Protein 3CE9 (pdb70)

Solvent-accessible surface area: 51389 Å² total

Structure (mmCIF, N/CA/C/O backbone):
data_3CE9
#
_entry.id   3CE9
#
_cell.length_a   102.740
_cell.length_b   125.810
_cell.length_c   133.230
_cell.angle_alpha   90.000
_cell.angle_beta   102.330
_cell.angle_gamma   90.000
#
_symmetry.space_group_name_H-M   'C 1 2 1'
#
loop_
_entity.id
_entity.type
_entity.pdbx_description
1 polymer 'Glycerol dehydrogenase'
2 non-polymer 'ZINC ION'
3 non-polymer 1,2-ETHANEDIOL
4 non-polymer DI(HYDROXYETHYL)ETHER
5 water water
#
loop_
_atom_site.group_PDB
_atom_site.id
_atom_site.type_symbol
_atom_site.label_atom_id
_atom_site.label_alt_id
_atom_site.label_comp_id
_atom_site.label_asym_id
_atom_site.label_entity_id
_atom_site.label_seq_id
_atom_site.pdbx_PDB_ins_code
_atom_site.Cartn_x
_atom_site.Cartn_y
_atom_site.Cartn_z
_atom_site.occupancy
_atom_site.B_iso_or_equiv
_atom_site.auth_seq_id
_atom_site.auth_comp_id
_atom_site.auth_asym_id
_atom_site.auth_atom_id
_atom_site.pdbx_PDB_model_num
ATOM 1 N N . SER A 1 6 ? 12.832 32.445 -16.821 1.00 80.86 5 SER A N 1
ATOM 2 C CA . SER A 1 6 ? 13.366 33.041 -18.084 1.00 81.41 5 SER A CA 1
ATOM 3 C C . SER A 1 6 ? 14.888 33.283 -17.991 1.00 81.14 5 SER A C 1
ATOM 4 O O . SER A 1 6 ? 15.413 34.411 -17.982 1.00 82.71 5 SER A O 1
ATOM 7 N N . HIS A 1 7 ? 15.584 32.156 -17.967 1.00 78.48 6 HIS A N 1
ATOM 8 C CA . HIS A 1 7 ? 16.978 32.111 -17.484 1.00 76.56 6 HIS A CA 1
ATOM 9 C C . HIS A 1 7 ? 17.976 31.299 -18.336 1.00 73.23 6 HIS A C 1
ATOM 10 O O . HIS A 1 7 ? 17.652 30.251 -18.882 1.00 72.51 6 HIS A O 1
ATOM 17 N N . ARG A 1 8 ? 19.198 31.814 -18.443 1.00 69.11 7 ARG A N 1
ATOM 18 C CA . ARG A 1 8 ? 20.201 31.245 -19.350 1.00 67.20 7 ARG A CA 1
ATOM 19 C C . ARG A 1 8 ? 21.373 30.530 -18.669 1.00 62.97 7 ARG A C 1
ATOM 20 O O . ARG A 1 8 ? 21.953 31.027 -17.733 1.00 64.71 7 ARG A O 1
ATOM 28 N N . ILE A 1 9 ? 21.713 29.363 -19.196 1.00 58.27 8 ILE A N 1
ATOM 29 C CA . ILE A 1 9 ? 22.692 28.448 -18.602 1.00 53.82 8 ILE A CA 1
ATOM 30 C C . ILE A 1 9 ? 24.047 28.476 -19.312 1.00 51.58 8 ILE A C 1
ATOM 31 O O . ILE A 1 9 ? 24.160 28.227 -20.491 1.00 49.28 8 ILE A O 1
ATOM 36 N N . ALA A 1 10 ? 25.084 28.749 -18.547 1.00 50.26 9 ALA A N 1
ATOM 37 C CA . ALA A 1 10 ? 26.458 28.784 -19.066 1.00 49.59 9 ALA A CA 1
ATOM 38 C C . ALA A 1 10 ? 27.315 27.694 -18.395 1.00 48.45 9 ALA A C 1
ATOM 39 O O . ALA A 1 10 ? 27.968 27.913 -17.371 1.00 49.88 9 ALA A O 1
ATOM 41 N N . ILE A 1 11 ? 27.289 26.505 -18.978 1.00 48.06 10 ILE A N 1
ATOM 42 C CA . ILE A 1 11 ? 28.111 25.417 -18.469 1.00 46.93 10 ILE A CA 1
ATOM 43 C C . ILE A 1 11 ? 29.558 25.759 -18.822 1.00 46.14 10 ILE A C 1
ATOM 44 O O . ILE A 1 11 ? 29.827 26.186 -19.943 1.00 45.53 10 ILE A O 1
ATOM 49 N N . PRO A 1 12 ? 30.488 25.585 -17.883 1.00 44.61 11 PRO A N 1
ATOM 50 C CA . PRO A 1 12 ? 31.882 25.895 -18.179 1.00 44.96 11 PRO A CA 1
ATOM 51 C C . PRO A 1 12 ? 32.456 25.085 -19.326 1.00 44.98 11 PRO A C 1
ATOM 52 O O . PRO A 1 12 ? 32.179 23.890 -19.475 1.00 46.29 11 PRO A O 1
ATOM 56 N N . LEU A 1 13 ? 33.226 25.779 -20.142 1.00 43.47 12 LEU A N 1
ATOM 57 C CA . LEU A 1 13 ? 33.830 25.210 -21.331 1.00 42.69 12 LEU A CA 1
ATOM 58 C C . LEU A 1 13 ? 34.953 24.249 -20.919 1.00 43.29 12 LEU A C 1
ATOM 59 O O . LEU A 1 13 ? 35.141 23.171 -21.480 1.00 42.15 12 LEU A O 1
ATOM 64 N N . ILE A 1 14 ? 35.691 24.654 -19.898 1.00 43.88 13 ILE A N 1
ATOM 65 C CA . ILE A 1 14 ? 36.869 23.922 -19.465 1.00 44.00 13 ILE A CA 1
ATOM 66 C C . ILE A 1 14 ? 36.695 23.404 -18.047 1.00 44.11 13 ILE A C 1
ATOM 67 O O . ILE A 1 14 ? 36.376 24.154 -17.112 1.00 43.53 13 ILE A O 1
ATOM 72 N N . LEU A 1 15 ? 36.858 22.093 -17.929 1.00 44.21 14 LEU A N 1
ATOM 73 C CA . LEU A 1 15 ? 36.775 21.390 -16.648 1.00 45.62 14 LEU A CA 1
ATOM 74 C C . LEU A 1 15 ? 37.878 20.354 -16.570 1.00 47.09 14 LEU A C 1
ATOM 75 O O . LEU A 1 15 ? 37.873 19.360 -17.295 1.00 48.25 14 LEU A O 1
ATOM 80 N N . GLU A 1 16 ? 38.828 20.623 -15.690 1.00 47.18 15 GLU A N 1
ATOM 81 C CA . GLU A 1 16 ? 39.998 19.765 -15.494 1.00 48.11 15 GLU A CA 1
ATOM 82 C C . GLU A 1 16 ? 40.318 19.601 -14.021 1.00 47.83 15 GLU A C 1
ATOM 83 O O . GLU A 1 16 ? 40.682 20.540 -13.335 1.00 47.89 15 GLU A O 1
ATOM 89 N N . VAL A 1 17 ? 40.139 18.387 -13.551 1.00 47.86 16 VAL A N 1
ATOM 90 C CA . VAL A 1 17 ? 40.443 18.042 -12.180 1.00 48.25 16 VAL A CA 1
ATOM 91 C C . VAL A 1 17 ? 41.337 16.825 -12.191 1.00 48.90 16 VAL A C 1
ATOM 92 O O . VAL A 1 17 ? 40.959 15.771 -12.666 1.00 48.49 16 VAL A O 1
ATOM 96 N N . GLY A 1 18 ? 42.559 17.003 -11.711 1.00 50.40 17 GLY A N 1
ATOM 97 C CA . GLY A 1 18 ? 43.527 15.915 -11.707 1.00 50.14 17 GLY A CA 1
ATOM 98 C C . GLY A 1 18 ? 44.956 16.346 -11.474 1.00 51.03 17 GLY A C 1
ATOM 99 O O . GLY A 1 18 ? 45.231 17.362 -10.847 1.00 50.72 17 GLY A O 1
ATOM 100 N N . ASN A 1 19 ? 45.859 15.540 -12.010 1.00 51.44 18 ASN A N 1
ATOM 101 C CA . ASN A 1 19 ? 47.293 15.706 -11.829 1.00 52.13 18 ASN A CA 1
ATOM 102 C C . ASN A 1 19 ? 47.932 16.426 -12.999 1.00 52.67 18 ASN A C 1
ATOM 103 O O . ASN A 1 19 ? 47.486 16.348 -14.141 1.00 50.96 18 ASN A O 1
ATOM 108 N N . ASN A 1 20 ? 48.992 17.152 -12.677 1.00 53.96 19 ASN A N 1
ATOM 109 C CA . ASN A 1 20 ? 49.792 17.863 -13.671 1.00 54.77 19 ASN A CA 1
ATOM 110 C C . ASN A 1 20 ? 49.019 18.906 -14.451 1.00 54.13 19 ASN A C 1
ATOM 111 O O . ASN A 1 20 ? 49.227 19.080 -15.646 1.00 56.39 19 ASN A O 1
ATOM 116 N N . LYS A 1 21 ? 48.145 19.616 -13.768 1.00 52.43 20 LYS A N 1
ATOM 117 C CA . LYS A 1 21 ? 47.305 20.587 -14.441 1.00 52.73 20 LYS A CA 1
ATOM 118 C C . LYS A 1 21 ? 47.963 21.959 -14.530 1.00 53.35 20 LYS A C 1
ATOM 119 O O . LYS A 1 21 ? 47.862 22.636 -15.544 1.00 52.40 20 LYS A O 1
ATOM 125 N N . ILE A 1 22 ? 48.637 22.368 -13.464 1.00 54.50 21 ILE A N 1
ATOM 126 C CA . ILE A 1 22 ? 49.240 23.707 -13.412 1.00 56.23 21 ILE A CA 1
ATOM 127 C C . ILE A 1 22 ? 50.255 23.941 -14.534 1.00 56.24 21 ILE A C 1
ATOM 128 O O . ILE A 1 22 ? 50.268 24.981 -15.204 1.00 56.67 21 ILE A O 1
ATOM 133 N N . TYR A 1 23 ? 51.134 22.966 -14.690 1.00 54.55 22 TYR A N 1
ATOM 134 C CA . TYR A 1 23 ? 52.166 22.962 -15.718 1.00 53.80 22 TYR A CA 1
ATOM 135 C C . TYR A 1 23 ? 51.611 23.060 -17.126 1.00 52.29 22 TYR A C 1
ATOM 136 O O . TYR A 1 23 ? 52.264 23.567 -18.037 1.00 51.96 22 TYR A O 1
ATOM 145 N N . ASN A 1 24 ? 50.396 22.564 -17.302 1.00 51.75 23 ASN A N 1
ATOM 146 C CA . ASN A 1 24 ? 49.798 22.470 -18.635 1.00 51.30 23 ASN A CA 1
ATOM 147 C C . ASN A 1 24 ? 48.650 23.443 -18.814 1.00 49.35 23 ASN A C 1
ATOM 148 O O . ASN A 1 24 ? 47.828 23.285 -19.714 1.00 48.04 23 ASN A O 1
ATOM 153 N N . ILE A 1 25 ? 48.605 24.443 -17.945 1.00 47.79 24 ILE A N 1
ATOM 154 C CA . ILE A 1 25 ? 47.494 25.416 -17.932 1.00 47.91 24 ILE A CA 1
ATOM 155 C C . ILE A 1 25 ? 47.337 26.098 -19.301 1.00 47.10 24 ILE A C 1
ATOM 156 O O . ILE A 1 25 ? 46.230 26.397 -19.752 1.00 46.53 24 ILE A O 1
ATOM 161 N N . GLY A 1 26 ? 48.460 26.296 -19.971 1.00 46.87 25 GLY A N 1
ATOM 162 C CA . GLY A 1 26 ? 48.472 26.893 -21.292 1.00 46.07 25 GLY A CA 1
ATOM 163 C C . GLY A 1 26 ? 47.613 26.107 -22.274 1.00 46.41 25 GLY A C 1
ATOM 164 O O . GLY A 1 26 ? 46.707 26.639 -22.900 1.00 45.60 25 GLY A O 1
ATOM 165 N N . GLN A 1 27 ? 47.912 24.823 -22.391 1.00 47.37 26 GLN A N 1
ATOM 166 C CA . GLN A 1 27 ? 47.275 23.954 -23.376 1.00 48.38 26 GLN A CA 1
ATOM 167 C C . GLN A 1 27 ? 45.822 23.756 -22.974 1.00 48.19 26 GLN A C 1
ATOM 168 O O . GLN A 1 27 ? 44.940 23.615 -23.806 1.00 48.36 26 GLN A O 1
ATOM 174 N N . ILE A 1 28 ? 45.588 23.784 -21.668 1.00 48.01 27 ILE A N 1
ATOM 175 C CA . ILE A 1 28 ? 44.256 23.560 -21.127 1.00 46.72 27 ILE A CA 1
ATOM 176 C C . ILE A 1 28 ? 43.344 24.722 -21.515 1.00 48.40 27 ILE A C 1
ATOM 177 O O . ILE A 1 28 ? 42.203 24.505 -21.913 1.00 50.79 27 ILE A O 1
ATOM 182 N N . ILE A 1 29 ? 43.835 25.949 -21.424 1.00 48.30 28 ILE A N 1
ATOM 183 C CA . ILE A 1 29 ? 42.963 27.103 -21.690 1.00 48.84 28 ILE A CA 1
ATOM 184 C C . ILE A 1 29 ? 42.942 27.508 -23.166 1.00 48.83 28 ILE A C 1
ATOM 185 O O . ILE A 1 29 ? 42.159 28.370 -23.571 1.00 48.05 28 ILE A O 1
ATOM 190 N N . LYS A 1 30 ? 43.781 26.869 -23.967 1.00 48.95 29 LYS A N 1
ATOM 191 C CA . LYS A 1 30 ? 43.885 27.227 -25.396 1.00 49.52 29 LYS A CA 1
ATOM 192 C C . LYS A 1 30 ? 42.500 27.040 -26.037 1.00 48.99 29 LYS A C 1
ATOM 193 O O . LYS A 1 30 ? 42.108 27.717 -26.963 1.00 47.92 29 LYS A O 1
ATOM 197 N N . LYS A 1 31 ? 41.746 26.115 -25.488 1.00 50.65 30 LYS A N 1
ATOM 198 C CA . LYS A 1 31 ? 40.418 25.825 -25.986 1.00 51.95 30 LYS A CA 1
ATOM 199 C C . LYS A 1 31 ? 39.532 27.068 -25.966 1.00 51.63 30 LYS A C 1
ATOM 200 O O . LYS A 1 31 ? 38.577 27.159 -26.712 1.00 51.65 30 LYS A O 1
ATOM 206 N N . GLY A 1 32 ? 39.841 28.014 -25.093 1.00 51.50 31 GLY A N 1
ATOM 207 C CA . GLY A 1 32 ? 39.038 29.238 -24.967 1.00 50.88 31 GLY A CA 1
ATOM 208 C C . GLY A 1 32 ? 39.363 30.272 -26.046 1.00 50.73 31 GLY A C 1
ATOM 209 O O . GLY A 1 32 ? 38.661 31.268 -26.209 1.00 50.31 31 GLY A O 1
ATOM 210 N N . ASN A 1 33 ? 40.434 30.035 -26.785 1.00 50.53 32 ASN A N 1
ATOM 211 C CA . ASN A 1 33 ? 40.843 30.950 -27.847 1.00 53.81 32 ASN A CA 1
ATOM 212 C C . ASN A 1 33 ? 41.146 32.360 -27.360 1.00 52.05 32 ASN A C 1
ATOM 213 O O . ASN A 1 33 ? 40.960 33.319 -28.088 1.00 53.23 32 ASN A O 1
ATOM 218 N N . PHE A 1 34 ? 41.613 32.474 -26.132 1.00 50.99 33 PHE A N 1
ATOM 219 C CA . PHE A 1 34 ? 41.996 33.770 -25.575 1.00 50.38 33 PHE A CA 1
ATOM 220 C C . PHE A 1 34 ? 43.308 34.239 -26.190 1.00 50.08 33 PHE A C 1
ATOM 221 O O . PHE A 1 34 ? 44.237 33.464 -26.317 1.00 51.75 33 PHE A O 1
ATOM 229 N N . LYS A 1 35 ? 43.383 35.512 -26.546 1.00 49.94 34 LYS A N 1
ATOM 230 C CA . LYS A 1 35 ? 44.595 36.078 -27.139 1.00 51.25 34 LYS A CA 1
ATOM 231 C C . LYS A 1 35 ? 45.434 36.800 -26.096 1.00 50.83 34 LYS A C 1
ATOM 232 O O . LYS A 1 35 ? 46.654 36.844 -26.199 1.00 51.31 34 LYS A O 1
ATOM 235 N N . ARG A 1 36 ? 44.771 37.336 -25.082 1.00 50.49 35 ARG A N 1
ATOM 236 C CA . ARG A 1 36 ? 45.426 38.178 -24.088 1.00 50.44 35 ARG A CA 1
ATOM 237 C C . ARG A 1 36 ? 44.773 38.181 -22.722 1.00 48.03 35 ARG A C 1
ATOM 238 O O . ARG A 1 36 ? 43.688 38.717 -22.530 1.00 49.04 35 ARG A O 1
ATOM 246 N N . VAL A 1 37 ? 45.509 37.655 -21.753 1.00 44.70 36 VAL A N 1
ATOM 247 C CA . VAL A 1 37 ? 44.971 37.434 -20.427 1.00 42.73 36 VAL A CA 1
ATOM 248 C C . VAL A 1 37 ? 45.703 38.204 -19.384 1.00 42.35 36 VAL A C 1
ATOM 249 O O . VAL A 1 37 ? 46.810 38.675 -19.604 1.00 43.79 36 VAL A O 1
ATOM 253 N N . SER A 1 38 ? 45.043 38.339 -18.238 1.00 41.77 37 SER A N 1
ATOM 254 C CA . SER A 1 38 ? 45.681 38.830 -17.014 1.00 42.17 37 SER A CA 1
ATOM 255 C C . SER A 1 38 ? 45.600 37.762 -15.948 1.00 42.24 37 SER A C 1
ATOM 256 O O . SER A 1 38 ? 44.554 37.118 -15.771 1.00 42.48 37 SER A O 1
ATOM 259 N N . LEU A 1 39 ? 46.696 37.602 -15.219 1.00 41.43 38 LEU A N 1
ATOM 260 C CA . LEU A 1 39 ? 46.747 36.665 -14.099 1.00 40.99 38 LEU A CA 1
ATOM 261 C C . LEU A 1 39 ? 46.656 37.410 -12.782 1.00 40.14 38 LEU A C 1
ATOM 262 O O . LEU A 1 39 ? 47.383 38.378 -12.534 1.00 41.89 38 LEU A O 1
ATOM 267 N N . TYR A 1 40 ? 45.756 36.925 -11.943 1.00 39.68 39 TYR A N 1
ATOM 268 C CA . TYR A 1 40 ? 45.632 37.392 -10.574 1.00 39.40 39 TYR A CA 1
ATOM 269 C C . TYR A 1 40 ? 45.939 36.261 -9.623 1.00 39.46 39 TYR A C 1
ATOM 270 O O . TYR A 1 40 ? 45.285 35.223 -9.657 1.00 41.38 39 TYR A O 1
ATOM 279 N N . PHE A 1 41 ? 46.955 36.493 -8.799 1.00 39.54 40 PHE A N 1
ATOM 280 C CA . PHE A 1 41 ? 47.401 35.556 -7.791 1.00 40.26 40 PHE A CA 1
ATOM 281 C C . PHE A 1 41 ? 47.091 36.002 -6.407 1.00 40.05 40 PHE A C 1
ATOM 282 O O . PHE A 1 41 ? 47.262 37.163 -6.068 1.00 39.73 40 PHE A O 1
ATOM 290 N N . GLY A 1 42 ? 46.661 35.056 -5.590 1.00 41.94 41 GLY A N 1
ATOM 291 C CA . GLY A 1 42 ? 46.583 35.309 -4.148 1.00 43.14 41 GLY A CA 1
ATOM 292 C C . GLY A 1 42 ? 47.973 35.591 -3.612 1.00 43.75 41 GLY A C 1
ATOM 293 O O . GLY A 1 42 ? 48.979 35.305 -4.275 1.00 43.71 41 GLY A O 1
ATOM 294 N N . GLU A 1 43 ? 48.032 36.130 -2.402 1.00 44.06 42 GLU A N 1
ATOM 295 C CA . GLU A 1 43 ? 49.316 36.360 -1.750 1.00 45.46 42 GLU A CA 1
ATOM 296 C C . GLU A 1 43 ? 50.085 35.071 -1.561 1.00 43.50 42 GLU A C 1
ATOM 297 O O . GLU A 1 43 ? 49.556 34.092 -1.060 1.00 42.16 42 GLU A O 1
ATOM 303 N N . GLY A 1 44 ? 51.345 35.118 -1.977 1.00 42.68 43 GLY A N 1
ATOM 304 C CA . GLY A 1 44 ? 52.284 34.019 -1.812 1.00 42.86 43 GLY A CA 1
ATOM 305 C C . GLY A 1 44 ? 52.204 33.026 -2.947 1.00 43.15 43 GLY A C 1
ATOM 306 O O . GLY A 1 44 ? 53.128 32.266 -3.186 1.00 45.50 43 GLY A O 1
ATOM 307 N N . ILE A 1 45 ? 51.091 33.037 -3.650 1.00 41.54 44 ILE A N 1
ATOM 308 C CA . ILE A 1 45 ? 50.827 32.007 -4.632 1.00 41.83 44 ILE A CA 1
ATOM 309 C C . ILE A 1 45 ? 51.779 32.102 -5.836 1.00 42.21 44 ILE A C 1
ATOM 310 O O . ILE A 1 45 ? 52.228 31.113 -6.402 1.00 42.48 44 ILE A O 1
ATOM 315 N N . TYR A 1 46 ? 52.129 33.304 -6.220 1.00 42.72 45 TYR A N 1
ATOM 316 C CA . TYR A 1 46 ? 53.030 33.440 -7.359 1.00 42.26 45 TYR A CA 1
ATOM 317 C C . TYR A 1 46 ? 54.397 32.818 -7.056 1.00 43.41 45 TYR A C 1
ATOM 318 O O . TYR A 1 46 ? 55.014 32.184 -7.920 1.00 41.76 45 TYR A O 1
ATOM 327 N N . GLU A 1 47 ? 54.870 33.032 -5.829 1.00 44.70 46 GLU A N 1
ATOM 328 C CA . GLU A 1 47 ? 56.134 32.461 -5.369 1.00 46.61 46 GLU A CA 1
ATOM 329 C C . GLU A 1 47 ? 56.127 30.956 -5.632 1.00 45.60 46 GLU A C 1
ATOM 330 O O . GLU A 1 47 ? 57.142 30.393 -6.038 1.00 45.86 46 GLU A O 1
ATOM 336 N N . LEU A 1 48 ? 54.975 30.323 -5.445 1.00 45.01 47 LEU A N 1
ATOM 337 C CA . LEU A 1 48 ? 54.862 28.858 -5.525 1.00 45.40 47 LEU A CA 1
ATOM 338 C C . LEU A 1 48 ? 54.784 28.367 -6.979 1.00 44.72 47 LEU A C 1
ATOM 339 O O . LEU A 1 48 ? 55.498 27.458 -7.385 1.00 45.09 47 LEU A O 1
ATOM 344 N N . PHE A 1 49 ? 53.890 28.965 -7.752 1.00 44.86 48 PHE A N 1
ATOM 345 C CA . PHE A 1 49 ? 53.503 28.402 -9.066 1.00 45.46 48 PHE A CA 1
ATOM 346 C C . PHE A 1 49 ? 53.593 29.384 -10.248 1.00 45.81 48 PHE A C 1
ATOM 347 O O . PHE A 1 49 ? 53.286 29.069 -11.397 1.00 46.76 48 PHE A O 1
ATOM 355 N N . GLY A 1 50 ? 53.993 30.597 -9.945 1.00 45.39 49 GLY A N 1
ATOM 356 C CA . GLY A 1 50 ? 53.887 31.688 -10.900 1.00 45.19 49 GLY A CA 1
ATOM 357 C C . GLY A 1 50 ? 54.675 31.551 -12.200 1.00 45.51 49 GLY A C 1
ATOM 358 O O . GLY A 1 50 ? 54.152 31.676 -13.308 1.00 44.57 49 GLY A O 1
ATOM 359 N N . GLU A 1 51 ? 55.952 31.279 -12.052 1.00 46.90 50 GLU A N 1
ATOM 360 C CA . GLU A 1 51 ? 56.824 31.157 -13.199 1.00 47.80 50 GLU A CA 1
ATOM 361 C C . GLU A 1 51 ? 56.328 30.071 -14.109 1.00 46.58 50 GLU A C 1
ATOM 362 O O . GLU A 1 51 ? 56.235 30.262 -15.307 1.00 46.12 50 GLU A O 1
ATOM 368 N N . THR A 1 52 ? 56.033 28.912 -13.529 1.00 46.20 51 THR A N 1
ATOM 369 C CA . THR A 1 52 ? 55.518 27.787 -14.323 1.00 46.79 51 THR A CA 1
ATOM 370 C C . THR A 1 52 ? 54.274 28.180 -15.107 1.00 45.98 51 THR A C 1
ATOM 371 O O . THR A 1 52 ? 54.160 27.911 -16.294 1.00 44.61 51 THR A O 1
ATOM 375 N N . ILE A 1 53 ? 53.340 28.819 -14.413 1.00 45.33 52 ILE A N 1
ATOM 376 C CA . ILE A 1 53 ? 52.086 29.193 -15.029 1.00 45.24 52 ILE A CA 1
ATOM 377 C C . ILE A 1 53 ? 52.356 30.146 -16.203 1.00 45.80 52 ILE A C 1
ATOM 378 O O . ILE A 1 53 ? 51.865 29.949 -17.315 1.00 44.77 52 ILE A O 1
ATOM 383 N N . GLU A 1 54 ? 53.200 31.149 -15.968 1.00 46.78 53 GLU A N 1
ATOM 384 C CA . GLU A 1 54 ? 53.525 32.145 -17.015 1.00 46.86 53 GLU A CA 1
ATOM 385 C C . GLU A 1 54 ? 54.183 31.490 -18.229 1.00 46.39 53 GLU A C 1
ATOM 386 O O . GLU A 1 54 ? 53.854 31.773 -19.368 1.00 46.70 53 GLU A O 1
ATOM 392 N N . LYS A 1 55 ? 55.119 30.598 -17.962 1.00 46.31 54 LYS A N 1
ATOM 393 C CA . LYS A 1 55 ? 55.836 29.907 -19.030 1.00 46.47 54 LYS A CA 1
ATOM 394 C C . LYS A 1 55 ? 54.817 29.151 -19.879 1.00 45.67 54 LYS A C 1
ATOM 395 O O . LYS A 1 55 ? 54.804 29.235 -21.108 1.00 44.89 54 LYS A O 1
ATOM 401 N N . SER A 1 56 ? 53.975 28.398 -19.192 1.00 44.13 55 SER A N 1
ATOM 402 C CA . SER A 1 56 ? 53.025 27.513 -19.842 1.00 44.01 55 SER A CA 1
ATOM 403 C C . SER A 1 56 ? 52.083 28.314 -20.765 1.00 44.80 55 SER A C 1
ATOM 404 O O . SER A 1 56 ? 51.797 27.932 -21.922 1.00 44.52 55 SER A O 1
ATOM 407 N N . ILE A 1 57 ? 51.624 29.455 -20.263 1.00 44.54 56 ILE A N 1
ATOM 408 C CA . ILE A 1 57 ? 50.664 30.279 -21.010 1.00 43.61 56 ILE A CA 1
ATOM 409 C C . ILE A 1 57 ? 51.388 30.924 -22.194 1.00 44.73 56 ILE A C 1
ATOM 410 O O . ILE A 1 57 ? 50.909 30.922 -23.332 1.00 44.36 56 ILE A O 1
ATOM 415 N N . LYS A 1 58 ? 52.565 31.462 -21.941 1.00 45.68 57 LYS A N 1
ATOM 416 C CA . LYS A 1 58 ? 53.289 32.139 -23.004 1.00 47.27 57 LYS A CA 1
ATOM 417 C C . LYS A 1 58 ? 53.618 31.103 -24.096 1.00 47.70 57 LYS A C 1
ATOM 418 O O . LYS A 1 58 ? 53.548 31.409 -25.276 1.00 48.44 57 LYS A O 1
ATOM 423 N N . SER A 1 59 ? 53.930 29.869 -23.715 1.00 48.16 58 SER A N 1
ATOM 424 C CA . SER A 1 59 ? 54.376 28.894 -24.712 1.00 48.89 58 SER A CA 1
ATOM 425 C C . SER A 1 59 ? 53.201 28.388 -25.509 1.00 48.82 58 SER A C 1
ATOM 426 O O . SER A 1 59 ? 53.367 27.674 -26.473 1.00 48.89 58 SER A O 1
ATOM 429 N N . SER A 1 60 ? 52.000 28.750 -25.101 1.00 49.16 59 SER A N 1
ATOM 430 C CA . SER A 1 60 ? 50.817 28.322 -25.834 1.00 48.98 59 SER A CA 1
ATOM 431 C C . SER A 1 60 ? 50.364 29.465 -26.708 1.00 49.65 59 SER A C 1
ATOM 432 O O . SER A 1 60 ? 49.236 29.505 -27.221 1.00 48.04 59 SER A O 1
ATOM 435 N N . ASN A 1 61 ? 51.270 30.418 -26.851 1.00 50.43 60 ASN A N 1
ATOM 436 C CA . ASN A 1 61 ? 51.027 31.571 -27.699 1.00 51.60 60 ASN A CA 1
ATOM 437 C C . ASN A 1 61 ? 49.893 32.477 -27.215 1.00 49.93 60 ASN A C 1
ATOM 438 O O . ASN A 1 61 ? 49.155 33.025 -27.999 1.00 49.76 60 ASN A O 1
ATOM 443 N N . ILE A 1 62 ? 49.774 32.628 -25.912 1.00 49.05 61 ILE A N 1
ATOM 444 C CA . ILE A 1 62 ? 48.832 33.563 -25.334 1.00 47.55 61 ILE A CA 1
ATOM 445 C C . ILE A 1 62 ? 49.635 34.671 -24.676 1.00 47.94 61 ILE A C 1
ATOM 446 O O . ILE A 1 62 ? 50.598 34.406 -23.947 1.00 48.06 61 ILE A O 1
ATOM 451 N N . GLU A 1 63 ? 49.244 35.906 -24.966 1.00 47.87 62 GLU A N 1
ATOM 452 C CA . GLU A 1 63 ? 49.875 37.072 -24.370 1.00 50.40 62 GLU A CA 1
ATOM 453 C C . GLU A 1 63 ? 49.353 37.285 -22.950 1.00 48.16 62 GLU A C 1
ATOM 454 O O . GLU A 1 63 ? 48.178 37.015 -22.661 1.00 47.41 62 GLU A O 1
ATOM 460 N N . ILE A 1 64 ? 50.262 37.724 -22.077 1.00 46.95 63 ILE A N 1
ATOM 461 C CA . ILE A 1 64 ? 49.942 38.082 -20.709 1.00 46.62 63 ILE A CA 1
ATOM 462 C C . ILE A 1 64 ? 50.079 39.585 -20.594 1.00 46.72 63 ILE A C 1
ATOM 463 O O . ILE A 1 64 ? 51.152 40.130 -20.768 1.00 47.58 63 ILE A O 1
ATOM 468 N N . GLU A 1 65 ? 48.959 40.235 -20.307 1.00 46.35 64 GLU A N 1
ATOM 469 C CA . GLU A 1 65 ? 48.917 41.679 -20.139 1.00 46.36 64 GLU A CA 1
ATOM 470 C C . GLU A 1 65 ? 49.518 42.074 -18.806 1.00 46.10 64 GLU A C 1
ATOM 471 O O . GLU A 1 65 ? 50.222 43.053 -18.708 1.00 48.01 64 GLU A O 1
ATOM 477 N N . ALA A 1 66 ? 49.200 41.323 -17.768 1.00 45.48 65 ALA A N 1
ATOM 478 C CA . ALA A 1 66 ? 49.553 41.734 -16.434 1.00 44.10 65 ALA A CA 1
ATOM 479 C C . ALA A 1 66 ? 49.500 40.564 -15.476 1.00 44.23 65 ALA A C 1
ATOM 480 O O . ALA A 1 66 ? 48.733 39.616 -15.649 1.00 43.83 65 ALA A O 1
ATOM 482 N N . VAL A 1 67 ? 50.352 40.660 -14.467 1.00 44.13 66 VAL A N 1
ATOM 483 C CA . VAL A 1 67 ? 50.365 39.732 -13.368 1.00 43.83 66 VAL A CA 1
ATOM 484 C C . VAL A 1 67 ? 50.175 40.594 -12.139 1.00 44.53 66 VAL A C 1
ATOM 485 O O . VAL A 1 67 ? 50.929 41.504 -11.905 1.00 45.52 66 VAL A O 1
ATOM 489 N N . GLU A 1 68 ? 49.148 40.299 -11.369 1.00 46.05 67 GLU A N 1
ATOM 490 C CA . GLU A 1 68 ? 48.846 41.057 -10.166 1.00 45.98 67 GLU A CA 1
ATOM 491 C C . GLU A 1 68 ? 48.539 40.169 -8.999 1.00 45.69 67 GLU A C 1
ATOM 492 O O . GLU A 1 68 ? 48.319 38.977 -9.152 1.00 44.77 67 GLU A O 1
ATOM 498 N N . THR A 1 69 ? 48.490 40.811 -7.842 1.00 45.87 68 THR A N 1
ATOM 499 C CA . THR A 1 69 ? 48.177 40.165 -6.587 1.00 47.01 68 THR A CA 1
ATOM 500 C C . THR A 1 69 ? 46.839 40.622 -6.085 1.00 48.57 68 THR A C 1
ATOM 501 O O . THR A 1 69 ? 46.528 41.803 -6.116 1.00 48.82 68 THR A O 1
ATOM 505 N N . VAL A 1 70 ? 46.076 39.669 -5.579 1.00 50.36 69 VAL A N 1
ATOM 506 C CA . VAL A 1 70 ? 44.826 39.950 -4.910 1.00 53.17 69 VAL A CA 1
ATOM 507 C C . VAL A 1 70 ? 45.032 39.998 -3.414 1.00 56.15 69 VAL A C 1
ATOM 508 O O . VAL A 1 70 ? 45.487 39.027 -2.815 1.00 57.70 69 VAL A O 1
ATOM 512 N N . LYS A 1 71 ? 44.689 41.131 -2.813 1.00 59.23 70 LYS A N 1
ATOM 513 C CA . LYS A 1 71 ? 44.951 41.375 -1.386 1.00 61.27 70 LYS A CA 1
ATOM 514 C C . LYS A 1 71 ? 43.701 41.372 -0.472 1.00 63.33 70 LYS A C 1
ATOM 515 O O . LYS A 1 71 ? 43.844 41.335 0.759 1.00 65.91 70 LYS A O 1
ATOM 519 N N . ASN A 1 72 ? 42.491 41.391 -1.044 1.00 63.08 71 ASN A N 1
ATOM 520 C CA A ASN A 1 72 ? 41.252 41.499 -0.249 0.50 61.96 71 ASN A CA 1
ATOM 521 C CA B ASN A 1 72 ? 41.256 41.415 -0.227 0.50 62.74 71 ASN A CA 1
ATOM 522 C C . ASN A 1 72 ? 39.977 41.137 -1.004 1.00 61.05 71 ASN A C 1
ATOM 523 O O . ASN A 1 72 ? 39.978 41.002 -2.209 1.00 61.65 71 ASN A O 1
ATOM 532 N N . ILE A 1 73 ? 38.889 41.031 -0.267 1.00 59.98 72 ILE A N 1
ATOM 533 C CA . ILE A 1 73 ? 37.579 40.767 -0.872 1.00 58.92 72 ILE A CA 1
ATOM 534 C C . ILE A 1 73 ? 36.638 41.906 -0.585 1.00 57.64 72 ILE A C 1
ATOM 535 O O . ILE A 1 73 ? 35.429 41.727 -0.569 1.00 57.71 72 ILE A O 1
ATOM 540 N N . ASP A 1 74 ? 37.205 43.083 -0.376 1.00 56.75 73 ASP A N 1
ATOM 541 C CA . ASP A 1 74 ? 36.407 44.311 -0.172 1.00 57.03 73 ASP A CA 1
ATOM 542 C C . ASP A 1 74 ? 35.740 44.776 -1.478 1.00 54.19 73 ASP A C 1
ATOM 543 O O . ASP A 1 74 ? 36.389 44.990 -2.497 1.00 52.58 73 ASP A O 1
ATOM 548 N N . PHE A 1 75 ? 34.430 44.934 -1.431 1.00 52.82 74 PHE A N 1
ATOM 549 C CA . PHE A 1 75 ? 33.667 45.264 -2.636 1.00 52.61 74 PHE A CA 1
ATOM 550 C C . PHE A 1 75 ? 34.209 46.525 -3.339 1.00 52.14 74 PHE A C 1
ATOM 551 O O . PHE A 1 75 ? 34.398 46.532 -4.553 1.00 51.39 74 PHE A O 1
ATOM 559 N N . ASP A 1 76 ? 34.485 47.577 -2.575 1.00 51.63 75 ASP A N 1
ATOM 560 C CA . ASP A 1 76 ? 34.938 48.839 -3.168 1.00 52.06 75 ASP A CA 1
ATOM 561 C C . ASP A 1 76 ? 36.285 48.689 -3.880 1.00 49.53 75 ASP A C 1
ATOM 562 O O . ASP A 1 76 ? 36.468 49.217 -4.972 1.00 49.07 75 ASP A O 1
ATOM 567 N N . GLU A 1 77 ? 37.219 47.971 -3.264 1.00 47.00 76 GLU A N 1
ATOM 568 C CA . GLU A 1 77 ? 38.554 47.809 -3.847 1.00 46.17 76 GLU A CA 1
ATOM 569 C C . GLU A 1 77 ? 38.438 46.938 -5.109 1.00 45.33 76 GLU A C 1
ATOM 570 O O . GLU A 1 77 ? 39.108 47.180 -6.130 1.00 45.62 76 GLU A O 1
ATOM 573 N N . ILE A 1 78 ? 37.543 45.960 -5.055 1.00 43.55 77 ILE A N 1
ATOM 574 C CA . ILE A 1 78 ? 37.322 45.069 -6.185 1.00 43.32 77 ILE A CA 1
ATOM 575 C C . ILE A 1 78 ? 36.787 45.836 -7.392 1.00 43.39 77 ILE A C 1
ATOM 576 O O . ILE A 1 78 ? 37.289 45.680 -8.513 1.00 43.88 77 ILE A O 1
ATOM 581 N N . GLY A 1 79 ? 35.807 46.701 -7.162 1.00 41.85 78 GLY A N 1
ATOM 582 C CA . GLY A 1 79 ? 35.243 47.505 -8.251 1.00 41.01 78 GLY A CA 1
ATOM 583 C C . GLY A 1 79 ? 36.301 48.419 -8.829 1.00 41.66 78 GLY A C 1
ATOM 584 O O . GLY A 1 79 ? 36.438 48.570 -10.042 1.00 42.23 78 GLY A O 1
ATOM 585 N N . THR A 1 80 ? 37.075 49.032 -7.943 1.00 42.15 79 THR A N 1
ATOM 586 C CA . THR A 1 80 ? 38.116 49.932 -8.399 1.00 42.66 79 THR A CA 1
ATOM 587 C C . THR A 1 80 ? 39.079 49.151 -9.281 1.00 42.55 79 THR A C 1
ATOM 588 O O . THR A 1 80 ? 39.387 49.544 -10.393 1.00 42.38 79 THR A O 1
ATOM 592 N N . ASN A 1 81 ? 39.528 48.011 -8.776 1.00 42.81 80 ASN A N 1
ATOM 593 C CA . ASN A 1 81 ? 40.475 47.214 -9.539 1.00 43.29 80 ASN A CA 1
ATOM 594 C C . ASN A 1 81 ? 39.861 46.668 -10.833 1.00 42.73 80 ASN A C 1
ATOM 595 O O . ASN A 1 81 ? 40.555 46.572 -11.865 1.00 43.15 80 ASN A O 1
ATOM 600 N N . ALA A 1 82 ? 38.566 46.368 -10.792 1.00 40.45 81 ALA A N 1
ATOM 601 C CA . ALA A 1 82 ? 37.906 45.811 -11.965 1.00 41.10 81 ALA A CA 1
ATOM 602 C C . ALA A 1 82 ? 38.038 46.782 -13.120 1.00 42.00 81 ALA A C 1
ATOM 603 O O . ALA A 1 82 ? 38.371 46.374 -14.239 1.00 41.31 81 ALA A O 1
ATOM 605 N N . PHE A 1 83 ? 37.783 48.062 -12.840 1.00 43.14 82 PHE A N 1
ATOM 606 C CA . PHE A 1 83 ? 37.732 49.081 -13.892 1.00 44.46 82 PHE A CA 1
ATOM 607 C C . PHE A 1 83 ? 39.102 49.589 -14.272 1.00 44.65 82 PHE A C 1
ATOM 608 O O . PHE A 1 83 ? 39.236 50.397 -15.151 1.00 44.02 82 PHE A O 1
ATOM 616 N N . LYS A 1 84 ? 40.119 49.031 -13.644 1.00 46.29 83 LYS A N 1
ATOM 617 C CA . LYS A 1 84 ? 41.514 49.357 -13.975 1.00 47.11 83 LYS A CA 1
ATOM 618 C C . LYS A 1 84 ? 42.019 48.339 -15.000 1.00 45.43 83 LYS A C 1
ATOM 619 O O . LYS A 1 84 ? 43.047 48.532 -15.632 1.00 45.47 83 LYS A O 1
ATOM 625 N N . ILE A 1 85 ? 41.279 47.248 -15.154 1.00 43.69 84 ILE A N 1
ATOM 626 C CA . ILE A 1 85 ? 41.699 46.194 -16.097 1.00 42.76 84 ILE A CA 1
ATOM 627 C C . ILE A 1 85 ? 41.711 46.760 -17.536 1.00 43.49 84 ILE A C 1
ATOM 628 O O . ILE A 1 85 ? 40.731 47.316 -17.999 1.00 42.81 84 ILE A O 1
ATOM 633 N N . PRO A 1 86 ? 42.833 46.643 -18.240 1.00 44.41 85 PRO A N 1
ATOM 634 C CA . PRO A 1 86 ? 42.875 47.251 -19.562 1.00 44.62 85 PRO A CA 1
ATOM 635 C C . PRO A 1 86 ? 41.845 46.673 -20.500 1.00 44.86 85 PRO A C 1
ATOM 636 O O . PRO A 1 86 ? 41.487 45.492 -20.405 1.00 45.18 85 PRO A O 1
ATOM 640 N N . ALA A 1 87 ? 41.356 47.515 -21.396 1.00 45.48 86 ALA A N 1
ATOM 641 C CA . ALA A 1 87 ? 40.277 47.108 -22.307 1.00 46.63 86 ALA A CA 1
ATOM 642 C C . ALA A 1 87 ? 40.688 45.990 -23.270 1.00 46.75 86 ALA A C 1
ATOM 643 O O . ALA A 1 87 ? 39.835 45.332 -23.801 1.00 47.55 86 ALA A O 1
ATOM 645 N N . GLU A 1 88 ? 41.986 45.777 -23.478 1.00 47.96 87 GLU A N 1
ATOM 646 C CA . GLU A 1 88 ? 42.453 44.762 -24.463 1.00 49.38 87 GLU A CA 1
ATOM 647 C C . GLU A 1 88 ? 42.513 43.350 -23.869 1.00 48.40 87 GLU A C 1
ATOM 648 O O . GLU A 1 88 ? 42.741 42.373 -24.584 1.00 48.56 87 GLU A O 1
ATOM 654 N N . VAL A 1 89 ? 42.282 43.257 -22.564 1.00 47.21 88 VAL A N 1
ATOM 655 C CA . VAL A 1 89 ? 42.288 41.970 -21.880 1.00 46.74 88 VAL A CA 1
ATOM 656 C C . VAL A 1 89 ? 41.051 41.142 -22.249 1.00 47.01 88 VAL A C 1
ATOM 657 O O . VAL A 1 89 ? 39.928 41.604 -22.147 1.00 48.20 88 VAL A O 1
ATOM 661 N N . ASP A 1 90 ? 41.305 39.899 -22.650 1.00 47.05 89 ASP A N 1
ATOM 662 C CA . ASP A 1 90 ? 40.294 38.930 -23.137 1.00 47.74 89 ASP A CA 1
ATOM 663 C C . ASP A 1 90 ? 39.747 38.038 -22.039 1.00 45.22 89 ASP A C 1
ATOM 664 O O . ASP A 1 90 ? 38.740 37.370 -22.211 1.00 45.04 89 ASP A O 1
ATOM 669 N N . ALA A 1 91 ? 40.526 37.867 -20.990 1.00 43.62 90 ALA A N 1
ATOM 670 C CA . ALA A 1 91 ? 40.203 36.854 -19.958 1.00 44.21 90 ALA A CA 1
ATOM 671 C C . ALA A 1 91 ? 41.015 37.072 -18.731 1.00 42.82 90 ALA A C 1
ATOM 672 O O . ALA A 1 91 ? 42.117 37.570 -18.794 1.00 43.56 90 ALA A O 1
ATOM 674 N N . LEU A 1 92 ? 40.422 36.693 -17.620 1.00 42.33 91 LEU A N 1
ATOM 675 C CA . LEU A 1 92 ? 41.041 36.777 -16.306 1.00 41.93 91 LEU A CA 1
ATOM 676 C C . LEU A 1 92 ? 41.297 35.387 -15.792 1.00 42.11 91 LEU A C 1
ATOM 677 O O . LEU A 1 92 ? 40.459 34.511 -15.878 1.00 42.11 91 LEU A O 1
ATOM 682 N N . ILE A 1 93 ? 42.485 35.187 -15.254 1.00 42.73 92 ILE A N 1
ATOM 683 C CA . ILE A 1 93 ? 42.813 33.933 -14.588 1.00 41.97 92 ILE A CA 1
ATOM 684 C C . ILE A 1 93 ? 43.072 34.218 -13.125 1.00 41.45 92 ILE A C 1
ATOM 685 O O . ILE A 1 93 ? 43.821 35.106 -12.788 1.00 41.71 92 ILE A O 1
ATOM 690 N N . GLY A 1 94 ? 42.381 33.471 -12.268 1.00 42.12 93 GLY A N 1
ATOM 691 C CA . GLY A 1 94 ? 42.529 33.595 -10.825 1.00 42.45 93 GLY A CA 1
ATOM 692 C C . GLY A 1 94 ? 43.226 32.377 -10.268 1.00 42.68 93 GLY A C 1
ATOM 693 O O . GLY A 1 94 ? 42.780 31.236 -10.456 1.00 43.71 93 GLY A O 1
ATOM 694 N N . ILE A 1 95 ? 44.345 32.609 -9.606 1.00 41.02 94 ILE A N 1
ATOM 695 C CA . ILE A 1 95 ? 45.080 31.519 -8.970 1.00 40.29 94 ILE A CA 1
ATOM 696 C C . ILE A 1 95 ? 45.298 31.793 -7.494 1.00 40.48 94 ILE A C 1
ATOM 697 O O . ILE A 1 95 ? 46.007 32.727 -7.118 1.00 41.30 94 ILE A O 1
ATOM 702 N N . GLY A 1 96 ? 44.671 30.963 -6.675 1.00 41.41 95 GLY A N 1
ATOM 703 C CA . GLY A 1 96 ? 44.816 31.042 -5.220 1.00 41.40 95 GLY A CA 1
ATOM 704 C C . GLY A 1 96 ? 43.667 30.420 -4.455 1.00 41.75 95 GLY A C 1
ATOM 705 O O . GLY A 1 96 ? 42.924 29.593 -4.981 1.00 41.15 95 GLY A O 1
ATOM 706 N N . GLY A 1 97 ? 43.540 30.861 -3.204 1.00 43.13 96 GLY A N 1
ATOM 707 C CA . GLY A 1 97 ? 42.476 30.419 -2.287 1.00 43.33 96 GLY A CA 1
ATOM 708 C C . GLY A 1 97 ? 41.134 31.030 -2.613 1.00 44.15 96 GLY A C 1
ATOM 709 O O . GLY A 1 97 ? 40.978 31.828 -3.548 1.00 44.64 96 GLY A O 1
ATOM 710 N N . GLY A 1 98 ? 40.155 30.631 -1.820 1.00 44.15 97 GLY A N 1
ATOM 711 C CA . GLY A 1 98 ? 38.752 30.947 -2.074 1.00 43.91 97 GLY A CA 1
ATOM 712 C C . GLY A 1 98 ? 38.500 32.424 -2.182 1.00 43.28 97 GLY A C 1
ATOM 713 O O . GLY A 1 98 ? 37.740 32.876 -3.026 1.00 44.04 97 GLY A O 1
ATOM 714 N N . LYS A 1 99 ? 39.148 33.186 -1.315 1.00 43.66 98 LYS A N 1
ATOM 715 C CA . LYS A 1 99 ? 38.951 34.638 -1.300 1.00 44.55 98 LYS A CA 1
ATOM 716 C C . LYS A 1 99 ? 39.513 35.253 -2.582 1.00 44.03 98 LYS A C 1
ATOM 717 O O . LYS A 1 99 ? 38.879 36.093 -3.214 1.00 45.95 98 LYS A O 1
ATOM 723 N N . ALA A 1 100 ? 40.689 34.785 -2.975 1.00 43.25 99 ALA A N 1
ATOM 724 C CA . ALA A 1 100 ? 41.336 35.270 -4.185 1.00 43.76 99 ALA A CA 1
ATOM 725 C C . ALA A 1 100 ? 40.475 34.949 -5.394 1.00 43.32 99 ALA A C 1
ATOM 726 O O . ALA A 1 100 ? 40.253 35.798 -6.254 1.00 43.51 99 ALA A O 1
ATOM 728 N N . ILE A 1 101 ? 39.978 33.718 -5.441 1.00 43.36 100 ILE A N 1
ATOM 729 C CA . ILE A 1 101 ? 39.162 33.271 -6.568 1.00 43.10 100 ILE A CA 1
ATOM 730 C C . ILE A 1 101 ? 37.922 34.133 -6.648 1.00 43.10 100 ILE A C 1
ATOM 731 O O . ILE A 1 101 ? 37.558 34.618 -7.716 1.00 43.83 100 ILE A O 1
ATOM 736 N N . ASP A 1 102 ? 37.280 34.341 -5.514 1.00 43.17 101 ASP A N 1
ATOM 737 C CA . ASP A 1 102 ? 36.010 35.075 -5.513 1.00 44.48 101 ASP A CA 1
ATOM 738 C C . ASP A 1 102 ? 36.201 36.514 -5.963 1.00 42.77 101 ASP A C 1
ATOM 739 O O . ASP A 1 102 ? 35.328 37.085 -6.629 1.00 43.85 101 ASP A O 1
ATOM 744 N N . ALA A 1 103 ? 37.347 37.093 -5.632 1.00 41.24 102 ALA A N 1
ATOM 745 C CA . ALA A 1 103 ? 37.620 38.503 -5.978 1.00 39.87 102 ALA A CA 1
ATOM 746 C C . ALA A 1 103 ? 37.765 38.644 -7.482 1.00 40.01 102 ALA A C 1
ATOM 747 O O . ALA A 1 103 ? 37.237 39.587 -8.097 1.00 40.92 102 ALA A O 1
ATOM 749 N N . VAL A 1 104 ? 38.501 37.712 -8.081 1.00 39.63 103 VAL A N 1
ATOM 750 C CA . VAL A 1 104 ? 38.827 37.789 -9.512 1.00 39.47 103 VAL A CA 1
ATOM 751 C C . VAL A 1 104 ? 37.577 37.437 -10.295 1.00 39.89 103 VAL A C 1
ATOM 752 O O . VAL A 1 104 ? 37.233 38.082 -11.280 1.00 39.34 103 VAL A O 1
ATOM 756 N N . LYS A 1 105 ? 36.831 36.475 -9.764 1.00 41.04 104 LYS A N 1
ATOM 757 C CA . LYS A 1 105 ? 35.562 36.082 -10.366 1.00 41.86 104 LYS A CA 1
ATOM 758 C C . LYS A 1 105 ? 34.639 37.298 -10.439 1.00 41.56 104 LYS A C 1
ATOM 759 O O . LYS A 1 105 ? 33.972 37.491 -11.437 1.00 40.70 104 LYS A O 1
ATOM 765 N N . TYR A 1 106 ? 34.658 38.140 -9.405 1.00 40.45 105 TYR A N 1
ATOM 766 C CA . TYR A 1 106 ? 33.737 39.281 -9.353 1.00 40.90 105 TYR A CA 1
ATOM 767 C C . TYR A 1 106 ? 34.175 40.360 -10.312 1.00 41.18 105 TYR A C 1
ATOM 768 O O . TYR A 1 106 ? 33.374 41.055 -10.907 1.00 43.25 105 TYR A O 1
ATOM 785 N N . ALA A 1 108 ? 35.626 39.750 -13.108 1.00 40.11 107 ALA A N 1
ATOM 786 C CA . ALA A 1 108 ? 35.272 39.209 -14.432 1.00 40.10 107 ALA A CA 1
ATOM 787 C C . ALA A 1 108 ? 33.789 39.413 -14.667 1.00 39.27 107 ALA A C 1
ATOM 788 O O . ALA A 1 108 ? 33.332 39.656 -15.780 1.00 41.19 107 ALA A O 1
ATOM 790 N N . PHE A 1 109 ? 33.046 39.341 -13.577 1.00 39.60 108 PHE A N 1
ATOM 791 C CA . PHE A 1 109 ? 31.614 39.609 -13.623 1.00 40.01 108 PHE A CA 1
ATOM 792 C C . PHE A 1 109 ? 31.360 41.062 -14.017 1.00 40.48 108 PHE A C 1
ATOM 793 O O . PHE A 1 109 ? 30.621 41.333 -14.938 1.00 42.98 108 PHE A O 1
ATOM 801 N N . LEU A 1 110 ? 32.018 41.984 -13.342 1.00 40.40 109 LEU A N 1
ATOM 802 C CA . LEU A 1 110 ? 31.806 43.432 -13.593 1.00 39.80 109 LEU A CA 1
ATOM 803 C C . LEU A 1 110 ? 32.270 43.852 -14.984 1.00 38.52 109 LEU A C 1
ATOM 804 O O . LEU A 1 110 ? 31.744 44.807 -15.545 1.00 39.18 109 LEU A O 1
ATOM 809 N N . ARG A 1 111 ? 33.253 43.154 -15.541 1.00 37.91 110 ARG A N 1
ATOM 810 C CA . ARG A 1 111 ? 33.782 43.533 -16.859 1.00 38.47 110 ARG A CA 1
ATOM 811 C C . ARG A 1 111 ? 33.270 42.614 -17.945 1.00 39.09 110 ARG A C 1
ATOM 812 O O . ARG A 1 111 ? 33.639 42.752 -19.116 1.00 37.09 110 ARG A O 1
ATOM 820 N N . LYS A 1 112 ? 32.408 41.679 -17.559 1.00 39.81 111 LYS A N 1
ATOM 821 C CA . LYS A 1 112 ? 31.844 40.743 -18.534 1.00 42.80 111 LYS A CA 1
ATOM 822 C C . LYS A 1 112 ? 32.985 40.049 -19.284 1.00 42.61 111 LYS A C 1
ATOM 823 O O . LYS A 1 112 ? 33.018 40.012 -20.495 1.00 44.60 111 LYS A O 1
ATOM 826 N N . LEU A 1 113 ? 33.945 39.535 -18.537 1.00 42.78 112 LEU A N 1
ATOM 827 C CA . LEU A 1 113 ? 35.093 38.836 -19.124 1.00 41.71 112 LEU A CA 1
ATOM 828 C C . LEU A 1 113 ? 35.081 37.334 -18.784 1.00 40.85 112 LEU A C 1
ATOM 829 O O . LEU A 1 113 ? 34.680 36.922 -17.710 1.00 40.37 112 LEU A O 1
ATOM 834 N N . PRO A 1 114 ? 35.545 36.498 -19.705 1.00 40.63 113 PRO A N 1
ATOM 835 C CA . PRO A 1 114 ? 35.749 35.115 -19.323 1.00 40.21 113 PRO A CA 1
ATOM 836 C C . PRO A 1 114 ? 36.703 34.979 -18.144 1.00 40.09 113 PRO A C 1
ATOM 837 O O . PRO A 1 114 ? 37.686 35.703 -18.029 1.00 39.86 113 PRO A O 1
ATOM 841 N N . PHE A 1 115 ? 36.388 34.029 -17.289 1.00 40.30 114 PHE A N 1
ATOM 842 C CA . PHE A 1 115 ? 37.133 33.781 -16.081 1.00 41.25 114 PHE A CA 1
ATOM 843 C C . PHE A 1 115 ? 37.552 32.329 -15.973 1.00 41.54 114 PHE A C 1
ATOM 844 O O . PHE A 1 115 ? 36.729 31.395 -16.117 1.00 41.57 114 PHE A O 1
ATOM 852 N N . ILE A 1 116 ? 38.843 32.143 -15.729 1.00 41.29 115 ILE A N 1
ATOM 853 C CA . ILE A 1 116 ? 39.401 30.804 -15.471 1.00 41.55 115 ILE A CA 1
ATOM 854 C C . ILE A 1 116 ? 39.796 30.689 -14.002 1.00 41.67 115 ILE A C 1
ATOM 855 O O . ILE A 1 116 ? 40.629 31.417 -13.526 1.00 40.93 115 ILE A O 1
ATOM 860 N N . SER A 1 117 ? 39.148 29.753 -13.319 1.00 42.52 116 SER A N 1
ATOM 861 C CA . SER A 1 117 ? 39.333 29.473 -11.870 1.00 41.50 116 SER A CA 1
ATOM 862 C C . SER A 1 117 ? 40.382 28.394 -11.650 1.00 40.67 116 SER A C 1
ATOM 863 O O . SER A 1 117 ? 40.229 27.285 -12.104 1.00 42.96 116 SER A O 1
ATOM 866 N N . VAL A 1 118 ? 41.462 28.746 -10.971 1.00 40.93 117 VAL A N 1
ATOM 867 C CA . VAL A 1 118 ? 42.582 27.822 -10.679 1.00 40.07 117 VAL A CA 1
ATOM 868 C C . VAL A 1 118 ? 42.858 27.784 -9.167 1.00 40.84 117 VAL A C 1
ATOM 869 O O . VAL A 1 118 ? 43.803 28.420 -8.681 1.00 42.12 117 VAL A O 1
ATOM 873 N N . PRO A 1 119 ? 42.005 27.078 -8.412 1.00 41.07 118 PRO A N 1
ATOM 874 C CA . PRO A 1 119 ? 42.083 27.131 -6.951 1.00 42.49 118 PRO A CA 1
ATOM 875 C C . PRO A 1 119 ? 43.202 26.285 -6.414 1.00 43.48 118 PRO A C 1
ATOM 876 O O . PRO A 1 119 ? 43.445 25.174 -6.893 1.00 45.35 118 PRO A O 1
ATOM 880 N N . THR A 1 120 ? 43.864 26.810 -5.408 1.00 44.35 119 THR A N 1
ATOM 881 C CA . THR A 1 120 ? 44.971 26.109 -4.773 1.00 45.10 119 THR A CA 1
ATOM 882 C C . THR A 1 120 ? 44.475 25.485 -3.478 1.00 45.62 119 THR A C 1
ATOM 883 O O . THR A 1 120 ? 45.206 24.803 -2.775 1.00 45.61 119 THR A O 1
ATOM 887 N N . SER A 1 121 ? 43.206 25.722 -3.195 1.00 47.47 120 SER A N 1
ATOM 888 C CA . SER A 1 121 ? 42.511 25.020 -2.107 1.00 50.26 120 SER A CA 1
ATOM 889 C C . SER A 1 121 ? 41.045 24.929 -2.396 1.00 50.78 120 SER A C 1
ATOM 890 O O . SER A 1 121 ? 40.536 25.639 -3.237 1.00 53.35 120 SER A O 1
ATOM 893 N N . THR A 1 122 ? 40.367 24.052 -1.684 1.00 51.10 121 THR A N 1
ATOM 894 C CA . THR A 1 122 ? 38.935 23.896 -1.873 1.00 52.29 121 THR A CA 1
ATOM 895 C C . THR A 1 122 ? 38.155 24.027 -0.579 1.00 50.55 121 THR A C 1
ATOM 896 O O . THR A 1 122 ? 37.574 23.069 -0.102 1.00 53.24 121 THR A O 1
ATOM 900 N N . SER A 1 123 ? 38.126 25.224 -0.025 1.00 49.66 122 SER A N 1
ATOM 901 C CA . SER A 1 123 ? 37.442 25.450 1.228 1.00 50.08 122 SER A CA 1
ATOM 902 C C . SER A 1 123 ? 35.937 25.529 1.019 1.00 48.56 122 SER A C 1
ATOM 903 O O . SER A 1 123 ? 35.160 25.436 1.971 1.00 46.85 122 SER A O 1
ATOM 906 N N . ASN A 1 124 ? 35.541 25.672 -0.236 1.00 48.17 123 ASN A N 1
ATOM 907 C CA . ASN A 1 124 ? 34.117 25.721 -0.604 1.00 46.94 123 ASN A CA 1
ATOM 908 C C . ASN A 1 124 ? 33.903 25.728 -2.116 1.00 46.71 123 ASN A C 1
ATOM 909 O O . ASN A 1 124 ? 34.862 25.714 -2.878 1.00 47.54 123 ASN A O 1
ATOM 914 N N . ASP A 1 125 ? 32.644 25.724 -2.538 1.00 45.98 124 ASP A N 1
ATOM 915 C CA . ASP A 1 125 ? 32.314 25.579 -3.965 1.00 46.21 124 ASP A CA 1
ATOM 916 C C . ASP A 1 125 ? 32.315 26.919 -4.714 1.00 45.98 124 ASP A C 1
ATOM 917 O O . ASP A 1 125 ? 31.849 27.029 -5.868 1.00 44.74 124 ASP A O 1
ATOM 922 N N . GLY A 1 126 ? 32.900 27.933 -4.067 1.00 45.66 125 GLY A N 1
ATOM 923 C CA . GLY A 1 126 ? 33.015 29.260 -4.688 1.00 45.13 125 GLY A CA 1
ATOM 924 C C . GLY A 1 126 ? 33.806 29.227 -5.990 1.00 45.01 125 GLY A C 1
ATOM 925 O O . GLY A 1 126 ? 33.598 30.021 -6.882 1.00 47.45 125 GLY A O 1
ATOM 926 N N . PHE A 1 127 ? 34.709 28.282 -6.092 1.00 45.18 126 PHE A N 1
ATOM 927 C CA . PHE A 1 127 ? 35.596 28.223 -7.250 1.00 44.65 126 PHE A CA 1
ATOM 928 C C . PHE A 1 127 ? 34.898 27.744 -8.501 1.00 45.03 126 PHE A C 1
ATOM 929 O O . PHE A 1 127 ? 35.446 27.888 -9.600 1.00 45.33 126 PHE A O 1
ATOM 937 N N . SER A 1 128 ? 33.697 27.196 -8.334 1.00 45.13 127 SER A N 1
ATOM 938 C CA . SER A 1 128 ? 32.960 26.625 -9.471 1.00 45.30 127 SER A CA 1
ATOM 939 C C . SER A 1 128 ? 31.596 27.230 -9.687 1.00 44.85 127 SER A C 1
ATOM 940 O O . SER A 1 128 ? 30.949 26.919 -10.676 1.00 45.71 127 SER A O 1
ATOM 943 N N . SER A 1 129 ? 31.163 28.084 -8.769 1.00 44.15 128 SER A N 1
ATOM 944 C CA . SER A 1 129 ? 29.795 28.577 -8.785 1.00 44.56 128 SER A CA 1
ATOM 945 C C . SER A 1 129 ? 29.610 30.006 -9.330 1.00 45.86 128 SER A C 1
ATOM 946 O O . SER A 1 129 ? 30.589 30.716 -9.554 1.00 46.77 128 SER A O 1
ATOM 949 N N . PRO A 1 130 ? 28.336 30.411 -9.504 1.00 44.14 129 PRO A N 1
ATOM 950 C CA . PRO A 1 130 ? 27.905 31.729 -9.886 1.00 45.91 129 PRO A CA 1
ATOM 951 C C . PRO A 1 130 ? 27.781 32.727 -8.737 1.00 46.76 129 PRO A C 1
ATOM 952 O O . PRO A 1 130 ? 27.290 33.840 -8.963 1.00 49.23 129 PRO A O 1
ATOM 956 N N . VAL A 1 131 ? 28.207 32.370 -7.531 1.00 46.85 130 VAL A N 1
ATOM 957 C CA . VAL A 1 131 ? 28.148 33.346 -6.436 1.00 46.62 130 VAL A CA 1
ATOM 958 C C . VAL A 1 131 ? 29.495 33.591 -5.802 1.00 45.88 130 VAL A C 1
ATOM 959 O O . VAL A 1 131 ? 30.325 32.712 -5.706 1.00 45.67 130 VAL A O 1
ATOM 963 N N . ALA A 1 132 ? 29.691 34.827 -5.381 1.00 44.83 131 ALA A N 1
ATOM 964 C CA . ALA A 1 132 ? 30.927 35.261 -4.777 1.00 44.60 131 ALA A CA 1
ATOM 965 C C . ALA A 1 132 ? 30.688 35.663 -3.336 1.00 45.50 131 ALA A C 1
ATOM 966 O O . ALA A 1 132 ? 29.697 36.287 -2.980 1.00 45.53 131 ALA A O 1
ATOM 968 N N . SER A 1 133 ? 31.652 35.348 -2.505 1.00 45.42 132 SER A N 1
ATOM 969 C CA . SER A 1 133 ? 31.583 35.769 -1.130 1.00 46.44 132 SER A CA 1
ATOM 970 C C . SER A 1 133 ? 32.521 36.950 -0.902 1.00 47.06 132 SER A C 1
ATOM 971 O O . SER A 1 133 ? 33.736 36.822 -1.003 1.00 47.93 132 SER A O 1
ATOM 974 N N . LEU A 1 134 ? 31.936 38.110 -0.617 1.00 48.17 133 LEU A N 1
ATOM 975 C CA . LEU A 1 134 ? 32.703 39.345 -0.487 1.00 49.32 133 LEU A CA 1
ATOM 976 C C . LEU A 1 134 ? 32.405 40.063 0.815 1.00 50.54 133 LEU A C 1
ATOM 977 O O . LEU A 1 134 ? 31.441 39.755 1.508 1.00 48.26 133 LEU A O 1
ATOM 982 N N . LEU A 1 135 ? 33.226 41.061 1.097 1.00 52.66 134 LEU A N 1
ATOM 983 C CA . LEU A 1 135 ? 32.964 41.988 2.216 1.00 56.41 134 LEU A CA 1
ATOM 984 C C . LEU A 1 135 ? 32.159 43.169 1.727 1.00 58.18 134 LEU A C 1
ATOM 985 O O . LEU A 1 135 ? 32.580 43.888 0.836 1.00 58.90 134 LEU A O 1
ATOM 990 N N . ILE A 1 136 ? 30.975 43.314 2.304 1.00 60.74 135 ILE A N 1
ATOM 991 C CA . ILE A 1 136 ? 30.064 44.412 2.021 1.00 62.70 135 ILE A CA 1
ATOM 992 C C . ILE A 1 136 ? 29.727 45.137 3.315 1.00 64.85 135 ILE A C 1
ATOM 993 O O . ILE A 1 136 ? 28.939 44.653 4.137 1.00 65.83 135 ILE A O 1
ATOM 998 N N . ASN A 1 137 ? 30.364 46.287 3.502 1.00 65.78 136 ASN A N 1
ATOM 999 C CA . ASN A 1 137 ? 30.181 47.085 4.705 1.00 66.13 136 ASN A CA 1
ATOM 1000 C C . ASN A 1 137 ? 30.707 46.324 5.885 1.00 64.53 136 ASN A C 1
ATOM 1001 O O . ASN A 1 137 ? 30.083 46.294 6.939 1.00 64.41 136 ASN A O 1
ATOM 1006 N N . GLY A 1 138 ? 31.845 45.678 5.672 1.00 63.16 137 GLY A N 1
ATOM 1007 C CA . GLY A 1 138 ? 32.578 44.974 6.727 1.00 60.77 137 GLY A CA 1
ATOM 1008 C C . GLY A 1 138 ? 32.021 43.593 7.004 1.00 59.43 137 GLY A C 1
ATOM 1009 O O . GLY A 1 138 ? 32.554 42.859 7.826 1.00 60.00 137 GLY A O 1
ATOM 1010 N N . LYS A 1 139 ? 30.939 43.238 6.318 1.00 56.58 138 LYS A N 1
ATOM 1011 C CA . LYS A 1 139 ? 30.284 41.951 6.555 1.00 55.11 138 LYS A CA 1
ATOM 1012 C C . LYS A 1 139 ? 30.447 40.990 5.378 1.00 53.42 138 LYS A C 1
ATOM 1013 O O . LYS A 1 139 ? 30.195 41.329 4.227 1.00 53.23 138 LYS A O 1
ATOM 1017 N N . ARG A 1 140 ? 30.863 39.767 5.678 1.00 51.39 139 ARG A N 1
ATOM 1018 C CA . ARG A 1 140 ? 30.915 38.724 4.651 1.00 49.49 139 ARG A CA 1
ATOM 1019 C C . ARG A 1 140 ? 29.503 38.470 4.149 1.00 48.16 139 ARG A C 1
ATOM 1020 O O . ARG A 1 140 ? 28.581 38.316 4.928 1.00 48.56 139 ARG A O 1
ATOM 1028 N N . THR A 1 141 ? 29.357 38.457 2.836 1.00 47.87 140 THR A N 1
ATOM 1029 C CA . THR A 1 141 ? 28.048 38.413 2.186 1.00 47.58 140 THR A CA 1
ATOM 1030 C C . THR A 1 141 ? 28.173 37.675 0.883 1.00 46.70 140 THR A C 1
ATOM 1031 O O . THR A 1 141 ? 29.157 37.819 0.177 1.00 46.87 140 THR A O 1
ATOM 1035 N N . SER A 1 142 ? 27.177 36.866 0.579 1.00 46.39 141 SER A N 1
ATOM 1036 C CA . SER A 1 142 ? 27.152 36.113 -0.671 1.00 46.85 141 SER A CA 1
ATOM 1037 C C . SER A 1 142 ? 26.384 36.940 -1.683 1.00 45.62 141 SER A C 1
ATOM 1038 O O . SER A 1 142 ? 25.300 37.442 -1.375 1.00 46.11 141 SER A O 1
ATOM 1041 N N . VAL A 1 143 ? 26.991 37.154 -2.850 1.00 45.03 142 VAL A N 1
ATOM 1042 C CA . VAL A 1 143 ? 26.426 37.995 -3.892 1.00 43.44 142 VAL A CA 1
ATOM 1043 C C . VAL A 1 143 ? 26.528 37.322 -5.255 1.00 44.44 142 VAL A C 1
ATOM 1044 O O . VAL A 1 143 ? 27.394 36.493 -5.489 1.00 44.67 142 VAL A O 1
ATOM 1048 N N . PRO A 1 144 ? 25.607 37.672 -6.155 1.00 44.61 143 PRO A N 1
ATOM 1049 C CA . PRO A 1 144 ? 25.582 37.124 -7.503 1.00 43.87 143 PRO A CA 1
ATOM 1050 C C . PRO A 1 144 ? 26.813 37.558 -8.243 1.00 44.95 143 PRO A C 1
ATOM 1051 O O . PRO A 1 144 ? 27.235 38.697 -8.122 1.00 45.64 143 PRO A O 1
ATOM 1055 N N . ALA A 1 145 ? 27.370 36.624 -8.996 1.00 44.60 144 ALA A N 1
ATOM 1056 C CA . ALA A 1 145 ? 28.484 36.872 -9.879 1.00 44.96 144 ALA A CA 1
ATOM 1057 C C . ALA A 1 145 ? 28.252 36.085 -11.153 1.00 45.26 144 ALA A C 1
ATOM 1058 O O . ALA A 1 145 ? 27.182 36.092 -11.690 1.00 45.12 144 ALA A O 1
ATOM 1060 N N . LYS A 1 146 ? 29.272 35.402 -11.637 1.00 47.17 145 LYS A N 1
ATOM 1061 C CA . LYS A 1 146 ? 29.090 34.551 -12.817 1.00 48.44 145 LYS A CA 1
ATOM 1062 C C . LYS A 1 146 ? 29.947 33.290 -12.704 1.00 47.20 145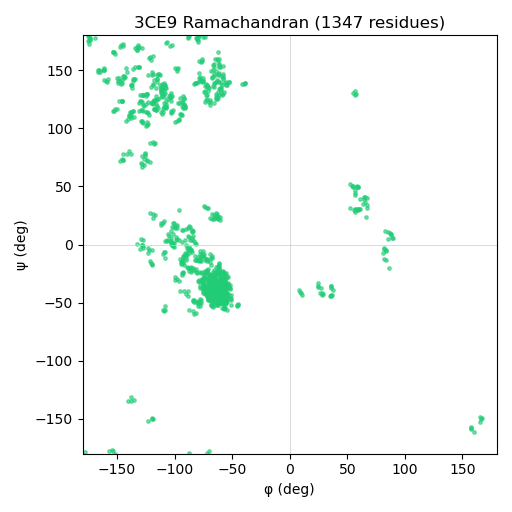 LYS A C 1
ATOM 1063 O O . LYS A 1 146 ? 31.066 33.297 -12.172 1.00 48.24 145 LYS A O 1
ATOM 1069 N N . THR A 1 147 ? 29.392 32.199 -13.193 1.00 46.00 146 THR A N 1
ATOM 1070 C CA . THR A 1 147 ? 30.081 30.919 -13.168 1.00 45.25 146 THR A CA 1
ATOM 1071 C C . THR A 1 147 ? 31.392 30.958 -13.986 1.00 43.89 146 THR A C 1
ATOM 1072 O O . THR A 1 147 ? 31.499 31.578 -15.038 1.00 44.02 146 THR A O 1
ATOM 1076 N N . PRO A 1 148 ? 32.430 30.326 -13.482 1.00 42.91 147 PRO A N 1
ATOM 1077 C CA . PRO A 1 148 ? 33.620 30.371 -14.298 1.00 42.39 147 PRO A CA 1
ATOM 1078 C C . PRO A 1 148 ? 33.428 29.720 -15.653 1.00 43.03 147 PRO A C 1
ATOM 1079 O O . PRO A 1 148 ? 32.610 28.816 -15.796 1.00 44.83 147 PRO A O 1
ATOM 1083 N N . ASP A 1 149 ? 34.209 30.181 -16.622 1.00 42.51 148 ASP A N 1
ATOM 1084 C CA . ASP A 1 149 ? 34.218 29.616 -17.975 1.00 43.71 148 ASP A CA 1
ATOM 1085 C C . ASP A 1 149 ? 35.122 28.407 -18.015 1.00 43.06 148 ASP A C 1
ATOM 1086 O O . ASP A 1 149 ? 34.998 27.539 -18.866 1.00 43.98 148 ASP A O 1
ATOM 1091 N N . GLY A 1 150 ? 36.032 28.375 -17.061 1.00 42.59 149 GLY A N 1
ATOM 1092 C CA . GLY A 1 150 ? 36.994 27.299 -16.920 1.00 43.06 149 GLY A CA 1
ATOM 1093 C C . GLY A 1 150 ? 37.359 27.039 -15.461 1.00 43.00 149 GLY A C 1
ATOM 1094 O O . GLY A 1 150 ? 37.486 27.953 -14.666 1.00 43.56 149 GLY A O 1
ATOM 1095 N N . ILE A 1 151 ? 37.497 25.764 -15.128 1.00 42.41 150 ILE A N 1
ATOM 1096 C CA . ILE A 1 151 ? 37.886 25.351 -13.801 1.00 43.17 150 ILE A CA 1
ATOM 1097 C C . ILE A 1 151 ? 39.037 24.368 -13.958 1.00 43.97 150 ILE A C 1
ATOM 1098 O O . ILE A 1 151 ? 38.928 23.354 -14.658 1.00 44.88 150 ILE A O 1
ATOM 1103 N N . VAL A 1 152 ? 40.148 24.694 -13.310 1.00 43.51 151 VAL A N 1
ATOM 1104 C CA . VAL A 1 152 ? 41.336 23.859 -13.357 1.00 43.55 151 VAL A CA 1
ATOM 1105 C C . VAL A 1 152 ? 41.860 23.571 -11.946 1.00 44.27 151 VAL A C 1
ATOM 1106 O O . VAL A 1 152 ? 42.412 24.446 -11.271 1.00 44.43 151 VAL A O 1
ATOM 1110 N N . VAL A 1 153 ? 41.642 22.348 -11.491 1.00 43.78 152 VAL A N 1
ATOM 1111 C CA . VAL A 1 153 ? 42.039 21.961 -10.155 1.00 43.67 152 VAL A CA 1
ATOM 1112 C C . VAL A 1 153 ? 43.092 20.885 -10.173 1.00 44.68 152 VAL A C 1
ATOM 1113 O O . VAL A 1 153 ? 42.852 19.761 -10.619 1.00 46.07 152 VAL A O 1
ATOM 1117 N N . ASP A 1 154 ? 44.265 21.254 -9.666 1.00 45.42 153 ASP A N 1
ATOM 1118 C CA . ASP A 1 154 ? 45.408 20.353 -9.573 1.00 46.05 153 ASP A CA 1
ATOM 1119 C C . ASP A 1 154 ? 45.437 19.689 -8.218 1.00 45.88 153 ASP A C 1
ATOM 1120 O O . ASP A 1 154 ? 45.644 20.331 -7.181 1.00 45.76 153 ASP A O 1
ATOM 1125 N N . ILE A 1 155 ? 45.190 18.388 -8.235 1.00 46.36 154 ILE A N 1
ATOM 1126 C CA . ILE A 1 155 ? 45.045 17.615 -7.001 1.00 47.33 154 ILE A CA 1
ATOM 1127 C C . ILE A 1 155 ? 46.354 17.569 -6.194 1.00 47.95 154 ILE A C 1
ATOM 1128 O O . ILE A 1 155 ? 46.334 17.511 -4.960 1.00 47.80 154 ILE A O 1
ATOM 1133 N N . ASP A 1 156 ? 47.482 17.674 -6.888 1.00 48.79 155 ASP A N 1
ATOM 1134 C CA . ASP A 1 156 ? 48.787 17.736 -6.201 1.00 51.38 155 ASP A CA 1
ATOM 1135 C C . ASP A 1 156 ? 48.848 19.008 -5.364 1.00 50.43 155 ASP A C 1
ATOM 1136 O O . ASP A 1 156 ? 49.248 18.991 -4.223 1.00 50.10 155 ASP A O 1
ATOM 1141 N N . VAL A 1 157 ? 48.411 20.122 -5.936 1.00 49.96 156 VAL A N 1
ATOM 1142 C CA . VAL A 1 157 ? 48.411 21.376 -5.177 1.00 48.79 156 VAL A CA 1
ATOM 1143 C C . VAL A 1 157 ? 47.461 21.249 -3.988 1.00 49.38 156 VAL A C 1
ATOM 1144 O O . VAL A 1 157 ? 47.805 21.619 -2.874 1.00 49.05 156 VAL A O 1
ATOM 1148 N N . ILE A 1 158 ? 46.293 20.641 -4.213 1.00 49.36 157 ILE A N 1
ATOM 1149 C CA . ILE A 1 158 ? 45.276 20.546 -3.154 1.00 49.73 157 ILE A CA 1
ATOM 1150 C C . ILE A 1 158 ? 45.758 19.648 -2.010 1.00 51.24 157 ILE A C 1
ATOM 1151 O O . ILE A 1 158 ? 45.414 19.872 -0.842 1.00 50.44 157 ILE A O 1
ATOM 1156 N N . LYS A 1 159 ? 46.540 18.628 -2.376 1.00 52.95 158 LYS A N 1
ATOM 1157 C CA . LYS A 1 159 ? 47.123 17.678 -1.408 1.00 54.44 158 LYS A CA 1
ATOM 1158 C C . LYS A 1 159 ? 47.903 18.452 -0.384 1.00 53.00 158 LYS A C 1
ATOM 1159 O O . LYS A 1 159 ? 48.015 18.049 0.779 1.00 53.18 158 LYS A O 1
ATOM 1163 N N . GLY A 1 160 ? 48.490 19.538 -0.847 1.00 52.18 159 GLY A N 1
ATOM 1164 C CA . GLY A 1 160 ? 49.431 20.296 -0.016 1.00 52.48 159 GLY A CA 1
ATOM 1165 C C . GLY A 1 160 ? 48.751 21.363 0.812 1.00 52.67 159 GLY A C 1
ATOM 1166 O O . GLY A 1 160 ? 49.384 22.060 1.564 1.00 53.40 159 GLY A O 1
ATOM 1167 N N . SER A 1 161 ? 47.454 21.529 0.644 1.00 53.39 160 SER A N 1
ATOM 1168 C CA . SER A 1 161 ? 46.782 22.647 1.303 1.00 53.93 160 SER A CA 1
ATOM 1169 C C . SER A 1 161 ? 46.607 22.334 2.775 1.00 52.73 160 SER A C 1
ATOM 1170 O O . SER A 1 161 ? 46.647 21.191 3.186 1.00 52.72 160 SER A O 1
ATOM 1173 N N . PRO A 1 162 ? 46.441 23.372 3.588 1.00 52.41 161 PRO A N 1
ATOM 1174 C CA . PRO A 1 162 ? 46.224 23.139 5.010 1.00 51.94 161 PRO A CA 1
ATOM 1175 C C . PRO A 1 162 ? 44.904 22.427 5.259 1.00 51.41 161 PRO A C 1
ATOM 1176 O O . PRO A 1 162 ? 43.926 22.626 4.553 1.00 50.21 161 PRO A O 1
ATOM 1180 N N . GLU A 1 163 ? 44.881 21.595 6.281 1.00 51.23 162 GLU A N 1
ATOM 1181 C CA . GLU A 1 163 ? 43.701 20.771 6.528 1.00 51.30 162 GLU A CA 1
ATOM 1182 C C . GLU A 1 163 ? 42.413 21.562 6.783 1.00 49.49 162 GLU A C 1
ATOM 1183 O O . GLU A 1 163 ? 41.299 21.105 6.462 1.00 47.96 162 GLU A O 1
ATOM 1189 N N . LYS A 1 164 ? 42.551 22.758 7.323 1.00 47.50 163 LYS A N 1
ATOM 1190 C CA . LYS A 1 164 ? 41.374 23.552 7.618 1.00 45.77 163 LYS A CA 1
ATOM 1191 C C . LYS A 1 164 ? 40.519 23.764 6.340 1.00 45.04 163 LYS A C 1
ATOM 1192 O O . LYS A 1 164 ? 39.288 23.831 6.396 1.00 42.28 163 LYS A O 1
ATOM 1198 N N . PHE A 1 165 ? 41.174 23.848 5.193 1.00 43.60 164 PHE A N 1
ATOM 1199 C CA . PHE A 1 165 ? 40.445 24.106 3.974 1.00 44.09 164 PHE A CA 1
ATOM 1200 C C . PHE A 1 165 ? 39.713 22.859 3.512 1.00 43.73 164 PHE A C 1
ATOM 1201 O O . PHE A 1 165 ? 38.614 22.941 2.959 1.00 42.35 164 PHE A O 1
ATOM 1209 N N . ILE A 1 166 ? 40.310 21.706 3.779 1.00 42.43 165 ILE A N 1
ATOM 1210 C CA . ILE A 1 166 ? 39.697 20.453 3.384 1.00 42.65 165 ILE A CA 1
ATOM 1211 C C . ILE A 1 166 ? 38.458 20.205 4.244 1.00 43.53 165 ILE A C 1
ATOM 1212 O O . ILE A 1 166 ? 37.407 19.781 3.751 1.00 43.93 165 ILE A O 1
ATOM 1217 N N . TYR A 1 167 ? 38.580 20.482 5.533 1.00 42.72 166 TYR A N 1
ATOM 1218 C CA . TYR A 1 167 ? 37.452 20.293 6.436 1.00 43.11 166 TYR A CA 1
ATOM 1219 C C . TYR A 1 167 ? 36.361 21.243 6.036 1.00 43.53 166 TYR A C 1
ATOM 1220 O O . TYR A 1 167 ? 35.173 20.919 6.157 1.00 44.19 166 TYR A O 1
ATOM 1229 N N . SER A 1 168 ? 36.762 22.421 5.564 1.00 42.36 167 SER A N 1
ATOM 1230 C CA . SER A 1 168 ? 35.793 23.423 5.192 1.00 43.23 167 SER A CA 1
ATOM 1231 C C . SER A 1 168 ? 35.021 22.909 3.976 1.00 43.40 167 SER A C 1
ATOM 1232 O O . SER A 1 168 ? 33.802 23.070 3.858 1.00 42.64 167 SER A O 1
ATOM 1235 N N . GLY A 1 169 ? 35.766 22.284 3.077 1.00 43.84 168 GLY A N 1
ATOM 1236 C CA . GLY A 1 169 ? 35.218 21.744 1.844 1.00 43.89 168 GLY A CA 1
ATOM 1237 C C . GLY A 1 169 ? 34.252 20.607 2.162 1.00 44.47 168 GLY A C 1
ATOM 1238 O O . GLY A 1 169 ? 33.177 20.478 1.587 1.00 44.17 168 GLY A O 1
ATOM 1239 N N . ILE A 1 170 ? 34.639 19.762 3.096 1.00 44.07 169 ILE A N 1
ATOM 1240 C CA . ILE A 1 170 ? 33.770 18.644 3.442 1.00 43.67 169 ILE A CA 1
ATOM 1241 C C . ILE A 1 170 ? 32.424 19.193 3.916 1.00 44.93 169 ILE A C 1
ATOM 1242 O O . ILE A 1 170 ? 31.333 18.660 3.598 1.00 45.04 169 ILE A O 1
ATOM 1247 N N . GLY A 1 171 ? 32.512 20.294 4.644 1.00 44.04 170 GLY A N 1
ATOM 1248 C CA . GLY A 1 171 ? 31.336 20.874 5.241 1.00 43.37 170 GLY A CA 1
ATOM 1249 C C . GLY A 1 171 ? 30.410 21.464 4.198 1.00 43.80 170 GLY A C 1
ATOM 1250 O O . GLY A 1 171 ? 29.191 21.382 4.342 1.00 43.78 170 GLY A O 1
ATOM 1251 N N . ASP A 1 172 ? 30.986 22.079 3.161 1.00 43.72 171 ASP A N 1
ATOM 1252 C CA . ASP A 1 172 ? 30.190 22.807 2.174 1.00 44.92 171 ASP A CA 1
ATOM 1253 C C . ASP A 1 172 ? 29.597 21.762 1.239 1.00 45.59 171 ASP A C 1
ATOM 1254 O O . ASP A 1 172 ? 28.563 21.969 0.669 1.00 49.10 171 ASP A O 1
ATOM 1259 N N . LEU A 1 173 ? 30.225 20.603 1.160 1.00 46.07 172 LEU A N 1
ATOM 1260 C CA . LEU A 1 173 ? 29.763 19.504 0.282 1.00 46.55 172 LEU A CA 1
ATOM 1261 C C . LEU A 1 173 ? 28.580 18.743 0.871 1.00 46.44 172 LEU A C 1
ATOM 1262 O O . LEU A 1 173 ? 27.555 18.481 0.233 1.00 44.10 172 LEU A O 1
ATOM 1267 N N . VAL A 1 174 ? 28.746 18.373 2.117 1.00 45.66 173 VAL A N 1
ATOM 1268 C CA . VAL A 1 174 ? 27.717 17.618 2.801 1.00 46.31 173 VAL A CA 1
ATOM 1269 C C . VAL A 1 174 ? 26.403 18.401 2.867 1.00 44.42 173 VAL A C 1
ATOM 1270 O O . VAL A 1 174 ? 25.339 17.809 2.955 1.00 43.72 173 VAL A O 1
ATOM 1274 N N . SER A 1 175 ? 26.490 19.726 2.803 1.00 44.54 174 SER A N 1
ATOM 1275 C CA . SER A 1 175 ? 25.286 20.578 2.874 1.00 44.88 174 SER A CA 1
ATOM 1276 C C . SER A 1 175 ?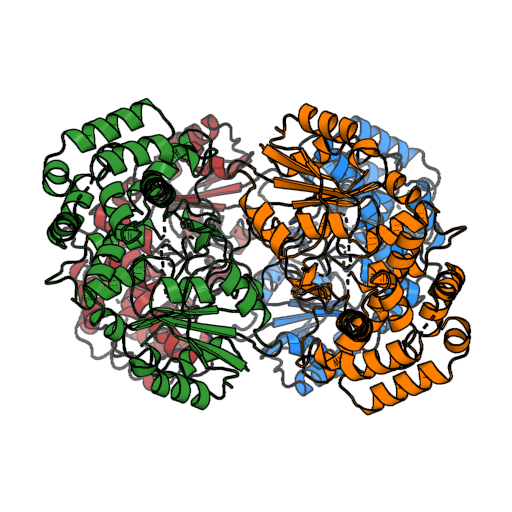 24.287 20.325 1.728 1.00 43.92 174 SER A C 1
ATOM 1277 O O . SER A 1 175 ? 23.122 20.713 1.803 1.00 44.86 174 SER A O 1
ATOM 1280 N N . ASN A 1 176 ? 24.732 19.665 0.669 1.00 43.25 175 ASN A N 1
ATOM 1281 C CA . ASN A 1 176 ? 23.807 19.340 -0.447 1.00 45.23 175 ASN A CA 1
ATOM 1282 C C . ASN A 1 176 ? 22.652 18.499 0.082 1.00 43.94 175 ASN A C 1
ATOM 1283 O O . ASN A 1 176 ? 21.519 18.634 -0.337 1.00 43.21 175 ASN A O 1
ATOM 1288 N N . ILE A 1 177 ? 22.953 17.630 1.030 1.00 42.93 176 ILE A N 1
ATOM 1289 C CA . ILE A 1 177 ? 21.951 16.695 1.496 1.00 44.63 176 ILE A CA 1
ATOM 1290 C C . ILE A 1 177 ? 20.769 17.442 2.115 1.00 45.34 176 ILE A C 1
ATOM 1291 O O . ILE A 1 177 ? 19.623 17.195 1.755 1.00 45.17 176 ILE A O 1
ATOM 1296 N N . THR A 1 178 ? 21.057 18.381 3.010 1.00 44.35 177 THR A N 1
ATOM 1297 C CA . THR A 1 178 ? 19.999 19.139 3.660 1.00 43.01 177 THR A CA 1
ATOM 1298 C C . THR A 1 178 ? 19.415 20.202 2.739 1.00 43.68 177 THR A C 1
ATOM 1299 O O . THR A 1 178 ? 18.219 20.526 2.829 1.00 43.21 177 THR A O 1
ATOM 1303 N N . ALA A 1 179 ? 20.240 20.750 1.843 1.00 43.06 178 ALA A N 1
ATOM 1304 C CA . ALA A 1 179 ? 19.743 21.793 0.930 1.00 42.91 178 ALA A CA 1
ATOM 1305 C C . ALA A 1 179 ? 18.655 21.203 0.034 1.00 43.12 178 ALA A C 1
ATOM 1306 O O . ALA A 1 179 ? 17.589 21.790 -0.151 1.00 43.36 178 ALA A O 1
ATOM 1308 N N . LEU A 1 180 ? 18.917 20.014 -0.498 1.00 43.83 179 LEU A N 1
ATOM 1309 C CA . LEU A 1 180 ? 17.975 19.366 -1.407 1.00 43.52 179 LEU A CA 1
ATOM 1310 C C . LEU A 1 180 ? 16.674 19.054 -0.673 1.00 43.10 179 LEU A C 1
ATOM 1311 O O . LEU A 1 180 ? 15.588 19.237 -1.213 1.00 44.07 179 LEU A O 1
ATOM 1316 N N . TYR A 1 181 ? 16.788 18.654 0.585 1.00 43.37 180 TYR A N 1
ATOM 1317 C CA . TYR A 1 181 ? 15.597 18.322 1.387 1.00 43.61 180 TYR A CA 1
ATOM 1318 C C . TYR A 1 181 ? 14.748 19.584 1.600 1.00 43.42 180 TYR A C 1
ATOM 1319 O O . TYR A 1 181 ? 13.520 19.566 1.424 1.00 42.89 180 TYR A O 1
ATOM 1328 N N . ASP A 1 182 ? 15.413 20.680 1.952 1.00 43.29 181 ASP A N 1
ATOM 1329 C CA . ASP A 1 182 ? 14.716 21.967 2.123 1.00 44.20 181 ASP A CA 1
ATOM 1330 C C . ASP A 1 182 ? 14.050 22.384 0.809 1.00 44.05 181 ASP A C 1
ATOM 1331 O O . ASP A 1 182 ? 12.932 22.893 0.786 1.00 43.17 181 ASP A O 1
ATOM 1336 N N . TRP A 1 183 ? 14.748 22.148 -0.293 1.00 44.17 182 TRP A N 1
ATOM 1337 C CA . TRP A 1 183 ? 14.228 22.550 -1.606 1.00 43.51 182 TRP A CA 1
ATOM 1338 C C . TRP A 1 183 ? 12.912 21.783 -1.889 1.00 44.34 182 TRP A C 1
ATOM 1339 O O . TRP A 1 183 ? 11.910 22.362 -2.338 1.00 43.62 182 TRP A O 1
ATOM 1350 N N . LYS A 1 184 ? 12.905 20.489 -1.579 1.00 43.88 183 LYS A N 1
ATOM 1351 C CA . LYS A 1 184 ? 11.725 19.672 -1.828 1.00 44.73 183 LYS A CA 1
ATOM 1352 C C . LYS A 1 184 ? 10.594 20.194 -0.940 1.00 45.25 183 LYS A C 1
ATOM 1353 O O . LYS A 1 184 ? 9.432 20.278 -1.365 1.00 46.30 183 LYS A O 1
ATOM 1356 N N . PHE A 1 185 ? 10.935 20.554 0.294 1.00 45.23 184 PHE A N 1
ATOM 1357 C CA . PHE A 1 185 ? 9.936 21.037 1.266 1.00 45.12 184 PHE A CA 1
ATOM 1358 C C . PHE A 1 185 ? 9.322 22.328 0.744 1.00 45.86 184 PHE A C 1
ATOM 1359 O O . PHE A 1 185 ? 8.111 22.587 0.868 1.00 45.91 184 PHE A O 1
ATOM 1367 N N . GLU A 1 186 ? 10.175 23.112 0.107 1.00 45.50 185 GLU A N 1
ATOM 1368 C CA . GLU A 1 186 ? 9.791 24.427 -0.391 1.00 46.94 185 GLU A CA 1
ATOM 1369 C C . GLU A 1 186 ? 8.789 24.248 -1.530 1.00 47.69 185 GLU A C 1
ATOM 1370 O O . GLU A 1 186 ? 7.792 24.974 -1.648 1.00 46.65 185 GLU A O 1
ATOM 1376 N N . GLU A 1 187 ? 9.065 23.260 -2.364 1.00 48.24 186 GLU A N 1
ATOM 1377 C CA . GLU A 1 187 ? 8.231 22.999 -3.518 1.00 49.05 186 GLU A CA 1
ATOM 1378 C C . GLU A 1 187 ? 6.868 22.515 -3.054 1.00 48.80 186 GLU A C 1
ATOM 1379 O O . GLU A 1 187 ? 5.847 22.942 -3.581 1.00 48.45 186 GLU A O 1
ATOM 1385 N N . GLU A 1 188 ? 6.870 21.637 -2.059 1.00 49.29 187 GLU A N 1
ATOM 1386 C CA . GLU A 1 188 ? 5.630 21.057 -1.533 1.00 50.03 187 GLU A CA 1
ATOM 1387 C C . GLU A 1 188 ? 4.732 22.176 -1.039 1.00 50.54 187 GLU A C 1
ATOM 1388 O O . GLU A 1 188 ? 3.499 22.043 -1.024 1.00 51.01 187 GLU A O 1
ATOM 1394 N N . ASN A 1 189 ? 5.370 23.284 -0.659 1.00 50.99 188 ASN A N 1
ATOM 1395 C CA . ASN A 1 189 ? 4.678 24.470 -0.145 1.00 50.91 188 ASN A CA 1
ATOM 1396 C C . ASN A 1 189 ? 4.481 25.524 -1.240 1.00 52.00 188 ASN A C 1
ATOM 1397 O O . ASN A 1 189 ? 4.150 26.677 -0.986 1.00 52.32 188 ASN A O 1
ATOM 1402 N N . HIS A 1 190 ? 4.678 25.092 -2.472 1.00 52.26 189 HIS A N 1
ATOM 1403 C CA . HIS A 1 190 ? 4.444 25.942 -3.620 1.00 52.73 189 HIS A CA 1
ATOM 1404 C C . HIS A 1 190 ? 5.239 27.247 -3.610 1.00 52.01 189 HIS A C 1
ATOM 1405 O O . HIS A 1 190 ? 4.817 28.253 -4.179 1.00 50.92 189 HIS A O 1
ATOM 1412 N N . LYS A 1 191 ? 6.393 27.226 -2.968 1.00 51.48 190 LYS A N 1
ATOM 1413 C CA . LYS A 1 191 ? 7.226 28.423 -2.893 1.00 52.11 190 LYS A CA 1
ATOM 1414 C C . LYS A 1 191 ? 8.411 28.368 -3.865 1.00 50.87 190 LYS A C 1
ATOM 1415 O O . LYS A 1 191 ? 9.229 29.272 -3.922 1.00 50.01 190 LYS A O 1
ATOM 1421 N N . SER A 1 192 ? 8.483 27.282 -4.621 1.00 50.93 191 SER A N 1
ATOM 1422 C CA . SER A 1 192 ? 9.429 27.163 -5.740 1.00 51.41 191 SER A CA 1
ATOM 1423 C C . SER A 1 192 ? 9.204 25.900 -6.519 1.00 51.18 191 SER A C 1
ATOM 1424 O O . SER A 1 192 ? 8.395 25.048 -6.149 1.00 51.47 191 SER A O 1
ATOM 1427 N N . ILE A 1 193 ? 9.979 25.792 -7.589 1.00 51.82 192 ILE A N 1
ATOM 1428 C CA . ILE A 1 193 ? 9.954 24.622 -8.478 1.00 52.01 192 ILE A CA 1
ATOM 1429 C C . ILE A 1 193 ? 11.328 24.020 -8.605 1.00 50.76 192 ILE A C 1
ATOM 1430 O O . ILE A 1 193 ? 12.300 24.723 -8.855 1.00 50.84 192 ILE A O 1
ATOM 1435 N N . ILE A 1 194 ? 11.403 22.713 -8.394 1.00 49.98 193 ILE A N 1
ATOM 1436 C CA . ILE A 1 194 ? 12.676 21.993 -8.475 1.00 49.94 193 ILE A CA 1
ATOM 1437 C C . ILE A 1 194 ? 13.142 21.776 -9.903 1.00 48.72 193 ILE A C 1
ATOM 1438 O O . ILE A 1 194 ? 12.363 21.497 -10.800 1.00 46.88 193 ILE A O 1
ATOM 1443 N N . ASP A 1 195 ? 14.444 21.919 -10.080 1.00 48.17 194 ASP A N 1
ATOM 1444 C CA . ASP A 1 195 ? 15.115 21.577 -11.334 1.00 47.02 194 ASP A CA 1
ATOM 1445 C C . ASP A 1 195 ? 15.690 20.167 -11.218 1.00 44.93 194 ASP A C 1
ATOM 1446 O O . ASP A 1 195 ? 16.673 19.935 -10.517 1.00 43.56 194 ASP A O 1
ATOM 1451 N N . ASP A 1 196 ? 15.041 19.237 -11.910 1.00 43.17 195 ASP A N 1
ATOM 1452 C CA . ASP A 1 196 ? 15.324 17.811 -11.742 1.00 42.12 195 ASP A CA 1
ATOM 1453 C C . ASP A 1 196 ? 16.752 17.471 -12.057 1.00 41.71 195 ASP A C 1
ATOM 1454 O O . ASP A 1 196 ? 17.367 16.732 -11.328 1.00 43.05 195 ASP A O 1
ATOM 1459 N N . PHE A 1 197 ? 17.300 18.014 -13.132 1.00 41.52 196 PHE A N 1
ATOM 1460 C CA . PHE A 1 197 ? 18.680 17.688 -13.481 1.00 41.34 196 PHE A CA 1
ATOM 1461 C C . PHE A 1 197 ? 19.636 18.240 -12.429 1.00 41.62 196 PHE A C 1
ATOM 1462 O O . PHE A 1 197 ? 20.606 17.593 -12.059 1.00 42.45 196 PHE A O 1
ATOM 1470 N N . ALA A 1 198 ? 19.355 19.441 -11.940 1.00 41.96 197 ALA A N 1
ATOM 1471 C CA . ALA A 1 198 ? 20.234 20.059 -10.935 1.00 41.35 197 ALA A CA 1
ATOM 1472 C C . ALA A 1 198 ? 20.263 19.186 -9.681 1.00 41.37 197 ALA A C 1
ATOM 1473 O O . ALA A 1 198 ? 21.294 19.017 -9.056 1.00 42.76 197 ALA A O 1
ATOM 1475 N N . VAL A 1 199 ? 19.119 18.609 -9.348 1.00 42.20 198 VAL A N 1
ATOM 1476 C CA . VAL A 1 199 ? 19.019 17.730 -8.181 1.00 42.00 198 VAL A CA 1
ATOM 1477 C C . VAL A 1 199 ? 19.825 16.456 -8.419 1.00 43.62 198 VAL A C 1
ATOM 1478 O O . VAL A 1 199 ? 20.552 15.966 -7.548 1.00 44.85 198 VAL A O 1
ATOM 1490 N N . ILE A 1 201 ? 22.478 15.803 -10.324 1.00 49.16 200 ILE A N 1
ATOM 1491 C CA . ILE A 1 201 ? 23.945 15.877 -10.326 1.00 51.48 200 ILE A CA 1
ATOM 1492 C C . ILE A 1 201 ? 24.470 16.239 -8.928 1.00 51.35 200 ILE A C 1
ATOM 1493 O O . ILE A 1 201 ? 25.439 15.675 -8.439 1.00 51.55 200 ILE A O 1
ATOM 1498 N N . SER A 1 202 ? 23.798 17.151 -8.262 1.00 50.58 201 SER A N 1
ATOM 1499 C CA . SER A 1 202 ? 24.228 17.503 -6.939 1.00 51.85 201 SER A CA 1
ATOM 1500 C C . SER A 1 202 ? 24.162 16.269 -6.047 1.00 52.38 201 SER A C 1
ATOM 1501 O O . SER A 1 202 ? 25.091 15.930 -5.325 1.00 52.23 201 SER A O 1
ATOM 1504 N N . LYS A 1 203 ? 23.045 15.582 -6.139 1.00 52.70 202 LYS A N 1
ATOM 1505 C CA . LYS A 1 203 ? 22.854 14.331 -5.408 1.00 52.41 202 LYS A CA 1
ATOM 1506 C C . LYS A 1 203 ? 23.936 13.297 -5.761 1.00 51.57 202 LYS A C 1
ATOM 1507 O O . LYS A 1 203 ? 24.520 12.679 -4.877 1.00 49.98 202 LYS A O 1
ATOM 1513 N N . LYS A 1 204 ? 24.239 13.143 -7.044 1.00 52.06 203 LYS A N 1
ATOM 1514 C CA . LYS A 1 204 ? 25.238 12.134 -7.453 1.00 53.36 203 LYS A CA 1
ATOM 1515 C C . LYS A 1 204 ? 26.623 12.518 -6.922 1.00 53.95 203 LYS A C 1
ATOM 1516 O O . LYS A 1 204 ? 27.396 11.656 -6.520 1.00 54.32 203 LYS A O 1
ATOM 1519 N N . SER A 1 205 ? 26.939 13.808 -6.914 1.00 54.18 204 SER A N 1
ATOM 1520 C CA . SER A 1 205 ? 28.286 14.209 -6.539 1.00 55.14 204 SER A CA 1
ATOM 1521 C C . SER A 1 205 ? 28.489 13.880 -5.054 1.00 54.75 204 SER A C 1
ATOM 1522 O O . SER A 1 205 ? 29.452 13.229 -4.655 1.00 55.58 204 SER A O 1
ATOM 1525 N N . VAL A 1 206 ? 27.522 14.288 -4.265 1.00 52.67 205 VAL A N 1
ATOM 1526 C CA . VAL A 1 206 ? 27.546 14.051 -2.840 1.00 52.79 205 VAL A CA 1
ATOM 1527 C C . VAL A 1 206 ? 27.590 12.586 -2.423 1.00 53.42 205 VAL A C 1
ATOM 1528 O O . VAL A 1 206 ? 28.393 12.192 -1.568 1.00 53.40 205 VAL A O 1
ATOM 1532 N N . ASN A 1 207 ? 26.740 11.782 -3.040 1.00 53.54 206 ASN A N 1
ATOM 1533 C CA . ASN A 1 207 ? 26.665 10.358 -2.720 1.00 54.72 206 ASN A CA 1
ATOM 1534 C C . ASN A 1 207 ? 27.942 9.623 -3.120 1.00 54.92 206 ASN A C 1
ATOM 1535 O O . ASN A 1 207 ? 28.352 8.685 -2.476 1.00 55.99 206 ASN A O 1
ATOM 1540 N N . SER A 1 208 ? 28.582 10.078 -4.177 1.00 55.74 207 SER A N 1
ATOM 1541 C CA . SER A 1 208 ? 29.830 9.464 -4.616 1.00 56.78 207 SER A CA 1
ATOM 1542 C C . SER A 1 208 ? 30.897 9.666 -3.535 1.00 56.56 207 SER A C 1
ATOM 1543 O O . SER A 1 208 ? 31.664 8.770 -3.168 1.00 54.89 207 SER A O 1
ATOM 1546 N N . PHE A 1 209 ? 30.923 10.889 -3.039 1.00 56.67 208 PHE A N 1
ATOM 1547 C CA . PHE A 1 209 ? 31.916 11.305 -2.060 1.00 56.64 208 PHE A CA 1
ATOM 1548 C C . PHE A 1 209 ? 31.716 10.569 -0.754 1.00 57.89 208 PHE A C 1
ATOM 1549 O O . PHE A 1 209 ? 32.631 9.933 -0.216 1.00 56.53 208 PHE A O 1
ATOM 1557 N N . VAL A 1 210 ? 30.496 10.662 -0.263 1.00 59.74 209 VAL A N 1
ATOM 1558 C CA . VAL A 1 210 ? 30.120 10.027 0.998 1.00 61.86 209 VAL A CA 1
ATOM 1559 C C . VAL A 1 210 ? 30.438 8.533 1.056 1.00 63.93 209 VAL A C 1
ATOM 1560 O O . VAL A 1 210 ? 30.700 8.006 2.129 1.00 64.52 209 VAL A O 1
ATOM 1564 N N . ARG A 1 211 ? 30.463 7.863 -0.090 1.00 65.84 210 ARG A N 1
ATOM 1565 C CA . ARG A 1 211 ? 30.675 6.411 -0.116 1.00 67.22 210 ARG A CA 1
ATOM 1566 C C . ARG A 1 211 ? 32.123 6.023 -0.279 1.00 67.60 210 ARG A C 1
ATOM 1567 O O . ARG A 1 211 ? 32.472 4.868 -0.087 1.00 68.18 210 ARG A O 1
ATOM 1575 N N . THR A 1 212 ? 32.958 7.001 -0.609 1.00 68.36 211 THR A N 1
ATOM 1576 C CA . THR A 1 212 ? 34.374 6.745 -0.890 1.00 69.31 211 THR A CA 1
ATOM 1577 C C . THR A 1 212 ? 35.111 6.353 0.367 1.00 69.97 211 THR A C 1
ATOM 1578 O O . THR A 1 212 ? 35.099 7.090 1.342 1.00 70.45 211 THR A O 1
ATOM 1582 N N . ASP A 1 213 ? 35.737 5.180 0.332 1.00 70.65 212 ASP A N 1
ATOM 1583 C CA . ASP A 1 213 ? 36.607 4.719 1.427 1.00 70.93 212 ASP A CA 1
ATOM 1584 C C . ASP A 1 213 ? 37.845 5.592 1.468 1.00 70.15 212 ASP A C 1
ATOM 1585 O O . ASP A 1 213 ? 38.296 6.102 0.440 1.00 70.05 212 ASP A O 1
ATOM 1590 N N . PHE A 1 214 ? 38.394 5.763 2.662 1.00 69.14 213 PHE A N 1
ATOM 1591 C CA . PHE A 1 214 ? 39.579 6.605 2.797 1.00 68.41 213 PHE A CA 1
ATOM 1592 C C . PHE A 1 214 ? 40.427 6.337 4.024 1.00 65.92 213 PHE A C 1
ATOM 1593 O O . PHE A 1 214 ? 39.924 6.055 5.103 1.00 64.87 213 PHE A O 1
ATOM 1601 N N . LYS A 1 215 ? 41.732 6.440 3.813 1.00 64.35 214 LYS A N 1
ATOM 1602 C CA . LYS A 1 215 ? 42.712 6.278 4.879 1.00 63.65 214 LYS A CA 1
ATOM 1603 C C . LYS A 1 215 ? 42.848 7.617 5.581 1.00 62.13 214 LYS A C 1
ATOM 1604 O O . LYS A 1 215 ? 42.783 7.691 6.804 1.00 63.19 214 LYS A O 1
ATOM 1606 N N . SER A 1 216 ? 43.003 8.677 4.798 1.00 59.07 215 SER A N 1
ATOM 1607 C CA . SER A 1 216 ? 43.061 10.041 5.363 1.00 57.23 215 SER A CA 1
ATOM 1608 C C . SER A 1 216 ? 42.472 11.088 4.453 1.00 55.59 215 SER A C 1
ATOM 1609 O O . SER A 1 216 ? 42.182 10.823 3.306 1.00 54.36 215 SER A O 1
ATOM 1612 N N . ILE A 1 217 ? 42.301 12.288 4.983 1.00 54.38 216 ILE A N 1
ATOM 1613 C CA . ILE A 1 217 ? 41.671 13.358 4.215 1.00 52.95 216 ILE A CA 1
ATOM 1614 C C . ILE A 1 217 ? 42.610 13.929 3.179 1.00 53.47 216 ILE A C 1
ATOM 1615 O O . ILE A 1 217 ? 42.190 14.753 2.377 1.00 54.25 216 ILE A O 1
ATOM 1620 N N . LYS A 1 218 ? 43.868 13.495 3.178 1.00 54.29 217 LYS A N 1
ATOM 1621 C CA . LYS A 1 218 ? 44.845 13.963 2.169 1.00 55.29 217 LYS A CA 1
ATOM 1622 C C . LYS A 1 218 ? 45.105 12.906 1.124 1.00 54.55 217 LYS A C 1
ATOM 1623 O O . LYS A 1 218 ? 45.947 13.048 0.240 1.00 53.78 217 LYS A O 1
ATOM 1629 N N . ASP A 1 219 ? 44.304 11.863 1.228 1.00 55.26 218 ASP A N 1
ATOM 1630 C CA . ASP A 1 219 ? 44.240 10.789 0.237 1.00 56.36 218 ASP A CA 1
ATOM 1631 C C . ASP A 1 219 ? 43.847 11.353 -1.129 1.00 55.29 218 ASP A C 1
ATOM 1632 O O . ASP A 1 219 ? 42.920 12.144 -1.253 1.00 54.21 218 ASP A O 1
ATOM 1637 N N . GLU A 1 220 ? 44.552 10.918 -2.154 1.00 54.96 219 GLU A N 1
ATOM 1638 C CA . GLU A 1 220 ? 44.373 11.451 -3.487 1.00 55.09 219 GLU A CA 1
ATOM 1639 C C . GLU A 1 220 ? 42.976 11.162 -4.041 1.00 53.09 219 GLU A C 1
ATOM 1640 O O . GLU A 1 220 ? 42.337 12.029 -4.654 1.00 52.14 219 GLU A O 1
ATOM 1646 N N . VAL A 1 221 ? 42.499 9.951 -3.803 1.00 50.95 220 VAL A N 1
ATOM 1647 C CA . VAL A 1 221 ? 41.192 9.532 -4.302 1.00 48.84 220 VAL A CA 1
ATOM 1648 C C . VAL A 1 221 ? 40.116 10.315 -3.574 1.00 48.43 220 VAL A C 1
ATOM 1649 O O . VAL A 1 221 ? 39.134 10.744 -4.145 1.00 49.57 220 VAL A O 1
ATOM 1653 N N . PHE A 1 222 ? 40.329 10.503 -2.295 1.00 47.10 221 PHE A N 1
ATOM 1654 C CA . PHE A 1 222 ? 39.382 11.231 -1.467 1.00 46.24 221 PHE A CA 1
ATOM 1655 C C . PHE A 1 222 ? 39.265 12.678 -1.946 1.00 45.99 221 PHE A C 1
ATOM 1656 O O . PHE A 1 222 ? 38.155 13.223 -2.106 1.00 45.18 221 PHE A O 1
ATOM 1664 N N . LEU A 1 223 ? 40.423 13.285 -2.181 1.00 45.00 222 LEU A N 1
ATOM 1665 C CA . LEU A 1 223 ? 40.486 14.699 -2.589 1.00 45.42 222 LEU A CA 1
ATOM 1666 C C . LEU A 1 223 ? 39.894 14.864 -3.978 1.00 46.11 222 LEU A C 1
ATOM 1667 O O . LEU A 1 223 ? 39.196 15.819 -4.253 1.00 45.50 222 LEU A O 1
ATOM 1672 N N . LYS A 1 224 ? 40.168 13.910 -4.851 1.00 48.08 223 LYS A N 1
ATOM 1673 C CA . LYS A 1 224 ? 39.673 14.007 -6.207 1.00 49.16 223 LYS A CA 1
ATOM 1674 C C . LYS A 1 224 ? 38.159 13.959 -6.192 1.00 48.74 223 LYS A C 1
ATOM 1675 O O . LYS A 1 224 ? 37.514 14.702 -6.908 1.00 49.13 223 LYS A O 1
ATOM 1681 N N . GLU A 1 225 ? 37.599 13.139 -5.315 1.00 48.32 224 GLU A N 1
ATOM 1682 C CA . GLU A 1 225 ? 36.135 13.052 -5.168 1.00 49.77 224 GLU A CA 1
ATOM 1683 C C . GLU A 1 225 ? 35.573 14.329 -4.579 1.00 48.35 224 GLU A C 1
ATOM 1684 O O . GLU A 1 225 ? 34.557 14.825 -5.034 1.00 49.68 224 GLU A O 1
ATOM 1690 N N . LEU A 1 226 ? 36.243 14.843 -3.556 1.00 47.15 225 LEU A N 1
ATOM 1691 C CA . LEU A 1 226 ? 35.796 16.068 -2.894 1.00 46.32 225 LEU A CA 1
ATOM 1692 C C . LEU A 1 226 ? 35.733 17.196 -3.922 1.00 45.01 225 LEU A C 1
ATOM 1693 O O . LEU A 1 226 ? 34.744 17.918 -4.027 1.00 43.33 225 LEU A O 1
ATOM 1698 N N . VAL A 1 227 ? 36.794 17.311 -4.701 1.00 44.17 226 VAL A N 1
ATOM 1699 C CA . VAL A 1 227 ? 36.883 18.385 -5.669 1.00 45.90 226 VAL A CA 1
ATOM 1700 C C . VAL A 1 227 ? 35.844 18.232 -6.767 1.00 46.83 226 VAL A C 1
ATOM 1701 O O . VAL A 1 227 ? 35.234 19.224 -7.168 1.00 48.18 226 VAL A O 1
ATOM 1705 N N . ASP A 1 228 ? 35.639 17.005 -7.243 1.00 47.01 227 ASP A N 1
ATOM 1706 C CA . ASP A 1 228 ? 34.638 16.741 -8.303 1.00 48.08 227 ASP A CA 1
ATOM 1707 C C . ASP A 1 228 ? 33.266 17.214 -7.857 1.00 46.62 227 ASP A C 1
ATOM 1708 O O . ASP A 1 228 ? 32.559 17.893 -8.591 1.00 45.82 227 ASP A O 1
ATOM 1713 N N . SER A 1 229 ? 32.925 16.877 -6.623 1.00 45.32 228 SER A N 1
ATOM 1714 C CA . SER A 1 229 ? 31.609 17.187 -6.104 1.00 46.53 228 SER A CA 1
ATOM 1715 C C . SER A 1 229 ? 31.416 18.692 -5.953 1.00 46.04 228 SER A C 1
ATOM 1716 O O . SER A 1 229 ? 30.396 19.225 -6.403 1.00 46.50 228 SER A O 1
ATOM 1719 N N . LEU A 1 230 ? 32.401 19.361 -5.361 1.00 44.38 229 LEU A N 1
ATOM 1720 C CA . LEU A 1 230 ? 32.330 20.810 -5.145 1.00 44.20 229 LEU A CA 1
ATOM 1721 C C . LEU A 1 230 ? 32.201 21.492 -6.496 1.00 43.82 229 LEU A C 1
ATOM 1722 O O . LEU A 1 230 ? 31.491 22.498 -6.648 1.00 44.49 229 LEU A O 1
ATOM 1727 N N . THR A 1 231 ? 32.840 20.910 -7.495 1.00 43.11 230 THR A N 1
ATOM 1728 C CA . THR A 1 231 ? 32.765 21.465 -8.852 1.00 44.27 230 THR A CA 1
ATOM 1729 C C . THR A 1 231 ? 31.350 21.317 -9.371 1.00 44.65 230 THR A C 1
ATOM 1730 O O . THR A 1 231 ? 30.764 22.218 -9.930 1.00 43.95 230 THR A O 1
ATOM 1750 N N . ASN A 1 233 ? 28.686 20.964 -7.690 1.00 45.56 232 ASN A N 1
ATOM 1751 C CA . ASN A 1 233 ? 27.732 21.783 -6.927 1.00 47.30 232 ASN A CA 1
ATOM 1752 C C . ASN A 1 233 ? 27.561 23.132 -7.613 1.00 46.21 232 ASN A C 1
ATOM 1753 O O . ASN A 1 233 ? 26.475 23.653 -7.763 1.00 47.42 232 ASN A O 1
ATOM 1758 N N . GLY A 1 234 ? 28.672 23.691 -8.043 1.00 46.73 233 GLY A N 1
ATOM 1759 C CA . GLY A 1 234 ? 28.656 24.984 -8.722 1.00 46.36 233 GLY A CA 1
ATOM 1760 C C . GLY A 1 234 ? 27.884 24.912 -10.023 1.00 46.51 233 GLY A C 1
ATOM 1761 O O . GLY A 1 234 ? 27.111 25.795 -10.371 1.00 48.54 233 GLY A O 1
ATOM 1762 N N . ILE A 1 235 ? 28.085 23.836 -10.753 1.00 45.53 234 ILE A N 1
ATOM 1763 C CA . ILE A 1 235 ? 27.439 23.712 -12.029 1.00 44.72 234 ILE A CA 1
ATOM 1764 C C . ILE A 1 235 ? 25.949 23.469 -11.790 1.00 44.28 234 ILE A C 1
ATOM 1765 O O . ILE A 1 235 ? 25.094 23.913 -12.555 1.00 44.71 234 ILE A O 1
ATOM 1770 N N . ALA A 1 236 ? 25.639 22.784 -10.702 1.00 43.35 235 ALA A N 1
ATOM 1771 C CA . ALA A 1 236 ? 24.264 22.500 -10.390 1.00 43.15 235 ALA A CA 1
ATOM 1772 C C . ALA A 1 236 ? 23.542 23.827 -10.214 1.00 42.98 235 ALA A C 1
ATOM 1773 O O . ALA A 1 236 ? 22.415 24.027 -10.704 1.00 41.20 235 ALA A O 1
ATOM 1783 N N . GLU A 1 238 ? 24.374 26.750 -11.431 1.00 44.03 237 GLU A N 1
ATOM 1784 C CA . GLU A 1 238 ? 24.294 27.425 -12.725 1.00 44.01 237 GLU A CA 1
ATOM 1785 C C . GLU A 1 238 ? 23.121 26.862 -13.504 1.00 43.79 237 GLU A C 1
ATOM 1786 O O . GLU A 1 238 ? 22.339 27.599 -14.124 1.00 44.33 237 GLU A O 1
ATOM 1792 N N . ILE A 1 239 ? 22.965 25.548 -13.439 1.00 43.84 238 ILE A N 1
ATOM 1793 C CA . ILE A 1 239 ? 21.861 24.900 -14.151 1.00 43.14 238 ILE A CA 1
ATOM 1794 C C . ILE A 1 239 ? 20.517 25.324 -13.576 1.00 42.72 238 ILE A C 1
ATOM 1795 O O . ILE A 1 239 ? 19.591 25.572 -14.317 1.00 43.79 238 ILE A O 1
ATOM 1800 N N . ALA A 1 240 ? 20.406 25.399 -12.255 1.00 42.58 239 ALA A N 1
ATOM 1801 C CA . ALA A 1 240 ? 19.110 25.724 -11.616 1.00 41.63 239 ALA A CA 1
ATOM 1802 C C . ALA A 1 240 ? 18.756 27.200 -11.755 1.00 42.43 239 ALA A C 1
ATOM 1803 O O . ALA A 1 240 ? 17.584 27.583 -11.765 1.00 42.02 239 ALA A O 1
ATOM 1805 N N . GLY A 1 241 ? 19.783 28.033 -11.843 1.00 42.69 240 GLY A N 1
ATOM 1806 C CA . GLY A 1 241 ? 19.587 29.476 -11.987 1.00 42.41 240 GLY A CA 1
ATOM 1807 C C . GLY A 1 241 ? 19.489 30.100 -10.605 1.00 44.05 240 GLY A C 1
ATOM 1808 O O . GLY A 1 241 ? 19.209 31.280 -10.444 1.00 45.43 240 GLY A O 1
ATOM 1809 N N . ASN A 1 242 ? 19.709 29.278 -9.596 1.00 44.19 241 ASN A N 1
ATOM 1810 C CA . ASN A 1 242 ? 19.771 29.774 -8.235 1.00 42.98 241 ASN A CA 1
ATOM 1811 C C . ASN A 1 242 ? 20.637 28.863 -7.396 1.00 43.42 241 ASN A C 1
ATOM 1812 O O . ASN A 1 242 ? 21.195 27.877 -7.891 1.00 44.84 241 ASN A O 1
ATOM 1817 N N . SER A 1 243 ? 20.726 29.179 -6.118 1.00 43.01 242 SER A N 1
ATOM 1818 C CA . SER A 1 243 ? 21.655 28.499 -5.235 1.00 44.64 242 SER A CA 1
ATOM 1819 C C . SER A 1 243 ? 21.057 27.279 -4.541 1.00 43.87 242 SER A C 1
ATOM 1820 O O . SER A 1 243 ? 21.767 26.527 -3.863 1.00 43.73 242 SER A O 1
ATOM 1823 N N . SER A 1 244 ? 19.761 27.082 -4.701 1.00 44.60 243 SER A N 1
ATOM 1824 C CA . SER A 1 244 ? 19.052 26.061 -3.923 1.00 45.31 243 SER A CA 1
ATOM 1825 C C . SER A 1 244 ? 19.634 24.645 -3.992 1.00 46.34 243 SER A C 1
ATOM 1826 O O . SER A 1 244 ? 19.555 23.892 -2.999 1.00 46.84 243 SER A O 1
ATOM 1829 N N . PRO A 1 245 ? 20.207 24.254 -5.142 1.00 46.98 244 PRO A N 1
ATOM 1830 C CA . PRO A 1 245 ? 20.726 22.890 -5.164 1.00 47.74 244 PRO A CA 1
ATOM 1831 C C . PRO A 1 245 ? 21.809 22.661 -4.133 1.00 47.48 244 PRO A C 1
ATOM 1832 O O . PRO A 1 245 ? 22.056 21.530 -3.756 1.00 49.57 244 PRO A O 1
ATOM 1836 N N . ALA A 1 246 ? 22.447 23.732 -3.692 1.00 47.79 245 ALA A N 1
ATOM 1837 C CA . ALA A 1 246 ? 23.591 23.614 -2.782 1.00 48.97 245 ALA A CA 1
ATOM 1838 C C . ALA A 1 246 ? 23.432 24.461 -1.532 1.00 49.17 245 ALA A C 1
ATOM 1839 O O . ALA A 1 246 ? 24.279 24.430 -0.656 1.00 53.16 245 ALA A O 1
ATOM 1841 N N . SER A 1 247 ? 22.347 25.211 -1.452 1.00 48.94 246 SER A N 1
ATOM 1842 C CA . SER A 1 247 ? 22.162 26.163 -0.358 1.00 48.18 246 SER A CA 1
ATOM 1843 C C . SER A 1 247 ? 20.730 26.161 0.147 1.00 47.33 246 SER A C 1
ATOM 1844 O O . SER A 1 247 ? 19.797 26.598 -0.546 1.00 48.67 246 SER A O 1
ATOM 1847 N N . GLY A 1 248 ? 20.589 25.650 1.358 1.00 45.67 247 GLY A N 1
ATOM 1848 C CA . GLY A 1 248 ? 19.313 25.588 2.081 1.00 45.30 247 GLY A CA 1
ATOM 1849 C C . GLY A 1 248 ? 19.407 26.286 3.421 1.00 44.91 247 GLY A C 1
ATOM 1850 O O . GLY A 1 248 ? 20.191 27.190 3.590 1.00 45.14 247 GLY A O 1
ATOM 1851 N N . ALA A 1 249 ? 18.615 25.853 4.388 1.00 43.49 248 ALA A N 1
ATOM 1852 C CA . ALA A 1 249 ? 18.638 26.488 5.712 1.00 42.45 248 ALA A CA 1
ATOM 1853 C C . ALA A 1 249 ? 20.042 26.458 6.327 1.00 41.48 248 ALA A C 1
ATOM 1854 O O . ALA A 1 249 ? 20.466 27.404 6.985 1.00 40.98 248 ALA A O 1
ATOM 1856 N N . GLU A 1 250 ? 20.772 25.374 6.097 1.00 41.05 249 GLU A N 1
ATOM 1857 C CA . GLU A 1 250 ? 22.111 25.261 6.691 1.00 42.42 249 GLU A CA 1
ATOM 1858 C C . GLU A 1 250 ? 22.947 26.473 6.273 1.00 43.17 249 GLU A C 1
ATOM 1859 O O . GLU A 1 250 ? 23.669 27.066 7.085 1.00 43.79 249 GLU A O 1
ATOM 1865 N N . HIS A 1 251 ? 22.835 26.837 4.992 1.00 43.38 250 HIS A N 1
ATOM 1866 C CA . HIS A 1 251 ? 23.559 28.010 4.477 1.00 43.30 250 HIS A CA 1
ATOM 1867 C C . HIS A 1 251 ? 23.030 29.299 5.101 1.00 43.42 250 HIS A C 1
ATOM 1868 O O . HIS A 1 251 ? 23.794 30.195 5.464 1.00 43.54 250 HIS A O 1
ATOM 1875 N N . LEU A 1 252 ? 21.716 29.387 5.235 1.00 43.13 251 LEU A N 1
ATOM 1876 C CA . LEU A 1 252 ? 21.098 30.602 5.756 1.00 42.70 251 LEU A CA 1
ATOM 1877 C C . LEU A 1 252 ? 21.621 30.821 7.169 1.00 42.74 251 LEU A C 1
ATOM 1878 O O . LEU A 1 252 ? 21.791 31.959 7.617 1.00 43.21 251 LEU A O 1
ATOM 1883 N N . ILE A 1 253 ? 21.908 29.722 7.857 1.00 41.87 252 ILE A N 1
ATOM 1884 C CA . ILE A 1 253 ? 22.414 29.804 9.221 1.00 41.32 252 ILE A CA 1
ATOM 1885 C C . ILE A 1 253 ? 23.776 30.485 9.206 1.00 41.92 252 ILE A C 1
ATOM 1886 O O . ILE A 1 253 ? 24.065 31.385 10.011 1.00 41.11 252 ILE A O 1
ATOM 1891 N N . SER A 1 254 ? 24.606 30.025 8.286 1.00 43.04 253 SER A N 1
ATOM 1892 C CA . SER A 1 254 ? 25.982 30.503 8.192 1.00 43.59 253 SER A CA 1
ATOM 1893 C C . SER A 1 254 ? 25.997 31.962 7.786 1.00 44.25 253 SER A C 1
ATOM 1894 O O . SER A 1 254 ? 26.766 32.760 8.333 1.00 42.93 253 SER A O 1
ATOM 1897 N N . HIS A 1 255 ? 25.145 32.308 6.830 1.00 44.63 254 HIS A N 1
ATOM 1898 C CA . HIS A 1 255 ? 25.089 33.684 6.355 1.00 44.87 254 HIS A CA 1
ATOM 1899 C C . HIS A 1 255 ? 24.646 34.624 7.474 1.00 44.04 254 HIS A C 1
ATOM 1900 O O . HIS A 1 255 ? 25.059 35.790 7.526 1.00 44.19 254 HIS A O 1
ATOM 1907 N N . ALA A 1 256 ? 23.796 34.104 8.351 1.00 43.02 255 ALA A N 1
ATOM 1908 C CA . ALA A 1 256 ? 23.237 34.890 9.468 1.00 43.21 255 ALA A CA 1
ATOM 1909 C C . ALA A 1 256 ? 24.322 35.114 10.491 1.00 43.80 255 ALA A C 1
ATOM 1910 O O . ALA A 1 256 ? 24.415 36.182 11.090 1.00 45.20 255 ALA A O 1
ATOM 1912 N N . LEU A 1 257 ? 25.166 34.109 10.671 1.00 44.62 256 LEU A N 1
ATOM 1913 C CA . LEU A 1 257 ? 26.306 34.238 11.596 1.00 44.57 256 LEU A CA 1
ATOM 1914 C C . LEU A 1 257 ? 27.234 35.325 11.090 1.00 45.41 256 LEU A C 1
ATOM 1915 O O . LEU A 1 257 ? 27.747 36.138 11.858 1.00 46.59 256 LEU A O 1
ATOM 1920 N N . ASP A 1 258 ? 27.437 35.332 9.781 1.00 45.52 257 ASP A N 1
ATOM 1921 C CA . ASP A 1 258 ? 28.353 36.271 9.165 1.00 47.08 257 ASP A CA 1
ATOM 1922 C C . ASP A 1 258 ? 27.901 37.712 9.418 1.00 48.10 257 ASP A C 1
ATOM 1923 O O . ASP A 1 258 ? 28.727 38.619 9.415 1.00 48.84 257 ASP A O 1
ATOM 1928 N N . LYS A 1 259 ? 26.602 37.923 9.638 1.00 48.47 258 LYS A N 1
ATOM 1929 C CA . LYS A 1 259 ? 26.072 39.291 9.744 1.00 48.66 258 LYS A CA 1
ATOM 1930 C C . LYS A 1 259 ? 26.279 39.883 11.132 1.00 48.41 258 LYS A C 1
ATOM 1931 O O . LYS A 1 259 ? 26.252 41.087 11.290 1.00 47.34 258 LYS A O 1
ATOM 1937 N N . PHE A 1 260 ? 26.469 39.056 12.145 1.00 48.54 259 PHE A N 1
ATOM 1938 C CA . PHE A 1 260 ? 26.660 39.613 13.496 1.00 49.18 259 PHE A CA 1
ATOM 1939 C C . PHE A 1 260 ? 27.976 39.240 14.153 1.00 50.00 259 PHE A C 1
ATOM 1940 O O . PHE A 1 260 ? 28.377 39.873 15.106 1.00 51.54 259 PHE A O 1
ATOM 1948 N N . LEU A 1 261 ? 28.662 38.233 13.639 1.00 51.85 260 LEU A N 1
ATOM 1949 C CA . LEU A 1 261 ? 29.997 37.916 14.148 1.00 52.08 260 LEU A CA 1
ATOM 1950 C C . LEU A 1 261 ? 31.021 38.836 13.510 1.00 54.23 260 LEU A C 1
ATOM 1951 O O . LEU A 1 261 ? 30.952 39.140 12.317 1.00 53.57 260 LEU A O 1
ATOM 1956 N N . PRO A 1 262 ? 31.982 39.302 14.308 1.00 57.03 261 PRO A N 1
ATOM 1957 C CA . PRO A 1 262 ? 33.059 40.129 13.776 1.00 57.62 261 PRO A CA 1
ATOM 1958 C C . PRO A 1 262 ? 34.063 39.242 13.090 1.00 57.60 261 PRO A C 1
ATOM 1959 O O . PRO A 1 262 ? 34.608 39.599 12.039 1.00 57.58 261 PRO A O 1
ATOM 1963 N N . ASN A 1 263 ? 34.262 38.073 13.688 1.00 57.42 262 ASN A N 1
ATOM 1964 C CA . ASN A 1 263 ? 35.226 37.090 13.155 1.00 57.04 262 ASN A CA 1
ATOM 1965 C C . ASN A 1 263 ? 34.631 35.718 12.874 1.00 54.54 262 ASN A C 1
ATOM 1966 O O . ASN A 1 263 ? 34.905 34.744 13.576 1.00 54.96 262 ASN A O 1
ATOM 1971 N N . PRO A 1 264 ? 33.818 35.629 11.833 1.00 51.45 263 PRO A N 1
ATOM 1972 C CA . PRO A 1 264 ? 33.265 34.329 11.495 1.00 50.59 263 PRO A CA 1
ATOM 1973 C C . PRO A 1 264 ? 34.332 33.282 11.135 1.00 48.98 263 PRO A C 1
ATOM 1974 O O . PRO A 1 264 ? 35.451 33.607 10.730 1.00 48.54 263 PRO A O 1
ATOM 1978 N N . GLN A 1 265 ? 33.980 32.022 11.316 1.00 46.63 264 GLN A N 1
ATOM 1979 C CA . GLN A 1 265 ? 34.849 30.938 10.871 1.00 45.83 264 GLN A CA 1
ATOM 1980 C C . GLN A 1 265 ? 34.652 30.722 9.371 1.00 45.56 264 GLN A C 1
ATOM 1981 O O . GLN A 1 265 ? 33.817 31.384 8.747 1.00 44.28 264 GLN A O 1
ATOM 1987 N N . LEU A 1 266 ? 35.413 29.777 8.822 1.00 44.12 265 LEU A N 1
ATOM 1988 C CA . LEU A 1 266 ? 35.309 29.442 7.410 1.00 45.02 265 LEU A CA 1
ATOM 1989 C C . LEU A 1 266 ? 33.869 29.069 7.072 1.00 44.62 265 LEU A C 1
ATOM 1990 O O . LEU A 1 266 ? 33.171 28.422 7.849 1.00 45.41 265 LEU A O 1
ATOM 1995 N N . HIS A 1 267 ? 33.428 29.533 5.918 1.00 44.53 266 HIS A N 1
ATOM 1996 C CA . HIS A 1 267 ? 32.073 29.267 5.421 1.00 44.09 266 HIS A CA 1
ATOM 1997 C C . HIS A 1 267 ? 31.740 27.786 5.587 1.00 43.80 266 HIS A C 1
ATOM 1998 O O . HIS A 1 267 ? 30.742 27.423 6.176 1.00 43.10 266 HIS A O 1
ATOM 2005 N N . GLY A 1 268 ? 32.630 26.956 5.070 1.00 43.82 267 GLY A N 1
ATOM 2006 C CA . GLY A 1 268 ? 32.464 25.525 5.062 1.00 43.49 267 GLY A CA 1
ATOM 2007 C C . GLY A 1 268 ? 32.295 24.942 6.441 1.00 43.72 267 GLY A C 1
ATOM 2008 O O . GLY A 1 268 ? 31.498 24.012 6.662 1.00 43.72 267 GLY A O 1
ATOM 2009 N N . ILE A 1 269 ? 33.050 25.495 7.378 1.00 43.23 268 ILE A N 1
ATOM 2010 C CA . ILE A 1 269 ? 33.047 24.989 8.748 1.00 43.04 268 ILE A CA 1
ATOM 2011 C C . ILE A 1 269 ? 31.698 25.301 9.393 1.00 42.96 268 ILE A C 1
ATOM 2012 O O . ILE A 1 269 ? 31.078 24.444 10.015 1.00 43.31 268 ILE A O 1
ATOM 2017 N N . GLN A 1 270 ? 31.254 26.541 9.229 1.00 42.81 269 GLN A N 1
ATOM 2018 C CA . GLN A 1 270 ? 29.974 26.964 9.771 1.00 43.15 269 GLN A CA 1
ATOM 2019 C C . GLN A 1 270 ? 28.867 26.133 9.087 1.00 43.75 269 GLN A C 1
ATOM 2020 O O . GLN A 1 270 ? 27.921 25.674 9.725 1.00 43.27 269 GLN A O 1
ATOM 2026 N N . VAL A 1 271 ? 29.002 25.932 7.781 1.00 43.12 270 VAL A N 1
ATOM 2027 C CA . VAL A 1 271 ? 27.958 25.246 7.025 1.00 42.99 270 VAL A CA 1
ATOM 2028 C C . VAL A 1 271 ? 27.855 23.802 7.476 1.00 43.53 270 VAL A C 1
ATOM 2029 O O . VAL A 1 271 ? 26.760 23.245 7.588 1.00 42.62 270 VAL A O 1
ATOM 2033 N N . GLY A 1 272 ? 29.011 23.209 7.757 1.00 43.21 271 GLY A N 1
ATOM 2034 C CA . GLY A 1 272 ? 29.057 21.816 8.159 1.00 44.05 271 GLY A CA 1
ATOM 2035 C C . GLY A 1 272 ? 28.296 21.576 9.456 1.00 44.21 271 GLY A C 1
ATOM 2036 O O . GLY A 1 272 ? 27.485 20.651 9.582 1.00 44.14 271 GLY A O 1
ATOM 2037 N N . VAL A 1 273 ? 28.573 22.422 10.434 1.00 44.17 272 VAL A N 1
ATOM 2038 C CA . VAL A 1 273 ? 27.939 22.290 11.735 1.00 43.37 272 VAL A CA 1
ATOM 2039 C C . VAL A 1 273 ? 26.444 22.522 11.524 1.00 43.57 272 VAL A C 1
ATOM 2040 O O . VAL A 1 273 ? 25.604 21.772 12.012 1.00 43.07 272 VAL A O 1
ATOM 2044 N N . ALA A 1 274 ? 26.125 23.538 10.734 1.00 43.40 273 ALA A N 1
ATOM 2045 C CA . ALA A 1 274 ? 24.728 23.850 10.434 1.00 43.56 273 ALA A CA 1
ATOM 2046 C C . ALA A 1 274 ? 24.014 22.657 9.776 1.00 43.61 273 ALA A C 1
ATOM 2047 O O . ALA A 1 274 ? 22.817 22.408 10.026 1.00 41.95 273 ALA A O 1
ATOM 2049 N N . THR A 1 275 ? 24.762 21.917 8.954 1.00 43.07 274 THR A N 1
ATOM 2050 C CA . THR A 1 275 ? 24.193 20.787 8.211 1.00 42.03 274 THR A CA 1
ATOM 2051 C C . THR A 1 275 ? 23.829 19.674 9.186 1.00 42.37 274 THR A C 1
ATOM 2052 O O . THR A 1 275 ? 22.760 19.083 9.112 1.00 41.86 274 THR A O 1
ATOM 2056 N N . TYR A 1 276 ? 24.730 19.420 10.119 1.00 43.20 275 TYR A N 1
ATOM 2057 C CA . TYR A 1 276 ? 24.490 18.421 11.136 1.00 44.43 275 TYR A CA 1
ATOM 2058 C C . TYR A 1 276 ? 23.195 18.766 11.866 1.00 44.04 275 TYR A C 1
ATOM 2059 O O . TYR A 1 276 ? 22.324 17.920 12.086 1.00 43.66 275 TYR A O 1
ATOM 2068 N N . ILE A 1 277 ? 23.078 20.029 12.221 1.00 43.59 276 ILE A N 1
ATOM 2069 C CA . ILE A 1 277 ? 21.930 20.494 12.999 1.00 43.54 276 ILE A CA 1
ATOM 2070 C C . ILE A 1 277 ? 20.640 20.278 12.194 1.00 43.31 276 ILE A C 1
ATOM 2071 O O . ILE A 1 277 ? 19.625 19.784 12.691 1.00 42.12 276 ILE A O 1
ATOM 2084 N N . SER A 1 279 ? 20.052 18.299 9.815 1.00 46.79 278 SER A N 1
ATOM 2085 C CA . SER A 1 279 ? 19.747 16.893 9.557 1.00 47.22 278 SER A CA 1
ATOM 2086 C C . SER A 1 279 ? 18.832 16.404 10.661 1.00 46.52 278 SER A C 1
ATOM 2087 O O . SER A 1 279 ? 17.887 15.659 10.403 1.00 47.47 278 SER A O 1
ATOM 2090 N N . LYS A 1 280 ? 19.099 16.858 11.880 1.00 46.09 279 LYS A N 1
ATOM 2091 C CA . LYS A 1 280 ? 18.362 16.363 13.057 1.00 46.94 279 LYS A CA 1
ATOM 2092 C C . LYS A 1 280 ? 16.978 17.005 13.033 1.00 46.52 279 LYS A C 1
ATOM 2093 O O . LYS A 1 280 ? 15.982 16.403 13.413 1.00 48.08 279 LYS A O 1
ATOM 2098 N N . VAL A 1 281 ? 16.923 18.229 12.545 1.00 46.58 280 VAL A N 1
ATOM 2099 C CA . VAL A 1 281 ? 15.658 18.947 12.435 1.00 46.45 280 VAL A CA 1
ATOM 2100 C C . VAL A 1 281 ? 14.830 18.270 11.339 1.00 47.60 280 VAL A C 1
ATOM 2101 O O . VAL A 1 281 ? 13.633 18.044 11.493 1.00 47.80 280 VAL A O 1
ATOM 2105 N N . HIS A 1 282 ? 15.477 17.931 10.228 1.00 47.78 281 HIS A N 1
ATOM 2106 C CA . HIS A 1 282 ? 14.765 17.292 9.125 1.00 48.15 281 HIS A CA 1
ATOM 2107 C C . HIS A 1 282 ? 14.385 15.858 9.497 1.00 47.83 281 HIS A C 1
ATOM 2108 O O . HIS A 1 282 ? 13.402 15.313 8.978 1.00 47.64 281 HIS A O 1
ATOM 2115 N N . LYS A 1 283 ? 15.183 15.255 10.376 1.00 47.47 282 LYS A N 1
ATOM 2116 C CA . LYS A 1 283 ? 15.060 13.827 10.682 1.00 47.81 282 LYS A CA 1
ATOM 2117 C C . LYS A 1 283 ? 15.249 13.090 9.366 1.00 47.56 282 LYS A C 1
ATOM 2118 O O . LYS A 1 283 ? 14.468 12.227 8.988 1.00 48.75 282 LYS A O 1
ATOM 2123 N N . HIS A 1 284 ? 16.310 13.467 8.673 1.00 48.06 283 HIS A N 1
ATOM 2124 C CA . HIS A 1 284 ? 16.622 12.930 7.344 1.00 48.57 283 HIS A CA 1
ATOM 2125 C C . HIS A 1 284 ? 18.120 12.799 7.104 1.00 47.98 283 HIS A C 1
ATOM 2126 O O . HIS A 1 284 ? 18.854 13.757 7.220 1.00 47.74 283 HIS A O 1
ATOM 2133 N N . ARG A 1 285 ? 18.539 11.586 6.774 1.00 49.30 284 ARG A N 1
ATOM 2134 C CA . ARG A 1 285 ? 19.933 11.238 6.475 1.00 49.72 284 ARG A CA 1
ATOM 2135 C C . ARG A 1 285 ? 20.854 11.555 7.638 1.00 49.51 284 ARG A C 1
ATOM 2136 O O . ARG A 1 285 ? 22.028 11.855 7.454 1.00 50.27 284 ARG A O 1
ATOM 2144 N N . GLU A 1 286 ? 20.310 11.488 8.842 1.00 50.14 285 GLU A N 1
ATOM 2145 C CA . GLU A 1 286 ? 21.092 11.795 10.049 1.00 51.10 285 GLU A CA 1
ATOM 2146 C C . GLU A 1 286 ? 22.356 10.943 10.182 1.00 50.74 285 GLU A C 1
ATOM 2147 O O . GLU A 1 286 ? 23.440 11.464 10.458 1.00 50.93 285 GLU A O 1
ATOM 2153 N N . GLU A 1 287 ? 22.216 9.636 9.982 1.00 50.74 286 GLU A N 1
ATOM 2154 C CA . GLU A 1 287 ? 23.332 8.717 10.213 1.00 50.67 286 GLU A CA 1
ATOM 2155 C C . GLU A 1 287 ? 24.454 8.941 9.215 1.00 50.08 286 GLU A C 1
ATOM 2156 O O . GLU A 1 287 ? 25.622 8.895 9.578 1.00 49.75 286 GLU A O 1
ATOM 2158 N N . ARG A 1 288 ? 24.100 9.221 7.972 1.00 50.40 287 ARG A N 1
ATOM 2159 C CA . ARG A 1 288 ? 25.111 9.446 6.926 1.00 51.28 287 ARG A CA 1
ATOM 2160 C C . ARG A 1 288 ? 25.944 10.661 7.246 1.00 49.44 287 ARG A C 1
ATOM 2161 O O . ARG A 1 288 ? 27.166 10.655 7.150 1.00 48.71 287 ARG A O 1
ATOM 2169 N N . ILE A 1 289 ? 25.235 11.712 7.601 1.00 48.07 288 ILE A N 1
ATOM 2170 C CA . ILE A 1 289 ? 25.858 13.014 7.901 1.00 46.90 288 ILE A CA 1
ATOM 2171 C C . ILE A 1 289 ? 26.731 12.927 9.125 1.00 47.36 288 ILE A C 1
ATOM 2172 O O . ILE A 1 289 ? 27.836 13.431 9.142 1.00 46.90 288 ILE A O 1
ATOM 2177 N N . LYS A 1 290 ? 26.241 12.231 10.141 1.00 49.03 289 LYS A N 1
ATOM 2178 C CA . LYS A 1 290 ? 27.014 12.034 11.386 1.00 48.97 289 LYS A CA 1
ATOM 2179 C C . LYS A 1 290 ? 28.268 11.233 11.067 1.00 48.37 289 LYS A C 1
ATOM 2180 O O . LYS A 1 290 ? 29.360 11.569 11.512 1.00 48.01 289 LYS A O 1
ATOM 2183 N N . LYS A 1 291 ? 28.104 10.202 10.248 1.00 48.43 290 LYS A N 1
ATOM 2184 C CA . LYS A 1 291 ? 29.213 9.290 9.934 1.00 49.44 290 LYS A CA 1
ATOM 2185 C C . LYS A 1 291 ? 30.327 9.989 9.172 1.00 49.58 290 LYS A C 1
ATOM 2186 O O . LYS A 1 291 ? 31.498 9.847 9.506 1.00 49.21 290 LYS A O 1
ATOM 2190 N N . ILE A 1 292 ? 29.961 10.762 8.161 1.00 49.36 291 ILE A N 1
ATOM 2191 C CA . ILE A 1 292 ? 30.964 11.403 7.318 1.00 50.10 291 ILE A CA 1
ATOM 2192 C C . ILE A 1 292 ? 31.718 12.499 8.089 1.00 49.54 291 ILE A C 1
ATOM 2193 O O . ILE A 1 292 ? 32.944 12.647 7.983 1.00 50.58 291 ILE A O 1
ATOM 2198 N N . LEU A 1 293 ? 30.987 13.253 8.884 1.00 48.23 292 LEU A N 1
ATOM 2199 C CA . LEU A 1 293 ? 31.586 14.369 9.630 1.00 47.54 292 LEU A CA 1
ATOM 2200 C C . LEU A 1 293 ? 32.457 13.849 10.789 1.00 48.25 292 LEU A C 1
ATOM 2201 O O . LEU A 1 293 ? 33.386 14.518 11.258 1.00 47.54 292 LEU A O 1
ATOM 2206 N N . SER A 1 294 ? 32.164 12.635 11.231 1.00 48.57 293 SER A N 1
ATOM 2207 C CA . SER A 1 294 ? 32.944 12.025 12.308 1.00 49.38 293 SER A CA 1
ATOM 2208 C C . SER A 1 294 ? 34.189 11.375 11.735 1.00 48.78 293 SER A C 1
ATOM 2209 O O . SER A 1 294 ? 35.315 11.667 12.128 1.00 47.58 293 SER A O 1
ATOM 2212 N N . ASP A 1 295 ? 33.938 10.468 10.802 1.00 49.15 294 ASP A N 1
ATOM 2213 C CA . ASP A 1 295 ? 34.990 9.669 10.177 1.00 49.89 294 ASP A CA 1
ATOM 2214 C C . ASP A 1 295 ? 36.103 10.527 9.580 1.00 49.96 294 ASP A C 1
ATOM 2215 O O . ASP A 1 295 ? 37.262 10.123 9.585 1.00 50.62 294 ASP A O 1
ATOM 2220 N N . THR A 1 296 ? 35.755 11.700 9.063 1.00 48.98 295 THR A N 1
ATOM 2221 C CA . THR A 1 296 ? 36.750 12.553 8.402 1.00 48.22 295 THR A CA 1
ATOM 2222 C C . THR A 1 296 ? 37.533 13.373 9.415 1.00 48.74 295 THR A C 1
ATOM 2223 O O . THR A 1 296 ? 38.562 13.975 9.083 1.00 50.18 295 THR A O 1
ATOM 2227 N N . GLY A 1 297 ? 37.038 13.403 10.649 1.00 47.95 296 GLY A N 1
ATOM 2228 C CA . GLY A 1 297 ? 37.652 14.227 11.693 1.00 47.45 296 GLY A CA 1
ATOM 2229 C C . GLY A 1 297 ? 37.134 15.657 11.712 1.00 47.51 296 GLY A C 1
ATOM 2230 O O . GLY A 1 297 ? 37.655 16.534 12.402 1.00 48.73 296 GLY A O 1
ATOM 2231 N N . PHE A 1 298 ? 36.088 15.899 10.949 1.00 46.72 297 PHE A N 1
ATOM 2232 C CA . PHE A 1 298 ? 35.495 17.240 10.893 1.00 46.31 297 PHE A CA 1
ATOM 2233 C C . PHE A 1 298 ? 35.084 17.726 12.291 1.00 46.72 297 PHE A C 1
ATOM 2234 O O . PHE A 1 298 ? 35.405 18.826 12.705 1.00 46.05 297 PHE A O 1
ATOM 2242 N N . PHE A 1 299 ? 34.367 16.889 13.018 1.00 47.02 298 PHE A N 1
ATOM 2243 C CA . PHE A 1 299 ? 33.900 17.271 14.340 1.00 48.48 298 PHE A CA 1
ATOM 2244 C C . PHE A 1 299 ? 35.062 17.536 15.288 1.00 49.06 298 PHE A C 1
ATOM 2245 O O . PHE A 1 299 ? 35.067 18.525 16.019 1.00 49.26 298 PHE A O 1
ATOM 2253 N N . ASN A 1 300 ? 36.033 16.630 15.293 1.00 49.06 299 ASN A N 1
ATOM 2254 C CA A ASN A 1 300 ? 37.183 16.796 16.170 0.50 48.33 299 ASN A CA 1
ATOM 2255 C CA B ASN A 1 300 ? 37.201 16.777 16.149 0.50 48.27 299 ASN A CA 1
ATOM 2256 C C . ASN A 1 300 ? 37.864 18.126 15.875 1.00 48.45 299 ASN A C 1
ATOM 2257 O O . ASN A 1 300 ? 38.214 18.851 16.795 1.00 48.07 299 ASN A O 1
ATOM 2266 N N . TYR A 1 301 ? 38.010 18.458 14.588 1.00 49.55 300 TYR A N 1
ATOM 2267 C CA . TYR A 1 301 ? 38.658 19.714 14.180 1.00 49.49 300 TYR A CA 1
ATOM 2268 C C . TYR A 1 301 ? 37.872 20.922 14.670 1.00 49.88 300 TYR A C 1
ATOM 2269 O O . TYR A 1 301 ? 38.433 21.928 15.151 1.00 49.76 300 TYR A O 1
ATOM 2278 N N . VAL A 1 302 ? 36.563 20.823 14.535 1.00 49.24 301 VAL A N 1
ATOM 2279 C CA . VAL A 1 302 ? 35.700 21.949 14.870 1.00 49.83 301 VAL A CA 1
ATOM 2280 C C . VAL A 1 302 ? 35.742 22.262 16.367 1.00 49.46 301 VAL A C 1
ATOM 2281 O O . VAL A 1 302 ? 35.602 23.420 16.780 1.00 48.72 301 VAL A O 1
ATOM 2285 N N . LYS A 1 303 ? 35.972 21.235 17.175 1.00 50.54 302 LYS A N 1
ATOM 2286 C CA . LYS A 1 303 ? 35.981 21.403 18.639 1.00 51.03 302 LYS A CA 1
ATOM 2287 C C . LYS A 1 303 ? 37.007 22.440 19.054 1.00 50.87 302 LYS A C 1
ATOM 2288 O O . LYS A 1 303 ? 36.769 23.222 19.962 1.00 50.66 302 LYS A O 1
ATOM 2293 N N . GLY A 1 304 ? 38.127 22.468 18.339 1.00 50.69 303 GLY A N 1
ATOM 2294 C CA . GLY A 1 304 ? 39.234 23.379 18.646 1.00 50.49 303 GLY A CA 1
ATOM 2295 C C . GLY A 1 304 ? 38.951 24.859 18.394 1.00 50.99 303 GLY A C 1
ATOM 2296 O O . GLY A 1 304 ? 39.720 25.736 18.795 1.00 50.89 303 GLY A O 1
ATOM 2297 N N . LEU A 1 305 ? 37.847 25.144 17.716 1.00 52.01 304 LEU A N 1
ATOM 2298 C CA . LEU A 1 305 ? 37.567 26.516 17.248 1.00 51.25 304 LEU A CA 1
ATOM 2299 C C . LEU A 1 305 ? 36.712 27.283 18.255 1.00 51.21 304 LEU A C 1
ATOM 2300 O O . LEU A 1 305 ? 36.612 28.505 18.209 1.00 50.37 304 LEU A O 1
ATOM 2305 N N . ASN A 1 306 ? 36.103 26.548 19.173 1.00 51.10 305 ASN A N 1
ATOM 2306 C CA . ASN A 1 306 ? 35.295 27.153 20.229 1.00 51.23 305 ASN A CA 1
ATOM 2307 C C . ASN A 1 306 ? 34.164 28.029 19.732 1.00 50.73 305 ASN A C 1
ATOM 2308 O O . ASN A 1 306 ? 33.962 29.131 20.212 1.00 51.56 305 ASN A O 1
ATOM 2321 N N . LYS A 1 308 ? 30.409 29.198 19.584 1.00 48.21 307 LYS A N 1
ATOM 2322 C CA . LYS A 1 308 ? 29.446 29.330 20.694 1.00 48.14 307 LYS A CA 1
ATOM 2323 C C . LYS A 1 308 ? 28.074 28.788 20.311 1.00 47.88 307 LYS A C 1
ATOM 2324 O O . LYS A 1 308 ? 27.563 29.016 19.202 1.00 48.41 307 LYS A O 1
ATOM 2328 N N . LYS A 1 309 ? 27.486 28.061 21.244 1.00 47.58 308 LYS A N 1
ATOM 2329 C CA . LYS A 1 309 ? 26.113 27.582 21.109 1.00 48.09 308 LYS A CA 1
ATOM 2330 C C . LYS A 1 309 ? 25.169 28.771 20.921 1.00 48.24 308 LYS A C 1
ATOM 2331 O O . LYS A 1 309 ? 24.215 28.726 20.124 1.00 48.87 308 LYS A O 1
ATOM 2333 N N . SER A 1 310 ? 25.464 29.849 21.637 1.00 47.47 309 SER A N 1
ATOM 2334 C CA . SER A 1 310 ? 24.571 31.013 21.662 1.00 47.64 309 SER A CA 1
ATOM 2335 C C . SER A 1 310 ? 24.538 31.711 20.308 1.00 47.67 309 SER A C 1
ATOM 2336 O O . SER A 1 310 ? 23.509 32.255 19.911 1.00 49.29 309 SER A O 1
ATOM 2339 N N . ASP A 1 311 ? 25.664 31.679 19.612 1.00 47.45 310 ASP A N 1
ATOM 2340 C CA . ASP A 1 311 ? 25.757 32.293 18.288 1.00 47.84 310 ASP A CA 1
ATOM 2341 C C . ASP A 1 311 ? 24.901 31.494 17.304 1.00 46.45 310 ASP A C 1
ATOM 2342 O O . ASP A 1 311 ? 24.138 32.057 16.528 1.00 45.95 310 ASP A O 1
ATOM 2347 N N . PHE A 1 312 ? 24.989 30.174 17.385 1.00 45.52 311 PHE A N 1
ATOM 2348 C CA . PHE A 1 312 ? 24.190 29.323 16.506 1.00 45.26 311 PHE A CA 1
ATOM 2349 C C . PHE A 1 312 ? 22.708 29.506 16.773 1.00 44.88 311 PHE A C 1
ATOM 2350 O O . PHE A 1 312 ? 21.905 29.537 15.841 1.00 45.96 311 PHE A O 1
ATOM 2358 N N . LYS A 1 313 ? 22.337 29.649 18.033 1.00 44.30 312 LYS A N 1
ATOM 2359 C CA . LYS A 1 313 ? 20.919 29.814 18.376 1.00 44.68 312 LYS A CA 1
ATOM 2360 C C . LYS A 1 313 ? 20.386 31.098 17.730 1.00 44.41 312 LYS A C 1
ATOM 2361 O O . LYS A 1 313 ? 19.307 31.127 17.151 1.00 44.55 312 LYS A O 1
ATOM 2365 N N . ARG A 1 314 ? 21.180 32.154 17.780 1.00 43.71 313 ARG A N 1
ATOM 2366 C CA . ARG A 1 314 ? 20.761 33.420 17.195 1.00 42.99 313 ARG A CA 1
ATOM 2367 C C . ARG A 1 314 ? 20.706 33.326 15.669 1.00 42.84 313 ARG A C 1
ATOM 2368 O O . ARG A 1 314 ? 19.783 33.839 15.018 1.00 42.30 313 ARG A O 1
ATOM 2376 N N . ALA A 1 315 ? 21.698 32.661 15.100 1.00 41.97 314 ALA A N 1
ATOM 2377 C CA . ALA A 1 315 ? 21.744 32.486 13.643 1.00 41.03 314 ALA A CA 1
ATOM 2378 C C . ALA A 1 315 ? 20.512 31.723 13.181 1.00 40.41 314 ALA A C 1
ATOM 2379 O O . ALA A 1 315 ? 19.914 32.026 12.138 1.00 40.06 314 ALA A O 1
ATOM 2381 N N . ILE A 1 316 ? 20.120 30.738 13.969 1.00 40.56 315 ILE A N 1
ATOM 2382 C CA . ILE A 1 316 ? 18.950 29.924 13.634 1.00 41.37 315 ILE A CA 1
ATOM 2383 C C . ILE A 1 316 ? 17.716 30.817 13.566 1.00 42.31 315 ILE A C 1
ATOM 2384 O O . ILE A 1 316 ? 16.899 30.715 12.646 1.00 41.51 315 ILE A O 1
ATOM 2389 N N . SER A 1 317 ? 17.604 31.718 14.532 1.00 43.16 316 SER A N 1
ATOM 2390 C CA . SER A 1 317 ? 16.422 32.591 14.624 1.00 44.83 316 SER A CA 1
ATOM 2391 C C . SER A 1 317 ? 16.368 33.586 13.475 1.00 44.21 316 SER A C 1
ATOM 2392 O O . SER A 1 317 ? 15.295 33.982 13.032 1.00 45.77 316 SER A O 1
ATOM 2395 N N . GLU A 1 318 ? 17.539 33.970 12.995 1.00 43.84 317 GLU A N 1
ATOM 2396 C CA . GLU A 1 318 ? 17.665 35.035 11.988 1.00 45.12 317 GLU A CA 1
ATOM 2397 C C . GLU A 1 318 ? 17.897 34.493 10.582 1.00 44.58 317 GLU A C 1
ATOM 2398 O O . GLU A 1 318 ? 18.010 35.259 9.627 1.00 45.08 317 GLU A O 1
ATOM 2404 N N . ALA A 1 319 ? 17.944 33.171 10.467 1.00 43.41 318 ALA A N 1
ATOM 2405 C CA . ALA A 1 319 ? 18.257 32.517 9.195 1.00 44.41 318 ALA A CA 1
ATOM 2406 C C . ALA A 1 319 ? 17.289 32.970 8.121 1.00 44.80 318 ALA A C 1
ATOM 2407 O O . ALA A 1 319 ? 17.665 33.253 6.996 1.00 45.31 318 ALA A O 1
ATOM 2409 N N . HIS A 1 320 ? 16.026 33.037 8.494 1.00 45.74 319 HIS A N 1
ATOM 2410 C CA . HIS A 1 320 ? 14.967 33.316 7.542 1.00 46.88 319 HIS A CA 1
ATOM 2411 C C . HIS A 1 320 ? 15.078 34.711 6.971 1.00 46.92 319 HIS A C 1
ATOM 2412 O O . HIS A 1 320 ? 14.585 34.978 5.879 1.00 48.33 319 HIS A O 1
ATOM 2419 N N . LEU A 1 321 ? 15.766 35.589 7.685 1.00 46.71 320 LEU A N 1
ATOM 2420 C CA . LEU A 1 321 ? 15.864 36.995 7.250 1.00 46.98 320 LEU A CA 1
ATOM 2421 C C . LEU A 1 321 ? 16.790 37.128 6.048 1.00 46.67 320 LEU A C 1
ATOM 2422 O O . LEU A 1 321 ? 16.681 38.078 5.283 1.00 47.80 320 LEU A O 1
ATOM 2427 N N . ILE A 1 322 ? 17.685 36.167 5.870 1.00 46.75 321 ILE A N 1
ATOM 2428 C CA . ILE A 1 322 ? 18.637 36.225 4.753 1.00 46.61 321 ILE A CA 1
ATOM 2429 C C . ILE A 1 322 ? 17.904 36.101 3.414 1.00 47.48 321 ILE A C 1
ATOM 2430 O O . ILE A 1 322 ? 18.238 36.778 2.453 1.00 47.43 321 ILE A O 1
ATOM 2435 N N . LYS A 1 323 ? 16.892 35.244 3.376 1.00 48.05 322 LYS A N 1
ATOM 2436 C CA . LYS A 1 323 ? 16.082 35.000 2.164 1.00 48.61 322 LYS A CA 1
ATOM 2437 C C . LYS A 1 323 ? 14.616 34.826 2.573 1.00 47.51 322 LYS A C 1
ATOM 2438 O O . LYS A 1 323 ? 14.097 33.727 2.645 1.00 47.79 322 LYS A O 1
ATOM 2443 N N . PRO A 1 324 ? 13.946 35.929 2.854 1.00 47.40 323 PRO A N 1
ATOM 2444 C CA . PRO A 1 324 ? 12.610 35.866 3.442 1.00 47.23 323 PRO A CA 1
ATOM 2445 C C . PRO A 1 324 ? 11.512 35.341 2.513 1.00 47.03 323 PRO A C 1
ATOM 2446 O O . PRO A 1 324 ? 10.425 35.011 2.980 1.00 47.18 323 PRO A O 1
ATOM 2450 N N . ALA A 1 325 ? 11.786 35.288 1.212 1.00 48.08 324 ALA A N 1
ATOM 2451 C CA . ALA A 1 325 ? 10.777 34.822 0.239 1.00 48.01 324 ALA A CA 1
ATOM 2452 C C . ALA A 1 325 ? 10.918 33.319 0.059 1.00 47.60 324 ALA A C 1
ATOM 2453 O O . ALA A 1 325 ? 10.071 32.672 -0.513 1.00 48.68 324 ALA A O 1
ATOM 2455 N N . ARG A 1 326 ? 11.991 32.741 0.557 1.00 47.60 325 ARG A N 1
ATOM 2456 C CA . ARG A 1 326 ? 12.092 31.306 0.455 1.00 46.72 325 ARG A CA 1
ATOM 2457 C C . ARG A 1 326 ? 11.236 30.679 1.511 1.00 46.53 325 ARG A C 1
ATOM 2458 O O . ARG A 1 326 ? 10.612 31.359 2.316 1.00 46.20 325 ARG A O 1
ATOM 2466 N N . TYR A 1 327 ? 11.242 29.356 1.515 1.00 46.83 326 TYR A N 1
ATOM 2467 C CA . TYR A 1 327 ? 10.477 28.608 2.505 1.00 46.63 326 TYR A CA 1
ATOM 2468 C C . TYR A 1 327 ? 11.159 27.315 2.881 1.00 46.12 326 TYR A C 1
ATOM 2469 O O . TYR A 1 327 ? 10.707 26.231 2.533 1.00 46.72 326 TYR A O 1
ATOM 2478 N N . THR A 1 328 ? 12.243 27.460 3.624 1.00 44.90 327 THR A N 1
ATOM 2479 C CA . THR A 1 328 ? 12.988 26.314 4.121 1.00 44.15 327 THR A CA 1
ATOM 2480 C C . THR A 1 328 ? 12.348 25.931 5.438 1.00 43.92 327 THR A C 1
ATOM 2481 O O . THR A 1 328 ? 11.406 26.587 5.874 1.00 44.52 327 THR A O 1
ATOM 2485 N N . TYR A 1 329 ? 12.886 24.904 6.085 1.00 43.85 328 TYR A N 1
ATOM 2486 C CA . TYR A 1 329 ? 12.382 24.476 7.401 1.00 44.01 328 TYR A CA 1
ATOM 2487 C C . TYR A 1 329 ? 12.425 25.626 8.389 1.00 43.29 328 TYR A C 1
ATOM 2488 O O . TYR A 1 329 ? 11.519 25.767 9.212 1.00 42.85 328 TYR A O 1
ATOM 2497 N N . LEU A 1 330 ? 13.461 26.459 8.278 1.00 42.71 329 LEU A N 1
ATOM 2498 C CA . LEU A 1 330 ? 13.746 27.517 9.272 1.00 42.60 329 LEU A CA 1
ATOM 2499 C C . LEU A 1 330 ? 12.942 28.772 9.005 1.00 43.57 329 LEU A C 1
ATOM 2500 O O . LEU A 1 330 ? 13.171 29.829 9.609 1.00 43.12 329 LEU A O 1
ATOM 2505 N N . HIS A 1 331 ? 11.980 28.636 8.108 1.00 44.87 330 HIS A N 1
ATOM 2506 C CA . HIS A 1 331 ? 11.013 29.707 7.857 1.00 45.81 330 HIS A CA 1
ATOM 2507 C C . HIS A 1 331 ? 9.747 29.408 8.645 1.00 46.56 330 HIS A C 1
ATOM 2508 O O . HIS A 1 331 ? 8.733 30.096 8.515 1.00 46.73 330 HIS A O 1
ATOM 2515 N N . VAL A 1 332 ? 9.834 28.344 9.433 1.00 47.41 331 VAL A N 1
ATOM 2516 C CA . VAL A 1 332 ? 8.752 27.915 10.306 1.00 47.36 331 VAL A CA 1
ATOM 2517 C C . VAL A 1 332 ? 9.236 27.940 11.744 1.00 47.77 331 VAL A C 1
ATOM 2518 O O . VAL A 1 332 ? 10.211 27.285 12.097 1.00 47.82 331 VAL A O 1
ATOM 2522 N N . GLU A 1 333 ? 8.536 28.711 12.565 1.00 48.69 332 GLU A N 1
ATOM 2523 C CA . GLU A 1 333 ? 8.934 28.953 13.961 1.00 49.79 332 GLU A CA 1
ATOM 2524 C C . GLU A 1 333 ? 9.199 27.645 14.730 1.00 48.84 332 GLU A C 1
ATOM 2525 O O . GLU A 1 333 ? 10.213 27.492 15.403 1.00 47.68 332 GLU A O 1
ATOM 2528 N N . LYS A 1 334 ? 8.296 26.691 14.601 1.00 48.41 333 LYS A N 1
ATOM 2529 C CA . LYS A 1 334 ? 8.432 25.438 15.340 1.00 49.55 333 LYS A CA 1
ATOM 2530 C C . LYS A 1 334 ? 9.786 24.795 15.055 1.00 48.13 333 LYS A C 1
ATOM 2531 O O . LYS A 1 334 ? 10.471 24.339 15.967 1.00 46.46 333 LYS A O 1
ATOM 2536 N N . ASN A 1 335 ? 10.168 24.762 13.783 1.00 47.48 334 ASN A N 1
ATOM 2537 C CA . ASN A 1 335 ? 11.414 24.108 13.383 1.00 47.24 334 ASN A CA 1
ATOM 2538 C C . ASN A 1 335 ? 12.632 24.843 13.932 1.00 47.32 334 ASN A C 1
ATOM 2539 O O . ASN A 1 335 ? 13.690 24.239 14.147 1.00 47.15 334 ASN A O 1
ATOM 2544 N N . CYS A 1 336 ? 12.464 26.142 14.181 1.00 47.07 335 CYS A N 1
ATOM 2545 C CA . CYS A 1 336 ? 13.535 26.946 14.779 1.00 48.44 335 CYS A CA 1
ATOM 2546 C C . CYS A 1 336 ? 13.710 26.568 16.230 1.00 48.20 335 CYS A C 1
ATOM 2547 O O . CYS A 1 336 ? 14.829 26.483 16.727 1.00 47.72 335 CYS A O 1
ATOM 2550 N N . GLU A 1 337 ? 12.587 26.319 16.889 1.00 48.05 336 GLU A N 1
ATOM 2551 C CA . GLU A 1 337 ? 12.611 25.970 18.318 1.00 48.59 336 GLU A CA 1
ATOM 2552 C C . GLU A 1 337 ? 13.302 24.616 18.436 1.00 47.28 336 GLU A C 1
ATOM 2553 O O . GLU A 1 337 ? 14.169 24.419 19.270 1.00 46.18 336 GLU A O 1
ATOM 2556 N N . THR A 1 338 ? 12.945 23.714 17.535 1.00 47.69 337 THR A N 1
ATOM 2557 C CA . THR A 1 338 ? 13.515 22.375 17.524 1.00 46.89 337 THR A CA 1
ATOM 2558 C C . THR A 1 338 ? 15.014 22.486 17.285 1.00 46.79 337 THR A C 1
ATOM 2559 O O . THR A 1 338 ? 15.819 21.796 17.923 1.00 46.33 337 THR A O 1
ATOM 2563 N N . ALA A 1 339 ? 15.386 23.382 16.378 1.00 46.15 338 ALA A N 1
ATOM 2564 C CA . ALA A 1 339 ? 16.805 23.551 16.020 1.00 46.45 338 ALA A CA 1
ATOM 2565 C C . ALA A 1 339 ? 17.594 24.015 17.228 1.00 47.01 338 ALA A C 1
ATOM 2566 O O . ALA A 1 339 ? 18.704 23.531 17.484 1.00 45.18 338 ALA A O 1
ATOM 2568 N N . LYS A 1 340 ? 16.989 24.943 17.971 1.00 47.71 339 LYS A N 1
ATOM 2569 C CA . LYS A 1 340 ? 17.622 25.506 19.168 1.00 49.30 339 LYS A CA 1
ATOM 2570 C C . LYS A 1 340 ? 17.705 24.469 20.293 1.00 49.32 339 LYS A C 1
ATOM 2571 O O . LYS A 1 340 ? 18.690 24.432 21.025 1.00 49.72 339 LYS A O 1
ATOM 2577 N N . GLU A 1 341 ? 16.688 23.620 20.405 1.00 49.76 340 GLU A N 1
ATOM 2578 C CA . GLU A 1 341 ? 16.637 22.593 21.462 1.00 49.64 340 GLU A CA 1
ATOM 2579 C C . GLU A 1 341 ? 17.712 21.537 21.162 1.00 50.23 340 GLU A C 1
ATOM 2580 O O . GLU A 1 341 ? 18.250 20.879 22.066 1.00 50.42 340 GLU A O 1
ATOM 2583 N N . ILE A 1 342 ? 18.037 21.427 19.880 1.00 50.20 341 ILE A N 1
ATOM 2584 C CA . ILE A 1 342 ? 19.051 20.476 19.404 1.00 50.48 341 ILE A CA 1
ATOM 2585 C C . ILE A 1 342 ? 20.423 20.960 19.819 1.00 50.84 341 ILE A C 1
ATOM 2586 O O . ILE A 1 342 ? 21.243 20.186 20.316 1.00 50.99 341 ILE A O 1
ATOM 2591 N N . VAL A 1 343 ? 20.649 22.256 19.629 1.00 51.08 342 VAL A N 1
ATOM 2592 C CA . VAL A 1 343 ? 21.931 22.874 19.960 1.00 51.69 342 VAL A CA 1
ATOM 2593 C C . VAL A 1 343 ? 22.168 22.814 21.480 1.00 53.84 342 VAL A C 1
ATOM 2594 O O . VAL A 1 343 ? 23.299 22.796 21.942 1.00 54.80 342 VAL A O 1
ATOM 2598 N N . ASP A 1 344 ? 21.105 22.767 22.265 1.00 55.51 343 ASP A N 1
ATOM 2599 C CA . ASP A 1 344 ? 21.277 22.797 23.719 1.00 57.46 343 ASP A CA 1
ATOM 2600 C C . ASP A 1 344 ? 21.447 21.399 24.270 1.00 57.23 343 ASP A C 1
ATOM 2601 O O . ASP A 1 344 ? 21.986 21.221 25.361 1.00 57.54 343 ASP A O 1
ATOM 2606 N N . THR A 1 345 ? 21.002 20.420 23.486 1.00 57.80 344 THR A N 1
ATOM 2607 C CA . THR A 1 345 ? 20.859 19.031 23.948 1.00 57.79 344 THR A CA 1
ATOM 2608 C C . THR A 1 345 ? 21.861 18.067 23.359 1.00 56.80 344 THR A C 1
ATOM 2609 O O . THR A 1 345 ? 22.552 17.357 24.071 1.00 57.88 344 THR A O 1
ATOM 2613 N N . ASP A 1 346 ? 21.873 18.009 22.041 1.00 55.57 345 ASP A N 1
ATOM 2614 C CA . ASP A 1 346 ? 22.708 17.059 21.321 1.00 54.55 345 ASP A CA 1
ATOM 2615 C C . ASP A 1 346 ? 24.075 16.857 21.938 1.00 53.49 345 ASP A C 1
ATOM 2616 O O . ASP A 1 346 ? 24.752 17.805 22.336 1.00 52.30 345 ASP A O 1
ATOM 2621 N N . GLU A 1 347 ? 24.488 15.595 21.954 1.00 52.66 346 GLU A N 1
ATOM 2622 C CA . GLU A 1 347 ? 25.737 15.201 22.592 1.00 52.54 346 GLU A CA 1
ATOM 2623 C C . GLU A 1 347 ? 26.934 15.742 21.831 1.00 51.37 346 GLU A C 1
ATOM 2624 O O . GLU A 1 347 ? 27.819 16.357 22.414 1.00 51.07 346 GLU A O 1
ATOM 2630 N N . ILE A 1 348 ? 26.942 15.540 20.520 1.00 51.17 347 ILE A N 1
ATOM 2631 C CA . ILE A 1 348 ? 28.069 16.002 19.703 1.00 50.55 347 ILE A CA 1
ATOM 2632 C C . ILE A 1 348 ? 28.225 17.522 19.829 1.00 49.63 347 ILE A C 1
ATOM 2633 O O . ILE A 1 348 ? 29.330 18.033 20.024 1.00 49.19 347 ILE A O 1
ATOM 2638 N N . LEU A 1 349 ? 27.117 18.238 19.736 1.00 49.23 348 LEU A N 1
ATOM 2639 C CA . LEU A 1 349 ? 27.157 19.708 19.797 1.00 49.29 348 LEU A CA 1
ATOM 2640 C C . LEU A 1 349 ? 27.620 20.192 21.147 1.00 49.53 348 LEU A C 1
ATOM 2641 O O . LEU A 1 349 ? 28.335 21.189 21.238 1.00 49.83 348 LEU A O 1
ATOM 2646 N N . ARG A 1 350 ? 27.247 19.454 22.190 1.00 49.89 349 ARG A N 1
ATOM 2647 C CA . ARG A 1 350 ? 27.631 19.795 23.582 1.00 50.10 349 ARG A CA 1
ATOM 2648 C C . ARG A 1 350 ? 29.147 19.703 23.711 1.00 50.74 349 ARG A C 1
ATOM 2649 O O . ARG A 1 350 ? 29.766 20.481 24.438 1.00 50.24 349 ARG A O 1
ATOM 2657 N N . ASN A 1 351 ? 29.740 18.781 22.949 1.00 51.44 350 ASN A N 1
ATOM 2658 C CA A ASN A 1 351 ? 31.191 18.578 22.997 0.50 52.44 350 ASN A CA 1
ATOM 2659 C CA B ASN A 1 351 ? 31.190 18.539 22.970 0.50 51.93 350 ASN A CA 1
ATOM 2660 C C . ASN A 1 351 ? 31.944 19.593 22.144 1.00 52.84 350 ASN A C 1
ATOM 2661 O O . ASN A 1 351 ? 32.926 20.176 22.601 1.00 53.86 350 ASN A O 1
ATOM 2670 N N . ILE A 1 352 ? 31.475 19.816 20.922 1.00 52.77 351 ILE A N 1
ATOM 2671 C CA . ILE A 1 352 ? 32.174 20.694 19.954 1.00 53.35 351 ILE A CA 1
ATOM 2672 C C . ILE A 1 352 ? 31.726 22.158 19.942 1.00 53.08 351 ILE A C 1
ATOM 2673 O O . ILE A 1 352 ? 32.086 22.895 19.077 1.00 55.39 351 ILE A O 1
ATOM 2678 N N . LEU A 1 353 ? 30.967 22.597 20.915 1.00 54.12 352 LEU A N 1
ATOM 2679 C CA . LEU A 1 353 ? 30.573 23.994 20.941 1.00 55.05 352 LEU A CA 1
ATOM 2680 C C . LEU A 1 353 ? 30.574 24.457 22.381 1.00 56.24 352 LEU A C 1
ATOM 2681 O O . LEU A 1 353 ? 30.374 23.674 23.290 1.00 57.00 352 LEU A O 1
ATOM 2686 N N . VAL A 1 354 ? 30.806 25.744 22.566 1.00 58.89 353 VAL A N 1
ATOM 2687 C CA . VAL A 1 354 ? 30.882 26.342 23.891 1.00 60.10 353 VAL A CA 1
ATOM 2688 C C . VAL A 1 354 ? 29.532 26.941 24.351 1.00 60.96 353 VAL A C 1
ATOM 2689 O O . VAL A 1 354 ? 28.859 27.744 23.687 1.00 60.26 353 VAL A O 1
ATOM 2694 N N . SER B 1 6 ? 27.371 24.928 -33.170 1.00 80.92 5 SER B N 1
ATOM 2695 C CA . SER B 1 6 ? 26.193 25.814 -33.319 1.00 81.29 5 SER B CA 1
ATOM 2696 C C . SER B 1 6 ? 24.935 25.021 -32.923 1.00 81.07 5 SER B C 1
ATOM 2697 O O . SER B 1 6 ? 24.007 24.846 -33.722 1.00 82.59 5 SER B O 1
ATOM 2700 N N . HIS B 1 7 ? 24.909 24.586 -31.661 1.00 78.47 6 HIS B N 1
ATOM 2701 C CA . HIS B 1 7 ? 24.004 23.505 -31.202 1.00 76.60 6 HIS B CA 1
ATOM 2702 C C . HIS B 1 7 ? 23.269 23.776 -29.884 1.00 73.25 6 HIS B C 1
ATOM 2703 O O . HIS B 1 7 ? 23.823 24.371 -28.957 1.00 72.62 6 HIS B O 1
ATOM 2710 N N . ARG B 1 8 ? 22.013 23.333 -29.829 1.00 69.14 7 ARG B N 1
ATOM 2711 C CA . ARG B 1 8 ? 21.104 23.623 -28.701 1.00 67.14 7 ARG B CA 1
ATOM 2712 C C . ARG B 1 8 ? 20.795 22.428 -27.797 1.00 62.92 7 ARG B C 1
ATOM 2713 O O . ARG B 1 8 ? 20.534 21.334 -28.260 1.00 64.56 7 ARG B O 1
ATOM 2721 N N . ILE B 1 9 ? 20.827 22.677 -26.492 1.00 58.46 8 ILE B N 1
ATOM 2722 C CA . ILE B 1 9 ? 20.719 21.637 -25.456 1.00 53.89 8 ILE B CA 1
ATOM 2723 C C . ILE B 1 9 ? 19.365 21.644 -24.791 1.00 51.52 8 ILE B C 1
ATOM 2724 O O . ILE B 1 9 ? 18.921 22.662 -24.285 1.00 49.38 8 ILE B O 1
ATOM 2729 N N . ALA B 1 10 ? 18.719 20.485 -24.800 1.00 50.18 9 ALA B N 1
ATOM 2730 C CA . ALA B 1 10 ? 17.402 20.299 -24.180 1.00 49.34 9 ALA B CA 1
ATOM 2731 C C . ALA B 1 10 ? 17.481 19.283 -23.070 1.00 48.05 9 ALA B C 1
ATOM 2732 O O . ALA B 1 10 ? 17.252 18.116 -23.286 1.00 50.10 9 ALA B O 1
ATOM 2734 N N . ILE B 1 11 ? 17.816 19.729 -21.872 1.00 48.04 10 ILE B N 1
ATOM 2735 C CA . ILE B 1 11 ? 17.851 18.831 -20.729 1.00 46.74 10 ILE B CA 1
ATOM 2736 C C . ILE B 1 11 ? 16.408 18.493 -20.385 1.00 46.05 10 ILE B C 1
ATOM 2737 O O . ILE B 1 11 ? 15.550 19.363 -20.389 1.00 45.14 10 ILE B O 1
ATOM 2742 N N . PRO B 1 12 ? 16.122 17.219 -20.105 1.00 44.80 11 PRO B N 1
ATOM 2743 C CA . PRO B 1 12 ? 14.771 16.839 -19.739 1.00 44.77 11 PRO B CA 1
ATOM 2744 C C . PRO B 1 12 ? 14.254 17.562 -18.512 1.00 44.86 11 PRO B C 1
ATOM 2745 O O . PRO B 1 12 ? 14.954 17.719 -17.519 1.00 45.88 11 PRO B O 1
ATOM 2749 N N . LEU B 1 13 ? 13.004 17.982 -18.625 1.00 43.62 12 LEU B N 1
ATOM 2750 C CA . LEU B 1 13 ? 12.295 18.684 -17.586 1.00 42.54 12 LEU B CA 1
ATOM 2751 C C . LEU B 1 13 ? 11.993 17.765 -16.410 1.00 43.11 12 LEU B C 1
ATOM 2752 O O . LEU B 1 13 ? 12.046 18.177 -15.253 1.00 42.38 12 LEU B O 1
ATOM 2757 N N . ILE B 1 14 ? 11.661 16.524 -16.719 1.00 43.59 13 ILE B N 1
ATOM 2758 C CA . ILE B 1 14 ? 11.242 15.562 -15.708 1.00 43.97 13 ILE B CA 1
ATOM 2759 C C . ILE B 1 14 ? 12.203 14.401 -15.678 1.00 43.88 13 ILE B C 1
ATOM 2760 O O . ILE B 1 14 ? 12.452 13.745 -16.689 1.00 43.79 13 ILE B O 1
ATOM 2765 N N . LEU B 1 15 ? 12.732 14.168 -14.495 1.00 43.83 14 LEU B N 1
ATOM 2766 C CA . LEU B 1 15 ? 13.582 13.032 -14.222 1.00 45.49 14 LEU B CA 1
ATOM 2767 C C . LEU B 1 15 ? 13.169 12.411 -12.889 1.00 46.98 14 LEU B C 1
ATOM 2768 O O . LEU B 1 15 ? 13.290 13.049 -11.828 1.00 47.89 14 LEU B O 1
ATOM 2773 N N . GLU B 1 16 ? 12.679 11.172 -12.977 1.00 47.16 15 GLU B N 1
ATOM 2774 C CA . GLU B 1 16 ? 12.226 10.383 -11.819 1.00 48.20 15 GLU B CA 1
ATOM 2775 C C . GLU B 1 16 ? 12.633 8.930 -11.913 1.00 48.04 15 GLU B C 1
ATOM 2776 O O . GLU B 1 16 ? 12.139 8.182 -12.779 1.00 48.22 15 GLU B O 1
ATOM 2782 N N . VAL B 1 17 ? 13.537 8.551 -11.024 1.00 47.74 16 VAL B N 1
ATOM 2783 C CA . VAL B 1 17 ? 14.004 7.186 -10.934 1.00 48.14 16 VAL B CA 1
ATOM 2784 C C . VAL B 1 17 ? 13.858 6.725 -9.509 1.00 48.70 16 VAL B C 1
ATOM 2785 O O . VAL B 1 17 ? 14.470 7.265 -8.605 1.00 48.61 16 VAL B O 1
ATOM 2789 N N . GLY B 1 18 ? 13.000 5.745 -9.316 1.00 50.31 17 GLY B N 1
ATOM 2790 C CA . GLY B 1 18 ? 12.747 5.199 -7.991 1.00 50.17 17 GLY B CA 1
ATOM 2791 C C . GLY B 1 18 ? 11.520 4.322 -7.865 1.00 50.89 17 GLY B C 1
ATOM 2792 O O . GLY B 1 18 ? 11.085 3.663 -8.806 1.00 50.62 17 GLY B O 1
ATOM 2793 N N . ASN B 1 19 ? 10.967 4.349 -6.667 1.00 51.16 18 ASN B N 1
ATOM 2794 C CA . ASN B 1 19 ? 9.834 3.523 -6.306 1.00 52.18 18 ASN B CA 1
ATOM 2795 C C . ASN B 1 19 ? 8.535 4.276 -6.433 1.00 52.77 18 ASN B C 1
ATOM 2796 O O . ASN B 1 19 ? 8.504 5.501 -6.341 1.00 51.33 18 ASN B O 1
ATOM 2801 N N . ASN B 1 20 ? 7.472 3.516 -6.695 1.00 53.90 19 ASN B N 1
ATOM 2802 C CA . ASN B 1 20 ? 6.102 4.037 -6.777 1.00 54.87 19 ASN B CA 1
ATOM 2803 C C . ASN B 1 20 ? 5.935 5.155 -7.795 1.00 54.38 19 ASN B C 1
ATOM 2804 O O . ASN B 1 20 ? 5.270 6.153 -7.513 1.00 56.43 19 ASN B O 1
ATOM 2809 N N . LYS B 1 21 ? 6.545 4.993 -8.960 1.00 52.60 20 LYS B N 1
ATOM 2810 C CA . LYS B 1 21 ? 6.502 6.034 -9.967 1.00 52.78 20 LYS B CA 1
ATOM 2811 C C . LYS B 1 21 ? 5.293 5.854 -10.882 1.00 53.28 20 LYS B C 1
ATOM 2812 O O . LYS B 1 21 ? 4.614 6.814 -11.220 1.00 52.40 20 LYS B O 1
ATOM 2818 N N . ILE B 1 22 ? 5.027 4.619 -11.275 1.00 54.49 21 ILE B N 1
ATOM 2819 C CA . ILE B 1 22 ? 3.958 4.338 -12.240 1.00 56.20 21 ILE B CA 1
ATOM 2820 C C . ILE B 1 22 ? 2.612 4.889 -11.787 1.00 56.14 21 ILE B C 1
ATOM 2821 O O . ILE B 1 22 ? 1.864 5.539 -12.540 1.00 56.51 21 ILE B O 1
ATOM 2826 N N . TYR B 1 23 ? 2.313 4.568 -10.542 1.00 54.60 22 TYR B N 1
ATOM 2827 C CA . TYR B 1 23 ? 1.074 4.946 -9.892 1.00 53.72 22 TYR B CA 1
ATOM 2828 C C . TYR B 1 23 ? 0.883 6.455 -9.822 1.00 52.20 22 TYR B C 1
ATOM 2829 O O . TYR B 1 23 ? -0.248 6.953 -9.763 1.00 49.49 22 TYR B O 1
ATOM 2838 N N . ASN B 1 24 ? 1.998 7.174 -9.839 1.00 51.57 23 ASN B N 1
ATOM 2839 C CA . ASN B 1 24 ? 1.983 8.617 -9.630 1.00 51.27 23 ASN B CA 1
ATOM 2840 C C . ASN B 1 24 ? 2.356 9.383 -10.890 1.00 49.52 23 ASN B C 1
ATOM 2841 O O . ASN B 1 24 ? 2.703 10.575 -10.821 1.00 47.51 23 ASN B O 1
ATOM 2846 N N . ILE B 1 25 ? 2.290 8.672 -12.021 1.00 47.61 24 ILE B N 1
ATOM 2847 C CA . ILE B 1 25 ? 2.752 9.209 -13.307 1.00 47.76 24 ILE B CA 1
ATOM 2848 C C . ILE B 1 25 ? 2.019 10.520 -13.618 1.00 46.99 24 ILE B C 1
ATOM 2849 O O . ILE B 1 25 ? 2.597 11.491 -14.109 1.00 45.67 24 ILE B O 1
ATOM 2854 N N . GLY B 1 26 ? 0.756 10.555 -13.227 1.00 46.95 25 GLY B N 1
ATOM 2855 C CA . GLY B 1 26 ? -0.087 11.746 -13.403 1.00 46.58 25 GLY B CA 1
ATOM 2856 C C . GLY B 1 26 ? 0.475 13.014 -12.770 1.00 46.40 25 GLY B C 1
ATOM 2857 O O . GLY B 1 26 ? 0.581 14.038 -13.431 1.00 45.69 25 GLY B O 1
ATOM 2858 N N . GLN B 1 27 ? 0.832 12.928 -11.490 1.00 47.21 26 GLN B N 1
ATOM 2859 C CA . GLN B 1 27 ? 1.377 14.077 -10.744 1.00 48.28 26 GLN B CA 1
ATOM 2860 C C . GLN B 1 27 ? 2.771 14.379 -11.269 1.00 48.13 26 GLN B C 1
ATOM 2861 O O . GLN B 1 27 ? 3.205 15.523 -11.344 1.00 48.85 26 GLN B O 1
ATOM 2863 N N . ILE B 1 28 ? 3.477 13.332 -11.660 1.00 47.94 27 ILE B N 1
ATOM 2864 C CA . ILE B 1 28 ? 4.848 13.496 -12.109 1.00 46.77 27 ILE B CA 1
ATOM 2865 C C . ILE B 1 28 ? 4.848 14.340 -13.380 1.00 48.34 27 ILE B C 1
ATOM 2866 O O . ILE B 1 28 ? 5.633 15.277 -13.501 1.00 50.69 27 ILE B O 1
ATOM 2871 N N . ILE B 1 29 ? 3.962 14.036 -14.322 1.00 48.45 28 ILE B N 1
ATOM 2872 C CA . ILE B 1 29 ? 4.005 14.729 -15.632 1.00 48.95 28 ILE B CA 1
ATOM 2873 C C . ILE B 1 29 ? 3.232 16.059 -15.639 1.00 48.94 28 ILE B C 1
ATOM 2874 O O . ILE B 1 29 ? 3.267 16.813 -16.615 1.00 47.89 28 ILE B O 1
ATOM 2879 N N . LYS B 1 30 ? 2.561 16.350 -14.537 1.00 49.07 29 LYS B N 1
ATOM 2880 C CA . LYS B 1 30 ? 1.750 17.573 -14.442 1.00 49.40 29 LYS B CA 1
ATOM 2881 C C . LYS B 1 30 ? 2.661 18.774 -14.651 1.00 49.04 29 LYS B C 1
ATOM 2882 O O . LYS B 1 30 ? 2.259 19.814 -15.153 1.00 47.97 29 LYS B O 1
ATOM 2886 N N . LYS B 1 31 ? 3.913 18.600 -14.284 1.00 50.39 30 LYS B N 1
ATOM 2887 C CA . LYS B 1 31 ? 4.901 19.667 -14.394 1.00 51.93 30 LYS B CA 1
ATOM 2888 C C . LYS B 1 31 ? 5.006 20.142 -15.845 1.00 51.79 30 LYS B C 1
ATOM 2889 O O . LYS B 1 31 ? 5.341 21.286 -16.107 1.00 51.85 30 LYS B O 1
ATOM 2895 N N . GLY B 1 32 ? 4.713 19.253 -16.784 1.00 51.62 31 GLY B N 1
ATOM 2896 C CA . GLY B 1 32 ? 4.831 19.568 -18.206 1.00 50.93 31 GLY B CA 1
ATOM 2897 C C . GLY B 1 32 ? 3.659 20.397 -18.705 1.00 50.50 31 GLY B C 1
ATOM 2898 O O . GLY B 1 32 ? 3.673 20.930 -19.792 1.00 50.04 31 GLY B O 1
ATOM 2899 N N . ASN B 1 33 ? 2.630 20.485 -17.895 1.00 50.40 32 ASN B N 1
ATOM 2900 C CA . ASN B 1 33 ? 1.453 21.254 -18.260 1.00 53.13 32 ASN B CA 1
ATOM 2901 C C . ASN B 1 33 ? 0.737 20.766 -19.522 1.00 52.15 32 ASN B C 1
ATOM 2902 O O . ASN B 1 33 ? 0.123 21.537 -20.250 1.00 53.26 32 ASN B O 1
ATOM 2907 N N . PHE B 1 34 ? 0.813 19.472 -19.762 1.00 50.91 33 PHE B N 1
ATOM 2908 C CA . PHE B 1 34 ? 0.148 18.872 -20.914 1.00 50.46 33 PHE B CA 1
ATOM 2909 C C . PHE B 1 34 ? -1.364 18.839 -20.681 1.00 50.19 33 PHE B C 1
ATOM 2910 O O . PHE B 1 34 ? -1.823 18.540 -19.589 1.00 51.52 33 PHE B O 1
ATOM 2918 N N . LYS B 1 35 ? -2.137 19.156 -21.705 1.00 49.94 34 LYS B N 1
ATOM 2919 C CA . LYS B 1 35 ? -3.595 19.143 -21.576 1.00 51.30 34 LYS B CA 1
ATOM 2920 C C . LYS B 1 35 ? -4.168 17.849 -22.165 1.00 51.05 34 LYS B C 1
ATOM 2921 O O . LYS B 1 35 ? -5.206 17.358 -21.732 1.00 51.59 34 LYS B O 1
ATOM 2924 N N . ARG B 1 36 ? -3.465 17.288 -23.137 1.00 50.68 35 ARG B N 1
ATOM 2925 C CA . ARG B 1 36 ? -3.970 16.139 -23.888 1.00 50.47 35 ARG B CA 1
ATOM 2926 C C . ARG B 1 36 ? -2.905 15.224 -24.493 1.00 48.28 35 ARG B C 1
ATOM 2927 O O . ARG B 1 36 ? -2.178 15.595 -25.417 1.00 49.61 35 ARG B O 1
ATOM 2935 N N . VAL B 1 37 ? -2.867 14.002 -23.991 1.00 44.50 36 VAL B N 1
ATOM 2936 C CA . VAL B 1 37 ? -1.812 13.078 -24.331 1.00 42.90 36 VAL B CA 1
ATOM 2937 C C . VAL B 1 37 ? -2.312 11.808 -24.971 1.00 42.40 36 VAL B C 1
ATOM 2938 O O . VAL B 1 37 ? -3.460 11.428 -24.834 1.00 43.89 36 VAL B O 1
ATOM 2942 N N . SER B 1 38 ? -1.404 11.163 -25.676 1.00 41.36 37 SER B N 1
ATOM 2943 C CA . SER B 1 38 ? -1.602 9.814 -26.186 1.00 42.18 37 SER B CA 1
ATOM 2944 C C . SER B 1 38 ? -0.606 8.849 -25.566 1.00 42.13 37 SER B C 1
ATOM 2945 O O . SER B 1 38 ? 0.594 9.127 -25.475 1.00 42.24 37 SER B O 1
ATOM 2948 N N . LEU B 1 39 ? -1.121 7.711 -25.147 1.00 41.40 38 LEU B N 1
ATOM 2949 C CA . LEU B 1 39 ? -0.293 6.658 -24.542 1.00 40.88 38 LEU B CA 1
ATOM 2950 C C . LEU B 1 39 ? -0.036 5.558 -25.535 1.00 40.18 38 LEU B C 1
ATOM 2951 O O . LEU B 1 39 ? -0.960 5.025 -26.134 1.00 42.39 38 LEU B O 1
ATOM 2956 N N . TYR B 1 40 ? 1.238 5.232 -25.699 1.00 39.63 39 TYR B N 1
ATOM 2957 C CA . TYR B 1 40 ? 1.674 4.121 -26.517 1.00 39.25 39 TYR B CA 1
ATOM 2958 C C . TYR B 1 40 ? 2.348 3.086 -25.643 1.00 39.62 39 TYR B C 1
ATOM 2959 O O . TYR B 1 40 ? 3.346 3.353 -25.002 1.00 41.36 39 TYR B O 1
ATOM 2968 N N . PHE B 1 41 ? 1.771 1.896 -25.642 1.00 39.95 40 PHE B N 1
ATOM 2969 C CA . PHE B 1 41 ? 2.264 0.757 -24.879 1.00 40.00 40 PHE B CA 1
ATOM 2970 C C . PHE B 1 41 ? 2.867 -0.303 -25.768 1.00 40.11 40 PHE B C 1
ATOM 2971 O O . PHE B 1 41 ? 2.295 -0.690 -26.770 1.00 39.32 40 PHE B O 1
ATOM 2979 N N . GLY B 1 42 ? 3.995 -0.832 -25.335 1.00 41.83 41 GLY B N 1
ATOM 2980 C CA . GLY B 1 42 ? 4.507 -2.061 -25.910 1.00 43.06 41 GLY B CA 1
ATOM 2981 C C . GLY B 1 42 ? 3.567 -3.228 -25.668 1.00 43.78 41 GLY B C 1
ATOM 2982 O O . GLY B 1 42 ? 2.727 -3.191 -24.771 1.00 44.32 41 GLY B O 1
ATOM 2983 N N . GLU B 1 43 ? 3.716 -4.270 -26.472 1.00 44.11 42 GLU B N 1
ATOM 2984 C CA . GLU B 1 43 ? 2.882 -5.470 -26.341 1.00 45.66 42 GLU B CA 1
ATOM 2985 C C . GLU B 1 43 ? 2.973 -6.102 -24.962 1.00 43.61 42 GLU B C 1
ATOM 2986 O O . GLU B 1 43 ? 4.056 -6.328 -24.436 1.00 42.37 42 GLU B O 1
ATOM 2992 N N . GLY B 1 44 ? 1.797 -6.354 -24.409 1.00 42.66 43 GLY B N 1
ATOM 2993 C CA . GLY B 1 44 ? 1.638 -6.986 -23.118 1.00 42.77 43 GLY B CA 1
ATOM 2994 C C . GLY B 1 44 ? 1.811 -6.031 -21.965 1.00 42.99 43 GLY B C 1
ATOM 2995 O O . GLY B 1 44 ? 1.540 -6.375 -20.827 1.00 45.51 43 GLY B O 1
ATOM 2996 N N . ILE B 1 45 ? 2.215 -4.809 -22.262 1.00 41.70 44 ILE B N 1
ATOM 2997 C CA . ILE B 1 45 ? 2.488 -3.845 -21.209 1.00 41.53 44 ILE B CA 1
ATOM 2998 C C . ILE B 1 45 ? 1.227 -3.256 -20.591 1.00 42.29 44 ILE B C 1
ATOM 2999 O O . ILE B 1 45 ? 1.186 -3.038 -19.383 1.00 42.76 44 ILE B O 1
ATOM 3004 N N . TYR B 1 46 ? 0.207 -3.005 -21.405 1.00 42.75 45 TYR B N 1
ATOM 3005 C CA . TYR B 1 46 ? -1.028 -2.426 -20.895 1.00 42.38 45 TYR B CA 1
ATOM 3006 C C . TYR B 1 46 ? -1.613 -3.395 -19.865 1.00 43.07 45 TYR B C 1
ATOM 3007 O O . TYR B 1 46 ? -2.072 -3.008 -18.796 1.00 41.43 45 TYR B O 1
ATOM 3016 N N . GLU B 1 47 ? -1.589 -4.669 -20.204 1.00 44.50 46 GLU B N 1
ATOM 3017 C CA . GLU B 1 47 ? -2.195 -5.710 -19.332 1.00 46.89 46 GLU B CA 1
ATOM 3018 C C . GLU B 1 47 ? -1.581 -5.628 -17.922 1.00 45.82 46 GLU B C 1
ATOM 3019 O O . GLU B 1 47 ? -2.215 -5.915 -16.926 1.00 45.85 46 GLU B O 1
ATOM 3022 N N . LEU B 1 48 ? -0.342 -5.180 -17.858 1.00 45.31 47 LEU B N 1
ATOM 3023 C CA . LEU B 1 48 ? 0.386 -5.104 -16.586 1.00 45.42 47 LEU B CA 1
ATOM 3024 C C . LEU B 1 48 ? 0.201 -3.802 -15.808 1.00 44.80 47 LEU B C 1
ATOM 3025 O O . LEU B 1 48 ? 0.005 -3.842 -14.600 1.00 45.29 47 LEU B O 1
ATOM 3030 N N . PHE B 1 49 ? 0.257 -2.664 -16.503 1.00 44.89 48 PHE B N 1
ATOM 3031 C CA . PHE B 1 49 ? 0.257 -1.347 -15.846 1.00 45.36 48 PHE B CA 1
ATOM 3032 C C . PHE B 1 49 ? -0.695 -0.322 -16.411 1.00 45.60 48 PHE B C 1
ATOM 3033 O O . PHE B 1 49 ? -0.740 0.806 -15.913 1.00 46.73 48 PHE B O 1
ATOM 3041 N N . GLY B 1 50 ? -1.441 -0.718 -17.437 1.00 45.17 49 GLY B N 1
ATOM 3042 C CA . GLY B 1 50 ? -2.289 0.190 -18.190 1.00 45.16 49 GLY B CA 1
ATOM 3043 C C . GLY B 1 50 ? -3.321 0.945 -17.402 1.00 45.32 49 GLY B C 1
ATOM 3044 O O . GLY B 1 50 ? -3.386 2.168 -17.498 1.00 45.05 49 GLY B O 1
ATOM 3045 N N . GLU B 1 51 ? -4.144 0.217 -16.659 1.00 46.82 50 GLU B N 1
ATOM 3046 C CA . GLU B 1 51 ? -5.271 0.817 -15.946 1.00 47.92 50 GLU B CA 1
ATOM 3047 C C . GLU B 1 51 ? -4.768 1.843 -14.974 1.00 46.49 50 GLU B C 1
ATOM 3048 O O . GLU B 1 51 ? -5.257 2.968 -14.929 1.00 46.45 50 GLU B O 1
ATOM 3054 N N . THR B 1 52 ? -3.779 1.436 -14.196 1.00 45.98 51 THR B N 1
ATOM 3055 C CA . THR B 1 52 ? -3.175 2.320 -13.204 1.00 46.65 51 THR B CA 1
ATOM 3056 C C . THR B 1 52 ? -2.663 3.607 -13.843 1.00 46.04 51 THR B C 1
ATOM 3057 O O . THR B 1 52 ? -2.898 4.719 -13.354 1.00 45.28 51 THR B O 1
ATOM 3061 N N . ILE B 1 53 ? -1.972 3.452 -14.957 1.00 45.02 52 ILE B N 1
ATOM 3062 C CA . ILE B 1 53 ? -1.411 4.600 -15.633 1.00 45.19 52 ILE B CA 1
ATOM 3063 C C . ILE B 1 53 ? -2.512 5.535 -16.097 1.00 45.48 52 ILE B C 1
ATOM 3064 O O . ILE B 1 53 ? -2.409 6.728 -15.903 1.00 44.70 52 ILE B O 1
ATOM 3069 N N . GLU B 1 54 ? -3.578 4.975 -16.668 1.00 46.69 53 GLU B N 1
ATOM 3070 C CA . GLU B 1 54 ? -4.702 5.779 -17.168 1.00 46.96 53 GLU B CA 1
ATOM 3071 C C . GLU B 1 54 ? -5.397 6.504 -16.050 1.00 46.43 53 GLU B C 1
ATOM 3072 O O . GLU B 1 54 ? -5.689 7.692 -16.161 1.00 47.36 53 GLU B O 1
ATOM 3078 N N . LYS B 1 55 ? -5.657 5.780 -14.971 1.00 46.36 54 LYS B N 1
ATOM 3079 C CA . LYS B 1 55 ? -6.351 6.346 -13.813 1.00 46.64 54 LYS B CA 1
ATOM 3080 C C . LYS B 1 55 ? -5.559 7.541 -13.329 1.00 45.55 54 LYS B C 1
ATOM 3081 O O . LYS B 1 55 ? -6.100 8.622 -13.108 1.00 45.18 54 LYS B O 1
ATOM 3085 N N . SER B 1 56 ? -4.261 7.310 -13.167 1.00 44.20 55 SER B N 1
ATOM 3086 C CA . SER B 1 56 ? -3.369 8.303 -12.576 1.00 44.25 55 SER B CA 1
ATOM 3087 C C . SER B 1 56 ? -3.396 9.571 -13.415 1.00 44.75 55 SER B C 1
ATOM 3088 O O . SER B 1 56 ? -3.496 10.677 -12.887 1.00 44.78 55 SER B O 1
ATOM 3091 N N . ILE B 1 57 ? -3.369 9.388 -14.735 1.00 44.25 56 ILE B N 1
ATOM 3092 C CA . ILE B 1 57 ? -3.285 10.523 -15.650 1.00 43.96 56 ILE B CA 1
ATOM 3093 C C . ILE B 1 57 ? -4.604 11.259 -15.662 1.00 44.41 56 ILE B C 1
ATOM 3094 O O . ILE B 1 57 ? -4.650 12.474 -15.593 1.00 43.96 56 ILE B O 1
ATOM 3099 N N . LYS B 1 58 ? -5.684 10.505 -15.701 1.00 45.70 57 LYS B N 1
ATOM 3100 C CA . LYS B 1 58 ? -7.013 11.121 -15.736 1.00 47.42 57 LYS B CA 1
ATOM 3101 C C . LYS B 1 58 ? -7.308 11.857 -14.439 1.00 47.67 57 LYS B C 1
ATOM 3102 O O . LYS B 1 58 ? -7.954 12.912 -14.460 1.00 48.43 57 LYS B O 1
ATOM 3106 N N . SER B 1 59 ? -6.796 11.346 -13.329 1.00 47.88 58 SER B N 1
ATOM 3107 C CA . SER B 1 59 ? -7.061 11.998 -12.040 1.00 48.99 58 SER B CA 1
ATOM 3108 C C . SER B 1 59 ? -6.216 13.240 -11.862 1.00 48.91 58 SER B C 1
ATOM 3109 O O . SER B 1 59 ? -6.437 13.986 -10.920 1.00 49.29 58 SER B O 1
ATOM 3112 N N . SER B 1 60 ? -5.247 13.462 -12.743 1.00 48.90 59 SER B N 1
ATOM 3113 C CA . SER B 1 60 ? -4.419 14.661 -12.640 1.00 49.15 59 SER B CA 1
ATOM 3114 C C . SER B 1 60 ? -4.963 15.670 -13.628 1.00 49.60 59 SER B C 1
ATOM 3115 O O . SER B 1 60 ? -4.303 16.638 -13.988 1.00 48.34 59 SER B O 1
ATOM 3118 N N . ASN B 1 61 ? -6.182 15.412 -14.078 1.00 50.20 60 ASN B N 1
ATOM 3119 C CA . ASN B 1 61 ? -6.881 16.341 -14.973 1.00 51.68 60 ASN B CA 1
ATOM 3120 C C . ASN B 1 61 ? -6.258 16.472 -16.364 1.00 50.11 60 ASN B C 1
ATOM 3121 O O . ASN B 1 61 ? -6.302 17.536 -16.986 1.00 49.90 60 ASN B O 1
ATOM 3126 N N . ILE B 1 62 ? -5.657 15.389 -16.827 1.00 48.91 61 ILE B N 1
ATOM 3127 C CA . ILE B 1 62 ? -5.081 15.341 -18.162 1.00 47.48 61 ILE B CA 1
ATOM 3128 C C . ILE B 1 62 ? -5.939 14.440 -19.034 1.00 47.72 61 ILE B C 1
ATOM 3129 O O . ILE B 1 62 ? -6.268 13.308 -18.665 1.00 48.14 61 ILE B O 1
ATOM 3134 N N . GLU B 1 63 ? -6.364 14.953 -20.177 1.00 47.66 62 GLU B N 1
ATOM 3135 C CA A GLU B 1 63 ? -7.162 14.150 -21.113 0.50 47.65 62 GLU B CA 1
ATOM 3136 C CA B GLU B 1 63 ? -7.161 14.163 -21.105 0.50 48.25 62 GLU B CA 1
ATOM 3137 C C . GLU B 1 63 ? -6.268 13.187 -21.863 1.00 48.08 62 GLU B C 1
ATOM 3138 O O . GLU B 1 63 ? -5.102 13.473 -22.166 1.00 47.77 62 GLU B O 1
ATOM 3149 N N . ILE B 1 64 ? -6.820 12.027 -22.127 1.00 46.85 63 ILE B N 1
ATOM 3150 C CA . ILE B 1 64 ? -6.154 11.007 -22.899 1.00 46.47 63 ILE B CA 1
ATOM 3151 C C . ILE B 1 64 ? -6.868 10.884 -24.240 1.00 46.80 63 ILE B C 1
ATOM 3152 O O . ILE B 1 64 ? -8.011 10.459 -24.305 1.00 48.42 63 ILE B O 1
ATOM 3157 N N . GLU B 1 65 ? -6.186 11.243 -25.307 1.00 46.14 64 GLU B N 1
ATOM 3158 C CA . GLU B 1 65 ? -6.760 11.180 -26.645 1.00 46.24 64 GLU B CA 1
ATOM 3159 C C . GLU B 1 65 ? -6.827 9.763 -27.170 1.00 46.08 64 GLU B C 1
ATOM 3160 O O . GLU B 1 65 ? -7.757 9.384 -27.881 1.00 48.19 64 GLU B O 1
ATOM 3166 N N . ALA B 1 66 ? -5.812 8.977 -26.846 1.00 45.58 65 ALA B N 1
ATOM 3167 C CA . ALA B 1 66 ? -5.681 7.631 -27.386 1.00 44.26 65 ALA B CA 1
ATOM 3168 C C . ALA B 1 66 ? -4.750 6.745 -26.582 1.00 44.08 65 ALA B C 1
ATOM 3169 O O . ALA B 1 66 ? -3.806 7.184 -25.943 1.00 44.11 65 ALA B O 1
ATOM 3171 N N . VAL B 1 67 ? -5.063 5.475 -26.623 1.00 44.02 66 VAL B N 1
ATOM 3172 C CA . VAL B 1 67 ? -4.255 4.439 -26.035 1.00 43.68 66 VAL B CA 1
ATOM 3173 C C . VAL B 1 67 ? -4.005 3.433 -27.133 1.00 44.66 66 VAL B C 1
ATOM 3174 O O . VAL B 1 67 ? -4.937 2.878 -27.709 1.00 45.68 66 VAL B O 1
ATOM 3178 N N . GLU B 1 68 ? -2.738 3.233 -27.455 1.00 45.97 67 GLU B N 1
ATOM 3179 C CA . GLU B 1 68 ? -2.373 2.373 -28.562 1.00 46.06 67 GLU B CA 1
ATOM 3180 C C . GLU B 1 68 ? -1.285 1.410 -28.167 1.00 45.91 67 GLU B C 1
ATOM 3181 O O . GLU B 1 68 ? -0.603 1.587 -27.149 1.00 45.12 67 GLU B O 1
ATOM 3187 N N . THR B 1 69 ? -1.098 0.432 -29.040 1.00 45.79 68 THR B N 1
ATOM 3188 C CA . THR B 1 69 ? -0.033 -0.548 -28.918 1.00 46.73 68 THR B CA 1
ATOM 3189 C C . THR B 1 69 ? 1.002 -0.385 -30.004 1.00 48.67 68 THR B C 1
ATOM 3190 O O . THR B 1 69 ? 0.674 -0.219 -31.177 1.00 48.92 68 THR B O 1
ATOM 3194 N N . VAL B 1 70 ? 2.255 -0.455 -29.591 1.00 50.49 69 VAL B N 1
ATOM 3195 C CA . VAL B 1 70 ? 3.381 -0.410 -30.497 1.00 53.31 69 VAL B CA 1
ATOM 3196 C C . VAL B 1 70 ? 3.774 -1.823 -30.847 1.00 56.03 69 VAL B C 1
ATOM 3197 O O . VAL B 1 70 ? 4.084 -2.615 -29.975 1.00 57.46 69 VAL B O 1
ATOM 3201 N N . LYS B 1 71 ? 3.773 -2.123 -32.135 1.00 59.17 70 LYS B N 1
ATOM 3202 C CA . LYS B 1 71 ? 4.042 -3.479 -32.626 1.00 61.23 70 LYS B CA 1
ATOM 3203 C C . LYS B 1 71 ? 5.395 -3.673 -33.366 1.00 63.43 70 LYS B C 1
ATOM 3204 O O . LYS B 1 71 ? 5.774 -4.816 -33.652 1.00 66.05 70 LYS B O 1
ATOM 3209 N N . ASN B 1 72 ? 6.136 -2.599 -33.659 1.00 63.25 71 ASN B N 1
ATOM 3210 C CA . ASN B 1 72 ? 7.451 -2.741 -34.351 1.00 63.36 71 ASN B CA 1
ATOM 3211 C C . ASN B 1 72 ? 8.286 -1.456 -34.382 1.00 61.21 71 ASN B C 1
ATOM 3212 O O . ASN B 1 72 ? 7.850 -0.397 -33.937 1.00 61.62 71 ASN B O 1
ATOM 3217 N N . ILE B 1 73 ? 9.483 -1.572 -34.943 1.00 60.05 72 ILE B N 1
ATOM 3218 C CA . ILE B 1 73 ? 10.387 -0.420 -35.075 1.00 59.14 72 ILE B CA 1
ATOM 3219 C C . ILE B 1 73 ? 10.696 -0.131 -36.548 1.00 58.00 72 ILE B C 1
ATOM 3220 O O . ILE B 1 73 ? 11.702 0.509 -36.887 1.00 57.66 72 ILE B O 1
ATOM 3225 N N . ASP B 1 74 ? 9.797 -0.587 -37.415 1.00 56.73 73 ASP B N 1
ATOM 3226 C CA . ASP B 1 74 ? 9.940 -0.356 -38.862 1.00 56.89 73 ASP B CA 1
ATOM 3227 C C . ASP B 1 74 ? 9.730 1.117 -39.209 1.00 54.36 73 ASP B C 1
ATOM 3228 O O . ASP B 1 74 ? 8.709 1.712 -38.879 1.00 52.96 73 ASP B O 1
ATOM 3233 N N . PHE B 1 75 ? 10.716 1.705 -39.871 1.00 52.90 74 PHE B N 1
ATOM 3234 C CA . PHE B 1 75 ? 10.695 3.143 -40.148 1.00 52.63 74 PHE B CA 1
ATOM 3235 C C . PHE B 1 75 ? 9.422 3.582 -40.871 1.00 52.04 74 PHE B C 1
ATOM 3236 O O . PHE B 1 75 ? 8.826 4.598 -40.526 1.00 51.67 74 PHE B O 1
ATOM 3244 N N . ASP B 1 76 ? 8.993 2.804 -41.852 1.00 51.71 75 ASP B N 1
ATOM 3245 C CA . ASP B 1 76 ? 7.816 3.168 -42.669 1.00 52.22 75 ASP B CA 1
ATOM 3246 C C . ASP B 1 76 ? 6.533 3.181 -41.847 1.00 49.40 75 ASP B C 1
ATOM 3247 O O . ASP B 1 76 ? 5.745 4.119 -41.943 1.00 48.37 75 ASP B O 1
ATOM 3252 N N . GLU B 1 77 ? 6.356 2.158 -41.016 1.00 47.09 76 GLU B N 1
ATOM 3253 C CA . GLU B 1 77 ? 5.145 2.064 -40.205 1.00 46.21 76 GLU B CA 1
ATOM 3254 C C . GLU B 1 77 ? 5.168 3.224 -39.189 1.00 45.13 76 GLU B C 1
ATOM 3255 O O . GLU B 1 77 ? 4.145 3.840 -38.889 1.00 45.17 76 GLU B O 1
ATOM 3257 N N . ILE B 1 78 ? 6.350 3.531 -38.670 1.00 43.56 77 ILE B N 1
ATOM 3258 C CA . ILE B 1 78 ? 6.481 4.572 -37.665 1.00 43.15 77 ILE B CA 1
ATOM 3259 C C . ILE B 1 78 ? 6.066 5.925 -38.250 1.00 43.50 77 ILE B C 1
ATOM 3260 O O . ILE B 1 78 ? 5.325 6.702 -37.625 1.00 43.15 77 ILE B O 1
ATOM 3265 N N . GLY B 1 79 ? 6.523 6.196 -39.470 1.00 41.96 78 GLY B N 1
ATOM 3266 C CA . GLY B 1 79 ? 6.169 7.449 -40.134 1.00 41.04 78 GLY B CA 1
ATOM 3267 C C . GLY B 1 79 ? 4.684 7.501 -40.414 1.00 41.77 78 GLY B C 1
ATOM 3268 O O . GLY B 1 79 ? 4.014 8.515 -40.225 1.00 42.68 78 GLY B O 1
ATOM 3269 N N . THR B 1 80 ? 4.136 6.384 -40.853 1.00 42.33 79 THR B N 1
ATOM 3270 C CA . THR B 1 80 ? 2.715 6.348 -41.112 1.00 42.35 79 THR B CA 1
ATOM 3271 C C . THR B 1 80 ? 1.990 6.663 -39.815 1.00 42.68 79 THR B C 1
ATOM 3272 O O . THR B 1 80 ? 1.113 7.532 -39.770 1.00 42.83 79 THR B O 1
ATOM 3276 N N . ASN B 1 81 ? 2.369 5.973 -38.746 1.00 42.58 80 ASN B N 1
ATOM 3277 C CA . ASN B 1 81 ? 1.660 6.149 -37.478 1.00 43.34 80 ASN B CA 1
ATOM 3278 C C . ASN B 1 81 ? 1.859 7.542 -36.911 1.00 42.44 80 ASN B C 1
ATOM 3279 O O . ASN B 1 81 ? 0.975 8.098 -36.261 1.00 43.06 80 ASN B O 1
ATOM 3284 N N . ALA B 1 82 ? 3.020 8.114 -37.172 1.00 40.88 81 ALA B N 1
ATOM 3285 C CA . ALA B 1 82 ? 3.343 9.444 -36.635 1.00 40.82 81 ALA B CA 1
ATOM 3286 C C . ALA B 1 82 ? 2.346 10.457 -37.177 1.00 41.92 81 ALA B C 1
ATOM 3287 O O . ALA B 1 82 ? 1.834 11.302 -36.456 1.00 41.06 81 ALA B O 1
ATOM 3289 N N . PHE B 1 83 ? 2.059 10.349 -38.464 1.00 43.22 82 PHE B N 1
ATOM 3290 C CA . PHE B 1 83 ? 1.186 11.308 -39.116 1.00 44.36 82 PHE B CA 1
ATOM 3291 C C . PHE B 1 83 ? -0.279 10.975 -38.959 1.00 44.76 82 PHE B C 1
ATOM 3292 O O . PHE B 1 83 ? -1.133 11.693 -39.466 1.00 44.27 82 PHE B O 1
ATOM 3300 N N . LYS B 1 84 ? -0.555 9.924 -38.194 1.00 46.06 83 LYS B N 1
ATOM 3301 C CA . LYS B 1 84 ? -1.933 9.569 -37.826 1.00 47.08 83 LYS B CA 1
ATOM 3302 C C . LYS B 1 84 ? -2.260 10.177 -36.456 1.00 45.43 83 LYS B C 1
ATOM 3303 O O . LYS B 1 84 ? -3.401 10.253 -36.034 1.00 46.03 83 LYS B O 1
ATOM 3308 N N . ILE B 1 85 ? -1.248 10.643 -35.765 1.00 43.65 84 ILE B N 1
ATOM 3309 C CA . ILE B 1 85 ? -1.497 11.243 -34.458 1.00 42.86 84 ILE B CA 1
ATOM 3310 C C . ILE B 1 85 ? -2.358 12.502 -34.621 1.00 43.67 84 ILE B C 1
ATOM 3311 O O . ILE B 1 85 ? -2.029 13.405 -35.398 1.00 43.05 84 ILE B O 1
ATOM 3316 N N . PRO B 1 86 ? -3.467 12.586 -33.886 1.00 44.44 85 PRO B N 1
ATOM 3317 C CA . PRO B 1 86 ? -4.312 13.779 -34.058 1.00 44.76 85 PRO B CA 1
ATOM 3318 C C . PRO B 1 86 ? -3.626 15.073 -33.676 1.00 44.69 85 PRO B C 1
ATOM 3319 O O . PRO B 1 86 ? -2.820 15.113 -32.761 1.00 44.97 85 PRO B O 1
ATOM 3323 N N . ALA B 1 87 ? -3.977 16.125 -34.388 1.00 45.51 86 ALA B N 1
ATOM 3324 C CA . ALA B 1 87 ? -3.347 17.438 -34.211 1.00 46.64 86 ALA B CA 1
ATOM 3325 C C . ALA B 1 87 ? -3.561 18.038 -32.815 1.00 46.84 86 ALA B C 1
ATOM 3326 O O . ALA B 1 87 ? -2.809 18.911 -32.397 1.00 47.59 86 ALA B O 1
ATOM 3328 N N . GLU B 1 88 ? -4.563 17.574 -32.084 1.00 47.64 87 GLU B N 1
ATOM 3329 C CA . GLU B 1 88 ? -4.822 18.181 -30.771 1.00 49.29 87 GLU B CA 1
ATOM 3330 C C . GLU B 1 88 ? -3.982 17.573 -29.655 1.00 48.40 87 GLU B C 1
ATOM 3331 O O . GLU B 1 88 ? -4.004 18.052 -28.531 1.00 48.97 87 GLU B O 1
ATOM 3337 N N . VAL B 1 89 ? -3.227 16.540 -29.987 1.00 47.13 88 VAL B N 1
ATOM 3338 C CA . VAL B 1 89 ? -2.372 15.877 -29.017 1.00 46.79 88 VAL B CA 1
ATOM 3339 C C . VAL B 1 89 ? -1.157 16.735 -28.666 1.00 47.04 88 VAL B C 1
ATOM 3340 O O . VAL B 1 89 ? -0.433 17.174 -29.541 1.00 48.17 88 VAL B O 1
ATOM 3344 N N . ASP B 1 90 ? -0.955 16.905 -27.363 1.00 46.76 89 ASP B N 1
ATOM 3345 C CA . ASP B 1 90 ? 0.099 17.767 -26.750 1.00 48.05 89 ASP B CA 1
ATOM 3346 C C . ASP B 1 90 ? 1.389 17.035 -26.435 1.00 45.19 89 ASP B C 1
ATOM 3347 O O . ASP B 1 90 ? 2.419 17.656 -26.199 1.00 44.94 89 ASP B O 1
ATOM 3352 N N . ALA B 1 91 ? 1.280 15.729 -26.270 1.00 43.52 90 ALA B N 1
ATOM 3353 C CA . ALA B 1 91 ? 2.398 14.933 -25.765 1.00 44.06 90 ALA B CA 1
ATOM 3354 C C . ALA B 1 91 ? 2.168 13.453 -25.957 1.00 43.17 90 ALA B C 1
ATOM 3355 O O . ALA B 1 91 ? 1.032 12.953 -25.915 1.00 43.30 90 ALA B O 1
ATOM 3357 N N . LEU B 1 92 ? 3.283 12.773 -26.159 1.00 42.27 91 LEU B N 1
ATOM 3358 C CA . LEU B 1 92 ? 3.309 11.337 -26.317 1.00 42.01 91 LEU B CA 1
ATOM 3359 C C . LEU B 1 92 ? 3.948 10.689 -25.094 1.00 42.38 91 LEU B C 1
ATOM 3360 O O . LEU B 1 92 ? 5.005 11.115 -24.603 1.00 41.96 91 LEU B O 1
ATOM 3365 N N . ILE B 1 93 ? 3.295 9.654 -24.587 1.00 42.40 92 ILE B N 1
ATOM 3366 C CA . ILE B 1 93 ? 3.892 8.868 -23.512 1.00 41.78 92 ILE B CA 1
ATOM 3367 C C . ILE B 1 93 ? 4.146 7.461 -24.003 1.00 41.55 92 ILE B C 1
ATOM 3368 O O . ILE B 1 93 ? 3.254 6.806 -24.513 1.00 41.99 92 ILE B O 1
ATOM 3373 N N . GLY B 1 94 ? 5.385 7.022 -23.876 1.00 41.89 93 GLY B N 1
ATOM 3374 C CA . GLY B 1 94 ? 5.778 5.678 -24.284 1.00 42.49 93 GLY B CA 1
ATOM 3375 C C . GLY B 1 94 ? 6.028 4.800 -23.070 1.00 42.69 93 GLY B C 1
ATOM 3376 O O . GLY B 1 94 ? 6.818 5.150 -22.193 1.00 43.30 93 GLY B O 1
ATOM 3377 N N . ILE B 1 95 ? 5.310 3.684 -23.007 1.00 40.86 94 ILE B N 1
ATOM 3378 C CA . ILE B 1 95 ? 5.460 2.731 -21.924 1.00 40.04 94 ILE B CA 1
ATOM 3379 C C . ILE B 1 95 ? 5.792 1.350 -22.458 1.00 40.25 94 ILE B C 1
ATOM 3380 O O . ILE B 1 95 ? 5.000 0.706 -23.132 1.00 41.07 94 ILE B O 1
ATOM 3385 N N . GLY B 1 96 ? 6.993 0.901 -22.150 1.00 41.55 95 GLY B N 1
ATOM 3386 C CA . GLY B 1 96 ? 7.422 -0.449 -22.522 1.00 41.46 95 GLY B CA 1
ATOM 3387 C C . GLY B 1 96 ? 8.907 -0.626 -22.596 1.00 41.56 95 GLY B C 1
ATOM 3388 O O . GLY B 1 96 ? 9.675 0.133 -22.003 1.00 41.86 95 GLY B O 1
ATOM 3389 N N . GLY B 1 97 ? 9.298 -1.635 -23.355 1.00 42.81 96 GLY B N 1
ATOM 3390 C CA . GLY B 1 97 ? 10.701 -1.940 -23.619 1.00 43.38 96 GLY B CA 1
ATOM 3391 C C . GLY B 1 97 ? 11.375 -0.946 -24.545 1.00 44.02 96 GLY B C 1
ATOM 3392 O O . GLY B 1 97 ? 10.762 0.034 -25.019 1.00 44.16 96 GLY B O 1
ATOM 3393 N N . GLY B 1 98 ? 12.647 -1.221 -24.797 1.00 43.61 97 GLY B N 1
ATOM 3394 C CA . GLY B 1 98 ? 13.509 -0.356 -25.586 1.00 43.69 97 GLY B CA 1
ATOM 3395 C C . GLY B 1 98 ? 13.025 -0.073 -26.991 1.00 43.53 97 GLY B C 1
ATOM 3396 O O . GLY B 1 98 ? 13.129 1.050 -27.477 1.00 43.93 97 GLY B O 1
ATOM 3397 N N . LYS B 1 99 ? 12.498 -1.095 -27.644 1.00 43.58 98 LYS B N 1
ATOM 3398 C CA . LYS B 1 99 ? 11.989 -0.964 -29.010 1.00 44.41 98 LYS B CA 1
ATOM 3399 C C . LYS B 1 99 ? 10.761 -0.087 -29.023 1.00 43.92 98 LYS B C 1
ATOM 3400 O O . LYS B 1 99 ? 10.657 0.825 -29.831 1.00 46.17 98 LYS B O 1
ATOM 3405 N N . ALA B 1 100 ? 9.858 -0.336 -28.087 1.00 43.50 99 ALA B N 1
ATOM 3406 C CA . ALA B 1 100 ? 8.632 0.469 -27.956 1.00 43.64 99 ALA B CA 1
ATOM 3407 C C . ALA B 1 100 ? 8.996 1.935 -27.735 1.00 43.23 99 ALA B C 1
ATOM 3408 O O . ALA B 1 100 ? 8.421 2.846 -28.352 1.00 43.61 99 ALA B O 1
ATOM 3410 N N . ILE B 1 101 ? 9.935 2.159 -26.819 1.00 43.37 100 ILE B N 1
ATOM 3411 C CA . ILE B 1 101 ? 10.309 3.521 -26.414 1.00 43.09 100 ILE B CA 1
ATOM 3412 C C . ILE B 1 101 ? 10.861 4.256 -27.637 1.00 43.26 100 ILE B C 1
ATOM 3413 O O . ILE B 1 101 ? 10.471 5.378 -27.964 1.00 43.29 100 ILE B O 1
ATOM 3418 N N . ASP B 1 102 ? 11.747 3.575 -28.340 1.00 43.47 101 ASP B N 1
ATOM 3419 C CA . ASP B 1 102 ? 12.412 4.190 -29.477 1.00 44.48 101 ASP B CA 1
ATOM 3420 C C . ASP B 1 102 ? 11.408 4.541 -30.573 1.00 42.96 101 ASP B C 1
ATOM 3421 O O . ASP B 1 102 ? 11.559 5.552 -31.288 1.00 43.81 101 ASP B O 1
ATOM 3426 N N . ALA B 1 103 ? 10.376 3.723 -30.700 1.00 41.45 102 ALA B N 1
ATOM 3427 C CA . ALA B 1 103 ? 9.387 3.951 -31.773 1.00 40.33 102 ALA B CA 1
ATOM 3428 C C . ALA B 1 103 ? 8.619 5.226 -31.453 1.00 40.01 102 ALA B C 1
ATOM 3429 O O . ALA B 1 103 ? 8.445 6.096 -32.314 1.00 40.68 102 ALA B O 1
ATOM 3431 N N . VAL B 1 104 ? 8.188 5.343 -30.201 1.00 39.48 103 VAL B N 1
ATOM 3432 C CA . VAL B 1 104 ? 7.324 6.446 -29.798 1.00 39.41 103 VAL B CA 1
ATOM 3433 C C . VAL B 1 104 ? 8.138 7.723 -29.796 1.00 40.09 103 VAL B C 1
ATOM 3434 O O . VAL B 1 104 ? 7.674 8.803 -30.203 1.00 39.29 103 VAL B O 1
ATOM 3438 N N . LYS B 1 105 ? 9.381 7.579 -29.359 1.00 40.79 104 LYS B N 1
ATOM 3439 C CA . LYS B 1 105 ? 10.306 8.697 -29.331 1.00 41.72 104 LYS B CA 1
ATOM 3440 C C . LYS B 1 105 ? 10.454 9.240 -30.750 1.00 41.53 104 LYS B C 1
ATOM 3441 O O . LYS B 1 105 ? 10.516 10.448 -30.970 1.00 40.25 104 LYS B O 1
ATOM 3447 N N . TYR B 1 106 ? 10.504 8.343 -31.720 1.00 40.24 105 TYR B N 1
ATOM 3448 C CA . TYR B 1 106 ? 10.740 8.797 -33.100 1.00 41.04 105 TYR B CA 1
ATOM 3449 C C . TYR B 1 106 ? 9.508 9.530 -33.642 1.00 41.39 105 TYR B C 1
ATOM 3450 O O . TYR B 1 106 ? 9.631 10.487 -34.418 1.00 42.64 105 TYR B O 1
ATOM 3467 N N . ALA B 1 108 ? 7.507 11.238 -31.867 1.00 39.92 107 ALA B N 1
ATOM 3468 C CA . ALA B 1 108 ? 7.473 12.544 -31.199 1.00 40.15 107 ALA B CA 1
ATOM 3469 C C . ALA B 1 108 ? 8.451 13.457 -31.935 1.00 39.12 107 ALA B C 1
ATOM 3470 O O . ALA B 1 108 ? 8.234 14.636 -32.117 1.00 41.46 107 ALA B O 1
ATOM 3472 N N . PHE B 1 109 ? 9.526 12.874 -32.391 1.00 39.12 108 PHE B N 1
ATOM 3473 C CA . PHE B 1 109 ? 10.513 13.611 -33.152 1.00 39.74 108 PHE B CA 1
ATOM 3474 C C . PHE B 1 109 ? 9.846 14.137 -34.442 1.00 40.97 108 PHE B C 1
ATOM 3475 O O . PHE B 1 109 ? 9.877 15.327 -34.739 1.00 42.83 108 PHE B O 1
ATOM 3483 N N . LEU B 1 110 ? 9.184 13.247 -35.171 1.00 40.48 109 LEU B N 1
ATOM 3484 C CA . LEU B 1 110 ? 8.590 13.613 -36.452 1.00 39.76 109 LEU B CA 1
ATOM 3485 C C . LEU B 1 110 ? 7.480 14.668 -36.305 1.00 38.81 109 LEU B C 1
ATOM 3486 O O . LEU B 1 110 ? 7.252 15.480 -37.215 1.00 38.76 109 LEU B O 1
ATOM 3491 N N . ARG B 1 111 ? 6.781 14.654 -35.175 1.00 38.05 110 ARG B N 1
ATOM 3492 C CA . ARG B 1 111 ? 5.662 15.572 -34.994 1.00 38.44 110 ARG B CA 1
ATOM 3493 C C . ARG B 1 111 ? 6.062 16.742 -34.112 1.00 39.17 110 ARG B C 1
ATOM 3494 O O . ARG B 1 111 ? 5.249 17.597 -33.783 1.00 36.46 110 ARG B O 1
ATOM 3502 N N . LYS B 1 112 ? 7.320 16.756 -33.698 1.00 40.02 111 LYS B N 1
ATOM 3503 C CA . LYS B 1 112 ? 7.788 17.827 -32.833 1.00 42.69 111 LYS B CA 1
ATOM 3504 C C . LYS B 1 112 ? 6.900 17.943 -31.591 1.00 42.68 111 LYS B C 1
ATOM 3505 O O . LYS B 1 112 ? 6.416 19.008 -31.251 1.00 44.74 111 LYS B O 1
ATOM 3511 N N . LEU B 1 113 ? 6.679 16.819 -30.934 1.00 43.15 112 LEU B N 1
ATOM 3512 C CA . LEU B 1 113 ? 5.857 16.747 -29.718 1.00 41.57 112 LEU B CA 1
ATOM 3513 C C . LEU B 1 113 ? 6.693 16.343 -28.501 1.00 40.45 112 LEU B C 1
ATOM 3514 O O . LEU B 1 113 ? 7.623 15.557 -28.588 1.00 40.18 112 LEU B O 1
ATOM 3519 N N . PRO B 1 114 ? 6.345 16.873 -27.345 1.00 40.81 113 PRO B N 1
ATOM 3520 C CA . PRO B 1 114 ? 7.005 16.405 -26.143 1.00 40.58 113 PRO B CA 1
ATOM 3521 C C . PRO B 1 114 ? 6.823 14.917 -25.975 1.00 40.18 113 PRO B C 1
ATOM 3522 O O . PRO B 1 114 ? 5.808 14.353 -26.347 1.00 39.73 113 PRO B O 1
ATOM 3526 N N . PHE B 1 115 ? 7.834 14.294 -25.414 1.00 40.71 114 PHE B N 1
ATOM 3527 C CA . PHE B 1 115 ? 7.841 12.849 -25.224 1.00 41.29 114 PHE B CA 1
ATOM 3528 C C . PHE B 1 115 ? 8.204 12.489 -23.803 1.00 41.04 114 PHE B C 1
ATOM 3529 O O . PHE B 1 115 ? 9.171 12.992 -23.259 1.00 41.23 114 PHE B O 1
ATOM 3537 N N . ILE B 1 116 ? 7.379 11.648 -23.193 1.00 41.05 115 ILE B N 1
ATOM 3538 C CA . ILE B 1 116 ? 7.663 11.124 -21.857 1.00 41.23 115 ILE B CA 1
ATOM 3539 C C . ILE B 1 116 ? 8.020 9.638 -21.959 1.00 41.47 115 ILE B C 1
ATOM 3540 O O . ILE B 1 116 ? 7.233 8.829 -22.391 1.00 40.71 115 ILE B O 1
ATOM 3545 N N . SER B 1 117 ? 9.238 9.315 -21.551 1.00 42.17 116 SER B N 1
ATOM 3546 C CA . SER B 1 117 ? 9.793 7.951 -21.624 1.00 41.47 116 SER B CA 1
ATOM 3547 C C . SER B 1 117 ? 9.554 7.219 -20.314 1.00 40.85 116 SER B C 1
ATOM 3548 O O . SER B 1 117 ? 9.995 7.681 -19.277 1.00 42.62 116 SER B O 1
ATOM 3551 N N . VAL B 1 118 ? 8.811 6.116 -20.386 1.00 40.98 117 VAL B N 1
ATOM 3552 C CA . VAL B 1 118 ? 8.463 5.277 -19.232 1.00 39.94 117 VAL B CA 1
ATOM 3553 C C . VAL B 1 118 ? 8.868 3.826 -19.514 1.00 40.76 117 VAL B C 1
ATOM 3554 O O . VAL B 1 118 ? 8.038 2.977 -19.865 1.00 42.11 117 VAL B O 1
ATOM 3558 N N . PRO B 1 119 ? 10.160 3.530 -19.368 1.00 41.05 118 PRO B N 1
ATOM 3559 C CA . PRO B 1 119 ? 10.666 2.208 -19.712 1.00 42.45 118 PRO B CA 1
ATOM 3560 C C . PRO B 1 119 ? 10.337 1.157 -18.663 1.00 43.43 118 PRO B C 1
ATOM 3561 O O . PRO B 1 119 ? 10.348 1.437 -17.478 1.00 44.98 118 PRO B O 1
ATOM 3565 N N . THR B 1 120 ? 10.019 -0.039 -19.128 1.00 44.25 119 THR B N 1
ATOM 3566 C CA . THR B 1 120 ? 9.718 -1.150 -18.229 1.00 44.97 119 THR B CA 1
ATOM 3567 C C . THR B 1 120 ? 10.923 -2.071 -18.179 1.00 45.58 119 THR B C 1
ATOM 3568 O O . THR B 1 120 ? 10.937 -3.099 -17.516 1.00 45.62 119 THR B O 1
ATOM 3572 N N . SER B 1 121 ? 11.941 -1.686 -18.924 1.00 47.50 120 SER B N 1
ATOM 3573 C CA . SER B 1 121 ? 13.226 -2.367 -18.868 1.00 50.08 120 SER B CA 1
ATOM 3574 C C . SER B 1 121 ? 14.289 -1.409 -19.264 1.00 50.88 120 SER B C 1
ATOM 3575 O O . SER B 1 121 ? 14.011 -0.360 -19.830 1.00 53.12 120 SER B O 1
ATOM 3578 N N . THR B 1 122 ? 15.516 -1.795 -18.970 1.00 51.15 121 THR B N 1
ATOM 3579 C CA . THR B 1 122 ? 16.666 -0.987 -19.331 1.00 52.45 121 THR B CA 1
ATOM 3580 C C . THR B 1 122 ? 17.720 -1.763 -20.059 1.00 50.54 121 THR B C 1
ATOM 3581 O O . THR B 1 122 ? 18.793 -1.988 -19.528 1.00 53.34 121 THR B O 1
ATOM 3585 N N . SER B 1 123 ? 17.418 -2.140 -21.290 1.00 49.57 122 SER B N 1
ATOM 3586 C CA . SER B 1 123 ? 18.358 -2.895 -22.089 1.00 50.08 122 SER B CA 1
ATOM 3587 C C . SER B 1 123 ? 19.429 -1.988 -22.670 1.00 48.64 122 SER B C 1
ATOM 3588 O O . SER B 1 123 ? 20.438 -2.452 -23.172 1.00 47.05 122 SER B O 1
ATOM 3591 N N . ASN B 1 124 ? 19.197 -0.688 -22.604 1.00 48.28 123 ASN B N 1
ATOM 3592 C CA . ASN B 1 124 ? 20.158 0.288 -23.119 1.00 46.94 123 ASN B CA 1
ATOM 3593 C C . ASN B 1 124 ? 19.718 1.719 -22.815 1.00 46.73 123 ASN B C 1
ATOM 3594 O O . ASN B 1 124 ? 18.688 1.920 -22.188 1.00 47.61 123 ASN B O 1
ATOM 3599 N N . ASP B 1 125 ? 20.517 2.699 -23.224 1.00 46.02 124 ASP B N 1
ATOM 3600 C CA . ASP B 1 125 ? 20.279 4.106 -22.848 1.00 46.26 124 ASP B CA 1
ATOM 3601 C C . ASP B 1 125 ? 19.389 4.812 -23.842 1.00 46.10 124 ASP B C 1
ATOM 3602 O O . ASP B 1 125 ? 19.263 6.050 -23.823 1.00 45.14 124 ASP B O 1
ATOM 3607 N N . GLY B 1 126 ? 18.744 4.027 -24.705 1.00 45.57 125 GLY B N 1
ATOM 3608 C CA . GLY B 1 126 ? 17.806 4.611 -25.663 1.00 44.80 125 GLY B CA 1
ATOM 3609 C C . GLY B 1 126 ? 16.711 5.410 -24.972 1.00 45.02 125 GLY B C 1
ATOM 3610 O O . GLY B 1 126 ? 16.193 6.383 -25.519 1.00 47.53 125 GLY B O 1
ATOM 3611 N N . PHE B 1 127 ? 16.343 4.988 -23.770 1.00 45.27 126 PHE B N 1
ATOM 3612 C CA . PHE B 1 127 ? 15.174 5.572 -23.088 1.00 44.44 126 PHE B CA 1
ATOM 3613 C C . PHE B 1 127 ? 15.470 6.986 -22.618 1.00 45.14 126 PHE B C 1
ATOM 3614 O O . PHE B 1 127 ? 14.560 7.737 -22.244 1.00 45.78 126 PHE B O 1
ATOM 3622 N N . SER B 1 128 ? 16.741 7.370 -22.647 1.00 45.11 127 SER B N 1
ATOM 3623 C CA . SER B 1 128 ? 17.117 8.715 -22.165 1.00 45.23 127 SER B CA 1
ATOM 3624 C C . SER B 1 128 ? 17.822 9.606 -23.161 1.00 44.77 127 SER B C 1
ATOM 3625 O O . SER B 1 128 ? 18.091 10.760 -22.876 1.00 45.19 127 SER B O 1
ATOM 3628 N N . SER B 1 129 ? 18.114 9.055 -24.330 1.00 44.50 128 SER B N 1
ATOM 3629 C CA . SER B 1 129 ? 18.976 9.705 -25.304 1.00 44.12 128 SER B CA 1
ATOM 3630 C C . SER B 1 129 ? 18.266 10.333 -26.489 1.00 45.67 128 SER B C 1
ATOM 3631 O O . SER B 1 129 ? 17.079 10.123 -26.708 1.00 46.84 128 SER B O 1
ATOM 3634 N N . PRO B 1 130 ? 19.024 11.082 -27.285 1.00 44.39 129 PRO B N 1
ATOM 3635 C CA . PRO B 1 130 ? 18.584 11.675 -28.531 1.00 45.93 129 PRO B CA 1
ATOM 3636 C C . PRO B 1 130 ? 18.670 10.763 -29.747 1.00 46.65 129 PRO B C 1
ATOM 3637 O O . PRO B 1 130 ? 18.412 11.227 -30.854 1.00 49.04 129 PRO B O 1
ATOM 3641 N N . VAL B 1 131 ? 19.016 9.492 -29.569 1.00 47.09 130 VAL B N 1
ATOM 3642 C CA . VAL B 1 131 ? 19.039 8.594 -30.726 1.00 46.84 130 VAL B CA 1
ATOM 3643 C C . VAL B 1 131 ? 18.094 7.454 -30.568 1.00 45.53 130 VAL B C 1
ATOM 3644 O O . VAL B 1 131 ? 17.882 6.949 -29.480 1.00 45.26 130 VAL B O 1
ATOM 3648 N N . ALA B 1 132 ? 17.542 7.058 -31.704 1.00 44.73 131 ALA B N 1
ATOM 3649 C CA . ALA B 1 132 ? 16.600 5.967 -31.799 1.00 44.67 131 ALA B CA 1
ATOM 3650 C C . ALA B 1 132 ? 17.187 4.845 -32.623 1.00 45.43 131 ALA B C 1
ATOM 3651 O O . ALA B 1 132 ? 17.855 5.073 -33.629 1.00 45.71 131 ALA B O 1
ATOM 3653 N N . SER B 1 133 ? 16.932 3.627 -32.175 1.00 45.81 132 SER B N 1
ATOM 3654 C CA . SER B 1 133 ? 17.324 2.439 -32.916 1.00 46.48 132 SER B CA 1
ATOM 3655 C C . SER B 1 133 ? 16.073 1.895 -33.633 1.00 47.15 132 SER B C 1
ATOM 3656 O O . SER B 1 133 ? 15.086 1.506 -33.009 1.00 48.03 132 SER B O 1
ATOM 3659 N N . LEU B 1 134 ? 16.121 1.915 -34.956 1.00 48.09 133 LEU B N 1
ATOM 3660 C CA . LEU B 1 134 ? 14.995 1.469 -35.761 1.00 49.17 133 LEU B CA 1
ATOM 3661 C C . LEU B 1 134 ? 15.450 0.524 -36.847 1.00 50.66 133 LEU B C 1
ATOM 3662 O O . LEU B 1 134 ? 16.655 0.358 -37.076 1.00 48.55 133 LEU B O 1
ATOM 3667 N N . LEU B 1 135 ? 14.469 -0.069 -37.521 1.00 52.82 134 LEU B N 1
ATOM 3668 C CA . LEU B 1 135 ? 14.713 -0.907 -38.706 1.00 56.50 134 LEU B CA 1
ATOM 3669 C C . LEU B 1 135 ? 14.621 -0.037 -39.942 1.00 58.38 134 LEU B C 1
ATOM 3670 O O . LEU B 1 135 ? 13.583 0.580 -40.208 1.00 59.08 134 LEU B O 1
ATOM 3675 N N . ILE B 1 136 ? 15.725 -0.001 -40.679 1.00 60.85 135 ILE B N 1
ATOM 3676 C CA . ILE B 1 136 ? 15.812 0.721 -41.935 1.00 62.80 135 ILE B CA 1
ATOM 3677 C C . ILE B 1 136 ? 16.271 -0.221 -43.035 1.00 64.87 135 ILE B C 1
ATOM 3678 O O . ILE B 1 136 ? 17.456 -0.561 -43.133 1.00 65.64 135 ILE B O 1
ATOM 3683 N N . ASN B 1 137 ? 15.306 -0.657 -43.843 1.00 65.88 136 ASN B N 1
ATOM 3684 C CA . ASN B 1 137 ? 15.582 -1.588 -44.923 1.00 66.18 136 ASN B CA 1
ATOM 3685 C C . ASN B 1 137 ? 15.997 -2.921 -44.330 1.00 64.58 136 ASN B C 1
ATOM 3686 O O . ASN B 1 137 ? 16.921 -3.581 -44.804 1.00 64.43 136 ASN B O 1
ATOM 3691 N N . GLY B 1 138 ? 15.302 -3.282 -43.263 1.00 63.13 137 GLY B N 1
ATOM 3692 C CA . GLY B 1 138 ? 15.456 -4.585 -42.638 1.00 60.90 137 GLY B CA 1
ATOM 3693 C C . GLY B 1 138 ? 16.645 -4.620 -41.703 1.00 59.55 137 GLY B C 1
ATOM 3694 O O . GLY B 1 138 ? 16.883 -5.623 -41.024 1.00 60.07 137 GLY B O 1
ATOM 3695 N N . LYS B 1 139 ? 17.396 -3.523 -41.662 1.00 56.54 138 LYS B N 1
ATOM 3696 C CA . LYS B 1 139 ? 18.606 -3.465 -40.828 1.00 55.23 138 LYS B CA 1
ATOM 3697 C C . LYS B 1 139 ? 18.459 -2.552 -39.605 1.00 53.54 138 LYS B C 1
ATOM 3698 O O . LYS B 1 139 ? 18.034 -1.406 -39.715 1.00 53.05 138 LYS B O 1
ATOM 3704 N N . ARG B 1 140 ? 18.810 -3.076 -38.434 1.00 51.19 139 ARG B N 1
ATOM 3705 C CA . ARG B 1 140 ? 18.838 -2.245 -37.226 1.00 49.48 139 ARG B CA 1
ATOM 3706 C C . ARG B 1 140 ? 19.871 -1.148 -37.388 1.00 48.04 139 ARG B C 1
ATOM 3707 O O . ARG B 1 140 ? 21.018 -1.397 -37.734 1.00 48.43 139 ARG B O 1
ATOM 3715 N N . THR B 1 141 ? 19.427 0.074 -37.161 1.00 47.81 140 THR B N 1
ATOM 3716 C CA . THR B 1 141 ? 20.207 1.281 -37.459 1.00 47.62 140 THR B CA 1
ATOM 3717 C C . THR B 1 141 ? 19.935 2.378 -36.424 1.00 46.71 140 THR B C 1
ATOM 3718 O O . THR B 1 141 ? 18.809 2.571 -35.985 1.00 46.36 140 THR B O 1
ATOM 3722 N N . SER B 1 142 ? 20.988 3.067 -36.015 1.00 46.36 141 SER B N 1
ATOM 3723 C CA . SER B 1 142 ? 20.850 4.147 -35.047 1.00 46.49 141 SER B CA 1
ATOM 3724 C C . SER B 1 142 ? 20.646 5.445 -35.825 1.00 45.34 141 SER B C 1
ATOM 3725 O O . SER B 1 142 ? 21.400 5.778 -36.717 1.00 45.20 141 SER B O 1
ATOM 3727 N N . VAL B 1 143 ? 19.571 6.148 -35.503 1.00 44.91 142 VAL B N 1
ATOM 3728 C CA . VAL B 1 143 ? 19.224 7.393 -36.199 1.00 43.65 142 VAL B CA 1
ATOM 3729 C C . VAL B 1 143 ? 18.914 8.543 -35.222 1.00 44.54 142 VAL B C 1
ATOM 3730 O O . VAL B 1 143 ? 18.506 8.341 -34.084 1.00 45.18 142 VAL B O 1
ATOM 3734 N N . PRO B 1 144 ? 19.133 9.774 -35.672 1.00 45.03 143 PRO B N 1
ATOM 3735 C CA . PRO B 1 144 ? 18.867 10.962 -34.843 1.00 44.09 143 PRO B CA 1
ATOM 3736 C C . PRO B 1 144 ? 17.409 11.124 -34.568 1.00 45.01 143 PRO B C 1
ATOM 3737 O O . PRO B 1 144 ? 16.569 10.934 -35.455 1.00 45.35 143 PRO B O 1
ATOM 3741 N N . ALA B 1 145 ? 17.124 11.438 -33.312 1.00 44.77 144 ALA B N 1
ATOM 3742 C CA . ALA B 1 145 ? 15.757 11.665 -32.864 1.00 45.17 144 ALA B CA 1
ATOM 3743 C C . ALA B 1 145 ? 15.749 12.869 -31.951 1.00 45.33 144 ALA B C 1
ATOM 3744 O O . ALA B 1 145 ? 16.365 13.877 -32.243 1.00 45.16 144 ALA B O 1
ATOM 3746 N N . LYS B 1 146 ? 15.067 12.765 -30.824 1.00 47.23 145 LYS B N 1
ATOM 3747 C CA . LYS B 1 146 ? 15.160 13.838 -29.836 1.00 48.08 145 LYS B CA 1
ATOM 3748 C C . LYS B 1 146 ? 15.122 13.266 -28.435 1.00 46.77 145 LYS B C 1
ATOM 3749 O O . LYS B 1 146 ? 14.498 12.251 -28.164 1.00 48.01 145 LYS B O 1
ATOM 3754 N N . THR B 1 147 ? 15.863 13.902 -27.551 1.00 46.30 146 THR B N 1
ATOM 3755 C CA . THR B 1 147 ? 15.948 13.470 -26.161 1.00 45.36 146 THR B CA 1
ATOM 3756 C C . THR B 1 147 ? 14.565 13.623 -25.541 1.00 43.73 146 THR B C 1
ATOM 3757 O O . THR B 1 147 ? 13.881 14.578 -25.834 1.00 43.82 146 THR B O 1
ATOM 3761 N N . PRO B 1 148 ? 14.141 12.666 -24.712 1.00 42.97 147 PRO B N 1
ATOM 3762 C CA . PRO B 1 148 ? 12.871 12.818 -24.044 1.00 42.11 147 PRO B CA 1
ATOM 3763 C C . PRO B 1 148 ? 12.786 14.079 -23.196 1.00 42.70 147 PRO B C 1
ATOM 3764 O O . PRO B 1 148 ? 13.782 14.601 -22.722 1.00 44.13 147 PRO B O 1
ATOM 3768 N N . ASP B 1 149 ? 11.569 14.550 -23.030 1.00 42.41 148 ASP B N 1
ATOM 3769 C CA . ASP B 1 149 ? 11.282 15.712 -22.194 1.00 43.71 148 ASP B CA 1
ATOM 3770 C C . ASP B 1 149 ? 11.103 15.259 -20.755 1.00 42.92 148 ASP B C 1
ATOM 3771 O O . ASP B 1 149 ? 11.236 16.021 -19.810 1.00 43.56 148 ASP B O 1
ATOM 3776 N N . GLY B 1 150 ? 10.837 13.979 -20.619 1.00 42.68 149 GLY B N 1
ATOM 3777 C CA . GLY B 1 150 ? 10.653 13.369 -19.316 1.00 43.16 149 GLY B CA 1
ATOM 3778 C C . GLY B 1 150 ? 11.068 11.924 -19.328 1.00 42.88 149 GLY B C 1
ATOM 3779 O O . GLY B 1 150 ? 10.851 11.200 -20.300 1.00 43.57 149 GLY B O 1
ATOM 3780 N N . ILE B 1 151 ? 11.661 11.518 -18.218 1.00 42.61 150 ILE B N 1
ATOM 3781 C CA . ILE B 1 151 ? 12.052 10.142 -18.010 1.00 43.10 150 ILE B CA 1
ATOM 3782 C C . ILE B 1 151 ? 11.503 9.706 -16.669 1.00 43.55 150 ILE B C 1
ATOM 3783 O O . ILE B 1 151 ? 11.762 10.327 -15.653 1.00 44.94 150 ILE B O 1
ATOM 3788 N N . VAL B 1 152 ? 10.722 8.638 -16.686 1.00 43.33 151 VAL B N 1
ATOM 3789 C CA . VAL B 1 152 ? 10.141 8.081 -15.464 1.00 43.66 151 VAL B CA 1
ATOM 3790 C C . VAL B 1 152 ? 10.424 6.571 -15.357 1.00 44.51 151 VAL B C 1
ATOM 3791 O O . VAL B 1 152 ? 9.835 5.774 -16.093 1.00 44.24 151 VAL B O 1
ATOM 3795 N N . VAL B 1 153 ? 11.364 6.206 -14.472 1.00 43.74 152 VAL B N 1
ATOM 3796 C CA . VAL B 1 153 ? 11.742 4.825 -14.321 1.00 43.63 152 VAL B CA 1
ATOM 3797 C C . VAL B 1 153 ? 11.354 4.302 -12.950 1.00 44.62 152 VAL B C 1
ATOM 3798 O O . VAL B 1 153 ? 11.835 4.758 -11.925 1.00 45.82 152 VAL B O 1
ATOM 3802 N N . ASP B 1 154 ? 10.473 3.320 -12.958 1.00 45.17 153 ASP B N 1
ATOM 3803 C CA . ASP B 1 154 ? 10.048 2.658 -11.737 1.00 46.25 153 ASP B CA 1
ATOM 3804 C C . ASP B 1 154 ? 10.875 1.401 -11.477 1.00 45.96 153 ASP B C 1
ATOM 3805 O O . ASP B 1 154 ? 10.779 0.403 -12.203 1.00 45.60 153 ASP B O 1
ATOM 3810 N N . ILE B 1 155 ? 11.682 1.475 -10.429 1.00 46.39 154 ILE B N 1
ATOM 3811 C CA . ILE B 1 155 ? 12.641 0.416 -10.111 1.00 47.36 154 ILE B CA 1
ATOM 3812 C C . ILE B 1 155 ? 11.929 -0.904 -9.765 1.00 47.82 154 ILE B C 1
ATOM 3813 O O . ILE B 1 155 ? 12.473 -1.979 -9.970 1.00 47.85 154 ILE B O 1
ATOM 3818 N N . ASP B 1 156 ? 10.701 -0.818 -9.278 1.00 48.53 155 ASP B N 1
ATOM 3819 C CA . ASP B 1 156 ? 9.934 -2.029 -8.999 1.00 51.31 155 ASP B CA 1
ATOM 3820 C C . ASP B 1 156 ? 9.659 -2.758 -10.306 1.00 50.47 155 ASP B C 1
ATOM 3821 O O . ASP B 1 156 ? 9.766 -3.974 -10.402 1.00 50.06 155 ASP B O 1
ATOM 3826 N N . VAL B 1 157 ? 9.281 -1.998 -11.317 1.00 49.83 156 VAL B N 1
ATOM 3827 C CA . VAL B 1 157 ? 8.983 -2.586 -12.608 1.00 48.73 156 VAL B CA 1
ATOM 3828 C C . VAL B 1 157 ? 10.271 -3.175 -13.151 1.00 49.31 156 VAL B C 1
ATOM 3829 O O . VAL B 1 157 ? 10.267 -4.271 -13.689 1.00 49.27 156 VAL B O 1
ATOM 3833 N N . ILE B 1 158 ? 11.381 -2.467 -12.969 1.00 49.08 157 ILE B N 1
ATOM 3834 C CA . ILE B 1 158 ? 12.648 -2.923 -13.540 1.00 49.91 157 ILE B CA 1
ATOM 3835 C C . ILE B 1 158 ? 13.114 -4.211 -12.849 1.00 51.19 157 ILE B C 1
ATOM 3836 O O . ILE B 1 158 ? 13.671 -5.103 -13.491 1.00 50.84 157 ILE B O 1
ATOM 3841 N N . LYS B 1 159 ? 12.842 -4.308 -11.551 1.00 52.46 158 LYS B N 1
ATOM 3842 C CA . LYS B 1 159 ? 13.183 -5.501 -10.748 1.00 54.50 158 LYS B CA 1
ATOM 3843 C C . LYS B 1 159 ? 12.606 -6.767 -11.381 1.00 53.11 158 LYS B C 1
ATOM 3844 O O . LYS B 1 159 ? 13.185 -7.856 -11.305 1.00 53.00 158 LYS B O 1
ATOM 3849 N N . GLY B 1 160 ? 11.448 -6.590 -11.991 1.00 52.22 159 GLY B N 1
ATOM 3850 C CA . GLY B 1 160 ? 10.684 -7.692 -12.536 1.00 52.33 159 GLY B CA 1
ATOM 3851 C C . GLY B 1 160 ? 10.947 -7.983 -13.998 1.00 52.83 159 GLY B C 1
ATOM 3852 O O . GLY B 1 160 ? 10.325 -8.870 -14.562 1.00 53.28 159 GLY B O 1
ATOM 3853 N N . SER B 1 161 ? 11.863 -7.246 -14.617 1.00 53.44 160 SER B N 1
ATOM 3854 C CA . SER B 1 161 ? 12.181 -7.481 -16.022 1.00 53.65 160 SER B CA 1
ATOM 3855 C C . SER B 1 161 ? 13.056 -8.728 -16.142 1.00 52.67 160 SER B C 1
ATOM 3856 O O . SER B 1 161 ? 13.660 -9.176 -15.165 1.00 52.84 160 SER B O 1
ATOM 3859 N N . PRO B 1 162 ? 13.091 -9.319 -17.336 1.00 52.24 161 PRO B N 1
ATOM 3860 C CA . PRO B 1 162 ? 13.970 -10.452 -17.594 1.00 51.89 161 PRO B CA 1
ATOM 3861 C C . PRO B 1 162 ? 15.425 -10.058 -17.557 1.00 51.45 161 PRO B C 1
ATOM 3862 O O . PRO B 1 162 ? 15.785 -8.969 -17.985 1.00 50.53 161 PRO B O 1
ATOM 3866 N N . GLU B 1 163 ? 16.239 -10.960 -17.033 1.00 51.35 162 GLU B N 1
ATOM 3867 C CA . GLU B 1 163 ? 17.641 -10.661 -16.785 1.00 51.22 162 GLU B CA 1
ATOM 3868 C C . GLU B 1 163 ? 18.360 -10.246 -18.054 1.00 49.46 162 GLU B C 1
ATOM 3869 O O . GLU B 1 163 ? 19.297 -9.456 -18.008 1.00 47.80 162 GLU B O 1
ATOM 3875 N N . LYS B 1 164 ? 17.906 -10.743 -19.198 1.00 47.55 163 LYS B N 1
ATOM 3876 C CA . LYS B 1 164 ? 18.625 -10.437 -20.432 1.00 45.99 163 LYS B CA 1
ATOM 3877 C C . LYS B 1 164 ? 18.721 -8.926 -20.635 1.00 44.96 163 LYS B C 1
ATOM 3878 O O . LYS B 1 164 ? 19.715 -8.435 -21.163 1.00 42.71 163 LYS B O 1
ATOM 3884 N N . PHE B 1 165 ? 17.692 -8.195 -20.226 1.00 43.55 164 PHE B N 1
ATOM 3885 C CA . PHE B 1 165 ? 17.693 -6.765 -20.436 1.00 44.05 164 PHE B CA 1
ATOM 3886 C C . PHE B 1 165 ? 18.643 -6.079 -19.460 1.00 43.64 164 PHE B C 1
ATOM 3887 O O . PHE B 1 165 ? 19.218 -5.026 -19.770 1.00 42.60 164 PHE B O 1
ATOM 3895 N N . ILE B 1 166 ? 18.814 -6.675 -18.290 1.00 42.42 165 ILE B N 1
ATOM 3896 C CA . ILE B 1 166 ? 19.710 -6.092 -17.302 1.00 42.57 165 ILE B CA 1
ATOM 3897 C C . ILE B 1 166 ? 21.157 -6.264 -17.769 1.00 43.47 165 ILE B C 1
ATOM 3898 O O . ILE B 1 166 ? 21.961 -5.343 -17.688 1.00 43.72 165 ILE B O 1
ATOM 3903 N N . TYR B 1 167 ? 21.469 -7.443 -18.289 1.00 42.77 166 TYR B N 1
ATOM 3904 C CA . TYR B 1 167 ? 22.805 -7.710 -18.792 1.00 43.16 166 TYR B CA 1
ATOM 3905 C C . TYR B 1 167 ? 23.064 -6.780 -19.940 1.00 43.36 166 TYR B C 1
ATOM 3906 O O . TYR B 1 167 ? 24.167 -6.261 -20.094 1.00 43.95 166 TYR B O 1
ATOM 3915 N N . SER B 1 168 ? 22.029 -6.555 -20.739 1.00 42.34 167 SER B N 1
ATOM 3916 C CA . SER B 1 168 ? 22.180 -5.701 -21.906 1.00 43.52 167 SER B CA 1
ATOM 3917 C C . SER B 1 168 ? 22.541 -4.291 -21.411 1.00 43.52 167 SER B C 1
ATOM 3918 O O . SER B 1 168 ? 23.383 -3.594 -21.985 1.00 42.63 167 SER B O 1
ATOM 3921 N N . GLY B 1 169 ? 21.879 -3.906 -20.329 1.00 43.69 168 GLY B N 1
ATOM 3922 C CA . GLY B 1 169 ? 22.042 -2.584 -19.765 1.00 44.07 168 GLY B CA 1
ATOM 3923 C C . GLY B 1 169 ? 23.428 -2.415 -19.192 1.00 44.45 168 GLY B C 1
ATOM 3924 O O . GLY B 1 169 ? 24.043 -1.356 -19.321 1.00 44.63 168 GLY B O 1
ATOM 3925 N N . ILE B 1 170 ? 23.926 -3.462 -18.555 1.00 43.93 169 ILE B N 1
ATOM 3926 C CA . ILE B 1 170 ? 25.276 -3.427 -17.993 1.00 43.53 169 ILE B CA 1
ATOM 3927 C C . ILE B 1 170 ? 26.297 -3.223 -19.102 1.00 44.51 169 ILE B C 1
ATOM 3928 O O . ILE B 1 170 ? 27.288 -2.514 -18.950 1.00 45.45 169 ILE B O 1
ATOM 3933 N N . GLY B 1 171 ? 26.015 -3.821 -20.239 1.00 44.17 170 GLY B N 1
ATOM 3934 C CA . GLY B 1 171 ? 26.917 -3.756 -21.368 1.00 43.58 170 GLY B CA 1
ATOM 3935 C C . GLY B 1 171 ? 26.952 -2.387 -21.997 1.00 43.52 170 GLY B C 1
ATOM 3936 O O . GLY B 1 171 ? 28.000 -1.946 -22.435 1.00 43.83 170 GLY B O 1
ATOM 3937 N N . ASP B 1 172 ? 25.805 -1.721 -22.065 1.00 43.89 171 ASP B N 1
ATOM 3938 C CA . ASP B 1 172 ? 25.723 -0.432 -22.767 1.00 44.85 171 ASP B CA 1
ATOM 3939 C C . ASP B 1 172 ? 26.336 0.618 -21.825 1.00 45.72 171 ASP B C 1
ATOM 3940 O O . ASP B 1 172 ? 26.865 1.638 -22.252 1.00 48.81 171 ASP B O 1
ATOM 3945 N N . LEU B 1 173 ? 26.312 0.323 -20.531 1.00 45.87 172 LEU B N 1
ATOM 3946 C CA . LEU B 1 173 ? 26.803 1.281 -19.521 1.00 46.60 172 LEU B CA 1
ATOM 3947 C C . LEU B 1 173 ? 28.342 1.286 -19.444 1.00 46.70 172 LEU B C 1
ATOM 3948 O O . LEU B 1 173 ? 29.009 2.334 -19.397 1.00 44.17 172 LEU B O 1
ATOM 3953 N N . VAL B 1 174 ? 28.894 0.089 -19.387 1.00 45.68 173 VAL B N 1
ATOM 3954 C CA . VAL B 1 174 ? 30.333 -0.056 -19.269 1.00 46.34 173 VAL B CA 1
ATOM 3955 C C . VAL B 1 174 ? 31.034 0.516 -20.496 1.00 44.31 173 VAL B C 1
ATOM 3956 O O . VAL B 1 174 ? 32.171 0.925 -20.422 1.00 43.79 173 VAL B O 1
ATOM 3960 N N . SER B 1 175 ? 30.326 0.581 -21.610 1.00 44.45 174 SER B N 1
ATOM 3961 C CA . SER B 1 175 ? 30.911 1.128 -22.839 1.00 44.93 174 SER B CA 1
ATOM 3962 C C . SER B 1 175 ? 31.417 2.574 -22.684 1.00 43.82 174 SER B C 1
ATOM 3963 O O . SER B 1 175 ? 32.261 3.020 -23.461 1.00 44.80 174 SER B O 1
ATOM 3966 N N . ASN B 1 176 ? 30.897 3.311 -21.705 1.00 43.20 175 ASN B N 1
ATOM 3967 C CA . ASN B 1 176 ? 31.314 4.727 -21.518 1.00 44.90 175 ASN B CA 1
ATOM 3968 C C . ASN B 1 176 ? 32.830 4.807 -21.341 1.00 44.03 175 ASN B C 1
ATOM 3969 O O . ASN B 1 176 ? 33.486 5.777 -21.747 1.00 43.28 175 ASN B O 1
ATOM 3974 N N . ILE B 1 177 ? 33.375 3.792 -20.694 1.00 42.80 176 ILE B N 1
ATOM 3975 C CA . ILE B 1 177 ? 34.792 3.805 -20.367 1.00 44.75 176 ILE B CA 1
ATOM 3976 C C . ILE B 1 177 ? 35.655 3.820 -21.638 1.00 45.23 176 ILE B C 1
ATOM 3977 O O . ILE B 1 177 ? 36.596 4.604 -21.757 1.00 44.73 176 ILE B O 1
ATOM 3982 N N . THR B 1 178 ? 35.301 2.967 -22.594 1.00 44.52 177 THR B N 1
ATOM 3983 C CA . THR B 1 178 ? 36.044 2.903 -23.843 1.00 43.27 177 THR B CA 1
ATOM 3984 C C . THR B 1 178 ? 35.662 4.043 -24.780 1.00 43.48 177 THR B C 1
ATOM 3985 O O . THR B 1 178 ? 36.492 4.543 -25.530 1.00 43.13 177 THR B O 1
ATOM 3989 N N . ALA B 1 179 ? 34.412 4.466 -24.714 1.00 43.05 178 ALA B N 1
ATOM 3990 C CA . ALA B 1 179 ? 33.948 5.550 -25.585 1.00 43.24 178 ALA B CA 1
ATOM 3991 C C . ALA B 1 179 ? 34.737 6.812 -25.248 1.00 43.28 178 ALA B C 1
ATOM 3992 O O . ALA B 1 179 ? 35.220 7.516 -26.141 1.00 43.42 178 ALA B O 1
ATOM 3994 N N . LEU B 1 180 ? 34.884 7.078 -23.949 1.00 43.59 179 LEU B N 1
ATOM 3995 C CA . LEU B 1 180 ? 35.557 8.308 -23.508 1.00 43.60 179 LEU B CA 1
ATOM 3996 C C . LEU B 1 180 ? 37.031 8.270 -23.928 1.00 43.15 179 LEU B C 1
ATOM 3997 O O . LEU B 1 180 ? 37.616 9.274 -24.334 1.00 44.45 179 LEU B O 1
ATOM 4002 N N . TYR B 1 181 ? 37.619 7.090 -23.886 1.00 43.29 180 TYR B N 1
ATOM 4003 C CA . TYR B 1 181 ? 39.020 6.952 -24.259 1.00 43.43 180 TYR B CA 1
ATOM 4004 C C . TYR B 1 181 ? 39.192 7.223 -25.750 1.00 43.08 180 TYR B C 1
ATOM 4005 O O . TYR B 1 181 ? 40.072 7.953 -26.159 1.00 42.81 180 TYR B O 1
ATOM 4014 N N . ASP B 1 182 ? 38.325 6.640 -26.562 1.00 43.52 181 ASP B N 1
ATOM 4015 C CA . ASP B 1 182 ? 38.355 6.882 -28.017 1.00 44.11 181 ASP B CA 1
ATOM 4016 C C . ASP B 1 182 ? 38.149 8.372 -28.316 1.00 44.20 181 ASP B C 1
ATOM 4017 O O . ASP B 1 182 ? 38.781 8.955 -29.222 1.00 43.44 181 ASP B O 1
ATOM 4022 N N . TRP B 1 183 ? 37.268 8.992 -27.535 1.00 44.08 182 TRP B N 1
ATOM 4023 C CA . TRP B 1 183 ? 36.941 10.400 -27.753 1.00 43.53 182 TRP B CA 1
ATOM 4024 C C . TRP B 1 183 ? 38.214 11.222 -27.528 1.00 44.10 182 TRP B C 1
ATOM 4025 O O . TRP B 1 183 ? 38.537 12.110 -28.324 1.00 43.39 182 TRP B O 1
ATOM 4036 N N . LYS B 1 184 ? 38.954 10.886 -26.474 1.00 43.57 183 LYS B N 1
ATOM 4037 C CA . LYS B 1 184 ? 40.167 11.639 -26.143 1.00 44.88 183 LYS B CA 1
ATOM 4038 C C . LYS B 1 184 ? 41.199 11.423 -27.269 1.00 45.21 183 LYS B C 1
ATOM 4039 O O . LYS B 1 184 ? 41.905 12.352 -27.702 1.00 46.05 183 LYS B O 1
ATOM 4042 N N . PHE B 1 185 ? 41.250 10.195 -27.765 1.00 44.89 184 PHE B N 1
ATOM 4043 C CA . PHE B 1 185 ? 42.191 9.829 -28.831 1.00 45.21 184 PHE B CA 1
ATOM 4044 C C . PHE B 1 185 ? 41.892 10.628 -30.092 1.00 45.85 184 PHE B C 1
ATOM 4045 O O . PHE B 1 185 ? 42.791 11.112 -30.799 1.00 45.79 184 PHE B O 1
ATOM 4053 N N . GLU B 1 186 ? 40.601 10.802 -30.314 1.00 45.55 185 GLU B N 1
ATOM 4054 C CA . GLU B 1 186 ? 40.096 11.502 -31.482 1.00 47.08 185 GLU B CA 1
ATOM 4055 C C . GLU B 1 186 ? 40.524 12.967 -31.425 1.00 47.64 185 GLU B C 1
ATOM 4056 O O . GLU B 1 186 ? 40.989 13.542 -32.424 1.00 46.76 185 GLU B O 1
ATOM 4062 N N . GLU B 1 187 ? 40.390 13.544 -30.236 1.00 48.20 186 GLU B N 1
ATOM 4063 C CA . GLU B 1 187 ? 40.730 14.944 -30.021 1.00 48.94 186 GLU B CA 1
ATOM 4064 C C . GLU B 1 187 ? 42.225 15.157 -30.213 1.00 48.94 186 GLU B C 1
ATOM 4065 O O . GLU B 1 187 ? 42.646 16.161 -30.806 1.00 48.76 186 GLU B O 1
ATOM 4071 N N . GLU B 1 188 ? 43.026 14.219 -29.709 1.00 49.25 187 GLU B N 1
ATOM 4072 C CA . GLU B 1 188 ? 44.485 14.332 -29.811 1.00 50.08 187 GLU B CA 1
ATOM 4073 C C . GLU B 1 188 ? 44.890 14.372 -31.277 1.00 50.34 187 GLU B C 1
ATOM 4074 O O . GLU B 1 188 ? 45.916 14.932 -31.636 1.00 50.98 187 GLU B O 1
ATOM 4080 N N . ASN B 1 189 ? 44.035 13.788 -32.105 1.00 51.11 188 ASN B N 1
ATOM 4081 C CA . ASN B 1 189 ? 44.235 13.690 -33.557 1.00 51.05 188 ASN B CA 1
ATOM 4082 C C . ASN B 1 189 ? 43.420 14.747 -34.299 1.00 52.14 188 ASN B C 1
ATOM 4083 O O . ASN B 1 189 ? 43.134 14.636 -35.502 1.00 52.53 188 ASN B O 1
ATOM 4088 N N . HIS B 1 190 ? 43.031 15.755 -33.536 1.00 52.56 189 HIS B N 1
ATOM 4089 C CA . HIS B 1 190 ? 42.350 16.931 -34.069 1.00 52.94 189 HIS B CA 1
ATOM 4090 C C . HIS B 1 190 ? 41.141 16.606 -34.916 1.00 51.88 189 HIS B C 1
ATOM 4091 O O . HIS B 1 190 ? 40.819 17.348 -35.831 1.00 51.01 189 HIS B O 1
ATOM 4098 N N . LYS B 1 191 ? 40.462 15.514 -34.591 1.00 51.61 190 LYS B N 1
ATOM 4099 C CA . LYS B 1 191 ? 39.270 15.113 -35.346 1.00 52.13 190 LYS B CA 1
ATOM 4100 C C . LYS B 1 191 ? 37.982 15.365 -34.582 1.00 50.94 190 LYS B C 1
ATOM 4101 O O . LYS B 1 191 ? 36.895 15.018 -35.028 1.00 50.32 190 LYS B O 1
ATOM 4107 N N . SER B 1 192 ? 38.120 15.959 -33.411 1.00 51.12 191 SER B N 1
ATOM 4108 C CA . SER B 1 192 ? 36.967 16.495 -32.670 1.00 51.44 191 SER B CA 1
ATOM 4109 C C . SER B 1 192 ? 37.415 17.244 -31.432 1.00 51.23 191 SER B C 1
ATOM 4110 O O . SER B 1 192 ? 38.602 17.318 -31.117 1.00 51.62 191 SER B O 1
ATOM 4113 N N . ILE B 1 193 ? 36.433 17.818 -30.760 1.00 51.85 192 ILE B N 1
ATOM 4114 C CA . ILE B 1 193 ? 36.656 18.559 -29.525 1.00 52.05 192 ILE B CA 1
ATOM 4115 C C . ILE B 1 193 ? 35.778 17.994 -28.445 1.00 50.64 192 ILE B C 1
ATOM 4116 O O . ILE B 1 193 ? 34.599 17.818 -28.638 1.00 50.36 192 ILE B O 1
ATOM 4121 N N . ILE B 1 194 ? 36.388 17.701 -27.308 1.00 50.24 193 ILE B N 1
ATOM 4122 C CA . ILE B 1 194 ? 35.669 17.151 -26.158 1.00 49.84 193 ILE B CA 1
ATOM 4123 C C . ILE B 1 194 ? 34.842 18.206 -25.432 1.00 48.71 193 ILE B C 1
ATOM 4124 O O . ILE B 1 194 ? 35.215 19.373 -25.333 1.00 46.54 193 ILE B O 1
ATOM 4129 N N . ASP B 1 195 ? 33.681 17.752 -24.976 1.00 48.28 194 ASP B N 1
ATOM 4130 C CA . ASP B 1 195 ? 32.785 18.540 -24.121 1.00 47.04 194 ASP B CA 1
ATOM 4131 C C . ASP B 1 195 ? 33.005 18.093 -22.689 1.00 44.97 194 ASP B C 1
ATOM 4132 O O . ASP B 1 195 ? 32.554 17.005 -22.282 1.00 43.78 194 ASP B O 1
ATOM 4137 N N . ASP B 1 196 ? 33.701 18.948 -21.941 1.00 43.11 195 ASP B N 1
ATOM 4138 C CA . ASP B 1 196 ? 34.192 18.582 -20.621 1.00 42.03 195 ASP B CA 1
ATOM 4139 C C . ASP B 1 196 ? 33.073 18.163 -19.690 1.00 42.09 195 ASP B C 1
ATOM 4140 O O . ASP B 1 196 ? 33.220 17.192 -18.977 1.00 43.35 195 ASP B O 1
ATOM 4145 N N . PHE B 1 197 ? 31.953 18.875 -19.691 1.00 41.46 196 PHE B N 1
ATOM 4146 C CA . PHE B 1 197 ? 30.889 18.537 -18.763 1.00 41.35 196 PHE B CA 1
ATOM 4147 C C . PHE B 1 197 ? 30.300 17.170 -19.113 1.00 41.73 196 PHE B C 1
ATOM 4148 O O . PHE B 1 197 ? 29.961 16.372 -18.237 1.00 42.41 196 PHE B O 1
ATOM 4156 N N . ALA B 1 198 ? 30.163 16.915 -20.408 1.00 41.92 197 ALA B N 1
ATOM 4157 C CA . ALA B 1 198 ? 29.584 15.661 -20.864 1.00 41.28 197 ALA B CA 1
ATOM 4158 C C . ALA B 1 198 ? 30.490 14.508 -20.402 1.00 41.54 197 ALA B C 1
ATOM 4159 O O . ALA B 1 198 ? 30.022 13.439 -19.974 1.00 42.76 197 ALA B O 1
ATOM 4161 N N . VAL B 1 199 ? 31.797 14.753 -20.442 1.00 42.21 198 VAL B N 1
ATOM 4162 C CA . VAL B 1 199 ? 32.760 13.740 -20.001 1.00 41.84 198 VAL B CA 1
ATOM 4163 C C . VAL B 1 199 ? 32.618 13.496 -18.508 1.00 43.63 198 VAL B C 1
ATOM 4164 O O . VAL B 1 199 ? 32.660 12.362 -18.036 1.00 44.70 198 VAL B O 1
ATOM 4176 N N . ILE B 1 201 ? 30.012 13.884 -16.415 1.00 49.12 200 ILE B N 1
ATOM 4177 C CA . ILE B 1 201 ? 28.811 13.212 -15.902 1.00 51.56 200 ILE B CA 1
ATOM 4178 C C . ILE B 1 201 ? 28.765 11.760 -16.369 1.00 51.02 200 ILE B C 1
ATOM 4179 O O . ILE B 1 201 ? 28.429 10.860 -15.617 1.00 51.36 200 ILE B O 1
ATOM 4184 N N . SER B 1 202 ? 29.159 11.527 -17.597 1.00 50.44 201 SER B N 1
ATOM 4185 C CA . SER B 1 202 ? 29.206 10.168 -18.076 1.00 51.86 201 SER B CA 1
ATOM 4186 C C . SER B 1 202 ? 30.191 9.356 -17.213 1.00 52.53 201 SER B C 1
ATOM 4187 O O . SER B 1 202 ? 29.892 8.270 -16.695 1.00 52.29 201 SER B O 1
ATOM 4190 N N . LYS B 1 203 ? 31.362 9.933 -17.021 1.00 52.86 202 LYS B N 1
ATOM 4191 C CA . LYS B 1 203 ? 32.383 9.317 -16.179 1.00 52.34 202 LYS B CA 1
ATOM 4192 C C . LYS B 1 203 ? 31.851 9.072 -14.765 1.00 51.52 202 LYS B C 1
ATOM 4193 O O . LYS B 1 203 ? 32.030 7.994 -14.223 1.00 49.85 202 LYS B O 1
ATOM 4197 N N . LYS B 1 204 ? 31.168 10.050 -14.181 1.00 51.91 203 LYS B N 1
ATOM 4198 C CA . LYS B 1 204 ? 30.657 9.895 -12.806 1.00 53.35 203 LYS B CA 1
ATOM 4199 C C . LYS B 1 204 ? 29.584 8.807 -12.726 1.00 53.92 203 LYS B C 1
ATOM 4200 O O . LYS B 1 204 ? 29.508 8.071 -11.745 1.00 54.23 203 LYS B O 1
ATOM 4206 N N . SER B 1 205 ? 28.744 8.708 -13.746 1.00 54.22 204 SER B N 1
ATOM 4207 C CA . SER B 1 205 ? 27.638 7.753 -13.672 1.00 55.16 204 SER B CA 1
ATOM 4208 C C . SER B 1 205 ? 28.207 6.334 -13.684 1.00 54.71 204 SER B C 1
ATOM 4209 O O . SER B 1 205 ? 27.862 5.475 -12.868 1.00 55.39 204 SER B O 1
ATOM 4212 N N . VAL B 1 206 ? 29.139 6.134 -14.591 1.00 52.87 205 VAL B N 1
ATOM 4213 C CA . VAL B 1 206 ? 29.802 4.846 -14.736 1.00 52.70 205 VAL B CA 1
ATOM 4214 C C . VAL B 1 206 ? 30.603 4.415 -13.510 1.00 53.51 205 VAL B C 1
ATOM 4215 O O . VAL B 1 206 ? 30.476 3.285 -13.035 1.00 53.45 205 VAL B O 1
ATOM 4219 N N . ASN B 1 207 ? 31.412 5.325 -12.992 1.00 53.63 206 ASN B N 1
ATOM 4220 C CA . ASN B 1 207 ? 32.262 5.011 -11.838 1.00 54.80 206 ASN B CA 1
ATOM 4221 C C . ASN B 1 207 ? 31.432 4.726 -10.586 1.00 55.05 206 ASN B C 1
ATOM 4222 O O . ASN B 1 207 ? 31.822 3.956 -9.731 1.00 56.24 206 ASN B O 1
ATOM 4227 N N . SER B 1 208 ? 30.271 5.341 -10.496 1.00 55.92 207 SER B N 1
ATOM 4228 C CA . SER B 1 208 ? 29.403 5.153 -9.336 1.00 56.65 207 SER B CA 1
ATOM 4229 C C . SER B 1 208 ? 28.901 3.706 -9.351 1.00 56.54 207 SER B C 1
ATOM 4230 O O . SER B 1 208 ? 28.856 3.016 -8.340 1.00 54.96 207 SER B O 1
ATOM 4233 N N . PHE B 1 209 ? 28.530 3.281 -10.551 1.00 56.92 208 PHE B N 1
ATOM 4234 C CA . PHE B 1 209 ? 27.936 1.963 -10.782 1.00 56.67 208 PHE B CA 1
ATOM 4235 C C . PHE B 1 209 ? 28.968 0.876 -10.529 1.00 57.98 208 PHE B C 1
ATOM 4236 O O . PHE B 1 209 ? 28.751 -0.062 -9.762 1.00 56.50 208 PHE B O 1
ATOM 4244 N N . VAL B 1 210 ? 30.096 1.035 -11.203 1.00 59.86 209 VAL B N 1
ATOM 4245 C CA . VAL B 1 210 ? 31.198 0.083 -11.131 1.00 61.91 209 VAL B CA 1
ATOM 4246 C C . VAL B 1 210 ? 31.672 -0.183 -9.700 1.00 64.04 209 VAL B C 1
ATOM 4247 O O . VAL B 1 210 ? 32.179 -1.263 -9.395 1.00 64.56 209 VAL B O 1
ATOM 4251 N N . ARG B 1 211 ? 31.480 0.786 -8.817 1.00 65.87 210 ARG B N 1
ATOM 4252 C CA . ARG B 1 211 ? 31.968 0.649 -7.438 1.00 67.27 210 ARG B CA 1
ATOM 4253 C C . ARG B 1 211 ? 30.923 -0.012 -6.542 1.00 67.66 210 ARG B C 1
ATOM 4254 O O . ARG B 1 211 ? 31.237 -0.479 -5.456 1.00 68.21 210 ARG B O 1
ATOM 4262 N N . THR B 1 212 ? 29.674 -0.001 -6.975 1.00 68.46 211 THR B N 1
ATOM 4263 C CA . THR B 1 212 ? 28.568 -0.430 -6.114 1.00 69.34 211 THR B CA 1
ATOM 4264 C C . THR B 1 212 ? 28.689 -1.907 -5.807 1.00 70.02 211 THR B C 1
ATOM 4265 O O . THR B 1 212 ? 28.693 -2.733 -6.721 1.00 70.53 211 THR B O 1
ATOM 4269 N N . ASP B 1 213 ? 28.759 -2.226 -4.516 1.00 70.72 212 ASP B N 1
ATOM 4270 C CA . ASP B 1 213 ? 28.722 -3.616 -4.045 1.00 70.85 212 ASP B CA 1
ATOM 4271 C C . ASP B 1 213 ? 27.342 -4.190 -4.353 1.00 70.37 212 ASP B C 1
ATOM 4272 O O . ASP B 1 213 ? 26.345 -3.448 -4.404 1.00 70.46 212 ASP B O 1
ATOM 4274 N N . PHE B 1 214 ? 27.281 -5.501 -4.584 1.00 69.24 213 PHE B N 1
ATOM 4275 C CA . PHE B 1 214 ? 25.998 -6.135 -4.919 1.00 68.51 213 PHE B CA 1
ATOM 4276 C C . PHE B 1 214 ? 25.951 -7.631 -4.692 1.00 66.06 213 PHE B C 1
ATOM 4277 O O . PHE B 1 214 ? 26.915 -8.358 -4.951 1.00 65.00 213 PHE B O 1
ATOM 4285 N N . LYS B 1 215 ? 24.790 -8.050 -4.195 1.00 64.38 214 LYS B N 1
ATOM 4286 C CA . LYS B 1 215 ? 24.493 -9.458 -3.965 1.00 63.72 214 LYS B CA 1
ATOM 4287 C C . LYS B 1 215 ? 24.068 -10.050 -5.306 1.00 62.17 214 LYS B C 1
ATOM 4288 O O . LYS B 1 215 ? 24.584 -11.087 -5.729 1.00 63.10 214 LYS B O 1
ATOM 4291 N N . SER B 1 216 ? 23.137 -9.381 -5.975 1.00 59.15 215 SER B N 1
ATOM 4292 C CA . SER B 1 216 ? 22.681 -9.845 -7.283 1.00 57.30 215 SER B CA 1
ATOM 4293 C C . SER B 1 216 ? 22.311 -8.711 -8.221 1.00 55.75 215 SER B C 1
ATOM 4294 O O . SER B 1 216 ? 22.225 -7.552 -7.844 1.00 54.40 215 SER B O 1
ATOM 4297 N N . ILE B 1 217 ? 22.058 -9.079 -9.463 1.00 54.44 216 ILE B N 1
ATOM 4298 C CA . ILE B 1 217 ? 21.745 -8.069 -10.466 1.00 53.22 216 ILE B CA 1
ATOM 4299 C C . ILE B 1 217 ? 20.308 -7.576 -10.338 1.00 53.67 216 ILE B C 1
ATOM 4300 O O . ILE B 1 217 ? 19.931 -6.607 -10.994 1.00 54.01 216 ILE B O 1
ATOM 4305 N N . LYS B 1 218 ? 19.515 -8.222 -9.491 1.00 54.42 217 LYS B N 1
ATOM 4306 C CA . LYS B 1 218 ? 18.144 -7.759 -9.254 1.00 55.53 217 LYS B CA 1
ATOM 4307 C C . LYS B 1 218 ? 18.022 -7.022 -7.922 1.00 54.66 217 LYS B C 1
ATOM 4308 O O . LYS B 1 218 ? 16.936 -6.696 -7.443 1.00 53.78 217 LYS B O 1
ATOM 4313 N N . ASP B 1 219 ? 19.189 -6.739 -7.372 1.00 55.38 218 ASP B N 1
ATOM 4314 C CA . ASP B 1 219 ? 19.340 -5.883 -6.187 1.00 56.46 218 ASP B CA 1
ATOM 4315 C C . ASP B 1 219 ? 18.827 -4.477 -6.482 1.00 55.32 218 ASP B C 1
ATOM 4316 O O . ASP B 1 219 ? 19.159 -3.882 -7.499 1.00 54.38 218 ASP B O 1
ATOM 4321 N N . GLU B 1 220 ? 18.046 -3.937 -5.566 1.00 54.94 219 GLU B N 1
ATOM 4322 C CA . GLU B 1 220 ? 17.410 -2.634 -5.776 1.00 55.26 219 GLU B CA 1
ATOM 4323 C C . GLU B 1 220 ? 18.399 -1.470 -5.909 1.00 53.07 219 GLU B C 1
ATOM 4324 O O . GLU B 1 220 ? 18.210 -0.564 -6.717 1.00 52.06 219 GLU B O 1
ATOM 4330 N N . VAL B 1 221 ? 19.452 -1.508 -5.106 1.00 51.12 220 VAL B N 1
ATOM 4331 C CA . VAL B 1 221 ? 20.474 -0.471 -5.118 1.00 48.66 220 VAL B CA 1
ATOM 4332 C C . VAL B 1 221 ? 21.243 -0.578 -6.426 1.00 48.53 220 VAL B C 1
ATOM 4333 O O . VAL B 1 221 ? 21.576 0.418 -7.077 1.00 49.50 220 VAL B O 1
ATOM 4337 N N . PHE B 1 222 ? 21.521 -1.808 -6.816 1.00 47.10 221 PHE B N 1
ATOM 4338 C CA . PHE B 1 222 ? 22.266 -2.059 -8.044 1.00 46.18 221 PHE B CA 1
ATOM 4339 C C . PHE B 1 222 ? 21.490 -1.486 -9.234 1.00 45.86 221 PHE B C 1
ATOM 4340 O O . PHE B 1 222 ? 22.027 -0.765 -10.085 1.00 44.89 221 PHE B O 1
ATOM 4348 N N . LEU B 1 223 ? 20.209 -1.828 -9.274 1.00 45.03 222 LEU B N 1
ATOM 4349 C CA . LEU B 1 223 ? 19.334 -1.446 -10.386 1.00 45.34 222 LEU B CA 1
ATOM 4350 C C . LEU B 1 223 ? 19.163 0.057 -10.410 1.00 46.25 222 LEU B C 1
ATOM 4351 O O . LEU B 1 223 ? 19.158 0.677 -11.466 1.00 45.30 222 LEU B O 1
ATOM 4356 N N . LYS B 1 224 ? 19.051 0.653 -9.234 1.00 48.21 223 LYS B N 1
ATOM 4357 C CA . LYS B 1 224 ? 18.869 2.091 -9.183 1.00 49.24 223 LYS B CA 1
ATOM 4358 C C . LYS B 1 224 ? 20.086 2.790 -9.748 1.00 48.77 223 LYS B C 1
ATOM 4359 O O . LYS B 1 224 ? 19.944 3.774 -10.454 1.00 48.84 223 LYS B O 1
ATOM 4364 N N . GLU B 1 225 ? 21.267 2.247 -9.466 1.00 48.10 224 GLU B N 1
ATOM 4365 C CA . GLU B 1 225 ? 22.519 2.802 -9.982 1.00 49.69 224 GLU B CA 1
ATOM 4366 C C . GLU B 1 225 ? 22.596 2.594 -11.484 1.00 48.48 224 GLU B C 1
ATOM 4367 O O . GLU B 1 225 ? 22.969 3.490 -12.231 1.00 49.94 224 GLU B O 1
ATOM 4373 N N . LEU B 1 226 ? 22.255 1.395 -11.926 1.00 47.25 225 LEU B N 1
ATOM 4374 C CA . LEU B 1 226 ? 22.312 1.095 -13.347 1.00 46.28 225 LEU B CA 1
ATOM 4375 C C . LEU B 1 226 ? 21.437 2.111 -14.073 1.00 44.93 225 LEU B C 1
ATOM 4376 O O . LEU B 1 226 ? 21.862 2.773 -15.021 1.00 43.65 225 LEU B O 1
ATOM 4381 N N . VAL B 1 227 ? 20.221 2.268 -13.600 1.00 44.07 226 VAL B N 1
ATOM 4382 C CA . VAL B 1 227 ? 19.279 3.138 -14.298 1.00 45.69 226 VAL B CA 1
ATOM 4383 C C . VAL B 1 227 ? 19.743 4.596 -14.294 1.00 46.85 226 VAL B C 1
ATOM 4384 O O . VAL B 1 227 ? 19.646 5.291 -15.311 1.00 47.79 226 VAL B O 1
ATOM 4388 N N . ASP B 1 228 ? 20.261 5.050 -13.150 1.00 47.21 227 ASP B N 1
ATOM 4389 C CA . ASP B 1 228 ? 20.768 6.426 -13.027 1.00 48.04 227 ASP B CA 1
ATOM 4390 C C . ASP B 1 228 ? 21.839 6.689 -14.066 1.00 46.48 227 ASP B C 1
ATOM 4391 O O . ASP B 1 228 ? 21.799 7.691 -14.747 1.00 45.81 227 ASP B O 1
ATOM 4396 N N . SER B 1 229 ? 22.765 5.758 -14.216 1.00 45.23 228 SER B N 1
ATOM 4397 C CA . SER B 1 229 ? 23.874 5.945 -15.152 1.00 46.31 228 SER B CA 1
ATOM 4398 C C . SER B 1 229 ? 23.397 5.944 -16.610 1.00 45.93 228 SER B C 1
ATOM 4399 O O . SER B 1 229 ? 23.803 6.783 -17.417 1.00 46.07 228 SER B O 1
ATOM 4402 N N . LEU B 1 230 ? 22.524 5.002 -16.934 1.00 44.65 229 LEU B N 1
ATOM 4403 C CA . LEU B 1 230 ? 22.006 4.901 -18.299 1.00 44.42 229 LEU B CA 1
ATOM 4404 C C . LEU B 1 230 ? 21.274 6.184 -18.637 1.00 43.73 229 LEU B C 1
ATOM 4405 O O . LEU B 1 230 ? 21.311 6.644 -19.763 1.00 44.28 229 LEU B O 1
ATOM 4410 N N . THR B 1 231 ? 20.646 6.777 -17.626 1.00 43.59 230 THR B N 1
ATOM 4411 C CA . THR B 1 231 ? 19.8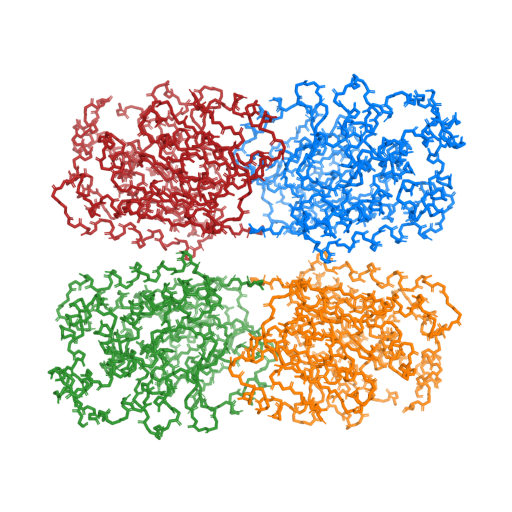83 8.025 -17.810 1.00 44.09 230 THR B CA 1
ATOM 4412 C C . THR B 1 231 ? 20.845 9.158 -18.087 1.00 44.77 230 THR B C 1
ATOM 4413 O O . THR B 1 231 ? 20.659 10.012 -18.957 1.00 43.73 230 THR B O 1
ATOM 4433 N N . ASN B 1 233 ? 23.829 8.883 -19.241 1.00 45.48 232 ASN B N 1
ATOM 4434 C CA . ASN B 1 233 ? 24.502 8.701 -20.521 1.00 47.11 232 ASN B CA 1
ATOM 4435 C C . ASN B 1 233 ? 23.760 9.454 -21.594 1.00 46.52 232 ASN B C 1
ATOM 4436 O O . ASN B 1 233 ? 24.368 10.164 -22.409 1.00 47.45 232 ASN B O 1
ATOM 4441 N N . GLY B 1 234 ? 22.437 9.314 -21.563 1.00 46.69 233 GLY B N 1
ATOM 4442 C CA . GLY B 1 234 ? 21.571 9.963 -22.533 1.00 46.12 233 GLY B CA 1
ATOM 4443 C C . GLY B 1 234 ? 21.657 11.464 -22.462 1.00 46.33 233 GLY B C 1
ATOM 4444 O O . GLY B 1 234 ? 21.733 12.157 -23.479 1.00 48.34 233 GLY B O 1
ATOM 4445 N N . ILE B 1 235 ? 21.657 11.981 -21.251 1.00 45.50 234 ILE B N 1
ATOM 4446 C CA . ILE B 1 235 ? 21.740 13.417 -21.068 1.00 44.82 234 ILE B CA 1
ATOM 4447 C C . ILE B 1 235 ? 23.135 13.910 -21.479 1.00 44.12 234 ILE B C 1
ATOM 4448 O O . ILE B 1 235 ? 23.277 15.008 -22.009 1.00 44.35 234 ILE B O 1
ATOM 4453 N N . ALA B 1 236 ? 24.145 13.062 -21.275 1.00 43.27 235 ALA B N 1
ATOM 4454 C CA . ALA B 1 236 ? 25.511 13.420 -21.643 1.00 43.21 235 ALA B CA 1
ATOM 4455 C C . ALA B 1 236 ? 25.565 13.642 -23.142 1.00 43.21 235 ALA B C 1
ATOM 4456 O O . ALA B 1 236 ? 26.211 14.573 -23.615 1.00 41.18 235 ALA B O 1
ATOM 4466 N N . GLU B 1 238 ? 23.041 14.441 -25.134 1.00 44.04 237 GLU B N 1
ATOM 4467 C CA . GLU B 1 238 ? 22.288 15.658 -25.423 1.00 43.88 237 GLU B CA 1
ATOM 4468 C C . GLU B 1 238 ? 23.193 16.874 -25.191 1.00 43.98 237 GLU B C 1
ATOM 4469 O O . GLU B 1 238 ? 23.218 17.820 -25.983 1.00 44.29 237 GLU B O 1
ATOM 4475 N N . ILE B 1 239 ? 23.950 16.831 -24.099 1.00 43.58 238 ILE B N 1
ATOM 4476 C CA . ILE B 1 239 ? 24.810 17.947 -23.762 1.00 43.30 238 ILE B CA 1
ATOM 4477 C C . ILE B 1 239 ? 25.913 18.116 -24.804 1.00 42.82 238 ILE B C 1
ATOM 4478 O O . ILE B 1 239 ? 26.186 19.217 -25.233 1.00 43.69 238 ILE B O 1
ATOM 4483 N N . ALA B 1 240 ? 26.502 17.019 -25.246 1.00 42.31 239 ALA B N 1
ATOM 4484 C CA . ALA B 1 240 ? 27.627 17.093 -26.178 1.00 41.59 239 ALA B CA 1
ATOM 4485 C C . ALA B 1 240 ? 27.174 17.454 -27.595 1.00 42.77 239 ALA B C 1
ATOM 4486 O O . ALA B 1 240 ? 27.925 18.076 -28.378 1.00 41.92 239 ALA B O 1
ATOM 4488 N N . GLY B 1 241 ? 25.937 17.067 -27.922 1.00 42.61 240 GLY B N 1
ATOM 4489 C CA . GLY B 1 241 ? 25.378 17.347 -29.236 1.00 42.29 240 GLY B CA 1
ATOM 4490 C C . GLY B 1 241 ? 25.710 16.210 -30.187 1.00 44.14 240 GLY B C 1
ATOM 4491 O O . GLY B 1 241 ? 25.437 16.251 -31.389 1.00 45.47 240 GLY B O 1
ATOM 4492 N N . ASN B 1 242 ? 26.311 15.173 -29.628 1.00 44.24 241 ASN B N 1
ATOM 4493 C CA . ASN B 1 242 ? 26.570 13.954 -30.388 1.00 43.05 241 ASN B CA 1
ATOM 4494 C C . ASN B 1 242 ? 26.658 12.767 -29.438 1.00 43.52 241 ASN B C 1
ATOM 4495 O O . ASN B 1 242 ? 26.488 12.901 -28.227 1.00 44.46 241 ASN B O 1
ATOM 4500 N N . SER B 1 243 ? 26.956 11.610 -30.002 1.00 43.21 242 SER B N 1
ATOM 4501 C CA . SER B 1 243 ? 26.885 10.365 -29.260 1.00 44.73 242 SER B CA 1
ATOM 4502 C C . SER B 1 243 ? 28.169 9.990 -28.554 1.00 43.51 242 SER B C 1
ATOM 4503 O O . SER B 1 243 ? 28.196 9.055 -27.769 1.00 42.71 242 SER B O 1
ATOM 4506 N N . SER B 1 244 ? 29.227 10.730 -28.852 1.00 44.75 243 SER B N 1
ATOM 4507 C CA . SER B 1 244 ? 30.589 10.355 -28.426 1.00 45.17 243 SER B CA 1
ATOM 4508 C C . SER B 1 244 ? 30.773 10.061 -26.937 1.00 46.04 243 SER B C 1
ATOM 4509 O O . SER B 1 244 ? 31.534 9.169 -26.591 1.00 46.53 243 SER B O 1
ATOM 4512 N N . PRO B 1 245 ? 30.077 10.787 -26.053 1.00 46.71 244 PRO B N 1
ATOM 4513 C CA . PRO B 1 245 ? 30.238 10.479 -24.635 1.00 47.63 244 PRO B CA 1
ATOM 4514 C C . PRO B 1 245 ? 29.896 9.040 -24.260 1.00 47.57 244 PRO B C 1
ATOM 4515 O O . PRO B 1 245 ? 30.392 8.512 -23.260 1.00 49.39 244 PRO B O 1
ATOM 4519 N N . ALA B 1 246 ? 29.075 8.406 -25.074 1.00 47.84 245 ALA B N 1
ATOM 4520 C CA . ALA B 1 246 ? 28.606 7.066 -24.758 1.00 48.80 245 ALA B CA 1
ATOM 4521 C C . ALA B 1 246 ? 28.840 6.088 -25.887 1.00 49.30 245 ALA B C 1
ATOM 4522 O O . ALA B 1 246 ? 28.513 4.928 -25.774 1.00 53.32 245 ALA B O 1
ATOM 4524 N N . SER B 1 247 ? 29.390 6.562 -26.987 1.00 49.20 246 SER B N 1
ATOM 4525 C CA . SER B 1 247 ? 29.525 5.737 -28.181 1.00 48.39 246 SER B CA 1
ATOM 4526 C C . SER B 1 247 ? 30.890 5.953 -28.836 1.00 47.39 246 SER B C 1
ATOM 4527 O O . SER B 1 247 ? 31.162 6.997 -29.423 1.00 48.50 246 SER B O 1
ATOM 4530 N N . GLY B 1 248 ? 31.726 4.934 -28.716 1.00 45.62 247 GLY B N 1
ATOM 4531 C CA . GLY B 1 248 ? 33.016 4.878 -29.404 1.00 45.25 247 GLY B CA 1
ATOM 4532 C C . GLY B 1 248 ? 33.109 3.669 -30.342 1.00 45.21 247 GLY B C 1
ATOM 4533 O O . GLY B 1 248 ? 32.086 3.191 -30.890 1.00 44.72 247 GLY B O 1
ATOM 4534 N N . ALA B 1 249 ? 34.334 3.157 -30.501 1.00 43.44 248 ALA B N 1
ATOM 4535 C CA . ALA B 1 249 ? 34.571 2.018 -31.393 1.00 42.23 248 ALA B CA 1
ATOM 4536 C C . ALA B 1 249 ? 33.728 0.823 -30.976 1.00 41.53 248 ALA B C 1
ATOM 4537 O O . ALA B 1 249 ? 33.206 0.081 -31.818 1.00 41.36 248 ALA B O 1
ATOM 4539 N N . GLU B 1 250 ? 33.557 0.647 -29.675 1.00 40.93 249 GLU B N 1
ATOM 4540 C CA . GLU B 1 250 ? 32.797 -0.503 -29.206 1.00 42.54 249 GLU B CA 1
ATOM 4541 C C . GLU B 1 250 ? 31.389 -0.478 -29.851 1.00 43.28 249 GLU B C 1
ATOM 4542 O O . GLU B 1 250 ? 30.883 -1.495 -30.357 1.00 43.98 249 GLU B O 1
ATOM 4548 N N . HIS B 1 251 ? 30.782 0.702 -29.863 1.00 43.45 250 HIS B N 1
ATOM 4549 C CA . HIS B 1 251 ? 29.470 0.872 -30.517 1.00 43.21 250 HIS B CA 1
ATOM 4550 C C . HIS B 1 251 ? 29.538 0.683 -32.038 1.00 43.35 250 HIS B C 1
ATOM 4551 O O . HIS B 1 251 ? 28.610 0.122 -32.645 1.00 43.39 250 HIS B O 1
ATOM 4558 N N . LEU B 1 252 ? 30.623 1.161 -32.649 1.00 42.81 251 LEU B N 1
ATOM 4559 C CA . LEU B 1 252 ? 30.778 1.044 -34.102 1.00 42.67 251 LEU B CA 1
ATOM 4560 C C . LEU B 1 252 ? 30.811 -0.436 -34.458 1.00 43.03 251 LEU B C 1
ATOM 4561 O O . LEU B 1 252 ? 30.260 -0.865 -35.492 1.00 43.58 251 LEU B O 1
ATOM 4566 N N . ILE B 1 253 ? 31.396 -1.229 -33.560 1.00 42.13 252 ILE B N 1
ATOM 4567 C CA . ILE B 1 253 ? 31.479 -2.670 -33.774 1.00 41.20 252 ILE B CA 1
ATOM 4568 C C . ILE B 1 253 ? 30.081 -3.224 -33.841 1.00 41.67 252 ILE B C 1
ATOM 4569 O O . ILE B 1 253 ? 29.726 -3.944 -34.777 1.00 41.17 252 ILE B O 1
ATOM 4574 N N . SER B 1 254 ? 29.276 -2.854 -32.850 1.00 42.96 253 SER B N 1
ATOM 4575 C CA . SER B 1 254 ? 27.913 -3.381 -32.733 1.00 43.37 253 SER B CA 1
ATOM 4576 C C . SER B 1 254 ? 27.057 -2.943 -33.917 1.00 44.16 253 SER B C 1
ATOM 4577 O O . SER B 1 254 ? 26.301 -3.732 -34.482 1.00 42.78 253 SER B O 1
ATOM 4580 N N . HIS B 1 255 ? 27.173 -1.679 -34.303 1.00 44.49 254 HIS B N 1
ATOM 4581 C CA . HIS B 1 255 ? 26.403 -1.200 -35.432 1.00 44.83 254 HIS B CA 1
ATOM 4582 C C . HIS B 1 255 ? 26.799 -1.902 -36.728 1.00 44.12 254 HIS B C 1
ATOM 4583 O O . HIS B 1 255 ? 25.960 -2.102 -37.609 1.00 44.70 254 HIS B O 1
ATOM 4590 N N . ALA B 1 256 ? 28.067 -2.288 -36.828 1.00 42.95 255 ALA B N 1
ATOM 4591 C CA . ALA B 1 256 ? 28.570 -2.991 -38.024 1.00 43.51 255 ALA B CA 1
ATOM 4592 C C . ALA B 1 256 ? 27.986 -4.417 -38.061 1.00 44.17 255 ALA B C 1
ATOM 4593 O O . ALA B 1 256 ? 27.607 -4.926 -39.134 1.00 45.17 255 ALA B O 1
ATOM 4595 N N . LEU B 1 257 ? 27.872 -5.031 -36.878 1.00 44.92 256 LEU B N 1
ATOM 4596 C CA . LEU B 1 257 ? 27.287 -6.379 -36.777 1.00 44.58 256 LEU B CA 1
ATOM 4597 C C . LEU B 1 257 ? 25.854 -6.313 -37.284 1.00 45.36 256 LEU B C 1
ATOM 4598 O O . LEU B 1 257 ? 25.366 -7.184 -38.022 1.00 46.60 256 LEU B O 1
ATOM 4603 N N . ASP B 1 258 ? 25.187 -5.245 -36.898 1.00 45.42 257 ASP B N 1
ATOM 4604 C CA . ASP B 1 258 ? 23.776 -5.090 -37.220 1.00 47.29 257 ASP B CA 1
ATOM 4605 C C . ASP B 1 258 ? 23.550 -5.021 -38.729 1.00 48.02 257 ASP B C 1
ATOM 4606 O O . ASP B 1 258 ? 22.472 -5.349 -39.213 1.00 48.67 257 ASP B O 1
ATOM 4611 N N . LYS B 1 259 ? 24.572 -4.605 -39.473 1.00 48.66 258 LYS B N 1
ATOM 4612 C CA . LYS B 1 259 ? 24.416 -4.403 -40.915 1.00 48.59 258 LYS B CA 1
ATOM 4613 C C . LYS B 1 259 ? 24.508 -5.704 -41.697 1.00 48.49 258 LYS B C 1
ATOM 4614 O O . LYS B 1 259 ? 23.964 -5.799 -42.801 1.00 47.42 258 LYS B O 1
ATOM 4620 N N . PHE B 1 260 ? 25.170 -6.718 -41.149 1.00 48.56 259 PHE B N 1
ATOM 4621 C CA . PHE B 1 260 ? 25.286 -7.970 -41.898 1.00 49.12 259 PHE B CA 1
ATOM 4622 C C . PHE B 1 260 ? 24.664 -9.181 -41.197 1.00 50.12 259 PHE B C 1
ATOM 4623 O O . PHE B 1 260 ? 24.429 -10.203 -41.824 1.00 51.46 259 PHE B O 1
ATOM 4631 N N . LEU B 1 261 ? 24.398 -9.092 -39.906 1.00 51.74 260 LEU B N 1
ATOM 4632 C CA . LEU B 1 261 ? 23.714 -10.195 -39.252 1.00 52.20 260 LEU B CA 1
ATOM 4633 C C . LEU B 1 261 ? 22.228 -10.059 -39.519 1.00 54.39 260 LEU B C 1
ATOM 4634 O O . LEU B 1 261 ? 21.669 -8.947 -39.487 1.00 53.42 260 LEU B O 1
ATOM 4639 N N . PRO B 1 262 ? 21.577 -11.199 -39.800 1.00 57.11 261 PRO B N 1
ATOM 4640 C CA . PRO B 1 262 ? 20.114 -11.227 -39.941 1.00 57.64 261 PRO B CA 1
ATOM 4641 C C . PRO B 1 262 ? 19.444 -11.103 -38.567 1.00 57.82 261 PRO B C 1
ATOM 4642 O O . PRO B 1 262 ? 18.440 -10.387 -38.398 1.00 57.71 261 PRO B O 1
ATOM 4646 N N . ASN B 1 263 ? 20.032 -11.809 -37.600 1.00 57.72 262 ASN B N 1
ATOM 4647 C CA . ASN B 1 263 ? 19.518 -11.844 -36.222 1.00 57.02 262 ASN B CA 1
ATOM 4648 C C . ASN B 1 263 ? 20.498 -11.374 -35.157 1.00 54.60 262 ASN B C 1
ATOM 4649 O O . ASN B 1 263 ? 20.997 -12.158 -34.350 1.00 54.90 262 ASN B O 1
ATOM 4654 N N . PRO B 1 264 ? 20.761 -10.075 -35.138 1.00 51.61 263 PRO B N 1
ATOM 4655 C CA . PRO B 1 264 ? 21.692 -9.576 -34.141 1.00 50.79 263 PRO B CA 1
ATOM 4656 C C . PRO B 1 264 ? 21.179 -9.811 -32.729 1.00 48.95 263 PRO B C 1
ATOM 4657 O O . PRO B 1 264 ? 19.996 -10.010 -32.539 1.00 48.38 263 PRO B O 1
ATOM 4661 N N . GLN B 1 265 ? 22.101 -9.826 -31.773 1.00 46.75 264 GLN B N 1
ATOM 4662 C CA . GLN B 1 265 ? 21.757 -9.902 -30.355 1.00 45.80 264 GLN B CA 1
ATOM 4663 C C . GLN B 1 265 ? 21.394 -8.509 -29.853 1.00 45.41 264 GLN B C 1
ATOM 4664 O O . GLN B 1 265 ? 21.480 -7.514 -30.589 1.00 44.32 264 GLN B O 1
ATOM 4670 N N . LEU B 1 266 ? 21.007 -8.442 -28.590 1.00 44.02 265 LEU B N 1
ATOM 4671 C CA . LEU B 1 266 ? 20.698 -7.158 -27.970 1.00 45.00 265 LEU B CA 1
ATOM 4672 C C . LEU B 1 266 ? 21.882 -6.208 -28.110 1.00 44.68 265 LEU B C 1
ATOM 4673 O O . LEU B 1 266 ? 23.031 -6.592 -27.958 1.00 45.29 265 LEU B O 1
ATOM 4678 N N . HIS B 1 267 ? 21.564 -4.969 -28.440 1.00 44.43 266 HIS B N 1
ATOM 4679 C CA . HIS B 1 267 ? 22.539 -3.898 -28.589 1.00 43.77 266 HIS B CA 1
ATOM 4680 C C . HIS B 1 267 ? 23.531 -3.921 -27.433 1.00 44.01 266 HIS B C 1
ATOM 4681 O O . HIS B 1 267 ? 24.759 -3.901 -27.622 1.00 43.57 266 HIS B O 1
ATOM 4688 N N . GLY B 1 268 ? 22.983 -3.959 -26.231 1.00 43.81 267 GLY B N 1
ATOM 4689 C CA . GLY B 1 268 ? 23.789 -3.906 -25.013 1.00 43.74 267 GLY B CA 1
ATOM 4690 C C . GLY B 1 268 ? 24.744 -5.070 -24.904 1.00 43.63 267 GLY B C 1
ATOM 4691 O O . GLY B 1 268 ? 25.886 -4.924 -24.478 1.00 44.04 267 GLY B O 1
ATOM 4692 N N . ILE B 1 269 ? 24.276 -6.229 -25.326 1.00 43.16 268 ILE B N 1
ATOM 4693 C CA . ILE B 1 269 ? 25.071 -7.455 -25.239 1.00 43.18 268 ILE B CA 1
ATOM 4694 C C . ILE B 1 269 ? 26.264 -7.373 -26.206 1.00 43.03 268 ILE B C 1
ATOM 4695 O O . ILE B 1 269 ? 27.408 -7.630 -25.827 1.00 43.34 268 ILE B O 1
ATOM 4700 N N . GLN B 1 270 ? 25.978 -6.982 -27.445 1.00 43.11 269 GLN B N 1
ATOM 4701 C CA . GLN B 1 270 ? 27.007 -6.828 -28.470 1.00 43.23 269 GLN B CA 1
ATOM 4702 C C . GLN B 1 270 ? 27.985 -5.761 -27.989 1.00 43.67 269 GLN B C 1
ATOM 4703 O O . GLN B 1 270 ? 29.204 -5.933 -28.076 1.00 43.51 269 GLN B O 1
ATOM 4709 N N . VAL B 1 271 ? 27.447 -4.685 -27.434 1.00 43.10 270 VAL B N 1
ATOM 4710 C CA . VAL B 1 271 ? 28.287 -3.555 -27.016 1.00 43.14 270 VAL B CA 1
ATOM 4711 C C . VAL B 1 271 ? 29.178 -3.950 -25.851 1.00 43.45 270 VAL B C 1
ATOM 4712 O O . VAL B 1 271 ? 30.330 -3.526 -25.765 1.00 42.77 270 VAL B O 1
ATOM 4716 N N . GLY B 1 272 ? 28.654 -4.793 -24.971 1.00 43.11 271 GLY B N 1
ATOM 4717 C CA . GLY B 1 272 ? 29.433 -5.225 -23.812 1.00 43.77 271 GLY B CA 1
ATOM 4718 C C . GLY B 1 272 ? 30.665 -6.014 -24.226 1.00 44.19 271 GLY B C 1
ATOM 4719 O O . GLY B 1 272 ? 31.794 -5.750 -23.777 1.00 44.09 271 GLY B O 1
ATOM 4720 N N . VAL B 1 273 ? 30.448 -6.983 -25.107 1.00 43.94 272 VAL B N 1
ATOM 4721 C CA . VAL B 1 273 ? 31.540 -7.819 -25.570 1.00 43.30 272 VAL B CA 1
ATOM 4722 C C . VAL B 1 273 ? 32.541 -6.920 -26.290 1.00 43.41 272 VAL B C 1
ATOM 4723 O O . VAL B 1 273 ? 33.746 -7.016 -26.070 1.00 42.97 272 VAL B O 1
ATOM 4727 N N . ALA B 1 274 ? 32.019 -6.018 -27.117 1.00 43.36 273 ALA B N 1
ATOM 4728 C CA . ALA B 1 274 ? 32.849 -5.101 -27.889 1.00 43.60 273 ALA B CA 1
ATOM 4729 C C . ALA B 1 274 ? 33.709 -4.248 -26.963 1.00 43.55 273 ALA B C 1
ATOM 4730 O O . ALA B 1 274 ? 34.862 -3.958 -27.289 1.00 41.99 273 ALA B O 1
ATOM 4732 N N . THR B 1 275 ? 33.138 -3.886 -25.807 1.00 43.22 274 THR B N 1
ATOM 4733 C CA . THR B 1 275 ? 33.807 -3.020 -24.827 1.00 42.01 274 THR B CA 1
ATOM 4734 C C . THR B 1 275 ? 34.988 -3.757 -24.224 1.00 42.34 274 THR B C 1
ATOM 4735 O O . THR B 1 275 ? 36.077 -3.199 -24.071 1.00 42.20 274 THR B O 1
ATOM 4739 N N . TYR B 1 276 ? 34.779 -5.023 -23.900 1.00 43.09 275 TYR B N 1
ATOM 4740 C CA . TYR B 1 276 ? 35.859 -5.846 -23.348 1.00 44.36 275 TYR B CA 1
ATOM 4741 C C . TYR B 1 276 ? 37.032 -5.917 -24.335 1.00 43.98 275 TYR B C 1
ATOM 4742 O O . TYR B 1 276 ? 38.208 -5.770 -23.976 1.00 43.35 275 TYR B O 1
ATOM 4751 N N . ILE B 1 277 ? 36.675 -6.115 -25.594 1.00 43.43 276 ILE B N 1
ATOM 4752 C CA . ILE B 1 277 ? 37.654 -6.220 -26.662 1.00 43.26 276 ILE B CA 1
ATOM 4753 C C . ILE B 1 277 ? 38.413 -4.907 -26.797 1.00 43.48 276 ILE B C 1
ATOM 4754 O O . ILE B 1 277 ? 39.647 -4.913 -26.890 1.00 42.51 276 ILE B O 1
ATOM 4767 N N . SER B 1 279 ? 38.870 -2.588 -24.629 1.00 46.62 278 SER B N 1
ATOM 4768 C CA . SER B 1 279 ? 39.689 -2.284 -23.452 1.00 47.04 278 SER B CA 1
ATOM 4769 C C . SER B 1 279 ? 41.104 -2.852 -23.628 1.00 46.57 278 SER B C 1
ATOM 4770 O O . SER B 1 279 ? 42.108 -2.237 -23.249 1.00 47.46 278 SER B O 1
ATOM 4773 N N . LYS B 1 280 ? 41.174 -4.022 -24.238 1.00 46.36 279 LYS B N 1
ATOM 4774 C CA . LYS B 1 280 ? 42.442 -4.734 -24.375 1.00 46.72 279 LYS B CA 1
ATOM 4775 C C . LYS B 1 280 ? 43.218 -4.056 -25.489 1.00 46.49 279 LYS B C 1
ATOM 4776 O O . LYS B 1 280 ? 44.442 -3.988 -25.454 1.00 48.05 279 LYS B O 1
ATOM 4781 N N . VAL B 1 281 ? 42.500 -3.522 -26.465 1.00 46.51 280 VAL B N 1
ATOM 4782 C CA . VAL B 1 281 ? 43.128 -2.794 -27.572 1.00 46.35 280 VAL B CA 1
ATOM 4783 C C . VAL B 1 281 ? 43.640 -1.453 -27.059 1.00 47.49 280 VAL B C 1
ATOM 4784 O O . VAL B 1 281 ? 44.726 -1.002 -27.418 1.00 47.57 280 VAL B O 1
ATOM 4788 N N . HIS B 1 282 ? 42.845 -0.815 -26.206 1.00 47.69 281 HIS B N 1
ATOM 4789 C CA . HIS B 1 282 ? 43.246 0.470 -25.624 1.00 48.19 281 HIS B CA 1
ATOM 4790 C C . HIS B 1 282 ? 44.356 0.284 -24.606 1.00 47.64 281 HIS B C 1
ATOM 4791 O O . HIS B 1 282 ? 45.163 1.187 -24.399 1.00 47.41 281 HIS B O 1
ATOM 4798 N N . LYS B 1 283 ? 44.355 -0.882 -23.956 1.00 47.61 282 LYS B N 1
ATOM 4799 C CA . LYS B 1 283 ? 45.246 -1.160 -22.815 1.00 47.89 282 LYS B CA 1
ATOM 4800 C C . LYS B 1 283 ? 44.920 -0.123 -21.752 1.00 47.26 282 LYS B C 1
ATOM 4801 O O . LYS B 1 283 ? 45.768 0.545 -21.198 1.00 48.42 282 LYS B O 1
ATOM 4804 N N . HIS B 1 284 ? 43.632 -0.012 -21.504 1.00 48.13 283 HIS B N 1
ATOM 4805 C CA . HIS B 1 284 ? 43.086 0.983 -20.575 1.00 48.73 283 HIS B CA 1
ATOM 4806 C C . HIS B 1 284 ? 41.858 0.472 -19.824 1.00 48.36 283 HIS B C 1
ATOM 4807 O O . HIS B 1 284 ? 40.865 0.069 -20.438 1.00 47.63 283 HIS B O 1
ATOM 4814 N N . ARG B 1 285 ? 41.960 0.504 -18.495 1.00 49.51 284 ARG B N 1
ATOM 4815 C CA . ARG B 1 285 ? 40.871 0.106 -17.580 1.00 49.75 284 ARG B CA 1
ATOM 4816 C C . ARG B 1 285 ? 40.430 -1.344 -17.795 1.00 49.42 284 ARG B C 1
ATOM 4817 O O . ARG B 1 285 ? 39.284 -1.715 -17.565 1.00 49.95 284 ARG B O 1
ATOM 4821 N N . GLU B 1 286 ? 41.378 -2.165 -18.218 1.00 50.25 285 GLU B N 1
ATOM 4822 C CA . GLU B 1 286 ? 41.120 -3.586 -18.521 1.00 51.18 285 GLU B CA 1
ATOM 4823 C C . GLU B 1 286 ? 40.584 -4.366 -17.325 1.00 50.74 285 GLU B C 1
ATOM 4824 O O . GLU B 1 286 ? 39.639 -5.161 -17.459 1.00 50.99 285 GLU B O 1
ATOM 4830 N N . GLU B 1 287 ? 41.188 -4.140 -16.165 1.00 50.55 286 GLU B N 1
ATOM 4831 C CA . GLU B 1 287 ? 40.817 -4.896 -14.965 1.00 50.63 286 GLU B CA 1
ATOM 4832 C C . GLU B 1 287 ? 39.411 -4.531 -14.503 1.00 50.13 286 GLU B C 1
ATOM 4833 O O . GLU B 1 287 ? 38.632 -5.396 -14.123 1.00 49.49 286 GLU B O 1
ATOM 4835 N N . ARG B 1 288 ? 39.080 -3.247 -14.578 1.00 50.37 287 ARG B N 1
ATOM 4836 C CA . ARG B 1 288 ? 37.785 -2.778 -14.104 1.00 51.18 287 ARG B CA 1
ATOM 4837 C C . ARG B 1 288 ? 36.682 -3.427 -14.947 1.00 49.59 287 ARG B C 1
ATOM 4838 O O . ARG B 1 288 ? 35.690 -3.947 -14.439 1.00 48.51 287 ARG B O 1
ATOM 4841 N N . ILE B 1 289 ? 36.900 -3.383 -16.251 1.00 48.10 288 ILE B N 1
ATOM 4842 C CA . ILE B 1 289 ? 35.916 -3.853 -17.217 1.00 46.84 288 ILE B CA 1
ATOM 4843 C C . ILE B 1 289 ? 35.749 -5.354 -17.096 1.00 47.59 288 ILE B C 1
ATOM 4844 O O . ILE B 1 289 ? 34.631 -5.851 -17.084 1.00 47.19 288 ILE B O 1
ATOM 4849 N N . LYS B 1 290 ? 36.869 -6.059 -16.952 1.00 49.01 289 LYS B N 1
ATOM 4850 C CA . LYS B 1 290 ? 36.861 -7.525 -16.787 1.00 48.90 289 LYS B CA 1
ATOM 4851 C C . LYS B 1 290 ? 36.123 -7.871 -15.511 1.00 48.27 289 LYS B C 1
ATOM 4852 O O . LYS B 1 290 ? 35.266 -8.737 -15.498 1.00 47.99 289 LYS B O 1
ATOM 4856 N N . LYS B 1 291 ? 36.421 -7.146 -14.447 1.00 48.53 290 LYS B N 1
ATOM 4857 C CA . LYS B 1 291 ? 35.831 -7.437 -13.133 1.00 49.63 290 LYS B CA 1
ATOM 4858 C C . LYS B 1 291 ? 34.312 -7.263 -13.140 1.00 49.65 290 LYS B C 1
ATOM 4859 O O . LYS B 1 291 ? 33.578 -8.112 -12.632 1.00 49.02 290 LYS B O 1
ATOM 4865 N N . ILE B 1 292 ? 33.848 -6.166 -13.721 1.00 49.20 291 ILE B N 1
ATOM 4866 C CA . ILE B 1 292 ? 32.422 -5.849 -13.654 1.00 50.16 291 ILE B CA 1
ATOM 4867 C C . ILE B 1 292 ? 31.616 -6.830 -14.502 1.00 49.60 291 ILE B C 1
ATOM 4868 O O . ILE B 1 292 ? 30.562 -7.308 -14.086 1.00 50.36 291 ILE B O 1
ATOM 4873 N N . LEU B 1 293 ? 32.138 -7.125 -15.685 1.00 48.32 292 LEU B N 1
ATOM 4874 C CA . LEU B 1 293 ? 31.457 -8.007 -16.625 1.00 47.55 292 LEU B CA 1
ATOM 4875 C C . LEU B 1 293 ? 31.482 -9.454 -16.145 1.00 48.11 292 LEU B C 1
ATOM 4876 O O . LEU B 1 293 ? 30.673 -10.274 -16.572 1.00 47.84 292 LEU B O 1
ATOM 4881 N N . SER B 1 294 ? 32.421 -9.765 -15.256 1.00 48.87 293 SER B N 1
ATOM 4882 C CA . SER B 1 294 ? 32.549 -11.130 -14.705 1.00 49.26 293 SER B CA 1
ATOM 4883 C C . SER B 1 294 ? 31.651 -11.263 -13.504 1.00 48.78 293 SER B C 1
ATOM 4884 O O . SER B 1 294 ? 30.799 -12.141 -13.442 1.00 47.96 293 SER B O 1
ATOM 4887 N N . ASP B 1 295 ? 31.878 -10.361 -12.558 1.00 49.24 294 ASP B N 1
ATOM 4888 C CA . ASP B 1 295 ? 31.163 -10.333 -11.281 1.00 49.93 294 ASP B CA 1
ATOM 4889 C C . ASP B 1 295 ? 29.648 -10.286 -11.453 1.00 50.03 294 ASP B C 1
ATOM 4890 O O . ASP B 1 295 ? 28.924 -10.882 -10.664 1.00 50.73 294 ASP B O 1
ATOM 4895 N N . THR B 1 296 ? 29.169 -9.589 -12.481 1.00 49.14 295 THR B N 1
ATOM 4896 C CA . THR B 1 296 ? 27.727 -9.446 -12.690 1.00 48.12 295 THR B CA 1
ATOM 4897 C C . THR B 1 296 ? 27.148 -10.673 -13.380 1.00 48.58 295 THR B C 1
ATOM 4898 O O . THR B 1 296 ? 25.929 -10.842 -13.429 1.00 50.29 295 THR B O 1
ATOM 4902 N N . GLY B 1 297 ? 28.020 -11.519 -13.915 1.00 47.72 296 GLY B N 1
ATOM 4903 C CA . GLY B 1 297 ? 27.587 -12.702 -14.671 1.00 47.61 296 GLY B CA 1
ATOM 4904 C C . GLY B 1 297 ? 27.312 -12.409 -16.145 1.00 47.72 296 GLY B C 1
ATOM 4905 O O . GLY B 1 297 ? 26.735 -13.218 -16.876 1.00 48.67 296 GLY B O 1
ATOM 4906 N N . PHE B 1 298 ? 27.710 -11.225 -16.575 1.00 46.77 297 PHE B N 1
ATOM 4907 C CA . PHE B 1 298 ? 27.549 -10.844 -17.973 1.00 46.30 297 PHE B CA 1
ATOM 4908 C C . PHE B 1 298 ? 28.199 -11.872 -18.906 1.00 46.71 297 PHE B C 1
ATOM 4909 O O . PHE B 1 298 ? 27.591 -12.346 -19.868 1.00 45.91 297 PHE B O 1
ATOM 4917 N N . PHE B 1 299 ? 29.446 -12.217 -18.615 1.00 47.15 298 PHE B N 1
ATOM 4918 C CA . PHE B 1 299 ? 30.174 -13.152 -19.471 1.00 48.43 298 PHE B CA 1
ATOM 4919 C C . PHE B 1 299 ? 29.478 -14.519 -19.501 1.00 48.88 298 PHE B C 1
ATOM 4920 O O . PHE B 1 299 ? 29.309 -15.083 -20.575 1.00 49.23 298 PHE B O 1
ATOM 4928 N N . ASN B 1 300 ? 29.081 -15.039 -18.333 1.00 48.18 299 ASN B N 1
ATOM 4929 C CA . ASN B 1 300 ? 28.357 -16.330 -18.251 1.00 49.33 299 ASN B CA 1
ATOM 4930 C C . ASN B 1 300 ? 27.190 -16.316 -19.203 1.00 49.72 299 ASN B C 1
ATOM 4931 O O . ASN B 1 300 ? 26.976 -17.228 -20.017 1.00 48.02 299 ASN B O 1
ATOM 4936 N N . TYR B 1 301 ? 26.417 -15.248 -19.049 1.00 49.43 300 TYR B N 1
ATOM 4937 C CA . TYR B 1 301 ? 25.184 -15.119 -19.785 1.00 49.44 300 TYR B CA 1
ATOM 4938 C C . TYR B 1 301 ? 25.465 -15.110 -21.283 1.00 49.80 300 TYR B C 1
ATOM 4939 O O . TYR B 1 301 ? 24.770 -15.756 -22.077 1.00 49.70 300 TYR B O 1
ATOM 4948 N N . VAL B 1 302 ? 26.493 -14.366 -21.665 1.00 49.32 301 VAL B N 1
ATOM 4949 C CA . VAL B 1 302 ? 26.819 -14.218 -23.085 1.00 49.83 301 VAL B CA 1
ATOM 4950 C C . VAL B 1 302 ? 27.260 -15.558 -23.720 1.00 49.67 301 VAL B C 1
ATOM 4951 O O . VAL B 1 302 ? 27.031 -15.803 -24.910 1.00 48.86 301 VAL B O 1
ATOM 4955 N N . LYS B 1 303 ? 27.857 -16.431 -22.918 1.00 50.34 302 LYS B N 1
ATOM 4956 C CA . LYS B 1 303 ? 28.355 -17.714 -23.445 1.00 51.24 302 LYS B CA 1
ATOM 4957 C C . LYS B 1 303 ? 27.196 -18.487 -24.088 1.00 51.06 302 LYS B C 1
ATOM 4958 O O . LYS B 1 303 ? 27.355 -19.134 -25.138 1.00 50.86 302 LYS B O 1
ATOM 4961 N N . GLY B 1 304 ? 26.024 -18.387 -23.461 1.00 50.66 303 GLY B N 1
ATOM 4962 C CA . GLY B 1 304 ? 24.844 -19.142 -23.884 1.00 50.37 303 GLY B CA 1
ATOM 4963 C C . GLY B 1 304 ? 24.278 -18.727 -25.222 1.00 50.80 303 GLY B C 1
ATOM 4964 O O . GLY B 1 304 ? 23.451 -19.425 -25.786 1.00 50.76 303 GLY B O 1
ATOM 4965 N N . LEU B 1 305 ? 24.748 -17.602 -25.746 1.00 51.81 304 LEU B N 1
ATOM 4966 C CA . LEU B 1 305 ? 24.187 -17.013 -26.973 1.00 51.13 304 LEU B CA 1
ATOM 4967 C C . LEU B 1 305 ? 24.901 -17.489 -28.247 1.00 51.31 304 LEU B C 1
ATOM 4968 O O . LEU B 1 305 ? 24.365 -17.348 -29.352 1.00 50.27 304 LEU B O 1
ATOM 4973 N N . ASN B 1 306 ? 26.105 -18.043 -28.083 1.00 50.99 305 ASN B N 1
ATOM 4974 C CA . ASN B 1 306 ? 26.877 -18.544 -29.203 1.00 51.18 305 ASN B CA 1
ATOM 4975 C C . ASN B 1 306 ? 27.161 -17.510 -30.284 1.00 50.69 305 ASN B C 1
ATOM 4976 O O . ASN B 1 306 ? 26.969 -17.773 -31.468 1.00 51.56 305 ASN B O 1
ATOM 4989 N N . LYS B 1 308 ? 29.571 -15.574 -32.729 1.00 48.32 307 LYS B N 1
ATOM 4990 C CA . LYS B 1 308 ? 30.714 -16.080 -33.516 1.00 48.30 307 LYS B CA 1
ATOM 4991 C C . LYS B 1 308 ? 31.880 -15.109 -33.471 1.00 47.87 307 LYS B C 1
ATOM 4992 O O . LYS B 1 308 ? 31.705 -13.886 -33.566 1.00 48.20 307 LYS B O 1
ATOM 4996 N N . LYS B 1 309 ? 33.068 -15.684 -33.307 1.00 47.80 308 LYS B N 1
ATOM 4997 C CA . LYS B 1 309 ? 34.331 -14.935 -33.371 1.00 48.23 308 LYS B CA 1
ATOM 4998 C C . LYS B 1 309 ? 34.453 -14.252 -34.734 1.00 48.25 308 LYS B C 1
ATOM 4999 O O . LYS B 1 309 ? 34.926 -13.103 -34.842 1.00 48.85 308 LYS B O 1
ATOM 5003 N N . SER B 1 310 ? 34.021 -14.978 -35.765 1.00 47.53 309 SER B N 1
ATOM 5004 C CA . SER B 1 310 ? 34.189 -14.528 -37.155 1.00 47.58 309 SER B CA 1
ATOM 5005 C C . SER B 1 310 ? 33.339 -13.260 -37.395 1.00 47.86 309 SER B C 1
ATOM 5006 O O . SER B 1 310 ? 33.730 -12.328 -38.103 1.00 49.32 309 SER B O 1
ATOM 5009 N N . ASP B 1 311 ? 32.175 -13.221 -36.777 1.00 47.52 310 ASP B N 1
ATOM 5010 C CA . ASP B 1 311 ? 31.296 -12.077 -36.961 1.00 47.93 310 ASP B CA 1
ATOM 5011 C C . ASP B 1 311 ? 31.935 -10.844 -36.327 1.00 46.60 310 ASP B C 1
ATOM 5012 O O . ASP B 1 311 ? 31.888 -9.752 -36.887 1.00 46.07 310 ASP B O 1
ATOM 5017 N N . PHE B 1 312 ? 32.555 -11.033 -35.169 1.00 45.30 311 PHE B N 1
ATOM 5018 C CA . PHE B 1 312 ? 33.212 -9.920 -34.503 1.00 45.33 311 PHE B CA 1
ATOM 5019 C C . PHE B 1 312 ? 34.404 -9.427 -35.283 1.00 44.86 311 PHE B C 1
ATOM 5020 O O . PHE B 1 312 ? 34.665 -8.218 -35.315 1.00 45.65 311 PHE B O 1
ATOM 5028 N N . LYS B 1 313 ? 35.128 -10.362 -35.890 1.00 44.33 312 LYS B N 1
ATOM 5029 C CA . LYS B 1 313 ? 36.323 -10.009 -36.648 1.00 44.76 312 LYS B CA 1
ATOM 5030 C C . LYS B 1 313 ? 35.899 -9.120 -37.821 1.00 44.41 312 LYS B C 1
ATOM 5031 O O . LYS B 1 313 ? 36.548 -8.111 -38.132 1.00 44.55 312 LYS B O 1
ATOM 5036 N N . ARG B 1 314 ? 34.790 -9.478 -38.452 1.00 43.60 313 ARG B N 1
ATOM 5037 C CA . ARG B 1 314 ? 34.314 -8.723 -39.617 1.00 42.90 313 ARG B CA 1
ATOM 5038 C C . ARG B 1 314 ? 33.785 -7.356 -39.189 1.00 42.80 313 ARG B C 1
ATOM 5039 O O . ARG B 1 314 ? 34.020 -6.337 -39.850 1.00 42.01 313 ARG B O 1
ATOM 5047 N N . ALA B 1 315 ? 33.075 -7.350 -38.065 1.00 41.74 314 ALA B N 1
ATOM 5048 C CA . ALA B 1 315 ? 32.542 -6.115 -37.523 1.00 41.17 314 ALA B CA 1
ATOM 5049 C C . ALA B 1 315 ? 33.704 -5.162 -37.220 1.00 40.57 314 ALA B C 1
ATOM 5050 O O . ALA B 1 315 ? 33.642 -3.963 -37.509 1.00 40.03 314 ALA B O 1
ATOM 5052 N N . ILE B 1 316 ? 34.768 -5.713 -36.657 1.00 40.42 315 ILE B N 1
ATOM 5053 C CA . ILE B 1 316 ? 35.932 -4.919 -36.330 1.00 41.51 315 ILE B CA 1
ATOM 5054 C C . ILE B 1 316 ? 36.481 -4.255 -37.605 1.00 42.56 315 ILE B C 1
ATOM 5055 O O . ILE B 1 316 ? 36.840 -3.054 -37.618 1.00 41.69 315 ILE B O 1
ATOM 5060 N N . SER B 1 317 ? 36.528 -5.032 -38.684 1.00 43.04 316 SER B N 1
ATOM 5061 C CA . SER B 1 317 ? 37.102 -4.531 -39.947 1.00 44.80 316 SER B CA 1
ATOM 5062 C C . SER B 1 317 ? 36.207 -3.440 -40.567 1.00 44.57 316 SER B C 1
ATOM 5063 O O . SER B 1 317 ? 36.704 -2.519 -41.245 1.00 46.10 316 SER B O 1
ATOM 5065 N N . GLU B 1 318 ? 34.907 -3.526 -40.302 1.00 43.62 317 GLU B N 1
ATOM 5066 C CA . GLU B 1 318 ? 33.940 -2.636 -40.943 1.00 45.12 317 GLU B CA 1
ATOM 5067 C C . GLU B 1 318 ? 33.445 -1.534 -40.014 1.00 44.72 317 GLU B C 1
ATOM 5068 O O . GLU B 1 318 ? 32.577 -0.744 -40.389 1.00 44.98 317 GLU B O 1
ATOM 5074 N N . ALA B 1 319 ? 33.993 -1.502 -38.802 1.00 43.50 318 ALA B N 1
ATOM 5075 C CA . ALA B 1 319 ? 33.507 -0.590 -37.769 1.00 44.36 318 ALA B CA 1
ATOM 5076 C C . ALA B 1 319 ? 33.620 0.848 -38.242 1.00 45.02 318 ALA B C 1
ATOM 5077 O O . ALA B 1 319 ? 32.724 1.667 -38.023 1.00 45.42 318 ALA B O 1
ATOM 5079 N N . HIS B 1 320 ? 34.730 1.132 -38.908 1.00 45.65 319 HIS B N 1
ATOM 5080 C CA . HIS B 1 320 ? 35.053 2.497 -39.329 1.00 46.97 319 HIS B CA 1
ATOM 5081 C C . HIS B 1 320 ? 34.073 3.016 -40.382 1.00 46.95 319 HIS B C 1
ATOM 5082 O O . HIS B 1 320 ? 33.887 4.215 -40.522 1.00 48.29 319 HIS B O 1
ATOM 5089 N N . LEU B 1 321 ? 33.437 2.106 -41.105 1.00 46.68 320 LEU B N 1
ATOM 5090 C CA . LEU B 1 321 ? 32.557 2.503 -42.208 1.00 46.84 320 LEU B CA 1
ATOM 5091 C C . LEU B 1 321 ? 31.275 3.128 -41.650 1.00 46.84 320 LEU B C 1
ATOM 5092 O O . LEU B 1 321 ? 30.628 3.928 -42.328 1.00 47.81 320 LEU B O 1
ATOM 5097 N N . ILE B 1 322 ? 30.938 2.796 -40.405 1.00 46.84 321 ILE B N 1
ATOM 5098 C CA . ILE B 1 322 ? 29.726 3.337 -39.784 1.00 46.77 321 ILE B CA 1
ATOM 5099 C C . ILE B 1 322 ? 29.825 4.871 -39.599 1.00 47.79 321 ILE B C 1
ATOM 5100 O O . ILE B 1 322 ? 28.844 5.592 -39.766 1.00 47.33 321 ILE B O 1
ATOM 5105 N N . LYS B 1 323 ? 31.024 5.345 -39.273 1.00 48.14 322 LYS B N 1
ATOM 5106 C CA . LYS B 1 323 ? 31.279 6.780 -39.048 1.00 48.70 322 LYS B CA 1
ATOM 5107 C C . LYS B 1 323 ? 32.657 7.146 -39.539 1.00 47.72 322 LYS B C 1
ATOM 5108 O O . LYS B 1 323 ? 33.580 7.317 -38.743 1.00 47.95 322 LYS B O 1
ATOM 5114 N N . PRO B 1 324 ? 32.788 7.293 -40.856 1.00 47.35 323 PRO B N 1
ATOM 5115 C CA . PRO B 1 324 ? 34.099 7.375 -41.483 1.00 47.27 323 PRO B CA 1
ATOM 5116 C C . PRO B 1 324 ? 34.825 8.669 -41.218 1.00 47.02 323 PRO B C 1
ATOM 5117 O O . PRO B 1 324 ? 36.020 8.765 -41.489 1.00 47.28 323 PRO B O 1
ATOM 5121 N N . ALA B 1 325 ? 34.106 9.660 -40.715 1.00 47.95 324 ALA B N 1
ATOM 5122 C CA . ALA B 1 325 ? 34.711 10.971 -40.457 1.00 48.11 324 ALA B CA 1
ATOM 5123 C C . ALA B 1 325 ? 35.212 11.023 -39.047 1.00 47.63 324 ALA B C 1
ATOM 5124 O O . ALA B 1 325 ? 35.923 11.956 -38.676 1.00 48.67 324 ALA B O 1
ATOM 5126 N N . ARG B 1 326 ? 34.865 10.018 -38.250 1.00 47.64 325 ARG B N 1
ATOM 5127 C CA . ARG B 1 326 ? 35.428 9.971 -36.904 1.00 46.81 325 ARG B CA 1
ATOM 5128 C C . ARG B 1 326 ? 36.823 9.424 -36.947 1.00 46.43 325 ARG B C 1
ATOM 5129 O O . ARG B 1 326 ? 37.343 9.048 -38.000 1.00 46.07 325 ARG B O 1
ATOM 5137 N N . TYR B 1 327 ? 37.423 9.377 -35.773 1.00 46.99 326 TYR B N 1
ATOM 5138 C CA . TYR B 1 327 ? 38.778 8.823 -35.650 1.00 46.88 326 TYR B CA 1
ATOM 5139 C C . TYR B 1 327 ? 38.953 8.100 -34.320 1.00 46.43 326 TYR B C 1
ATOM 5140 O O . TYR B 1 327 ? 39.635 8.568 -33.408 1.00 46.77 326 TYR B O 1
ATOM 5149 N N . THR B 1 328 ? 38.329 6.931 -34.248 1.00 45.04 327 THR B N 1
ATOM 5150 C CA . THR B 1 328 ? 38.476 6.079 -33.074 1.00 44.20 327 THR B CA 1
ATOM 5151 C C . THR B 1 328 ? 39.682 5.198 -33.287 1.00 43.78 327 THR B C 1
ATOM 5152 O O . THR B 1 328 ? 40.317 5.271 -34.330 1.00 44.42 327 THR B O 1
ATOM 5156 N N . TYR B 1 329 ? 40.003 4.359 -32.309 1.00 43.85 328 TYR B N 1
ATOM 5157 C CA . TYR B 1 329 ? 41.143 3.425 -32.461 1.00 43.99 328 TYR B CA 1
ATOM 5158 C C . TYR B 1 329 ? 40.982 2.540 -33.719 1.00 43.52 328 TYR B C 1
ATOM 5159 O O . TYR B 1 329 ? 41.968 2.179 -34.382 1.00 42.51 328 TYR B O 1
ATOM 5168 N N . LEU B 1 330 ? 39.724 2.209 -34.033 1.00 42.70 329 LEU B N 1
ATOM 5169 C CA . LEU B 1 330 ? 39.418 1.267 -35.110 1.00 42.63 329 LEU B CA 1
ATOM 5170 C C . LEU B 1 330 ? 39.368 1.981 -36.455 1.00 43.73 329 LEU B C 1
ATOM 5171 O O . LEU B 1 330 ? 38.917 1.428 -37.449 1.00 43.48 329 LEU B O 1
ATOM 5176 N N . HIS B 1 331 ? 39.840 3.213 -36.488 1.00 44.98 330 HIS B N 1
ATOM 5177 C CA . HIS B 1 331 ? 39.995 3.925 -37.751 1.00 45.69 330 HIS B CA 1
ATOM 5178 C C . HIS B 1 331 ? 41.443 3.805 -38.157 1.00 46.52 330 HIS B C 1
ATOM 5179 O O . HIS B 1 331 ? 41.876 4.382 -39.148 1.00 46.90 330 HIS B O 1
ATOM 5186 N N . VAL B 1 332 ? 42.178 3.041 -37.358 1.00 47.47 331 VAL B N 1
ATOM 5187 C CA . VAL B 1 332 ? 43.590 2.743 -37.629 1.00 47.34 331 VAL B CA 1
ATOM 5188 C C . VAL B 1 332 ? 43.757 1.236 -37.830 1.00 47.79 331 VAL B C 1
ATOM 5189 O O . VAL B 1 332 ? 43.385 0.431 -36.975 1.00 47.34 331 VAL B O 1
ATOM 5193 N N . GLU B 1 333 ? 44.306 0.885 -38.990 1.00 48.69 332 GLU B N 1
ATOM 5194 C CA . GLU B 1 333 ? 44.423 -0.510 -39.437 1.00 49.67 332 GLU B CA 1
ATOM 5195 C C . GLU B 1 333 ? 45.105 -1.410 -38.400 1.00 48.91 332 GLU B C 1
ATOM 5196 O O . GLU B 1 333 ? 44.654 -2.526 -38.135 1.00 47.66 332 GLU B O 1
ATOM 5202 N N . LYS B 1 334 ? 46.183 -0.906 -37.813 1.00 48.63 333 LYS B N 1
ATOM 5203 C CA . LYS B 1 334 ? 46.985 -1.677 -36.847 1.00 49.58 333 LYS B CA 1
ATOM 5204 C C . LYS B 1 334 ? 46.121 -2.103 -35.660 1.00 48.08 333 LYS B C 1
ATOM 5205 O O . LYS B 1 334 ? 46.175 -3.238 -35.200 1.00 46.41 333 LYS B O 1
ATOM 5211 N N . ASN B 1 335 ? 45.304 -1.180 -35.189 1.00 47.14 334 ASN B N 1
ATOM 5212 C CA . ASN B 1 335 ? 44.473 -1.431 -34.013 1.00 47.27 334 ASN B CA 1
ATOM 5213 C C . ASN B 1 335 ? 43.383 -2.455 -34.328 1.00 47.24 334 ASN B C 1
ATOM 5214 O O . ASN B 1 335 ? 42.903 -3.176 -33.449 1.00 47.03 334 ASN B O 1
ATOM 5219 N N . CYS B 1 336 ? 43.019 -2.525 -35.603 1.00 47.15 335 CYS B N 1
ATOM 5220 C CA . CYS B 1 336 ? 42.038 -3.506 -36.074 1.00 48.28 335 CYS B CA 1
ATOM 5221 C C . CYS B 1 336 ? 42.644 -4.885 -36.054 1.00 48.42 335 CYS B C 1
ATOM 5222 O O . CYS B 1 336 ? 41.978 -5.844 -35.707 1.00 47.81 335 CYS B O 1
ATOM 5225 N N . GLU B 1 337 ? 43.928 -4.961 -36.404 1.00 50.19 336 GLU B N 1
ATOM 5226 C CA . GLU B 1 337 ? 44.649 -6.240 -36.427 1.00 50.92 336 GLU B CA 1
ATOM 5227 C C . GLU B 1 337 ? 44.852 -6.698 -34.991 1.00 49.68 336 GLU B C 1
ATOM 5228 O O . GLU B 1 337 ? 44.759 -7.877 -34.661 1.00 51.61 336 GLU B O 1
ATOM 5234 N N . THR B 1 338 ? 45.125 -5.747 -34.129 1.00 47.78 337 THR B N 1
ATOM 5235 C CA . THR B 1 338 ? 45.292 -6.079 -32.733 1.00 47.07 337 THR B CA 1
ATOM 5236 C C . THR B 1 338 ? 43.970 -6.614 -32.224 1.00 46.81 337 THR B C 1
ATOM 5237 O O . THR B 1 338 ? 43.938 -7.615 -31.505 1.00 46.47 337 THR B O 1
ATOM 5241 N N . ALA B 1 339 ? 42.890 -5.946 -32.618 1.00 46.15 338 ALA B N 1
ATOM 5242 C CA . ALA B 1 339 ? 41.540 -6.303 -32.140 1.00 46.54 338 ALA B CA 1
ATOM 5243 C C . ALA B 1 339 ? 41.179 -7.721 -32.577 1.00 46.87 338 ALA B C 1
ATOM 5244 O O . ALA B 1 339 ? 40.615 -8.506 -31.821 1.00 45.32 338 ALA B O 1
ATOM 5246 N N . LYS B 1 340 ? 41.523 -8.038 -33.812 1.00 47.59 339 LYS B N 1
ATOM 5247 C CA . LYS B 1 340 ? 41.240 -9.364 -34.358 1.00 49.33 339 LYS B CA 1
ATOM 5248 C C . LYS B 1 340 ? 42.120 -10.451 -33.707 1.00 49.45 339 LYS B C 1
ATOM 5249 O O . LYS B 1 340 ? 41.652 -11.567 -33.476 1.00 49.64 339 LYS B O 1
ATOM 5255 N N . GLU B 1 341 ? 43.362 -10.110 -33.362 1.00 49.99 340 GLU B N 1
ATOM 5256 C CA . GLU B 1 341 ? 44.259 -11.072 -32.686 1.00 50.64 340 GLU B CA 1
ATOM 5257 C C . GLU B 1 341 ? 43.737 -11.332 -31.270 1.00 50.35 340 GLU B C 1
ATOM 5258 O O . GLU B 1 341 ? 43.920 -12.408 -30.707 1.00 50.43 340 GLU B O 1
ATOM 5260 N N . ILE B 1 342 ? 43.070 -10.335 -30.712 1.00 50.34 341 ILE B N 1
ATOM 5261 C CA . ILE B 1 342 ? 42.518 -10.450 -29.370 1.00 50.59 341 ILE B CA 1
ATOM 5262 C C . ILE B 1 342 ? 41.365 -11.438 -29.380 1.00 50.88 341 ILE B C 1
ATOM 5263 O O . ILE B 1 342 ? 41.222 -12.271 -28.486 1.00 51.09 341 ILE B O 1
ATOM 5268 N N . VAL B 1 343 ? 40.537 -11.330 -30.409 1.00 51.08 342 VAL B N 1
ATOM 5269 C CA . VAL B 1 343 ? 39.361 -12.190 -30.534 1.00 51.79 342 VAL B CA 1
ATOM 5270 C C . VAL B 1 343 ? 39.791 -13.645 -30.746 1.00 53.90 342 VAL B C 1
ATOM 5271 O O . VAL B 1 343 ? 39.080 -14.572 -30.377 1.00 54.94 342 VAL B O 1
ATOM 5275 N N . ASP B 1 344 ? 40.966 -13.849 -31.322 1.00 55.62 343 ASP B N 1
ATOM 5276 C CA . ASP B 1 344 ? 41.410 -15.214 -31.642 1.00 57.50 343 ASP B CA 1
ATOM 5277 C C . ASP B 1 344 ? 42.143 -15.854 -30.470 1.00 57.17 343 ASP B C 1
ATOM 5278 O O . ASP B 1 344 ? 42.240 -17.078 -30.376 1.00 57.31 343 ASP B O 1
ATOM 5283 N N . THR B 1 345 ? 42.631 -15.005 -29.574 1.00 57.74 344 THR B N 1
ATOM 5284 C CA . THR B 1 345 ? 43.561 -15.419 -28.521 1.00 57.79 344 THR B CA 1
ATOM 5285 C C . THR B 1 345 ? 42.967 -15.397 -27.137 1.00 56.80 344 THR B C 1
ATOM 5286 O O . THR B 1 345 ? 43.023 -16.375 -26.408 1.00 57.80 344 THR B O 1
ATOM 5290 N N . ASP B 1 346 ? 42.470 -14.233 -26.764 1.00 55.51 345 ASP B N 1
ATOM 5291 C CA . ASP B 1 346 ? 41.954 -14.023 -25.417 1.00 54.65 345 ASP B CA 1
ATOM 5292 C C . ASP B 1 346 ? 41.201 -15.220 -24.874 1.00 53.56 345 ASP B C 1
ATOM 5293 O O . ASP B 1 346 ? 40.397 -15.851 -25.569 1.00 52.13 345 ASP B O 1
ATOM 5298 N N . GLU B 1 347 ? 41.448 -15.479 -23.596 1.00 52.73 346 GLU B N 1
ATOM 5299 C CA . GLU B 1 347 ? 40.901 -16.647 -22.922 1.00 52.54 346 GLU B CA 1
ATOM 5300 C C . GLU B 1 347 ? 39.404 -16.533 -22.707 1.00 51.43 346 GLU B C 1
ATOM 5301 O O . GLU B 1 347 ? 38.652 -17.447 -22.999 1.00 51.09 346 GLU B O 1
ATOM 5307 N N . ILE B 1 348 ? 38.967 -15.391 -22.211 1.00 51.39 347 ILE B N 1
ATOM 5308 C CA . ILE B 1 348 ? 37.541 -15.196 -21.961 1.00 50.51 347 ILE B CA 1
ATOM 5309 C C . ILE B 1 348 ? 36.774 -15.336 -23.266 1.00 49.68 347 ILE B C 1
ATOM 5310 O O . ILE B 1 348 ? 35.779 -16.043 -23.333 1.00 48.96 347 ILE B O 1
ATOM 5315 N N . LEU B 1 349 ? 37.266 -14.686 -24.311 1.00 49.25 348 LEU B N 1
ATOM 5316 C CA . LEU B 1 349 ? 36.588 -14.711 -25.612 1.00 49.18 348 LEU B CA 1
ATOM 5317 C C . LEU B 1 349 ? 36.532 -16.133 -26.193 1.00 49.57 348 LEU B C 1
ATOM 5318 O O . LEU B 1 349 ? 35.538 -16.530 -26.825 1.00 49.61 348 LEU B O 1
ATOM 5323 N N . ARG B 1 350 ? 37.608 -16.885 -25.994 1.00 49.86 349 ARG B N 1
ATOM 5324 C CA . ARG B 1 350 ? 37.692 -18.256 -26.521 1.00 49.86 349 ARG B CA 1
ATOM 5325 C C . ARG B 1 350 ? 36.563 -19.067 -25.897 1.00 50.86 349 ARG B C 1
ATOM 5326 O O . ARG B 1 350 ? 35.998 -19.981 -26.523 1.00 50.10 349 ARG B O 1
ATOM 5334 N N . ASN B 1 351 ? 36.223 -18.694 -24.664 1.00 51.52 350 ASN B N 1
ATOM 5335 C CA . ASN B 1 351 ? 35.186 -19.397 -23.885 1.00 52.95 350 ASN B CA 1
ATOM 5336 C C . ASN B 1 351 ? 33.754 -18.979 -24.293 1.00 53.08 350 ASN B C 1
ATOM 5337 O O . ASN B 1 351 ? 32.881 -19.820 -24.563 1.00 53.81 350 ASN B O 1
ATOM 5342 N N . ILE B 1 352 ? 33.531 -17.674 -24.341 1.00 52.82 351 ILE B N 1
ATOM 5343 C CA . ILE B 1 352 ? 32.205 -17.129 -24.620 1.00 53.22 351 ILE B CA 1
ATOM 5344 C C . ILE B 1 352 ? 32.000 -16.767 -26.114 1.00 53.31 351 ILE B C 1
ATOM 5345 O O . ILE B 1 352 ? 31.360 -15.794 -26.427 1.00 55.66 351 ILE B O 1
ATOM 5350 N N . LEU B 1 353 ? 32.634 -17.429 -27.056 1.00 54.41 352 LEU B N 1
ATOM 5351 C CA . LEU B 1 353 ? 32.311 -17.163 -28.457 1.00 55.05 352 LEU B CA 1
ATOM 5352 C C . LEU B 1 353 ? 32.668 -18.367 -29.307 1.00 56.01 352 LEU B C 1
ATOM 5353 O O . LEU B 1 353 ? 33.472 -19.186 -28.887 1.00 56.92 352 LEU B O 1
ATOM 5358 N N . SER C 1 6 ? 9.347 25.141 -22.915 1.00 80.87 5 SER C N 1
ATOM 5359 C CA . SER C 1 6 ? 10.727 24.592 -22.778 1.00 81.22 5 SER C CA 1
ATOM 5360 C C . SER C 1 6 ? 11.338 24.340 -24.156 1.00 81.15 5 SER C C 1
ATOM 5361 O O . SER C 1 6 ? 11.525 23.187 -24.579 1.00 82.81 5 SER C O 1
ATOM 5362 N N . HIS C 1 7 ? 11.711 25.438 -24.815 1.00 78.53 6 HIS C N 1
ATOM 5363 C CA . HIS C 1 7 ? 11.999 25.441 -26.270 1.00 76.62 6 HIS C CA 1
ATOM 5364 C C . HIS C 1 7 ? 13.266 26.214 -26.670 1.00 73.17 6 HIS C C 1
ATOM 5365 O O . HIS C 1 7 ? 13.594 27.242 -26.096 1.00 72.41 6 HIS C O 1
ATOM 5372 N N . ARG C 1 8 ? 13.973 25.679 -27.660 1.00 69.23 7 ARG C N 1
ATOM 5373 C CA . ARG C 1 8 ? 15.278 26.216 -28.076 1.00 67.21 7 ARG C CA 1
ATOM 5374 C C . ARG C 1 8 ? 15.302 26.898 -29.435 1.00 62.93 7 ARG C C 1
ATOM 5375 O O . ARG C 1 8 ? 14.783 26.390 -30.414 1.00 64.81 7 ARG C O 1
ATOM 5383 N N . ILE C 1 9 ? 15.950 28.052 -29.472 1.00 58.41 8 ILE C N 1
ATOM 5384 C CA . ILE C 1 9 ? 15.957 28.933 -30.643 1.00 54.06 8 ILE C CA 1
ATOM 5385 C C . ILE C 1 9 ? 17.261 28.845 -31.404 1.00 51.64 8 ILE C C 1
ATOM 5386 O O . ILE C 1 9 ? 18.329 29.003 -30.838 1.00 48.82 8 ILE C O 1
ATOM 5391 N N . ALA C 1 10 ? 17.135 28.592 -32.708 1.00 50.54 9 ALA C N 1
ATOM 5392 C CA . ALA C 1 10 ? 18.284 28.495 -33.620 1.00 49.52 9 ALA C CA 1
ATOM 5393 C C . ALA C 1 10 ? 18.149 29.518 -34.729 1.00 48.03 9 ALA C C 1
ATOM 5394 O O . ALA C 1 10 ? 17.600 29.235 -35.776 1.00 49.99 9 ALA C O 1
ATOM 5396 N N . ILE C 1 11 ? 18.641 30.714 -34.468 1.00 47.84 10 ILE C N 1
ATOM 5397 C CA . ILE C 1 11 ? 18.656 31.783 -35.461 1.00 46.80 10 ILE C CA 1
ATOM 5398 C C . ILE C 1 11 ? 19.694 31.382 -36.490 1.00 45.99 10 ILE C C 1
ATOM 5399 O O . ILE C 1 11 ? 20.792 31.002 -36.124 1.00 45.14 10 ILE C O 1
ATOM 5404 N N . PRO C 1 12 ? 19.353 31.463 -37.787 1.00 45.14 11 PRO C N 1
ATOM 5405 C CA . PRO C 1 12 ? 20.322 31.179 -38.839 1.00 44.73 11 PRO C CA 1
ATOM 5406 C C . PRO C 1 12 ? 21.606 31.974 -38.708 1.00 44.95 11 PRO C C 1
ATOM 5407 O O . PRO C 1 12 ? 21.584 33.142 -38.361 1.00 46.33 11 PRO C O 1
ATOM 5411 N N . LEU C 1 13 ? 22.708 31.287 -38.982 1.00 43.67 12 LEU C N 1
ATOM 5412 C CA . LEU C 1 13 ? 24.054 31.827 -38.912 1.00 42.79 12 LEU C CA 1
ATOM 5413 C C . LEU C 1 13 ? 24.299 32.742 -40.111 1.00 43.07 12 LEU C C 1
ATOM 5414 O O . LEU C 1 13 ? 24.966 33.749 -40.026 1.00 41.95 12 LEU C O 1
ATOM 5419 N N . ILE C 1 14 ? 23.750 32.354 -41.246 1.00 43.74 13 ILE C N 1
ATOM 5420 C CA . ILE C 1 14 ? 24.031 33.053 -42.485 1.00 44.13 13 ILE C CA 1
ATOM 5421 C C . ILE C 1 14 ? 22.767 33.616 -43.054 1.00 43.89 13 ILE C C 1
ATOM 5422 O O . ILE C 1 14 ? 21.818 32.900 -43.265 1.00 44.02 13 ILE C O 1
ATOM 5427 N N . LEU C 1 15 ? 22.764 34.925 -43.251 1.00 44.22 14 LEU C N 1
ATOM 5428 C CA . LEU C 1 15 ? 21.632 35.628 -43.858 1.00 45.65 14 LEU C CA 1
ATOM 5429 C C . LEU C 1 15 ? 22.106 36.618 -44.895 1.00 46.74 14 LEU C C 1
ATOM 5430 O O . LEU C 1 15 ? 22.705 37.612 -44.562 1.00 47.98 14 LEU C O 1
ATOM 5435 N N . GLU C 1 16 ? 21.835 36.319 -46.153 1.00 47.09 15 GLU C N 1
ATOM 5436 C CA . GLU C 1 16 ? 22.283 37.146 -47.282 1.00 48.01 15 GLU C CA 1
ATOM 5437 C C . GLU C 1 16 ? 21.157 37.318 -48.286 1.00 47.71 15 GLU C C 1
ATOM 5438 O O . GLU C 1 16 ? 20.693 36.364 -48.909 1.00 48.06 15 GLU C O 1
ATOM 5444 N N . VAL C 1 17 ? 20.726 38.550 -48.416 1.00 47.46 16 VAL C N 1
ATOM 5445 C CA . VAL C 1 17 ? 19.730 38.918 -49.385 1.00 48.25 16 VAL C CA 1
ATOM 5446 C C . VAL C 1 17 ? 20.216 40.111 -50.145 1.00 48.90 16 VAL C C 1
ATOM 5447 O O . VAL C 1 17 ? 20.399 41.179 -49.574 1.00 48.56 16 VAL C O 1
ATOM 5451 N N . GLY C 1 18 ? 20.440 39.916 -51.437 1.00 50.52 17 GLY C N 1
ATOM 5452 C CA . GLY C 1 18 ? 20.921 40.984 -52.312 1.00 50.02 17 GLY C CA 1
ATOM 5453 C C . GLY C 1 18 ? 21.411 40.522 -53.662 1.00 51.05 17 GLY C C 1
ATOM 5454 O O . GLY C 1 18 ? 20.939 39.512 -54.204 1.00 50.61 17 GLY C O 1
ATOM 5455 N N . ASN C 1 19 ? 22.377 41.278 -54.169 1.00 51.14 18 ASN C N 1
ATOM 5456 C CA . ASN C 1 19 ? 22.941 41.082 -55.487 1.00 52.23 18 ASN C CA 1
ATOM 5457 C C . ASN C 1 19 ? 24.246 40.338 -55.417 1.00 52.87 18 ASN C C 1
ATOM 5458 O O . ASN C 1 19 ? 24.955 40.391 -54.403 1.00 51.23 18 ASN C O 1
ATOM 5463 N N . ASN C 1 20 ? 24.526 39.630 -56.509 1.00 53.86 19 ASN C N 1
ATOM 5464 C CA . ASN C 1 20 ? 25.761 38.874 -56.679 1.00 54.88 19 ASN C CA 1
ATOM 5465 C C . ASN C 1 20 ? 25.999 37.865 -55.577 1.00 54.05 19 ASN C C 1
ATOM 5466 O O . ASN C 1 20 ? 27.113 37.730 -55.086 1.00 56.49 19 ASN C O 1
ATOM 5471 N N . LYS C 1 21 ? 24.961 37.138 -55.202 1.00 52.66 20 LYS C N 1
ATOM 5472 C CA . LYS C 1 21 ? 25.088 36.163 -54.098 1.00 52.92 20 LYS C CA 1
ATOM 5473 C C . LYS C 1 21 ? 25.462 34.779 -54.604 1.00 53.23 20 LYS C C 1
ATOM 5474 O O . LYS C 1 21 ? 26.270 34.097 -54.012 1.00 52.75 20 LYS C O 1
ATOM 5480 N N . ILE C 1 22 ? 24.881 34.375 -55.717 1.00 54.45 21 ILE C N 1
ATOM 5481 C CA . ILE C 1 22 ? 25.101 33.030 -56.227 1.00 56.17 21 ILE C CA 1
ATOM 5482 C C . ILE C 1 22 ? 26.553 32.785 -56.468 1.00 56.22 21 ILE C C 1
ATOM 5483 O O . ILE C 1 22 ? 27.118 31.764 -56.067 1.00 56.82 21 ILE C O 1
ATOM 5488 N N . TYR C 1 23 ? 27.143 33.749 -57.149 1.00 55.82 22 TYR C N 1
ATOM 5489 C CA . TYR C 1 23 ? 28.550 33.715 -57.522 1.00 55.29 22 TYR C CA 1
ATOM 5490 C C . TYR C 1 23 ? 29.491 33.591 -56.336 1.00 53.57 22 TYR C C 1
ATOM 5491 O O . TYR C 1 23 ? 30.601 33.078 -56.449 1.00 54.01 22 TYR C O 1
ATOM 5500 N N . ASN C 1 24 ? 29.047 34.091 -55.199 1.00 51.92 23 ASN C N 1
ATOM 5501 C CA . ASN C 1 24 ? 29.908 34.192 -54.028 1.00 51.39 23 ASN C CA 1
ATOM 5502 C C . ASN C 1 24 ? 29.454 33.246 -52.941 1.00 49.38 23 ASN C C 1
ATOM 5503 O O . ASN C 1 24 ? 29.814 33.386 -51.782 1.00 48.04 23 ASN C O 1
ATOM 5508 N N . ILE C 1 25 ? 28.663 32.262 -53.348 1.00 48.00 24 ILE C N 1
ATOM 5509 C CA . ILE C 1 25 ? 28.060 31.332 -52.395 1.00 47.95 24 ILE C CA 1
ATOM 5510 C C . ILE C 1 25 ? 29.149 30.672 -51.546 1.00 47.23 24 ILE C C 1
ATOM 5511 O O . ILE C 1 25 ? 28.974 30.443 -50.331 1.00 46.23 24 ILE C O 1
ATOM 5516 N N . GLY C 1 26 ? 30.280 30.408 -52.192 1.00 46.83 25 GLY C N 1
ATOM 5517 C CA . GLY C 1 26 ? 31.419 29.780 -51.528 1.00 46.42 25 GLY C CA 1
ATOM 5518 C C . GLY C 1 26 ? 31.865 30.554 -50.314 1.00 46.22 25 GLY C C 1
ATOM 5519 O O . GLY C 1 26 ? 31.932 30.012 -49.217 1.00 45.82 25 GLY C O 1
ATOM 5520 N N . GLN C 1 27 ? 32.149 31.836 -50.518 1.00 47.22 26 GLN C N 1
ATOM 5521 C CA . GLN C 1 27 ? 32.680 32.705 -49.445 1.00 48.49 26 GLN C CA 1
ATOM 5522 C C . GLN C 1 27 ? 31.603 32.935 -48.417 1.00 47.93 26 GLN C C 1
ATOM 5523 O O . GLN C 1 27 ? 31.858 33.110 -47.242 1.00 48.78 26 GLN C O 1
ATOM 5529 N N . ILE C 1 28 ? 30.379 32.931 -48.886 1.00 47.84 27 ILE C N 1
ATOM 5530 C CA . ILE C 1 28 ? 29.244 33.184 -48.017 1.00 46.96 27 ILE C CA 1
ATOM 5531 C C . ILE C 1 28 ? 29.105 32.059 -47.017 1.00 48.29 27 ILE C C 1
ATOM 5532 O O . ILE C 1 28 ? 28.910 32.303 -45.828 1.00 50.53 27 ILE C O 1
ATOM 5537 N N . ILE C 1 29 ? 29.221 30.822 -47.478 1.00 48.42 28 ILE C N 1
ATOM 5538 C CA . ILE C 1 29 ? 28.969 29.687 -46.573 1.00 48.83 28 ILE C CA 1
ATOM 5539 C C . ILE C 1 29 ? 30.199 29.225 -45.810 1.00 48.88 28 ILE C C 1
ATOM 5540 O O . ILE C 1 29 ? 30.101 28.338 -44.960 1.00 47.65 28 ILE C O 1
ATOM 5545 N N . LYS C 1 30 ? 31.339 29.843 -46.114 1.00 49.16 29 LYS C N 1
ATOM 5546 C CA . LYS C 1 30 ? 32.618 29.490 -45.465 1.00 49.56 29 LYS C CA 1
ATOM 5547 C C . LYS C 1 30 ? 32.457 29.689 -43.957 1.00 48.86 29 LYS C C 1
ATOM 5548 O O . LYS C 1 30 ? 33.021 28.987 -43.143 1.00 47.70 29 LYS C O 1
ATOM 5553 N N . LYS C 1 31 ? 31.626 30.641 -43.605 1.00 50.48 30 LYS C N 1
ATOM 5554 C CA . LYS C 1 31 ? 31.413 30.996 -42.199 1.00 51.87 30 LYS C CA 1
ATOM 5555 C C . LYS C 1 31 ? 30.906 29.791 -41.415 1.00 51.80 30 LYS C C 1
ATOM 5556 O O . LYS C 1 31 ? 31.051 29.729 -40.213 1.00 51.49 30 LYS C O 1
ATOM 5562 N N . GLY C 1 32 ? 30.287 28.844 -42.117 1.00 51.80 31 GLY C N 1
ATOM 5563 C CA . GLY C 1 32 ? 29.743 27.638 -41.488 1.00 50.89 31 GLY C CA 1
ATOM 5564 C C . GLY C 1 32 ? 30.797 26.599 -41.175 1.00 50.55 31 GLY C C 1
ATOM 5565 O O . GLY C 1 32 ? 30.537 25.654 -40.449 1.00 50.22 31 GLY C O 1
ATOM 5566 N N . ASN C 1 33 ? 31.989 26.770 -41.734 1.00 50.63 32 ASN C N 1
ATOM 5567 C CA . ASN C 1 33 ? 33.081 25.816 -41.496 1.00 53.09 32 ASN C CA 1
ATOM 5568 C C . ASN C 1 33 ? 32.834 24.420 -42.068 1.00 52.20 32 ASN C C 1
ATOM 5569 O O . ASN C 1 33 ? 33.391 23.438 -41.576 1.00 53.40 32 ASN C O 1
ATOM 5574 N N . PHE C 1 34 ? 31.985 24.325 -43.080 1.00 50.89 33 PHE C N 1
ATOM 5575 C CA . PHE C 1 34 ? 31.669 23.020 -43.670 1.00 50.29 33 PHE C CA 1
ATOM 5576 C C . PHE C 1 34 ? 32.847 22.488 -44.464 1.00 50.11 33 PHE C C 1
ATOM 5577 O O . PHE C 1 34 ? 33.471 23.225 -45.219 1.00 51.77 33 PHE C O 1
ATOM 5585 N N . LYS C 1 35 ? 33.154 21.208 -44.302 1.00 49.91 34 LYS C N 1
ATOM 5586 C CA . LYS C 1 35 ? 34.278 20.622 -45.034 1.00 51.36 34 LYS C CA 1
ATOM 5587 C C . LYS C 1 35 ? 33.788 19.930 -46.311 1.00 51.00 34 LYS C C 1
ATOM 5588 O O . LYS C 1 35 ? 34.479 19.905 -47.324 1.00 51.14 34 LYS C O 1
ATOM 5591 N N . ARG C 1 36 ? 32.572 19.397 -46.247 1.00 50.74 35 ARG C N 1
ATOM 5592 C CA . ARG C 1 36 ? 32.029 18.546 -47.307 1.00 50.48 35 ARG C CA 1
ATOM 5593 C C . ARG C 1 36 ? 30.514 18.624 -47.440 1.00 48.21 35 ARG C C 1
ATOM 5594 O O . ARG C 1 36 ? 29.759 18.223 -46.545 1.00 49.57 35 ARG C O 1
ATOM 5602 N N . VAL C 1 37 ? 30.081 19.105 -48.592 1.00 44.59 36 VAL C N 1
ATOM 5603 C CA . VAL C 1 37 ? 28.671 19.345 -48.804 1.00 42.93 36 VAL C CA 1
ATOM 5604 C C . VAL C 1 37 ? 28.104 18.586 -49.969 1.00 42.45 36 VAL C C 1
ATOM 5605 O O . VAL C 1 37 ? 28.817 18.101 -50.840 1.00 44.04 36 VAL C O 1
ATOM 5609 N N . SER C 1 38 ? 26.787 18.485 -49.953 1.00 41.76 37 SER C N 1
ATOM 5610 C CA . SER C 1 38 ? 26.026 17.961 -51.080 1.00 41.97 37 SER C CA 1
ATOM 5611 C C . SER C 1 38 ? 25.071 19.026 -51.551 1.00 42.30 37 SER C C 1
ATOM 5612 O O . SER C 1 38 ? 24.403 19.702 -50.727 1.00 41.91 37 SER C O 1
ATOM 5615 N N . LEU C 1 39 ? 25.024 19.168 -52.878 1.00 41.23 38 LEU C N 1
ATOM 5616 C CA . LEU C 1 39 ? 24.133 20.133 -53.528 1.00 40.94 38 LEU C CA 1
ATOM 5617 C C . LEU C 1 39 ? 22.941 19.450 -54.153 1.00 40.42 38 LEU C C 1
ATOM 5618 O O . LEU C 1 39 ? 23.077 18.487 -54.917 1.00 42.18 38 LEU C O 1
ATOM 5623 N N . TYR C 1 40 ? 21.767 19.964 -53.814 1.00 39.84 39 TYR C N 1
ATOM 5624 C CA . TYR C 1 40 ? 20.500 19.467 -54.373 1.00 39.34 39 TYR C CA 1
ATOM 5625 C C . TYR C 1 40 ? 19.829 20.574 -55.134 1.00 39.45 39 TYR C C 1
ATOM 5626 O O . TYR C 1 40 ? 19.470 21.595 -54.569 1.00 41.30 39 TYR C O 1
ATOM 5635 N N . PHE C 1 41 ? 19.682 20.342 -56.430 1.00 39.71 40 PHE C N 1
ATOM 5636 C CA . PHE C 1 41 ? 19.058 21.280 -57.370 1.00 40.17 40 PHE C CA 1
ATOM 5637 C C . PHE C 1 41 ? 17.674 20.851 -57.842 1.00 39.98 40 PHE C C 1
ATOM 5638 O O . PHE C 1 41 ? 17.447 19.722 -58.248 1.00 39.06 40 PHE C O 1
ATOM 5646 N N . GLY C 1 42 ? 16.770 21.810 -57.838 1.00 41.73 41 GLY C N 1
ATOM 5647 C CA . GLY C 1 42 ? 15.493 21.623 -58.489 1.00 42.97 41 GLY C CA 1
ATOM 5648 C C . GLY C 1 42 ? 15.707 21.383 -59.982 1.00 43.71 41 GLY C C 1
ATOM 5649 O O . GLY C 1 42 ? 16.752 21.702 -60.540 1.00 43.80 41 GLY C O 1
ATOM 5650 N N . GLU C 1 43 ? 14.709 20.802 -60.628 1.00 44.13 42 GLU C N 1
ATOM 5651 C CA . GLU C 1 43 ? 14.785 20.540 -62.082 1.00 45.62 42 GLU C CA 1
ATOM 5652 C C . GLU C 1 43 ? 15.002 21.787 -62.925 1.00 43.60 42 GLU C C 1
ATOM 5653 O O . GLU C 1 43 ? 14.297 22.776 -62.806 1.00 42.40 42 GLU C O 1
ATOM 5659 N N . GLY C 1 44 ? 16.004 21.699 -63.778 1.00 42.76 43 GLY C N 1
ATOM 5660 C CA . GLY C 1 44 ? 16.381 22.788 -64.663 1.00 42.92 43 GLY C CA 1
ATOM 5661 C C . GLY C 1 44 ? 17.287 23.826 -64.031 1.00 43.15 43 GLY C C 1
ATOM 5662 O O . GLY C 1 44 ? 17.878 24.656 -64.739 1.00 44.97 43 GLY C O 1
ATOM 5663 N N . ILE C 1 45 ? 17.407 23.774 -62.707 1.00 41.61 44 ILE C N 1
ATOM 5664 C CA . ILE C 1 45 ? 18.127 24.826 -61.984 1.00 41.50 44 ILE C CA 1
ATOM 5665 C C . ILE C 1 45 ? 19.634 24.722 -62.216 1.00 42.34 44 ILE C C 1
ATOM 5666 O O . ILE C 1 45 ? 20.315 25.741 -62.338 1.00 42.56 44 ILE C O 1
ATOM 5671 N N . TYR C 1 46 ? 20.155 23.499 -62.291 1.00 42.81 45 TYR C N 1
ATOM 5672 C CA . TYR C 1 46 ? 21.596 23.311 -62.458 1.00 42.44 45 TYR C CA 1
ATOM 5673 C C . TYR C 1 46 ? 22.030 23.921 -63.792 1.00 43.14 45 TYR C C 1
ATOM 5674 O O . TYR C 1 46 ? 23.069 24.559 -63.910 1.00 41.42 45 TYR C O 1
ATOM 5683 N N . GLU C 1 47 ? 21.203 23.712 -64.797 1.00 44.52 46 GLU C N 1
ATOM 5684 C CA . GLU C 1 47 ? 21.479 24.226 -66.155 1.00 46.68 46 GLU C CA 1
ATOM 5685 C C . GLU C 1 47 ? 21.676 25.748 -66.127 1.00 45.65 46 GLU C C 1
ATOM 5686 O O . GLU C 1 47 ? 22.440 26.294 -66.898 1.00 45.21 46 GLU C O 1
ATOM 5692 N N . LEU C 1 48 ? 20.999 26.406 -65.191 1.00 45.22 47 LEU C N 1
ATOM 5693 C CA . LEU C 1 48 ? 21.056 27.868 -65.044 1.00 45.32 47 LEU C CA 1
ATOM 5694 C C . LEU C 1 48 ? 22.251 28.375 -64.234 1.00 44.74 47 LEU C C 1
ATOM 5695 O O . LEU C 1 48 ? 22.942 29.285 -64.666 1.00 45.48 47 LEU C O 1
ATOM 5700 N N . PHE C 1 49 ? 22.490 27.787 -63.069 1.00 44.87 48 PHE C N 1
ATOM 5701 C CA . PHE C 1 49 ? 23.452 28.336 -62.099 1.00 45.38 48 PHE C CA 1
ATOM 5702 C C . PHE C 1 49 ? 24.469 27.344 -61.575 1.00 45.70 48 PHE C C 1
ATOM 5703 O O . PHE C 1 49 ? 25.339 27.707 -60.784 1.00 47.22 48 PHE C O 1
ATOM 5711 N N . GLY C 1 50 ? 24.331 26.094 -61.991 1.00 45.01 49 GLY C N 1
ATOM 5712 C CA . GLY C 1 50 ? 25.077 24.991 -61.431 1.00 45.07 49 GLY C CA 1
ATOM 5713 C C . GLY C 1 50 ? 26.582 25.157 -61.439 1.00 45.47 49 GLY C C 1
ATOM 5714 O O . GLY C 1 50 ? 27.228 25.065 -60.398 1.00 44.92 49 GLY C O 1
ATOM 5715 N N . GLU C 1 51 ? 27.135 25.392 -62.615 1.00 46.54 50 GLU C N 1
ATOM 5716 C CA . GLU C 1 51 ? 28.572 25.454 -62.758 1.00 47.83 50 GLU C CA 1
ATOM 5717 C C . GLU C 1 51 ? 29.128 26.535 -61.869 1.00 46.55 50 GLU C C 1
ATOM 5718 O O . GLU C 1 51 ? 30.100 26.327 -61.157 1.00 46.37 50 GLU C O 1
ATOM 5724 N N . THR C 1 52 ? 28.511 27.702 -61.916 1.00 46.05 51 THR C N 1
ATOM 5725 C CA . THR C 1 52 ? 28.972 28.818 -61.089 1.00 46.70 51 THR C CA 1
ATOM 5726 C C . THR C 1 52 ? 28.966 28.486 -59.606 1.00 46.02 51 THR C C 1
ATOM 5727 O O . THR C 1 52 ? 29.884 28.824 -58.872 1.00 44.84 51 THR C O 1
ATOM 5731 N N . ILE C 1 53 ? 27.906 27.832 -59.167 1.00 45.30 52 ILE C N 1
ATOM 5732 C CA . ILE C 1 53 ? 27.803 27.465 -57.759 1.00 45.30 52 ILE C CA 1
ATOM 5733 C C . ILE C 1 53 ? 28.896 26.467 -57.371 1.00 45.54 52 ILE C C 1
ATOM 5734 O O . ILE C 1 53 ? 29.527 26.607 -56.323 1.00 44.97 52 ILE C O 1
ATOM 5739 N N . GLU C 1 54 ? 29.130 25.478 -58.225 1.00 46.29 53 GLU C N 1
ATOM 5740 C CA . GLU C 1 54 ? 30.145 24.458 -57.957 1.00 46.81 53 GLU C CA 1
ATOM 5741 C C . GLU C 1 54 ? 31.529 25.092 -57.899 1.00 46.62 53 GLU C C 1
ATOM 5742 O O . GLU C 1 54 ? 32.304 24.799 -57.001 1.00 47.31 53 GLU C O 1
ATOM 5748 N N . LYS C 1 55 ? 31.827 25.948 -58.875 1.00 46.52 54 LYS C N 1
ATOM 5749 C CA . LYS C 1 55 ? 33.143 26.598 -58.984 1.00 46.68 54 LYS C CA 1
ATOM 5750 C C . LYS C 1 55 ? 33.401 27.403 -57.725 1.00 45.69 54 LYS C C 1
ATOM 5751 O O . LYS C 1 55 ? 34.486 27.364 -57.130 1.00 45.01 54 LYS C O 1
ATOM 5754 N N . SER C 1 56 ? 32.374 28.145 -57.346 1.00 44.28 55 SER C N 1
ATOM 5755 C CA . SER C 1 56 ? 32.453 29.042 -56.206 1.00 44.22 55 SER C CA 1
ATOM 5756 C C . SER C 1 56 ? 32.766 28.252 -54.937 1.00 44.76 55 SER C C 1
ATOM 5757 O O . SER C 1 56 ? 33.635 28.656 -54.149 1.00 44.85 55 SER C O 1
ATOM 5760 N N . ILE C 1 57 ? 32.077 27.121 -54.768 1.00 44.34 56 ILE C N 1
ATOM 5761 C CA . ILE C 1 57 ? 32.202 26.310 -53.544 1.00 43.90 56 ILE C CA 1
ATOM 5762 C C . ILE C 1 57 ? 33.576 25.646 -53.539 1.00 44.70 56 ILE C C 1
ATOM 5763 O O . ILE C 1 57 ? 34.302 25.715 -52.563 1.00 44.22 56 ILE C O 1
ATOM 5768 N N . LYS C 1 58 ? 33.953 25.065 -54.663 1.00 45.59 57 LYS C N 1
ATOM 5769 C CA . LYS C 1 58 ? 35.231 24.374 -54.750 1.00 47.29 57 LYS C CA 1
ATOM 5770 C C . LYS C 1 58 ? 36.384 25.358 -54.530 1.00 47.65 57 LYS C C 1
ATOM 5771 O O . LYS C 1 58 ? 37.373 25.022 -53.881 1.00 48.28 57 LYS C O 1
ATOM 5777 N N . SER C 1 59 ? 36.239 26.585 -55.008 1.00 47.91 58 SER C N 1
ATOM 5778 C CA . SER C 1 59 ? 37.330 27.569 -54.851 1.00 49.07 58 SER C CA 1
ATOM 5779 C C . SER C 1 59 ? 37.428 28.108 -53.431 1.00 48.90 58 SER C C 1
ATOM 5780 O O . SER C 1 59 ? 38.379 28.808 -53.108 1.00 48.87 58 SER C O 1
ATOM 5783 N N . SER C 1 60 ? 36.437 27.799 -52.598 1.00 49.23 59 SER C N 1
ATOM 5784 C CA . SER C 1 60 ? 36.478 28.206 -51.192 1.00 49.37 59 SER C CA 1
ATOM 5785 C C . SER C 1 60 ? 36.973 27.036 -50.358 1.00 49.58 59 SER C C 1
ATOM 5786 O O . SER C 1 60 ? 36.801 26.987 -49.144 1.00 48.15 59 SER C O 1
ATOM 5789 N N . ASN C 1 61 ? 37.576 26.084 -51.050 1.00 50.25 60 ASN C N 1
ATOM 5790 C CA . ASN C 1 61 ? 38.151 24.924 -50.387 1.00 51.60 60 ASN C CA 1
ATOM 5791 C C . ASN C 1 61 ? 37.129 24.047 -49.659 1.00 49.96 60 ASN C C 1
ATOM 5792 O O . ASN C 1 61 ? 37.403 23.482 -48.605 1.00 49.69 60 ASN C O 1
ATOM 5797 N N . ILE C 1 62 ? 35.940 23.957 -50.224 1.00 48.87 61 ILE C N 1
ATOM 5798 C CA . ILE C 1 62 ? 34.905 23.059 -49.706 1.00 47.66 61 ILE C CA 1
ATOM 5799 C C . ILE C 1 62 ? 34.667 21.946 -50.696 1.00 47.77 61 ILE C C 1
ATOM 5800 O O . ILE C 1 62 ? 34.442 22.201 -51.871 1.00 48.05 61 ILE C O 1
ATOM 5805 N N . GLU C 1 63 ? 34.752 20.706 -50.231 1.00 47.93 62 GLU C N 1
ATOM 5806 C CA . GLU C 1 63 ? 34.486 19.569 -51.119 1.00 48.55 62 GLU C CA 1
ATOM 5807 C C . GLU C 1 63 ? 33.010 19.343 -51.324 1.00 47.93 62 GLU C C 1
ATOM 5808 O O . GLU C 1 63 ? 32.165 19.619 -50.468 1.00 47.50 62 GLU C O 1
ATOM 5814 N N . ILE C 1 64 ? 32.726 18.878 -52.522 1.00 46.87 63 ILE C N 1
ATOM 5815 C CA . ILE C 1 64 ? 31.379 18.547 -52.919 1.00 46.62 63 ILE C CA 1
ATOM 5816 C C . ILE C 1 64 ? 31.264 17.048 -53.087 1.00 46.73 63 ILE C C 1
ATOM 5817 O O . ILE C 1 64 ? 31.893 16.456 -53.968 1.00 47.91 63 ILE C O 1
ATOM 5822 N N . GLU C 1 65 ? 30.471 16.441 -52.216 1.00 46.26 64 GLU C N 1
ATOM 5823 C CA . GLU C 1 65 ? 30.301 14.991 -52.216 1.00 46.43 64 GLU C CA 1
ATOM 5824 C C . GLU C 1 65 ? 29.465 14.566 -53.383 1.00 45.92 64 GLU C C 1
ATOM 5825 O O . GLU C 1 65 ? 29.731 13.566 -54.028 1.00 47.78 64 GLU C O 1
ATOM 5831 N N . ALA C 1 66 ? 28.428 15.335 -53.641 1.00 45.56 65 ALA C N 1
ATOM 5832 C CA . ALA C 1 66 ? 27.440 14.951 -54.642 1.00 44.32 65 ALA C CA 1
ATOM 5833 C C . ALA C 1 66 ? 26.615 16.140 -55.111 1.00 44.31 65 ALA C C 1
ATOM 5834 O O . ALA C 1 66 ? 26.381 17.107 -54.384 1.00 43.92 65 ALA C O 1
ATOM 5836 N N . VAL C 1 67 ? 26.185 16.029 -56.353 1.00 44.18 66 VAL C N 1
ATOM 5837 C CA . VAL C 1 67 ? 25.275 16.971 -56.953 1.00 43.72 66 VAL C CA 1
ATOM 5838 C C . VAL C 1 67 ? 24.108 16.178 -57.463 1.00 44.57 66 VAL C C 1
ATOM 5839 O O . VAL C 1 67 ? 24.273 15.271 -58.267 1.00 45.59 66 VAL C O 1
ATOM 5843 N N . GLU C 1 68 ? 22.929 16.510 -56.968 1.00 45.79 67 GLU C N 1
ATOM 5844 C CA . GLU C 1 68 ? 21.714 15.773 -57.306 1.00 46.19 67 GLU C CA 1
ATOM 5845 C C . GLU C 1 68 ? 20.563 16.689 -57.686 1.00 45.95 67 GLU C C 1
ATOM 5846 O O . GLU C 1 68 ? 20.551 17.882 -57.395 1.00 44.82 67 GLU C O 1
ATOM 5852 N N . THR C 1 69 ? 19.548 16.057 -58.248 1.00 45.92 68 THR C N 1
ATOM 5853 C CA . THR C 1 69 ? 18.316 16.725 -58.603 1.00 46.84 68 THR C CA 1
ATOM 5854 C C . THR C 1 69 ? 17.171 16.292 -57.714 1.00 48.61 68 THR C C 1
ATOM 5855 O O . THR C 1 69 ? 16.967 15.113 -57.475 1.00 48.82 68 THR C O 1
ATOM 5859 N N . VAL C 1 70 ? 16.404 17.266 -57.263 1.00 50.46 69 VAL C N 1
ATOM 5860 C CA . VAL C 1 70 ? 15.190 17.008 -56.506 1.00 53.16 69 VAL C CA 1
ATOM 5861 C C . VAL C 1 70 ? 14.007 16.979 -57.449 1.00 55.95 69 VAL C C 1
ATOM 5862 O O . VAL C 1 70 ? 13.741 17.952 -58.149 1.00 57.48 69 VAL C O 1
ATOM 5866 N N . LYS C 1 71 ? 13.292 15.861 -57.444 1.00 59.13 70 LYS C N 1
ATOM 5867 C CA . LYS C 1 71 ? 12.190 15.615 -58.381 1.00 61.22 70 LYS C CA 1
ATOM 5868 C C . LYS C 1 71 ? 10.772 15.640 -57.754 1.00 63.41 70 LYS C C 1
ATOM 5869 O O . LYS C 1 71 ? 9.774 15.565 -58.486 1.00 66.03 70 LYS C O 1
ATOM 5873 N N . ASN C 1 72 ? 10.664 15.740 -56.426 1.00 63.18 71 ASN C N 1
ATOM 5874 C CA . ASN C 1 72 ? 9.345 15.724 -55.773 1.00 61.70 71 ASN C CA 1
ATOM 5875 C C . ASN C 1 72 ? 9.356 15.986 -54.266 1.00 60.97 71 ASN C C 1
ATOM 5876 O O . ASN C 1 72 ? 10.404 16.053 -53.644 1.00 61.61 71 ASN C O 1
ATOM 5881 N N . ILE C 1 73 ? 8.172 16.135 -53.692 1.00 59.92 72 ILE C N 1
ATOM 5882 C CA . ILE C 1 73 ? 8.033 16.412 -52.258 1.00 58.88 72 ILE C CA 1
ATOM 5883 C C . ILE C 1 73 ? 7.297 15.299 -51.552 1.00 57.69 72 ILE C C 1
ATOM 5884 O O . ILE C 1 73 ? 6.686 15.511 -50.509 1.00 57.71 72 ILE C O 1
ATOM 5889 N N . ASP C 1 74 ? 7.372 14.106 -52.130 1.00 56.72 73 ASP C N 1
ATOM 5890 C CA . ASP C 1 74 ? 6.742 12.903 -51.551 1.00 57.03 73 ASP C CA 1
ATOM 5891 C C . ASP C 1 74 ? 7.503 12.418 -50.310 1.00 54.31 73 ASP C C 1
ATOM 5892 O O . ASP C 1 74 ? 8.697 12.144 -50.335 1.00 52.58 73 ASP C O 1
ATOM 5897 N N . PHE C 1 75 ? 6.784 12.311 -49.214 1.00 52.89 74 PHE C N 1
ATOM 5898 C CA . PHE C 1 75 ? 7.420 11.991 -47.937 1.00 52.71 74 PHE C CA 1
ATOM 5899 C C . PHE C 1 75 ? 8.275 10.714 -48.003 1.00 52.23 74 PHE C C 1
ATOM 5900 O O . PHE C 1 75 ? 9.403 10.683 -47.506 1.00 51.57 74 PHE C O 1
ATOM 5908 N N . ASP C 1 76 ? 7.744 9.668 -48.633 1.00 51.76 75 ASP C N 1
ATOM 5909 C CA . ASP C 1 76 ? 8.453 8.393 -48.690 1.00 52.01 75 ASP C CA 1
ATOM 5910 C C . ASP C 1 76 ? 9.759 8.509 -49.469 1.00 49.56 75 ASP C C 1
ATOM 5911 O O . ASP C 1 76 ? 10.791 7.966 -49.045 1.00 48.91 75 ASP C O 1
ATOM 5916 N N . GLU C 1 77 ? 9.708 9.195 -50.612 1.00 47.21 76 GLU C N 1
ATOM 5917 C CA . GLU C 1 77 ? 10.887 9.281 -51.489 1.00 46.41 76 GLU C CA 1
ATOM 5918 C C . GLU C 1 77 ? 11.939 10.119 -50.766 1.00 45.29 76 GLU C C 1
ATOM 5919 O O . GLU C 1 77 ? 13.131 9.818 -50.846 1.00 45.61 76 GLU C O 1
ATOM 5921 N N . ILE C 1 78 ? 11.478 11.124 -50.018 1.00 43.69 77 ILE C N 1
ATOM 5922 C CA . ILE C 1 78 ? 12.374 12.027 -49.262 1.00 43.44 77 ILE C CA 1
ATOM 5923 C C . ILE C 1 78 ? 13.097 11.249 -48.145 1.00 43.73 77 ILE C C 1
ATOM 5924 O O . ILE C 1 78 ? 14.317 11.346 -47.970 1.00 44.04 77 ILE C O 1
ATOM 5929 N N . GLY C 1 79 ? 12.359 10.430 -47.421 1.00 41.76 78 GLY C N 1
ATOM 5930 C CA . GLY C 1 79 ? 12.991 9.657 -46.372 1.00 41.08 78 GLY C CA 1
ATOM 5931 C C . GLY C 1 79 ? 13.980 8.670 -46.952 1.00 41.75 78 GLY C C 1
ATOM 5932 O O . GLY C 1 79 ? 15.035 8.379 -46.385 1.00 42.65 78 GLY C O 1
ATOM 5933 N N . THR C 1 80 ? 13.627 8.113 -48.088 1.00 42.17 79 THR C N 1
ATOM 5934 C CA . THR C 1 80 ? 14.527 7.157 -48.718 1.00 42.56 79 THR C CA 1
ATOM 5935 C C . THR C 1 80 ? 15.792 7.898 -49.063 1.00 42.70 79 THR C C 1
ATOM 5936 O O . THR C 1 80 ? 16.877 7.487 -48.688 1.00 42.65 79 THR C O 1
ATOM 5940 N N . ASN C 1 81 ? 15.640 9.024 -49.754 1.00 42.90 80 ASN C N 1
ATOM 5941 C CA . ASN C 1 81 ? 16.809 9.766 -50.210 1.00 43.32 80 ASN C CA 1
ATOM 5942 C C . ASN C 1 81 ? 17.596 10.295 -49.027 1.00 42.54 80 ASN C C 1
ATOM 5943 O O . ASN C 1 81 ? 18.820 10.390 -49.083 1.00 43.10 80 ASN C O 1
ATOM 5948 N N . ALA C 1 82 ? 16.905 10.630 -47.945 1.00 40.69 81 ALA C N 1
ATOM 5949 C CA . ALA C 1 82 ? 17.610 11.214 -46.793 1.00 41.14 81 ALA C CA 1
ATOM 5950 C C . ALA C 1 82 ? 18.658 10.232 -46.300 1.00 42.03 81 ALA C C 1
ATOM 5951 O O . ALA C 1 82 ? 19.801 10.596 -46.012 1.00 41.20 81 ALA C O 1
ATOM 5953 N N . PHE C 1 83 ? 18.253 8.975 -46.198 1.00 43.43 82 PHE C N 1
ATOM 5954 C CA . PHE C 1 83 ? 19.109 7.944 -45.608 1.00 44.42 82 PHE C CA 1
ATOM 5955 C C . PHE C 1 83 ? 20.098 7.373 -46.590 1.00 44.84 82 PHE C C 1
ATOM 5956 O O . PHE C 1 83 ? 20.896 6.501 -46.233 1.00 44.17 82 PHE C O 1
ATOM 5964 N N . LYS C 1 84 ? 20.081 7.924 -47.801 1.00 46.05 83 LYS C N 1
ATOM 5965 C CA . LYS C 1 84 ? 21.062 7.555 -48.827 1.00 47.02 83 LYS C CA 1
ATOM 5966 C C . LYS C 1 84 ? 22.225 8.525 -48.741 1.00 45.48 83 LYS C C 1
ATOM 5967 O O . LYS C 1 84 ? 23.286 8.262 -49.271 1.00 46.33 83 LYS C O 1
ATOM 5972 N N . ILE C 1 85 ? 22.022 9.649 -48.063 1.00 43.95 84 ILE C N 1
ATOM 5973 C CA . ILE C 1 85 ? 23.072 10.671 -47.955 1.00 42.81 84 ILE C CA 1
ATOM 5974 C C . ILE C 1 85 ? 24.278 10.066 -47.222 1.00 43.48 84 ILE C C 1
ATOM 5975 O O . ILE C 1 85 ? 24.142 9.540 -46.127 1.00 42.88 84 ILE C O 1
ATOM 5980 N N . PRO C 1 86 ? 25.469 10.151 -47.823 1.00 44.65 85 PRO C N 1
ATOM 5981 C CA . PRO C 1 86 ? 26.645 9.552 -47.161 1.00 44.62 85 PRO C CA 1
ATOM 5982 C C . PRO C 1 86 ? 26.968 10.184 -45.836 1.00 44.81 85 PRO C C 1
ATOM 5983 O O . PRO C 1 86 ? 26.793 11.380 -45.630 1.00 45.09 85 PRO C O 1
ATOM 5987 N N . ALA C 1 87 ? 27.453 9.346 -44.938 1.00 45.74 86 ALA C N 1
ATOM 5988 C CA . ALA C 1 87 ? 27.734 9.763 -43.561 1.00 46.66 86 ALA C CA 1
ATOM 5989 C C . ALA C 1 87 ? 28.796 10.863 -43.468 1.00 46.87 86 ALA C C 1
ATOM 5990 O O . ALA C 1 87 ? 28.862 11.565 -42.481 1.00 47.75 86 ALA C O 1
ATOM 5992 N N . GLU C 1 88 ? 29.614 11.039 -44.496 1.00 48.12 87 GLU C N 1
ATOM 5993 C CA . GLU C 1 88 ? 30.712 12.026 -44.398 1.00 49.28 87 GLU C CA 1
ATOM 5994 C C . GLU C 1 88 ? 30.281 13.422 -44.806 1.00 48.26 87 GLU C C 1
ATOM 5995 O O . GLU C 1 88 ? 31.046 14.358 -44.724 1.00 48.85 87 GLU C O 1
ATOM 6001 N N . VAL C 1 89 ? 29.030 13.555 -45.219 1.00 47.53 88 VAL C N 1
ATOM 6002 C CA . VAL C 1 89 ? 28.478 14.860 -45.604 1.00 46.85 88 VAL C CA 1
ATOM 6003 C C . VAL C 1 89 ? 28.195 15.718 -44.374 1.00 47.25 88 VAL C C 1
ATOM 6004 O O . VAL C 1 89 ? 27.568 15.257 -43.411 1.00 48.23 88 VAL C O 1
ATOM 6008 N N . ASP C 1 90 ? 28.673 16.961 -44.447 1.00 46.81 89 ASP C N 1
ATOM 6009 C CA . ASP C 1 90 ? 28.618 17.969 -43.361 1.00 47.74 89 ASP C CA 1
ATOM 6010 C C . ASP C 1 90 ? 27.408 18.878 -43.457 1.00 45.36 89 ASP C C 1
ATOM 6011 O O . ASP C 1 90 ? 27.020 19.545 -42.506 1.00 44.94 89 ASP C O 1
ATOM 6014 N N . ALA C 1 91 ? 26.890 19.004 -44.664 1.00 43.68 90 ALA C N 1
ATOM 6015 C CA . ALA C 1 91 ? 25.869 20.013 -44.925 1.00 44.08 90 ALA C CA 1
ATOM 6016 C C . ALA C 1 91 ? 25.175 19.786 -46.246 1.00 42.91 90 ALA C C 1
ATOM 6017 O O . ALA C 1 91 ? 25.743 19.260 -47.216 1.00 43.32 90 ALA C O 1
ATOM 6019 N N . LEU C 1 92 ? 23.934 20.209 -46.255 1.00 42.02 91 LEU C N 1
ATOM 6020 C CA . LEU C 1 92 ? 23.105 20.145 -47.450 1.00 42.46 91 LEU C CA 1
ATOM 6021 C C . LEU C 1 92 ? 22.809 21.540 -47.988 1.00 42.34 91 LEU C C 1
ATOM 6022 O O . LEU C 1 92 ? 22.454 22.441 -47.251 1.00 42.26 91 LEU C O 1
ATOM 6027 N N . ILE C 1 93 ? 22.978 21.701 -49.287 1.00 42.38 92 ILE C N 1
ATOM 6028 C CA . ILE C 1 93 ? 22.606 22.934 -49.940 1.00 41.65 92 ILE C CA 1
ATOM 6029 C C . ILE C 1 93 ? 21.467 22.683 -50.915 1.00 41.50 92 ILE C C 1
ATOM 6030 O O . ILE C 1 93 ? 21.533 21.810 -51.788 1.00 42.04 92 ILE C O 1
ATOM 6035 N N . GLY C 1 94 ? 20.397 23.447 -50.732 1.00 42.16 93 GLY C N 1
ATOM 6036 C CA . GLY C 1 94 ? 19.217 23.357 -51.587 1.00 42.39 93 GLY C CA 1
ATOM 6037 C C . GLY C 1 94 ? 19.094 24.556 -52.507 1.00 42.74 93 GLY C C 1
ATOM 6038 O O . GLY C 1 94 ? 19.033 25.704 -52.065 1.00 43.12 93 GLY C O 1
ATOM 6039 N N . ILE C 1 95 ? 19.091 24.277 -53.807 1.00 40.99 94 ILE C N 1
ATOM 6040 C CA . ILE C 1 95 ? 18.970 25.334 -54.797 1.00 40.29 94 ILE C CA 1
ATOM 6041 C C . ILE C 1 95 ? 17.788 25.109 -55.707 1.00 40.37 94 ILE C C 1
ATOM 6042 O O . ILE C 1 95 ? 17.744 24.166 -56.496 1.00 41.20 94 ILE C O 1
ATOM 6047 N N . GLY C 1 96 ? 16.811 25.991 -55.589 1.00 41.47 95 GLY C N 1
ATOM 6048 C CA . GLY C 1 96 ? 15.646 25.917 -56.465 1.00 41.71 95 GLY C CA 1
ATOM 6049 C C . GLY C 1 96 ? 14.418 26.582 -55.908 1.00 41.82 95 GLY C C 1
ATOM 6050 O O . GLY C 1 96 ? 14.517 27.444 -55.056 1.00 41.41 95 GLY C O 1
ATOM 6051 N N . GLY C 1 97 ? 13.267 26.147 -56.420 1.00 43.17 96 GLY C N 1
ATOM 6052 C CA . GLY C 1 97 ? 11.951 26.612 -55.979 1.00 43.34 96 GLY C CA 1
ATOM 6053 C C . GLY C 1 97 ? 11.540 26.059 -54.622 1.00 44.11 96 GLY C C 1
ATOM 6054 O O . GLY C 1 97 ? 12.256 25.280 -53.985 1.00 44.29 96 GLY C O 1
ATOM 6055 N N . GLY C 1 98 ? 10.367 26.491 -54.188 1.00 43.66 97 GLY C N 1
ATOM 6056 C CA . GLY C 1 98 ? 9.853 26.193 -52.864 1.00 43.88 97 GLY C CA 1
ATOM 6057 C C . GLY C 1 98 ? 9.766 24.704 -52.556 1.00 43.66 97 GLY C C 1
ATOM 6058 O O . GLY C 1 98 ? 10.047 24.274 -51.432 1.00 43.63 97 GLY C O 1
ATOM 6059 N N . LYS C 1 99 ? 9.363 23.924 -53.553 1.00 43.38 98 LYS C N 1
ATOM 6060 C CA . LYS C 1 99 ? 9.230 22.477 -53.374 1.00 44.54 98 LYS C CA 1
ATOM 6061 C C . LYS C 1 99 ? 10.597 21.833 -53.190 1.00 44.10 98 LYS C C 1
ATOM 6062 O O . LYS C 1 99 ? 10.816 21.010 -52.304 1.00 45.90 98 LYS C O 1
ATOM 6068 N N . ALA C 1 100 ? 11.540 22.260 -54.001 1.00 43.45 99 ALA C N 1
ATOM 6069 C CA . ALA C 1 100 ? 12.901 21.726 -53.912 1.00 43.68 99 ALA C CA 1
ATOM 6070 C C . ALA C 1 100 ? 13.524 22.055 -52.557 1.00 43.41 99 ALA C C 1
ATOM 6071 O O . ALA C 1 100 ? 14.154 21.200 -51.911 1.00 43.68 99 ALA C O 1
ATOM 6073 N N . ILE C 1 101 ? 13.340 23.296 -52.130 1.00 43.27 100 ILE C N 1
ATOM 6074 C CA . ILE C 1 101 ? 13.902 23.760 -50.868 1.00 43.15 100 ILE C CA 1
ATOM 6075 C C . ILE C 1 101 ? 13.336 22.925 -49.729 1.00 43.11 100 ILE C C 1
ATOM 6076 O O . ILE C 1 101 ? 14.060 22.461 -48.850 1.00 43.57 100 ILE C O 1
ATOM 6081 N N . ASP C 1 102 ? 12.025 22.756 -49.744 1.00 43.34 101 ASP C N 1
ATOM 6082 C CA . ASP C 1 102 ? 11.338 22.059 -48.644 1.00 44.36 101 ASP C CA 1
ATOM 6083 C C . ASP C 1 102 ? 11.789 20.592 -48.574 1.00 42.93 101 ASP C C 1
ATOM 6084 O O . ASP C 1 102 ? 11.922 20.012 -47.481 1.00 43.42 101 ASP C O 1
ATOM 6089 N N . ALA C 1 103 ? 12.075 20.007 -49.731 1.00 40.84 102 ALA C N 1
ATOM 6090 C CA . ALA C 1 103 ? 12.473 18.595 -49.758 1.00 40.18 102 ALA C CA 1
ATOM 6091 C C . ALA C 1 103 ? 13.839 18.412 -49.115 1.00 40.05 102 ALA C C 1
ATOM 6092 O O . ALA C 1 103 ? 14.063 17.468 -48.353 1.00 40.32 102 ALA C O 1
ATOM 6094 N N . VAL C 1 104 ? 14.751 19.317 -49.457 1.00 39.66 103 VAL C N 1
ATOM 6095 C CA . VAL C 1 104 ? 16.139 19.230 -49.001 1.00 39.47 103 VAL C CA 1
ATOM 6096 C C . VAL C 1 104 ? 16.167 19.622 -47.534 1.00 40.03 103 VAL C C 1
ATOM 6097 O O . VAL C 1 104 ? 16.853 18.994 -46.720 1.00 39.64 103 VAL C O 1
ATOM 6101 N N . LYS C 1 105 ? 15.385 20.634 -47.188 1.00 40.42 104 LYS C N 1
ATOM 6102 C CA . LYS C 1 105 ? 15.251 21.024 -45.789 1.00 41.73 104 LYS C CA 1
ATOM 6103 C C . LYS C 1 105 ? 14.833 19.820 -44.922 1.00 41.57 104 LYS C C 1
ATOM 6104 O O . LYS C 1 105 ? 15.365 19.600 -43.814 1.00 40.18 104 LYS C O 1
ATOM 6110 N N . TYR C 1 106 ? 13.908 19.019 -45.449 1.00 40.16 105 TYR C N 1
ATOM 6111 C CA . TYR C 1 106 ? 13.367 17.913 -44.665 1.00 40.57 105 TYR C CA 1
ATOM 6112 C C . TYR C 1 106 ? 14.397 16.811 -44.499 1.00 41.10 105 TYR C C 1
ATOM 6113 O O . TYR C 1 106 ? 14.469 16.168 -43.472 1.00 42.45 105 TYR C O 1
ATOM 6130 N N . ALA C 1 108 ? 17.603 17.333 -44.364 1.00 39.98 107 ALA C N 1
ATOM 6131 C CA . ALA C 1 108 ? 18.570 17.843 -43.392 1.00 39.95 107 ALA C CA 1
ATOM 6132 C C . ALA C 1 108 ? 17.984 17.644 -41.997 1.00 39.01 107 ALA C C 1
ATOM 6133 O O . ALA C 1 108 ? 18.671 17.287 -41.046 1.00 40.81 107 ALA C O 1
ATOM 6135 N N . PHE C 1 109 ? 16.681 17.821 -41.897 1.00 39.45 108 PHE C N 1
ATOM 6136 C CA . PHE C 1 109 ? 15.968 17.605 -40.613 1.00 39.46 108 PHE C CA 1
ATOM 6137 C C . PHE C 1 109 ? 16.116 16.151 -40.190 1.00 40.66 108 PHE C C 1
ATOM 6138 O O . PHE C 1 109 ? 16.482 15.859 -39.052 1.00 42.78 108 PHE C O 1
ATOM 6146 N N . LEU C 1 110 ? 15.879 15.229 -41.123 1.00 40.27 109 LEU C N 1
ATOM 6147 C CA . LEU C 1 110 ? 15.939 13.789 -40.797 1.00 39.83 109 LEU C CA 1
ATOM 6148 C C . LEU C 1 110 ? 17.336 13.329 -40.433 1.00 38.64 109 LEU C C 1
ATOM 6149 O O . LEU C 1 110 ? 17.471 12.417 -39.627 1.00 38.83 109 LEU C O 1
ATOM 6154 N N . ARG C 1 111 ? 18.358 13.950 -41.023 1.00 37.89 110 ARG C N 1
ATOM 6155 C CA . ARG C 1 111 ? 19.743 13.526 -40.797 1.00 38.55 110 ARG C CA 1
ATOM 6156 C C . ARG C 1 111 ? 20.436 14.439 -39.798 1.00 39.02 110 ARG C C 1
ATOM 6157 O O . ARG C 1 111 ? 21.590 14.267 -39.511 1.00 36.60 110 ARG C O 1
ATOM 6165 N N . LYS C 1 112 ? 19.709 15.419 -39.289 1.00 39.87 111 LYS C N 1
ATOM 6166 C CA . LYS C 1 112 ? 20.285 16.366 -38.339 1.00 42.77 111 LYS C CA 1
ATOM 6167 C C . LYS C 1 112 ? 21.536 17.025 -38.928 1.00 42.62 111 LYS C C 1
ATOM 6168 O O . LYS C 1 112 ? 22.576 17.023 -38.315 1.00 44.43 111 LYS C O 1
ATOM 6172 N N . LEU C 1 113 ? 21.415 17.540 -40.147 1.00 42.86 112 LEU C N 1
ATOM 6173 C CA . LEU C 1 113 ? 22.516 18.196 -40.860 1.00 41.54 112 LEU C CA 1
ATOM 6174 C C . LEU C 1 113 ? 22.208 19.681 -41.052 1.00 40.89 112 LEU C C 1
ATOM 6175 O O . LEU C 1 113 ? 21.059 20.086 -41.232 1.00 39.85 112 LEU C O 1
ATOM 6180 N N . PRO C 1 114 ? 23.254 20.510 -41.028 1.00 40.84 113 PRO C N 1
ATOM 6181 C CA . PRO C 1 114 ? 23.058 21.896 -41.423 1.00 40.41 113 PRO C CA 1
ATOM 6182 C C . PRO C 1 114 ? 22.517 21.987 -42.820 1.00 40.30 113 PRO C C 1
ATOM 6183 O O . PRO C 1 114 ? 22.885 21.188 -43.696 1.00 39.67 113 PRO C O 1
ATOM 6187 N N . PHE C 1 115 ? 21.646 22.968 -42.997 1.00 40.57 114 PHE C N 1
ATOM 6188 C CA . PHE C 1 115 ? 20.984 23.232 -44.266 1.00 41.21 114 PHE C CA 1
ATOM 6189 C C . PHE C 1 115 ? 21.124 24.683 -44.705 1.00 41.37 114 PHE C C 1
ATOM 6190 O O . PHE C 1 115 ? 20.858 25.615 -43.938 1.00 41.17 114 PHE C O 1
ATOM 6198 N N . ILE C 1 116 ? 21.573 24.849 -45.945 1.00 41.20 115 ILE C N 1
ATOM 6199 C CA . ILE C 1 116 ? 21.675 26.152 -46.570 1.00 41.15 115 ILE C CA 1
ATOM 6200 C C . ILE C 1 116 ? 20.584 26.265 -47.630 1.00 41.61 115 ILE C C 1
ATOM 6201 O O . ILE C 1 116 ? 20.551 25.531 -48.615 1.00 41.25 115 ILE C O 1
ATOM 6206 N N . SER C 1 117 ? 19.709 27.232 -47.430 1.00 42.29 116 SER C N 1
ATOM 6207 C CA . SER C 1 117 ? 18.597 27.528 -48.359 1.00 41.51 116 SER C CA 1
ATOM 6208 C C . SER C 1 117 ? 18.989 28.585 -49.414 1.00 41.11 116 SER C C 1
ATOM 6209 O O . SER C 1 117 ? 19.405 29.695 -49.079 1.00 42.89 116 SER C O 1
ATOM 6212 N N . VAL C 1 118 ? 18.904 28.199 -50.683 1.00 41.09 117 VAL C N 1
ATOM 6213 C CA . VAL C 1 118 ? 19.249 29.078 -51.805 1.00 40.03 117 VAL C CA 1
ATOM 6214 C C . VAL C 1 118 ? 18.085 29.091 -52.813 1.00 40.85 117 VAL C C 1
ATOM 6215 O O . VAL C 1 118 ? 18.129 28.442 -53.863 1.00 41.73 117 VAL C O 1
ATOM 6219 N N . PRO C 1 119 ? 17.022 29.821 -52.475 1.00 41.19 118 PRO C N 1
ATOM 6220 C CA . PRO C 1 119 ? 15.815 29.820 -53.297 1.00 42.37 118 PRO C CA 1
ATOM 6221 C C . PRO C 1 119 ? 15.961 30.643 -54.542 1.00 43.56 118 PRO C C 1
ATOM 6222 O O . PRO C 1 119 ? 16.540 31.726 -54.507 1.00 45.53 118 PRO C O 1
ATOM 6226 N N . THR C 1 120 ? 15.418 30.120 -55.624 1.00 44.15 119 THR C N 1
ATOM 6227 C CA . THR C 1 120 ? 15.441 30.779 -56.912 1.00 44.88 119 THR C CA 1
ATOM 6228 C C . THR C 1 120 ? 14.079 31.419 -57.176 1.00 45.67 119 THR C C 1
ATOM 6229 O O . THR C 1 120 ? 13.858 32.080 -58.188 1.00 45.35 119 THR C O 1
ATOM 6233 N N . SER C 1 121 ? 13.183 31.236 -56.222 1.00 47.28 120 SER C N 1
ATOM 6234 C CA . SER C 1 121 ? 11.930 31.978 -56.210 1.00 50.13 120 SER C CA 1
ATOM 6235 C C . SER C 1 121 ? 11.428 32.118 -54.792 1.00 50.91 120 SER C C 1
ATOM 6236 O O . SER C 1 121 ? 11.909 31.432 -53.900 1.00 53.26 120 SER C O 1
ATOM 6239 N N . THR C 1 122 ? 10.472 33.013 -54.585 1.00 51.01 121 THR C N 1
ATOM 6240 C CA . THR C 1 122 ? 9.937 33.220 -53.256 1.00 52.24 121 THR C CA 1
ATOM 6241 C C . THR C 1 122 ? 8.438 33.139 -53.235 1.00 50.39 121 THR C C 1
ATOM 6242 O O . THR C 1 122 ? 7.768 34.135 -53.029 1.00 53.28 121 THR C O 1
ATOM 6246 N N . SER C 1 123 ? 7.914 31.942 -53.437 1.00 49.63 122 SER C N 1
ATOM 6247 C CA . SER C 1 123 ? 6.467 31.734 -53.493 1.00 50.10 122 SER C CA 1
ATOM 6248 C C . SER C 1 123 ? 5.879 31.703 -52.117 1.00 48.52 122 SER C C 1
ATOM 6249 O O . SER C 1 123 ? 4.671 31.830 -51.938 1.00 47.06 122 SER C O 1
ATOM 6252 N N . ASN C 1 124 ? 6.756 31.573 -51.143 1.00 48.17 123 ASN C N 1
ATOM 6253 C CA . ASN C 1 124 ? 6.355 31.572 -49.734 1.00 47.05 123 ASN C CA 1
ATOM 6254 C C . ASN C 1 124 ? 7.558 31.541 -48.787 1.00 46.58 123 ASN C C 1
ATOM 6255 O O . ASN C 1 124 ? 8.695 31.487 -49.227 1.00 47.28 123 ASN C O 1
ATOM 6260 N N . ASP C 1 125 ? 7.285 31.539 -47.492 1.00 45.95 124 ASP C N 1
ATOM 6261 C CA . ASP C 1 125 ? 8.354 31.681 -46.471 1.00 46.35 124 ASP C CA 1
ATOM 6262 C C . ASP C 1 125 ? 8.975 30.354 -46.039 1.00 45.91 124 ASP C C 1
ATOM 6263 O O . ASP C 1 125 ? 9.705 30.285 -45.041 1.00 45.38 124 ASP C O 1
ATOM 6268 N N . GLY C 1 126 ? 8.702 29.314 -46.816 1.00 45.34 125 GLY C N 1
ATOM 6269 C CA . GLY C 1 126 ? 9.253 28.011 -46.562 1.00 44.70 125 GLY C CA 1
ATOM 6270 C C . GLY C 1 126 ? 10.774 28.042 -46.569 1.00 45.22 125 GLY C C 1
ATOM 6271 O O . GLY C 1 126 ? 11.437 27.296 -45.843 1.00 47.67 125 GLY C O 1
ATOM 6272 N N . PHE C 1 127 ? 11.341 28.930 -47.372 1.00 45.51 126 PHE C N 1
ATOM 6273 C CA . PHE C 1 127 ? 12.804 28.952 -47.554 1.00 44.42 126 PHE C CA 1
ATOM 6274 C C . PHE C 1 127 ? 13.524 29.453 -46.310 1.00 45.08 126 PHE C C 1
ATOM 6275 O O . PHE C 1 127 ? 14.744 29.275 -46.154 1.00 45.44 126 PHE C O 1
ATOM 6283 N N . SER C 1 128 ? 12.768 30.044 -45.391 1.00 45.24 127 SER C N 1
ATOM 6284 C CA . SER C 1 128 ? 13.374 30.570 -44.150 1.00 45.23 127 SER C CA 1
ATOM 6285 C C . SER C 1 128 ? 12.853 29.968 -42.853 1.00 45.01 127 SER C C 1
ATOM 6286 O O . SER C 1 128 ? 13.325 30.315 -41.773 1.00 45.98 127 SER C O 1
ATOM 6289 N N . SER C 1 129 ? 11.859 29.105 -42.937 1.00 44.16 128 SER C N 1
ATOM 6290 C CA . SER C 1 129 ? 11.151 28.683 -41.746 1.00 44.24 128 SER C CA 1
ATOM 6291 C C . SER C 1 129 ? 11.444 27.258 -41.277 1.00 46.08 128 SER C C 1
ATOM 6292 O O . SER C 1 129 ? 12.114 26.470 -41.961 1.00 47.08 128 SER C O 1
ATOM 6295 N N . PRO C 1 130 ? 10.884 26.911 -40.123 1.00 44.13 129 PRO C N 1
ATOM 6296 C CA . PRO C 1 130 ? 11.016 25.608 -39.531 1.00 45.93 129 PRO C CA 1
ATOM 6297 C C . PRO C 1 130 ? 9.987 24.598 -40.025 1.00 46.81 129 PRO C C 1
ATOM 6298 O O . PRO C 1 130 ? 9.967 23.476 -39.551 1.00 48.70 129 PRO C O 1
ATOM 6302 N N . VAL C 1 131 ? 9.150 24.980 -40.977 1.00 47.12 130 VAL C N 1
ATOM 6303 C CA . VAL C 1 131 ? 8.173 24.028 -41.479 1.00 46.82 130 VAL C CA 1
ATOM 6304 C C . VAL C 1 131 ? 8.347 23.739 -42.946 1.00 45.62 130 VAL C C 1
ATOM 6305 O O . VAL C 1 131 ? 8.782 24.585 -43.728 1.00 45.26 130 VAL C O 1
ATOM 6309 N N . ALA C 1 132 ? 8.042 22.496 -43.284 1.00 44.52 131 ALA C N 1
ATOM 6310 C CA . ALA C 1 132 ? 8.119 22.012 -44.657 1.00 44.78 131 ALA C CA 1
ATOM 6311 C C . ALA C 1 132 ? 6.743 21.636 -45.157 1.00 45.27 131 ALA C C 1
ATOM 6312 O O . ALA C 1 132 ? 5.925 21.078 -44.445 1.00 45.21 131 ALA C O 1
ATOM 6314 N N . SER C 1 133 ? 6.515 21.932 -46.418 1.00 45.70 132 SER C N 1
ATOM 6315 C CA . SER C 1 133 ? 5.279 21.532 -47.067 1.00 46.69 132 SER C CA 1
ATOM 6316 C C . SER C 1 133 ? 5.547 20.333 -47.964 1.00 47.18 132 SER C C 1
ATOM 6317 O O . SER C 1 133 ? 6.296 20.422 -48.926 1.00 48.46 132 SER C O 1
ATOM 6320 N N . LEU C 1 134 ? 4.951 19.203 -47.615 1.00 47.88 133 LEU C N 1
ATOM 6321 C CA . LEU C 1 134 ? 5.209 17.954 -48.322 1.00 49.16 133 LEU C CA 1
ATOM 6322 C C . LEU C 1 134 ? 3.917 17.232 -48.699 1.00 50.66 133 LEU C C 1
ATOM 6323 O O . LEU C 1 134 ? 2.815 17.564 -48.241 1.00 48.31 133 LEU C O 1
ATOM 6328 N N . LEU C 1 135 ? 4.082 16.217 -49.527 1.00 52.42 134 LEU C N 1
ATOM 6329 C CA . LEU C 1 135 ? 2.965 15.325 -49.863 1.00 56.58 134 LEU C CA 1
ATOM 6330 C C . LEU C 1 135 ? 2.932 14.158 -48.895 1.00 58.27 134 LEU C C 1
ATOM 6331 O O . LEU C 1 135 ? 3.870 13.372 -48.793 1.00 59.00 134 LEU C O 1
ATOM 6336 N N . ILE C 1 136 ? 1.835 14.084 -48.166 1.00 60.76 135 ILE C N 1
ATOM 6337 C CA . ILE C 1 136 ? 1.598 13.003 -47.228 1.00 62.86 135 ILE C CA 1
ATOM 6338 C C . ILE C 1 136 ? 0.287 12.319 -47.597 1.00 64.87 135 ILE C C 1
ATOM 6339 O O . ILE C 1 136 ? -0.800 12.869 -47.388 1.00 65.74 135 ILE C O 1
ATOM 6344 N N . ASN C 1 137 ? 0.416 11.146 -48.213 1.00 65.75 136 ASN C N 1
ATOM 6345 C CA . ASN C 1 137 ? -0.733 10.374 -48.647 1.00 66.08 136 ASN C CA 1
ATOM 6346 C C . ASN C 1 137 ? -1.472 11.140 -49.718 1.00 64.62 136 ASN C C 1
ATOM 6347 O O . ASN C 1 137 ? -2.701 11.198 -49.734 1.00 64.16 136 ASN C O 1
ATOM 6352 N N . GLY C 1 138 ? -0.683 11.751 -50.591 1.00 63.21 137 GLY C N 1
ATOM 6353 C CA . GLY C 1 138 ? -1.189 12.429 -51.778 1.00 60.98 137 GLY C CA 1
ATOM 6354 C C . GLY C 1 138 ? -1.655 13.833 -51.469 1.00 59.48 137 GLY C C 1
ATOM 6355 O O . GLY C 1 138 ? -2.013 14.584 -52.376 1.00 60.20 137 GLY C O 1
ATOM 6356 N N . LYS C 1 139 ? -1.644 14.186 -50.190 1.00 56.34 138 LYS C N 1
ATOM 6357 C CA . LYS C 1 139 ? -2.141 15.502 -49.768 1.00 55.25 138 LYS C CA 1
ATOM 6358 C C . LYS C 1 139 ? -1.029 16.467 -49.310 1.00 53.42 138 LYS C C 1
ATOM 6359 O O . LYS C 1 139 ? -0.162 16.114 -48.504 1.00 53.14 138 LYS C O 1
ATOM 6362 N N . ARG C 1 140 ? -1.055 17.685 -49.839 1.00 51.26 139 ARG C N 1
ATOM 6363 C CA . ARG C 1 140 ? -0.103 18.708 -49.399 1.00 49.33 139 ARG C CA 1
ATOM 6364 C C . ARG C 1 140 ? -0.379 19.004 -47.947 1.00 48.17 139 ARG C C 1
ATOM 6365 O O . ARG C 1 140 ? -1.515 19.232 -47.546 1.00 48.13 139 ARG C O 1
ATOM 6373 N N . THR C 1 141 ? 0.691 18.969 -47.165 1.00 47.98 140 THR C N 1
ATOM 6374 C CA . THR C 1 141 ? 0.601 19.045 -45.715 1.00 47.65 140 THR C CA 1
ATOM 6375 C C . THR C 1 141 ? 1.794 19.786 -45.155 1.00 46.70 140 THR C C 1
ATOM 6376 O O . THR C 1 141 ? 2.911 19.645 -45.632 1.00 46.61 140 THR C O 1
ATOM 6380 N N . SER C 1 142 ? 1.544 20.590 -44.139 1.00 46.38 141 SER C N 1
ATOM 6381 C CA . SER C 1 142 ? 2.629 21.328 -43.492 1.00 46.85 141 SER C CA 1
ATOM 6382 C C . SER C 1 142 ? 3.091 20.524 -42.295 1.00 45.59 141 SER C C 1
ATOM 6383 O O . SER C 1 142 ? 2.277 20.113 -41.474 1.00 45.97 141 SER C O 1
ATOM 6386 N N . VAL C 1 143 ? 4.394 20.256 -42.246 1.00 45.16 142 VAL C N 1
ATOM 6387 C CA . VAL C 1 143 ? 4.996 19.427 -41.210 1.00 43.71 142 VAL C CA 1
ATOM 6388 C C . VAL C 1 143 ? 6.248 20.066 -40.594 1.00 44.58 142 VAL C C 1
ATOM 6389 O O . VAL C 1 143 ? 6.940 20.872 -41.220 1.00 45.22 142 VAL C O 1
ATOM 6393 N N . PRO C 1 144 ? 6.526 19.721 -39.342 1.00 44.52 143 PRO C N 1
ATOM 6394 C CA . PRO C 1 144 ? 7.685 20.271 -38.656 1.00 44.20 143 PRO C CA 1
ATOM 6395 C C . PRO C 1 144 ? 8.954 19.809 -39.310 1.00 45.06 143 PRO C C 1
ATOM 6396 O O . PRO C 1 144 ? 9.081 18.649 -39.684 1.00 45.59 143 PRO C O 1
ATOM 6400 N N . ALA C 1 145 ? 9.889 20.729 -39.434 1.00 44.61 144 ALA C N 1
ATOM 6401 C CA . ALA C 1 145 ? 11.219 20.422 -39.940 1.00 44.64 144 ALA C CA 1
ATOM 6402 C C . ALA C 1 145 ? 12.235 21.166 -39.088 1.00 45.04 144 ALA C C 1
ATOM 6403 O O . ALA C 1 145 ? 12.173 21.124 -37.869 1.00 45.04 144 ALA C O 1
ATOM 6405 N N . LYS C 1 146 ? 13.169 21.851 -39.722 1.00 46.81 145 LYS C N 1
ATOM 6406 C CA . LYS C 1 146 ? 14.093 22.707 -38.987 1.00 48.29 145 LYS C CA 1
ATOM 6407 C C . LYS C 1 146 ? 14.420 23.939 -39.800 1.00 46.87 145 LYS C C 1
ATOM 6408 O O . LYS C 1 146 ? 14.466 23.903 -41.030 1.00 48.15 145 LYS C O 1
ATOM 6414 N N . THR C 1 147 ? 14.586 25.045 -39.097 1.00 45.89 146 THR C N 1
ATOM 6415 C CA . THR C 1 147 ? 14.942 26.308 -39.730 1.00 45.35 146 THR C CA 1
ATOM 6416 C C . THR C 1 147 ? 16.303 26.186 -40.407 1.00 43.46 146 THR C C 1
ATOM 6417 O O . THR C 1 147 ? 17.186 25.538 -39.887 1.00 43.36 146 THR C O 1
ATOM 6421 N N . PRO C 1 148 ? 16.467 26.787 -41.589 1.00 42.83 147 PRO C N 1
ATOM 6422 C CA . PRO C 1 148 ? 17.775 26.754 -42.211 1.00 42.16 147 PRO C CA 1
ATOM 6423 C C . PRO C 1 148 ? 18.838 27.415 -41.373 1.00 42.53 147 PRO C C 1
A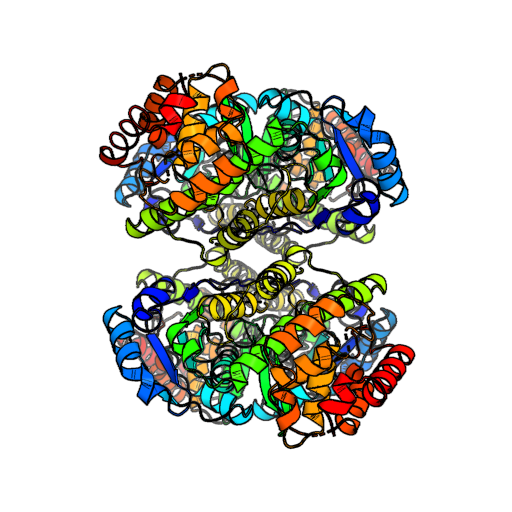TOM 6424 O O . PRO C 1 148 ? 18.534 28.300 -40.573 1.00 44.24 147 PRO C O 1
ATOM 6428 N N . ASP C 1 149 ? 20.067 26.957 -41.568 1.00 42.23 148 ASP C N 1
ATOM 6429 C CA . ASP C 1 149 ? 21.242 27.478 -40.867 1.00 43.74 148 ASP C CA 1
ATOM 6430 C C . ASP C 1 149 ? 21.753 28.651 -41.649 1.00 42.84 148 ASP C C 1
ATOM 6431 O O . ASP C 1 149 ? 22.456 29.504 -41.144 1.00 43.66 148 ASP C O 1
ATOM 6436 N N . GLY C 1 150 ? 21.356 28.671 -42.903 1.00 42.48 149 GLY C N 1
ATOM 6437 C CA . GLY C 1 150 ? 21.767 29.714 -43.822 1.00 43.21 149 GLY C CA 1
ATOM 6438 C C . GLY C 1 150 ? 20.721 29.985 -44.870 1.00 43.02 149 GLY C C 1
ATOM 6439 O O . GLY C 1 150 ? 20.083 29.068 -45.391 1.00 44.02 149 GLY C O 1
ATOM 6440 N N . ILE C 1 151 ? 20.529 31.257 -45.156 1.00 42.20 150 ILE C N 1
ATOM 6441 C CA . ILE C 1 151 ? 19.602 31.668 -46.194 1.00 43.16 150 ILE C CA 1
ATOM 6442 C C . ILE C 1 151 ? 20.337 32.623 -47.126 1.00 43.58 150 ILE C C 1
ATOM 6443 O O . ILE C 1 151 ? 20.921 33.617 -46.682 1.00 44.76 150 ILE C O 1
ATOM 6448 N N . VAL C 1 152 ? 20.362 32.265 -48.404 1.00 43.59 151 VAL C N 1
ATOM 6449 C CA . VAL C 1 152 ? 21.058 33.055 -49.442 1.00 43.46 151 VAL C CA 1
ATOM 6450 C C . VAL C 1 152 ? 20.106 33.356 -50.603 1.00 44.19 151 VAL C C 1
ATOM 6451 O O . VAL C 1 152 ? 19.777 32.484 -51.398 1.00 44.41 151 VAL C O 1
ATOM 6455 N N . VAL C 1 153 ? 19.632 34.597 -50.675 1.00 44.18 152 VAL C N 1
ATOM 6456 C CA . VAL C 1 153 ? 18.683 34.981 -51.717 1.00 43.65 152 VAL C CA 1
ATOM 6457 C C . VAL C 1 153 ? 19.271 36.027 -52.649 1.00 44.52 152 VAL C C 1
ATOM 6458 O O . VAL C 1 153 ? 19.587 37.130 -52.250 1.00 45.85 152 VAL C O 1
ATOM 6462 N N . ASP C 1 154 ? 19.422 35.636 -53.904 1.00 45.49 153 ASP C N 1
ATOM 6463 C CA . ASP C 1 154 ? 19.938 36.514 -54.943 1.00 46.11 153 ASP C CA 1
ATOM 6464 C C . ASP C 1 154 ? 18.787 37.174 -55.693 1.00 45.89 153 ASP C C 1
ATOM 6465 O O . ASP C 1 154 ? 18.021 36.536 -56.411 1.00 45.12 153 ASP C O 1
ATOM 6470 N N . ILE C 1 155 ? 18.691 38.480 -55.495 1.00 46.65 154 ILE C N 1
ATOM 6471 C CA . ILE C 1 155 ? 17.581 39.272 -56.011 1.00 47.26 154 ILE C CA 1
ATOM 6472 C C . ILE C 1 155 ? 17.590 39.283 -57.536 1.00 47.83 154 ILE C C 1
ATOM 6473 O O . ILE C 1 155 ? 16.541 39.383 -58.160 1.00 47.42 154 ILE C O 1
ATOM 6478 N N . ASP C 1 156 ? 18.764 39.109 -58.131 1.00 48.74 155 ASP C N 1
ATOM 6479 C CA . ASP C 1 156 ? 18.845 39.054 -59.599 1.00 51.40 155 ASP C CA 1
ATOM 6480 C C . ASP C 1 156 ? 18.115 37.817 -60.064 1.00 50.54 155 ASP C C 1
ATOM 6481 O O . ASP C 1 156 ? 17.389 37.859 -61.050 1.00 50.08 155 ASP C O 1
ATOM 6486 N N . VAL C 1 157 ? 18.327 36.709 -59.354 1.00 49.61 156 VAL C N 1
ATOM 6487 C CA . VAL C 1 157 ? 17.674 35.463 -59.724 1.00 48.66 156 VAL C CA 1
ATOM 6488 C C . VAL C 1 157 ? 16.164 35.622 -59.528 1.00 49.22 156 VAL C C 1
ATOM 6489 O O . VAL C 1 157 ? 15.365 35.244 -60.382 1.00 49.04 156 VAL C O 1
ATOM 6493 N N . ILE C 1 158 ? 15.781 36.244 -58.421 1.00 49.18 157 ILE C N 1
ATOM 6494 C CA . ILE C 1 158 ? 14.365 36.388 -58.092 1.00 49.71 157 ILE C CA 1
ATOM 6495 C C . ILE C 1 158 ? 13.666 37.278 -59.138 1.00 51.09 157 ILE C C 1
ATOM 6496 O O . ILE C 1 158 ? 12.508 37.080 -59.449 1.00 50.52 157 ILE C O 1
ATOM 6501 N N . LYS C 1 159 ? 14.389 38.271 -59.647 1.00 52.74 158 LYS C N 1
ATOM 6502 C CA . LYS C 1 159 ? 13.862 39.207 -60.661 1.00 54.39 158 LYS C CA 1
ATOM 6503 C C . LYS C 1 159 ? 13.372 38.412 -61.851 1.00 53.17 158 LYS C C 1
ATOM 6504 O O . LYS C 1 159 ? 12.401 38.776 -62.517 1.00 52.96 158 LYS C O 1
ATOM 6510 N N . GLY C 1 160 ? 14.068 37.314 -62.096 1.00 52.20 159 GLY C N 1
ATOM 6511 C CA . GLY C 1 160 ? 13.839 36.520 -63.289 1.00 52.37 159 GLY C CA 1
ATOM 6512 C C . GLY C 1 160 ? 12.806 35.429 -63.108 1.00 52.85 159 GLY C C 1
ATOM 6513 O O . GLY C 1 160 ? 12.512 34.691 -64.044 1.00 53.39 159 GLY C O 1
ATOM 6514 N N . SER C 1 161 ? 12.243 35.317 -61.913 1.00 53.40 160 SER C N 1
ATOM 6515 C CA . SER C 1 161 ? 11.270 34.248 -61.649 1.00 53.76 160 SER C CA 1
ATOM 6516 C C . SER C 1 161 ? 9.927 34.613 -62.263 1.00 52.69 160 SER C C 1
ATOM 6517 O O . SER C 1 161 ? 9.651 35.777 -62.528 1.00 52.70 160 SER C O 1
ATOM 6520 N N . PRO C 1 162 ? 9.096 33.605 -62.535 1.00 52.47 161 PRO C N 1
ATOM 6521 C CA . PRO C 1 162 ? 7.759 33.852 -63.070 1.00 51.91 161 PRO C CA 1
ATOM 6522 C C . PRO C 1 162 ? 6.879 34.591 -62.049 1.00 51.62 161 PRO C C 1
ATOM 6523 O O . PRO C 1 162 ? 7.004 34.408 -60.835 1.00 50.22 161 PRO C O 1
ATOM 6527 N N . GLU C 1 163 ? 6.028 35.462 -62.562 1.00 51.30 162 GLU C N 1
ATOM 6528 C CA . GLU C 1 163 ? 5.261 36.346 -61.683 1.00 51.28 162 GLU C CA 1
ATOM 6529 C C . GLU C 1 163 ? 4.347 35.602 -60.714 1.00 49.45 162 GLU C C 1
ATOM 6530 O O . GLU C 1 163 ? 4.004 36.110 -59.647 1.00 47.80 162 GLU C O 1
ATOM 6536 N N . LYS C 1 164 ? 3.949 34.391 -61.077 1.00 47.69 163 LYS C N 1
ATOM 6537 C CA . LYS C 1 164 ? 3.056 33.630 -60.195 1.00 45.88 163 LYS C CA 1
ATOM 6538 C C . LYS C 1 164 ? 3.714 33.444 -58.820 1.00 44.69 163 LYS C C 1
ATOM 6539 O O . LYS C 1 164 ? 3.049 33.460 -57.804 1.00 42.20 163 LYS C O 1
ATOM 6545 N N . PHE C 1 165 ? 5.026 33.294 -58.792 1.00 43.41 164 PHE C N 1
ATOM 6546 C CA . PHE C 1 165 ? 5.696 33.029 -57.539 1.00 44.08 164 PHE C CA 1
ATOM 6547 C C . PHE C 1 165 ? 5.784 34.290 -56.696 1.00 43.67 164 PHE C C 1
ATOM 6548 O O . PHE C 1 165 ? 5.785 34.229 -55.479 1.00 42.30 164 PHE C O 1
ATOM 6556 N N . ILE C 1 166 ? 5.821 35.435 -57.365 1.00 42.81 165 ILE C N 1
ATOM 6557 C CA . ILE C 1 166 ? 5.909 36.713 -56.667 1.00 42.62 165 ILE C CA 1
ATOM 6558 C C . ILE C 1 166 ? 4.557 37.004 -56.045 1.00 43.61 165 ILE C C 1
ATOM 6559 O O . ILE C 1 166 ? 4.480 37.409 -54.869 1.00 43.81 165 ILE C O 1
ATOM 6564 N N . TYR C 1 167 ? 3.496 36.753 -56.804 1.00 42.45 166 TYR C N 1
ATOM 6565 C CA . TYR C 1 167 ? 2.158 36.965 -56.279 1.00 42.94 166 TYR C CA 1
ATOM 6566 C C . TYR C 1 167 ? 1.946 36.056 -55.103 1.00 43.30 166 TYR C C 1
ATOM 6567 O O . TYR C 1 167 ? 1.274 36.422 -54.138 1.00 43.85 166 TYR C O 1
ATOM 6576 N N . SER C 1 168 ? 2.518 34.861 -55.195 1.00 42.27 167 SER C N 1
ATOM 6577 C CA . SER C 1 168 ? 2.334 33.866 -54.165 1.00 43.60 167 SER C CA 1
ATOM 6578 C C . SER C 1 168 ? 3.015 34.392 -52.906 1.00 43.43 167 SER C C 1
ATOM 6579 O O . SER C 1 168 ? 2.502 34.290 -51.799 1.00 42.76 167 SER C O 1
ATOM 6582 N N . GLY C 1 169 ? 4.176 34.984 -53.109 1.00 43.80 168 GLY C N 1
ATOM 6583 C CA . GLY C 1 169 ? 4.959 35.526 -52.012 1.00 44.05 168 GLY C CA 1
ATOM 6584 C C . GLY C 1 169 ? 4.274 36.718 -51.359 1.00 44.32 168 GLY C C 1
ATOM 6585 O O . GLY C 1 169 ? 4.327 36.889 -50.148 1.00 44.37 168 GLY C O 1
ATOM 6586 N N . ILE C 1 170 ? 3.621 37.538 -52.165 1.00 43.61 169 ILE C N 1
ATOM 6587 C CA . ILE C 1 170 ? 2.874 38.674 -51.633 1.00 43.47 169 ILE C CA 1
ATOM 6588 C C . ILE C 1 170 ? 1.750 38.170 -50.716 1.00 44.74 169 ILE C C 1
ATOM 6589 O O . ILE C 1 170 ? 1.481 38.700 -49.621 1.00 45.41 169 ILE C O 1
ATOM 6594 N N . GLY C 1 171 ? 1.135 37.086 -51.138 1.00 44.03 170 GLY C N 1
ATOM 6595 C CA . GLY C 1 171 ? 0.031 36.533 -50.399 1.00 43.37 170 GLY C CA 1
ATOM 6596 C C . GLY C 1 171 ? 0.470 35.970 -49.058 1.00 43.58 170 GLY C C 1
ATOM 6597 O O . GLY C 1 171 ? -0.224 36.133 -48.054 1.00 43.71 170 GLY C O 1
ATOM 6598 N N . ASP C 1 172 ? 1.611 35.288 -49.032 1.00 43.73 171 ASP C N 1
ATOM 6599 C CA . ASP C 1 172 ? 2.049 34.609 -47.797 1.00 44.95 171 ASP C CA 1
ATOM 6600 C C . ASP C 1 172 ? 2.548 35.686 -46.823 1.00 45.81 171 ASP C C 1
ATOM 6601 O O . ASP C 1 172 ? 2.467 35.536 -45.627 1.00 49.11 171 ASP C O 1
ATOM 6606 N N . LEU C 1 173 ? 2.990 36.816 -47.357 1.00 46.17 172 LEU C N 1
ATOM 6607 C CA . LEU C 1 173 ? 3.542 37.898 -46.523 1.00 46.63 172 LEU C CA 1
ATOM 6608 C C . LEU C 1 173 ? 2.438 38.691 -45.826 1.00 46.70 172 LEU C C 1
ATOM 6609 O O . LEU C 1 173 ? 2.498 39.003 -44.620 1.00 44.39 172 LEU C O 1
ATOM 6614 N N . VAL C 1 174 ? 1.443 39.058 -46.614 1.00 45.59 173 VAL C N 1
ATOM 6615 C CA . VAL C 1 174 ? 0.364 39.875 -46.105 1.00 46.19 173 VAL C CA 1
ATOM 6616 C C . VAL C 1 174 ? -0.367 39.125 -44.992 1.00 44.39 173 VAL C C 1
ATOM 6617 O O . VAL C 1 174 ? -0.971 39.737 -44.112 1.00 43.82 173 VAL C O 1
ATOM 6621 N N . SER C 1 175 ? -0.274 37.804 -45.013 1.00 44.26 174 SER C N 1
ATOM 6622 C CA . SER C 1 175 ? -0.974 36.983 -44.001 1.00 44.92 174 SER C CA 1
ATOM 6623 C C . SER C 1 175 ? -0.522 37.255 -42.583 1.00 43.99 174 SER C C 1
ATOM 6624 O O . SER C 1 175 ? -1.222 36.904 -41.621 1.00 45.29 174 SER C O 1
ATOM 6627 N N . ASN C 1 176 ? 0.641 37.869 -42.432 1.00 42.95 175 ASN C N 1
ATOM 6628 C CA A ASN C 1 176 ? 1.167 38.177 -41.088 0.50 43.75 175 ASN C CA 1
ATOM 6629 C CA B ASN C 1 176 ? 1.155 38.189 -41.096 0.50 42.96 175 ASN C CA 1
ATOM 6630 C C . ASN C 1 176 ? 0.189 39.094 -40.325 1.00 43.65 175 ASN C C 1
ATOM 6631 O O . ASN C 1 176 ? 0.067 39.016 -39.104 1.00 42.78 175 ASN C O 1
ATOM 6640 N N . ILE C 1 177 ? -0.508 39.948 -41.065 1.00 42.89 176 ILE C N 1
ATOM 6641 C CA . ILE C 1 177 ? -1.399 40.941 -40.464 1.00 44.37 176 ILE C CA 1
ATOM 6642 C C . ILE C 1 177 ? -2.570 40.248 -39.775 1.00 45.48 176 ILE C C 1
ATOM 6643 O O . ILE C 1 177 ? -2.860 40.531 -38.625 1.00 45.21 176 ILE C O 1
ATOM 6648 N N . THR C 1 178 ? -3.208 39.307 -40.472 1.00 44.60 177 THR C N 1
ATOM 6649 C CA . THR C 1 178 ? -4.336 38.582 -39.899 1.00 43.20 177 THR C CA 1
ATOM 6650 C C . THR C 1 178 ? -3.869 37.546 -38.895 1.00 43.53 177 THR C C 1
ATOM 6651 O O . THR C 1 178 ? -4.541 37.309 -37.898 1.00 42.87 177 THR C O 1
ATOM 6655 N N . ALA C 1 179 ? -2.695 36.962 -39.131 1.00 43.05 178 ALA C N 1
ATOM 6656 C CA . ALA C 1 179 ? -2.159 35.937 -38.203 1.00 43.04 178 ALA C CA 1
ATOM 6657 C C . ALA C 1 179 ? -1.931 36.536 -36.828 1.00 42.91 178 ALA C C 1
ATOM 6658 O O . ALA C 1 179 ? -2.265 35.961 -35.794 1.00 43.46 178 ALA C O 1
ATOM 6660 N N . LEU C 1 180 ? -1.358 37.721 -36.813 1.00 43.86 179 LEU C N 1
ATOM 6661 C CA . LEU C 1 180 ? -1.051 38.382 -35.544 1.00 43.61 179 LEU C CA 1
ATOM 6662 C C . LEU C 1 180 ? -2.341 38.733 -34.801 1.00 42.80 179 LEU C C 1
ATOM 6663 O O . LEU C 1 180 ? -2.434 38.635 -33.588 1.00 43.71 179 LEU C O 1
ATOM 6668 N N . TYR C 1 181 ? -3.357 39.107 -35.553 1.00 43.26 180 TYR C N 1
ATOM 6669 C CA . TYR C 1 181 ? -4.641 39.486 -34.954 1.00 43.54 180 TYR C CA 1
ATOM 6670 C C . TYR C 1 181 ? -5.280 38.252 -34.306 1.00 43.18 180 TYR C C 1
ATOM 6671 O O . TYR C 1 181 ? -5.728 38.296 -33.164 1.00 42.89 180 TYR C O 1
ATOM 6680 N N . ASP C 1 182 ? -5.260 37.140 -35.027 1.00 43.37 181 ASP C N 1
ATOM 6681 C CA . ASP C 1 182 ? -5.779 35.877 -34.494 1.00 44.11 181 ASP C CA 1
ATOM 6682 C C . ASP C 1 182 ? -4.994 35.467 -33.248 1.00 43.97 181 ASP C C 1
ATOM 6683 O O . ASP C 1 182 ? -5.555 34.950 -32.269 1.00 43.10 181 ASP C O 1
ATOM 6688 N N . TRP C 1 183 ? -3.692 35.706 -33.288 1.00 43.88 182 TRP C N 1
ATOM 6689 C CA . TRP C 1 183 ? -2.828 35.295 -32.179 1.00 43.48 182 TRP C CA 1
ATOM 6690 C C . TRP C 1 183 ? -3.240 36.074 -30.933 1.00 44.07 182 TRP C C 1
ATOM 6691 O O . TRP C 1 183 ? -3.382 35.514 -29.847 1.00 43.46 182 TRP C O 1
ATOM 6702 N N . LYS C 1 184 ? -3.489 37.364 -31.110 1.00 43.56 183 LYS C N 1
ATOM 6703 C CA . LYS C 1 184 ? -3.870 38.206 -29.976 1.00 45.03 183 LYS C CA 1
ATOM 6704 C C . LYS C 1 184 ? -5.226 37.760 -29.416 1.00 45.14 183 LYS C C 1
ATOM 6705 O O . LYS C 1 184 ? -5.443 37.729 -28.197 1.00 45.83 183 LYS C O 1
ATOM 6711 N N . PHE C 1 185 ? -6.122 37.396 -30.327 1.00 45.04 184 PHE C N 1
ATOM 6712 C CA . PHE C 1 185 ? -7.467 36.936 -29.959 1.00 45.17 184 PHE C CA 1
ATOM 6713 C C . PHE C 1 185 ? -7.349 35.631 -29.158 1.00 45.74 184 PHE C C 1
ATOM 6714 O O . PHE C 1 185 ? -8.067 35.380 -28.178 1.00 46.14 184 PHE C O 1
ATOM 6722 N N . GLU C 1 186 ? -6.399 34.822 -29.570 1.00 45.15 185 GLU C N 1
ATOM 6723 C CA . GLU C 1 186 ? -6.176 33.535 -28.946 1.00 47.06 185 GLU C CA 1
ATOM 6724 C C . GLU C 1 186 ? -5.719 33.735 -27.505 1.00 47.54 185 GLU C C 1
ATOM 6725 O O . GLU C 1 186 ? -6.188 33.067 -26.582 1.00 46.41 185 GLU C O 1
ATOM 6731 N N . GLU C 1 187 ? -4.814 34.690 -27.332 1.00 48.33 186 GLU C N 1
ATOM 6732 C CA . GLU C 1 187 ? -4.259 34.991 -26.024 1.00 48.95 186 GLU C CA 1
ATOM 6733 C C . GLU C 1 187 ? -5.318 35.545 -25.100 1.00 48.72 186 GLU C C 1
ATOM 6734 O O . GLU C 1 187 ? -5.351 35.225 -23.925 1.00 48.46 186 GLU C O 1
ATOM 6740 N N . GLU C 1 188 ? -6.180 36.391 -25.638 1.00 49.30 187 GLU C N 1
ATOM 6741 C CA . GLU C 1 188 ? -7.250 36.996 -24.842 1.00 50.01 187 GLU C CA 1
ATOM 6742 C C . GLU C 1 188 ? -8.182 35.918 -24.307 1.00 50.38 187 GLU C C 1
ATOM 6743 O O . GLU C 1 188 ? -8.873 36.101 -23.301 1.00 50.72 187 GLU C O 1
ATOM 6749 N N . ASN C 1 189 ? -8.169 34.789 -24.999 1.00 50.98 188 ASN C N 1
ATOM 6750 C CA . ASN C 1 189 ? -9.014 33.641 -24.668 1.00 51.02 188 ASN C CA 1
ATOM 6751 C C . ASN C 1 189 ? -8.210 32.572 -23.958 1.00 52.07 188 ASN C C 1
ATOM 6752 O O . ASN C 1 189 ? -8.639 31.428 -23.817 1.00 52.57 188 ASN C O 1
ATOM 6757 N N . HIS C 1 190 ? -7.034 32.976 -23.499 1.00 52.47 189 HIS C N 1
ATOM 6758 C CA . HIS C 1 190 ? -6.164 32.115 -22.676 1.00 52.82 189 HIS C CA 1
ATOM 6759 C C . HIS C 1 190 ? -5.795 30.796 -23.337 1.00 51.79 189 HIS C C 1
ATOM 6760 O O . HIS C 1 190 ? -5.593 29.792 -22.667 1.00 51.11 189 HIS C O 1
ATOM 6767 N N . LYS C 1 191 ? -5.720 30.802 -24.654 1.00 51.49 190 LYS C N 1
ATOM 6768 C CA . LYS C 1 191 ? -5.405 29.588 -25.400 1.00 52.22 190 LYS C CA 1
ATOM 6769 C C . LYS C 1 191 ? -4.008 29.638 -25.990 1.00 50.79 190 LYS C C 1
ATOM 6770 O O . LYS C 1 191 ? -3.587 28.737 -26.697 1.00 49.94 190 LYS C O 1
ATOM 6774 N N . SER C 1 192 ? -3.308 30.717 -25.688 1.00 50.76 191 SER C N 1
ATOM 6775 C CA . SER C 1 192 ? -1.857 30.789 -25.911 1.00 51.43 191 SER C CA 1
ATOM 6776 C C . SER C 1 192 ? -1.252 32.049 -25.343 1.00 51.15 191 SER C C 1
ATOM 6777 O O . SER C 1 192 ? -1.945 32.901 -24.795 1.00 51.50 191 SER C O 1
ATOM 6780 N N . ILE C 1 193 ? 0.066 32.119 -25.458 1.00 51.65 192 ILE C N 1
ATOM 6781 C CA . ILE C 1 193 ? 0.836 33.260 -24.965 1.00 51.99 192 ILE C CA 1
ATOM 6782 C C . ILE C 1 193 ? 1.683 33.835 -26.078 1.00 50.78 192 ILE C C 1
ATOM 6783 O O . ILE C 1 193 ? 2.410 33.129 -26.743 1.00 50.66 192 ILE C O 1
ATOM 6788 N N . ILE C 1 194 ? 1.559 35.132 -26.281 1.00 49.96 193 ILE C N 1
ATOM 6789 C CA . ILE C 1 194 ? 2.301 35.809 -27.331 1.00 49.83 193 ILE C CA 1
ATOM 6790 C C . ILE C 1 194 ? 3.778 36.015 -26.991 1.00 48.88 193 ILE C C 1
ATOM 6791 O O . ILE C 1 194 ? 4.150 36.319 -25.863 1.00 46.57 193 ILE C O 1
ATOM 6796 N N . ASP C 1 195 ? 4.598 35.830 -28.023 1.00 48.32 194 ASP C N 1
ATOM 6797 C CA . ASP C 1 195 ? 6.016 36.125 -27.974 1.00 46.84 194 ASP C CA 1
ATOM 6798 C C . ASP C 1 195 ? 6.218 37.507 -28.557 1.00 44.66 194 ASP C C 1
ATOM 6799 O O . ASP C 1 195 ? 6.097 37.730 -29.770 1.00 43.75 194 ASP C O 1
ATOM 6804 N N . ASP C 1 196 ? 6.519 38.446 -27.676 1.00 43.29 195 ASP C N 1
ATOM 6805 C CA . ASP C 1 196 ? 6.582 39.878 -28.044 1.00 42.14 195 ASP C CA 1
ATOM 6806 C C . ASP C 1 196 ? 7.603 40.178 -29.120 1.00 42.08 195 ASP C C 1
ATOM 6807 O O . ASP C 1 196 ? 7.318 40.916 -30.060 1.00 43.31 195 ASP C O 1
ATOM 6812 N N . PHE C 1 197 ? 8.780 39.582 -29.026 1.00 41.68 196 PHE C N 1
ATOM 6813 C CA . PHE C 1 197 ? 9.801 39.865 -30.024 1.00 41.41 196 PHE C CA 1
ATOM 6814 C C . PHE C 1 197 ? 9.387 39.307 -31.374 1.00 41.53 196 PHE C C 1
ATOM 6815 O O . PHE C 1 197 ? 9.611 39.931 -32.419 1.00 42.62 196 PHE C O 1
ATOM 6823 N N . ALA C 1 198 ? 8.786 38.130 -31.370 1.00 41.85 197 ALA C N 1
ATOM 6824 C CA . ALA C 1 198 ? 8.346 37.525 -32.650 1.00 41.42 197 ALA C CA 1
ATOM 6825 C C . ALA C 1 198 ? 7.302 38.436 -33.310 1.00 41.36 197 ALA C C 1
ATOM 6826 O O . ALA C 1 198 ? 7.324 38.675 -34.506 1.00 43.37 197 ALA C O 1
ATOM 6828 N N . VAL C 1 199 ? 6.416 38.996 -32.504 1.00 42.53 198 VAL C N 1
ATOM 6829 C CA . VAL C 1 199 ? 5.396 39.914 -33.024 1.00 41.86 198 VAL C CA 1
ATOM 6830 C C . VAL C 1 199 ? 6.066 41.154 -33.613 1.00 43.71 198 VAL C C 1
ATOM 6831 O O . VAL C 1 199 ? 5.735 41.634 -34.701 1.00 44.88 198 VAL C O 1
ATOM 6843 N N . ILE C 1 201 ? 9.132 41.716 -34.868 1.00 49.08 200 ILE C N 1
ATOM 6844 C CA . ILE C 1 201 ? 9.851 41.583 -36.125 1.00 51.56 200 ILE C CA 1
ATOM 6845 C C . ILE C 1 201 ? 8.931 41.266 -37.301 1.00 51.19 200 ILE C C 1
ATOM 6846 O O . ILE C 1 201 ? 9.076 41.845 -38.358 1.00 51.36 200 ILE C O 1
ATOM 6851 N N . SER C 1 202 ? 7.990 40.357 -37.092 1.00 50.73 201 SER C N 1
ATOM 6852 C CA . SER C 1 202 ? 7.038 40.011 -38.137 1.00 51.90 201 SER C CA 1
ATOM 6853 C C . SER C 1 202 ? 6.304 41.307 -38.574 1.00 52.51 201 SER C C 1
ATOM 6854 O O . SER C 1 202 ? 6.273 41.689 -39.749 1.00 52.10 201 SER C O 1
ATOM 6857 N N . LYS C 1 203 ? 5.793 42.021 -37.583 1.00 52.80 202 LYS C N 1
ATOM 6858 C CA . LYS C 1 203 ? 5.050 43.230 -37.820 1.00 52.20 202 LYS C CA 1
ATOM 6859 C C . LYS C 1 203 ? 5.912 44.228 -38.586 1.00 51.69 202 LYS C C 1
ATOM 6860 O O . LYS C 1 203 ? 5.457 44.862 -39.543 1.00 49.94 202 LYS C O 1
ATOM 6866 N N . LYS C 1 204 ? 7.172 44.346 -38.195 1.00 52.32 203 LYS C N 1
ATOM 6867 C CA . LYS C 1 204 ? 8.059 45.359 -38.812 1.00 53.18 203 LYS C CA 1
ATOM 6868 C C . LYS C 1 204 ? 8.332 44.967 -40.255 1.00 53.91 203 LYS C C 1
ATOM 6869 O O . LYS C 1 204 ? 8.426 45.842 -41.118 1.00 54.37 203 LYS C O 1
ATOM 6875 N N . SER C 1 205 ? 8.460 43.666 -40.519 1.00 54.15 204 SER C N 1
ATOM 6876 C CA . SER C 1 205 ? 8.815 43.208 -41.870 1.00 55.21 204 SER C CA 1
ATOM 6877 C C . SER C 1 205 ? 7.662 43.563 -42.807 1.00 54.52 204 SER C C 1
ATOM 6878 O O . SER C 1 205 ? 7.846 44.202 -43.836 1.00 55.52 204 SER C O 1
ATOM 6881 N N . VAL C 1 206 ? 6.473 43.185 -42.388 1.00 52.78 205 VAL C N 1
ATOM 6882 C CA . VAL C 1 206 ? 5.268 43.405 -43.147 1.00 52.62 205 VAL C CA 1
ATOM 6883 C C . VAL C 1 206 ? 5.013 44.899 -43.405 1.00 53.48 205 VAL C C 1
ATOM 6884 O O . VAL C 1 206 ? 4.707 45.306 -44.524 1.00 53.12 205 VAL C O 1
ATOM 6888 N N . ASN C 1 207 ? 5.125 45.712 -42.368 1.00 53.45 206 ASN C N 1
ATOM 6889 C CA . ASN C 1 207 ? 4.800 47.136 -42.495 1.00 54.66 206 ASN C CA 1
ATOM 6890 C C . ASN C 1 207 ? 5.810 47.865 -43.378 1.00 54.91 206 ASN C C 1
ATOM 6891 O O . ASN C 1 207 ? 5.500 48.837 -44.048 1.00 55.92 206 ASN C O 1
ATOM 6896 N N . SER C 1 208 ? 7.019 47.356 -43.408 1.00 55.75 207 SER C N 1
ATOM 6897 C CA . SER C 1 208 ? 8.045 47.917 -44.277 1.00 56.57 207 SER C CA 1
ATOM 6898 C C . SER C 1 208 ? 7.684 47.685 -45.752 1.00 56.55 207 SER C C 1
ATOM 6899 O O . SER C 1 208 ? 7.857 48.550 -46.621 1.00 54.79 207 SER C O 1
ATOM 6902 N N . PHE C 1 209 ? 7.209 46.475 -46.011 1.00 56.62 208 PHE C N 1
ATOM 6903 C CA . PHE C 1 209 ? 6.857 46.053 -47.360 1.00 56.73 208 PHE C CA 1
ATOM 6904 C C . PHE C 1 209 ? 5.639 46.818 -47.869 1.00 57.69 208 PHE C C 1
ATOM 6905 O O . PHE C 1 209 ? 5.652 47.403 -48.929 1.00 55.99 208 PHE C O 1
ATOM 6913 N N . VAL C 1 210 ? 4.597 46.800 -47.062 1.00 59.75 209 VAL C N 1
ATOM 6914 C CA . VAL C 1 210 ? 3.325 47.434 -47.395 1.00 61.77 209 VAL C CA 1
ATOM 6915 C C . VAL C 1 210 ? 3.476 48.925 -47.716 1.00 64.04 209 VAL C C 1
ATOM 6916 O O . VAL C 1 210 ? 2.696 49.477 -48.486 1.00 64.43 209 VAL C O 1
ATOM 6920 N N . ARG C 1 211 ? 4.490 49.565 -47.146 1.00 65.86 210 ARG C N 1
ATOM 6921 C CA . ARG C 1 211 ? 4.671 50.999 -47.319 1.00 67.07 210 ARG C CA 1
ATOM 6922 C C . ARG C 1 211 ? 5.539 51.310 -48.523 1.00 67.62 210 ARG C C 1
ATOM 6923 O O . ARG C 1 211 ? 5.590 52.444 -48.962 1.00 68.14 210 ARG C O 1
ATOM 6925 N N . THR C 1 212 ? 6.218 50.304 -49.055 1.00 68.34 211 THR C N 1
ATOM 6926 C CA . THR C 1 212 ? 7.182 50.531 -50.143 1.00 69.37 211 THR C CA 1
ATOM 6927 C C . THR C 1 212 ? 6.493 50.909 -51.445 1.00 69.98 211 THR C C 1
ATOM 6928 O O . THR C 1 212 ? 5.650 50.171 -51.951 1.00 70.44 211 THR C O 1
ATOM 6932 N N . ASP C 1 213 ? 6.856 52.071 -51.976 1.00 70.76 212 ASP C N 1
ATOM 6933 C CA . ASP C 1 213 ? 6.379 52.492 -53.304 1.00 70.95 212 ASP C CA 1
ATOM 6934 C C . ASP C 1 213 ? 6.934 51.568 -54.348 1.00 70.17 212 ASP C C 1
ATOM 6935 O O . ASP C 1 213 ? 8.011 50.992 -54.197 1.00 70.17 212 ASP C O 1
ATOM 6940 N N . PHE C 1 214 ? 6.206 51.459 -55.438 1.00 69.20 213 PHE C N 1
ATOM 6941 C CA . PHE C 1 214 ? 6.660 50.578 -56.513 1.00 68.49 213 PHE C CA 1
ATOM 6942 C C . PHE C 1 214 ? 6.032 50.830 -57.873 1.00 66.02 213 PHE C C 1
ATOM 6943 O O . PHE C 1 214 ? 4.847 51.133 -58.002 1.00 64.88 213 PHE C O 1
ATOM 6951 N N . LYS C 1 215 ? 6.888 50.700 -58.877 1.00 64.43 214 LYS C N 1
ATOM 6952 C CA . LYS C 1 215 ? 6.489 50.819 -60.271 1.00 63.67 214 LYS C CA 1
ATOM 6953 C C . LYS C 1 215 ? 5.928 49.472 -60.707 1.00 62.11 214 LYS C C 1
ATOM 6954 O O . LYS C 1 215 ? 4.840 49.401 -61.260 1.00 63.26 214 LYS C O 1
ATOM 6956 N N . SER C 1 216 ? 6.664 48.404 -60.432 1.00 59.08 215 SER C N 1
ATOM 6957 C CA . SER C 1 216 ? 6.178 47.056 -60.742 1.00 57.33 215 SER C CA 1
ATOM 6958 C C . SER C 1 216 ? 6.605 46.023 -59.725 1.00 55.63 215 SER C C 1
ATOM 6959 O O . SER C 1 216 ? 7.398 46.302 -58.849 1.00 54.53 215 SER C O 1
ATOM 6962 N N . ILE C 1 217 ? 6.068 44.821 -59.861 1.00 54.32 216 ILE C N 1
ATOM 6963 C CA . ILE C 1 217 ? 6.381 43.756 -58.908 1.00 53.10 216 ILE C CA 1
ATOM 6964 C C . ILE C 1 217 ? 7.765 43.155 -59.156 1.00 53.63 216 ILE C C 1
ATOM 6965 O O . ILE C 1 217 ? 8.277 42.412 -58.325 1.00 53.80 216 ILE C O 1
ATOM 6970 N N . LYS C 1 218 ? 8.383 43.501 -60.278 1.00 54.52 217 LYS C N 1
ATOM 6971 C CA . LYS C 1 218 ? 9.737 42.998 -60.563 1.00 55.43 217 LYS C CA 1
ATOM 6972 C C . LYS C 1 218 ? 10.782 44.069 -60.256 1.00 54.66 217 LYS C C 1
ATOM 6973 O O . LYS C 1 218 ? 11.965 43.930 -60.549 1.00 53.77 217 LYS C O 1
ATOM 6979 N N . ASP C 1 219 ? 10.300 45.126 -59.626 1.00 55.20 218 ASP C N 1
ATOM 6980 C CA . ASP C 1 219 ? 11.138 46.201 -59.104 1.00 56.39 218 ASP C CA 1
ATOM 6981 C C . ASP C 1 219 ? 12.101 45.641 -58.065 1.00 55.22 218 ASP C C 1
ATOM 6982 O O . ASP C 1 219 ? 11.718 44.897 -57.174 1.00 54.27 218 ASP C O 1
ATOM 6987 N N . GLU C 1 220 ? 13.350 46.043 -58.170 1.00 54.93 219 GLU C N 1
ATOM 6988 C CA . GLU C 1 220 ? 14.408 45.502 -57.323 1.00 55.23 219 GLU C CA 1
ATOM 6989 C C . GLU C 1 220 ? 14.205 45.824 -55.840 1.00 53.01 219 GLU C C 1
ATOM 6990 O O . GLU C 1 220 ? 14.470 44.993 -54.966 1.00 52.08 219 GLU C O 1
ATOM 6996 N N . VAL C 1 221 ? 13.745 47.035 -55.569 1.00 51.10 220 VAL C N 1
ATOM 6997 C CA . VAL C 1 221 ? 13.537 47.497 -54.190 1.00 48.70 220 VAL C CA 1
ATOM 6998 C C . VAL C 1 221 ? 12.357 46.761 -53.620 1.00 48.53 220 VAL C C 1
ATOM 6999 O O . VAL C 1 221 ? 12.375 46.320 -52.482 1.00 49.38 220 VAL C O 1
ATOM 7003 N N . PHE C 1 222 ? 11.341 46.592 -54.455 1.00 47.44 221 PHE C N 1
ATOM 7004 C CA . PHE C 1 222 ? 10.127 45.887 -54.061 1.00 46.00 221 PHE C CA 1
ATOM 7005 C C . PHE C 1 222 ? 10.453 44.437 -53.694 1.00 45.91 221 PHE C C 1
ATOM 7006 O O . PHE C 1 222 ? 10.011 43.919 -52.671 1.00 44.63 221 PHE C O 1
ATOM 7014 N N . LEU C 1 223 ? 11.222 43.789 -54.558 1.00 45.10 222 LEU C N 1
ATOM 7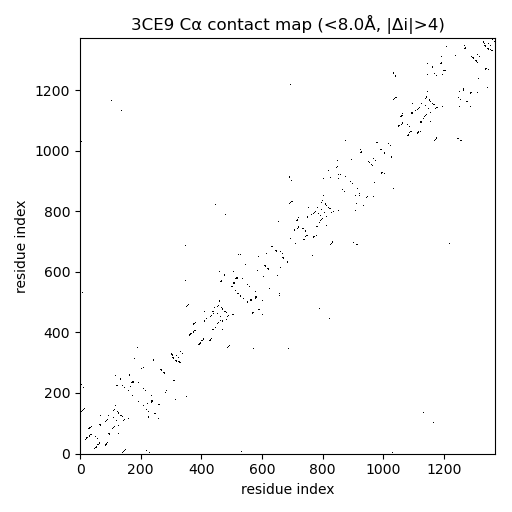015 C CA . LEU C 1 223 ? 11.568 42.367 -54.369 1.00 45.25 222 LEU C CA 1
ATOM 7016 C C . LEU C 1 223 ? 12.431 42.202 -53.119 1.00 46.26 222 LEU C C 1
ATOM 7017 O O . LEU C 1 223 ? 12.257 41.262 -52.342 1.00 45.00 222 LEU C O 1
ATOM 7022 N N . LYS C 1 224 ? 13.353 43.140 -52.920 1.00 48.29 223 LYS C N 1
ATOM 7023 C CA . LYS C 1 224 ? 14.272 43.044 -51.792 1.00 49.06 223 LYS C CA 1
ATOM 7024 C C . LYS C 1 224 ? 13.499 43.140 -50.505 1.00 48.68 223 LYS C C 1
ATOM 7025 O O . LYS C 1 224 ? 13.792 42.451 -49.542 1.00 48.58 223 LYS C O 1
ATOM 7029 N N . GLU C 1 225 ? 12.460 43.967 -50.521 1.00 48.22 224 GLU C N 1
ATOM 7030 C CA . GLU C 1 225 ? 11.594 44.123 -49.352 1.00 49.68 224 GLU C CA 1
ATOM 7031 C C . GLU C 1 225 ? 10.743 42.880 -49.147 1.00 48.61 224 GLU C C 1
ATOM 7032 O O . GLU C 1 225 ? 10.552 42.414 -48.028 1.00 50.00 224 GLU C O 1
ATOM 7038 N N . LEU C 1 226 ? 10.222 42.347 -50.245 1.00 47.31 225 LEU C N 1
ATOM 7039 C CA . LEU C 1 226 ? 9.405 41.144 -50.178 1.00 46.25 225 LEU C CA 1
ATOM 7040 C C . LEU C 1 226 ? 10.235 40.044 -49.545 1.00 44.79 225 LEU C C 1
ATOM 7041 O O . LEU C 1 226 ? 9.819 39.417 -48.579 1.00 43.06 225 LEU C O 1
ATOM 7046 N N . VAL C 1 227 ? 11.427 39.840 -50.078 1.00 44.35 226 VAL C N 1
ATOM 7047 C CA . VAL C 1 227 ? 12.272 38.734 -49.612 1.00 45.77 226 VAL C CA 1
ATOM 7048 C C . VAL C 1 227 ? 12.688 38.927 -48.150 1.00 47.02 226 VAL C C 1
ATOM 7049 O O . VAL C 1 227 ? 12.654 37.980 -47.368 1.00 48.18 226 VAL C O 1
ATOM 7053 N N . ASP C 1 228 ? 13.056 40.151 -47.780 1.00 46.95 227 ASP C N 1
ATOM 7054 C CA . ASP C 1 228 ? 13.458 40.437 -46.390 1.00 48.11 227 ASP C CA 1
ATOM 7055 C C . ASP C 1 228 ? 12.335 40.047 -45.428 1.00 46.77 227 ASP C C 1
ATOM 7056 O O . ASP C 1 228 ? 12.559 39.394 -44.396 1.00 46.18 227 ASP C O 1
ATOM 7061 N N . SER C 1 229 ? 11.115 40.432 -45.772 1.00 45.08 228 SER C N 1
ATOM 7062 C CA . SER C 1 229 ? 10.008 40.122 -44.886 1.00 46.41 228 SER C CA 1
ATOM 7063 C C . SER C 1 229 ? 9.709 38.622 -44.777 1.00 46.05 228 SER C C 1
ATOM 7064 O O . SER C 1 229 ? 9.452 38.139 -43.695 1.00 46.25 228 SER C O 1
ATOM 7067 N N . LEU C 1 230 ? 9.732 37.915 -45.906 1.00 44.55 229 LEU C N 1
ATOM 7068 C CA . LEU C 1 230 ? 9.471 36.482 -45.920 1.00 44.48 229 LEU C CA 1
ATOM 7069 C C . LEU C 1 230 ? 10.549 35.811 -45.077 1.00 43.88 229 LEU C C 1
ATOM 7070 O O . LEU C 1 230 ? 10.299 34.858 -44.367 1.00 44.35 229 LEU C O 1
ATOM 7075 N N . THR C 1 231 ? 11.757 36.337 -45.145 1.00 43.52 230 THR C N 1
ATOM 7076 C CA . THR C 1 231 ? 12.875 35.751 -44.385 1.00 44.30 230 THR C CA 1
ATOM 7077 C C . THR C 1 231 ? 12.581 35.944 -42.899 1.00 44.87 230 THR C C 1
ATOM 7078 O O . THR C 1 231 ? 12.700 35.060 -42.062 1.00 43.62 230 THR C O 1
ATOM 7098 N N . ASN C 1 233 ? 9.793 36.377 -41.503 1.00 45.42 232 ASN C N 1
ATOM 7099 C CA . ASN C 1 233 ? 8.637 35.595 -41.055 1.00 47.16 232 ASN C CA 1
ATOM 7100 C C . ASN C 1 233 ? 9.097 34.239 -40.555 1.00 46.51 232 ASN C C 1
ATOM 7101 O O . ASN C 1 233 ? 8.698 33.784 -39.496 1.00 47.84 232 ASN C O 1
ATOM 7106 N N . GLY C 1 234 ? 9.994 33.617 -41.314 1.00 46.96 233 GLY C N 1
ATOM 7107 C CA . GLY C 1 234 ? 10.565 32.339 -40.928 1.00 46.03 233 GLY C CA 1
ATOM 7108 C C . GLY C 1 234 ? 11.263 32.429 -39.578 1.00 46.58 233 GLY C C 1
ATOM 7109 O O . GLY C 1 234 ? 11.082 31.575 -38.704 1.00 48.30 233 GLY C O 1
ATOM 7110 N N . ILE C 1 235 ? 12.056 33.473 -39.398 1.00 45.45 234 ILE C N 1
ATOM 7111 C CA . ILE C 1 235 ? 12.846 33.600 -38.189 1.00 44.68 234 ILE C CA 1
ATOM 7112 C C . ILE C 1 235 ? 11.898 33.884 -37.028 1.00 44.20 234 ILE C C 1
ATOM 7113 O O . ILE C 1 235 ? 12.127 33.438 -35.896 1.00 44.73 234 ILE C O 1
ATOM 7118 N N . ALA C 1 236 ? 10.811 34.593 -37.314 1.00 43.30 235 ALA C N 1
ATOM 7119 C CA . ALA C 1 236 ? 9.847 34.926 -36.261 1.00 43.02 235 ALA C CA 1
ATOM 7120 C C . ALA C 1 236 ? 9.236 33.620 -35.740 1.00 43.25 235 ALA C C 1
ATOM 7121 O O . ALA C 1 236 ? 9.023 33.443 -34.550 1.00 40.91 235 ALA C O 1
ATOM 7131 N N . GLU C 1 238 ? 10.669 30.672 -35.799 1.00 43.91 237 GLU C N 1
ATOM 7132 C CA . GLU C 1 238 ? 11.717 29.988 -35.058 1.00 43.85 237 GLU C CA 1
ATOM 7133 C C . GLU C 1 238 ? 11.783 30.554 -33.639 1.00 43.91 237 GLU C C 1
ATOM 7134 O O . GLU C 1 238 ? 11.912 29.829 -32.659 1.00 44.01 237 GLU C O 1
ATOM 7140 N N . ILE C 1 239 ? 11.705 31.874 -33.551 1.00 43.97 238 ILE C N 1
ATOM 7141 C CA . ILE C 1 239 ? 11.801 32.542 -32.277 1.00 43.16 238 ILE C CA 1
ATOM 7142 C C . ILE C 1 239 ? 10.607 32.175 -31.401 1.00 42.71 238 ILE C C 1
ATOM 7143 O O . ILE C 1 239 ? 10.779 31.915 -30.237 1.00 43.44 238 ILE C O 1
ATOM 7148 N N . ALA C 1 240 ? 9.409 32.123 -31.972 1.00 42.69 239 ALA C N 1
ATOM 7149 C CA . ALA C 1 240 ? 8.191 31.850 -31.175 1.00 41.84 239 ALA C CA 1
ATOM 7150 C C . ALA C 1 240 ? 8.102 30.379 -30.783 1.00 42.65 239 ALA C C 1
ATOM 7151 O O . ALA C 1 240 ? 7.467 30.020 -29.779 1.00 42.05 239 ALA C O 1
ATOM 7153 N N . GLY C 1 241 ? 8.721 29.528 -31.592 1.00 42.75 240 GLY C N 1
ATOM 7154 C CA . GLY C 1 241 ? 8.693 28.076 -31.330 1.00 42.44 240 GLY C CA 1
ATOM 7155 C C . GLY C 1 241 ? 7.427 27.478 -31.932 1.00 43.85 240 GLY C C 1
ATOM 7156 O O . GLY C 1 241 ? 7.108 26.310 -31.749 1.00 45.01 240 GLY C O 1
ATOM 7157 N N . ASN C 1 242 ? 6.677 28.313 -32.637 1.00 44.06 241 ASN C N 1
ATOM 7158 C CA . ASN C 1 242 ? 5.520 27.832 -33.391 1.00 43.03 241 ASN C CA 1
ATOM 7159 C C . ASN C 1 242 ? 5.250 28.722 -34.583 1.00 43.35 241 ASN C C 1
ATOM 7160 O O . ASN C 1 242 ? 5.925 29.725 -34.795 1.00 44.49 241 ASN C O 1
ATOM 7165 N N . SER C 1 243 ? 4.216 28.374 -35.336 1.00 43.25 242 SER C N 1
ATOM 7166 C CA . SER C 1 243 ? 3.929 29.041 -36.594 1.00 44.95 242 SER C CA 1
ATOM 7167 C C . SER C 1 243 ? 3.048 30.291 -36.459 1.00 43.71 242 SER C C 1
ATOM 7168 O O . SER C 1 243 ? 2.863 31.029 -37.419 1.00 43.14 242 SER C O 1
ATOM 7171 N N . SER C 1 244 ? 2.539 30.529 -35.266 1.00 44.48 243 SER C N 1
ATOM 7172 C CA . SER C 1 244 ? 1.529 31.587 -35.077 1.00 45.19 243 SER C CA 1
ATOM 7173 C C . SER C 1 244 ? 1.935 32.957 -35.606 1.00 46.23 243 SER C C 1
ATOM 7174 O O . SER C 1 244 ? 1.098 33.659 -36.149 1.00 46.72 243 SER C O 1
ATOM 7177 N N . PRO C 1 245 ? 3.216 33.352 -35.476 1.00 47.00 244 PRO C N 1
ATOM 7178 C CA . PRO C 1 245 ? 3.532 34.689 -35.959 1.00 47.62 244 PRO C CA 1
ATOM 7179 C C . PRO C 1 245 ? 3.192 34.887 -37.416 1.00 47.56 244 PRO C C 1
ATOM 7180 O O . PRO C 1 245 ? 2.969 36.012 -37.854 1.00 49.97 244 PRO C O 1
ATOM 7184 N N . ALA C 1 246 ? 3.149 33.811 -38.170 1.00 47.70 245 ALA C N 1
ATOM 7185 C CA . ALA C 1 246 ? 2.916 33.931 -39.610 1.00 48.95 245 ALA C CA 1
ATOM 7186 C C . ALA C 1 246 ? 1.770 33.056 -40.082 1.00 49.36 245 ALA C C 1
ATOM 7187 O O . ALA C 1 246 ? 1.495 32.975 -41.256 1.00 53.16 245 ALA C O 1
ATOM 7189 N N . SER C 1 247 ? 1.110 32.383 -39.163 1.00 49.06 246 SER C N 1
ATOM 7190 C CA . SER C 1 247 ? 0.060 31.445 -39.537 1.00 48.18 246 SER C CA 1
ATOM 7191 C C . SER C 1 247 ? -1.121 31.508 -38.571 1.00 47.24 246 SER C C 1
ATOM 7192 O O . SER C 1 247 ? -1.053 31.049 -37.421 1.00 48.52 246 SER C O 1
ATOM 7195 N N . GLY C 1 248 ? -2.198 32.076 -39.082 1.00 45.61 247 GLY C N 1
ATOM 7196 C CA . GLY C 1 248 ? -3.480 32.140 -38.389 1.00 45.21 247 GLY C CA 1
ATOM 7197 C C . GLY C 1 248 ? -4.569 31.423 -39.167 1.00 45.05 247 GLY C C 1
ATOM 7198 O O . GLY C 1 248 ? -4.315 30.457 -39.913 1.00 45.15 247 GLY C O 1
ATOM 7199 N N . ALA C 1 249 ? -5.797 31.897 -39.003 1.00 43.59 248 ALA C N 1
ATOM 7200 C CA . ALA C 1 249 ? -6.937 31.276 -39.668 1.00 42.25 248 ALA C CA 1
ATOM 7201 C C . ALA C 1 249 ? -6.742 31.279 -41.182 1.00 41.38 248 ALA C C 1
ATOM 7202 O O . ALA C 1 249 ? -7.099 30.321 -41.872 1.00 41.39 248 ALA C O 1
ATOM 7204 N N . GLU C 1 250 ? -6.189 32.353 -41.702 1.00 40.69 249 GLU C N 1
ATOM 7205 C CA . GLU C 1 250 ? -6.025 32.448 -43.133 1.00 42.44 249 GLU C CA 1
ATOM 7206 C C . GLU C 1 250 ? -5.245 31.228 -43.605 1.00 43.01 249 GLU C C 1
ATOM 7207 O O . GLU C 1 250 ? -5.575 30.617 -44.612 1.00 43.97 249 GLU C O 1
ATOM 7213 N N . HIS C 1 251 ? -4.226 30.850 -42.845 1.00 43.58 250 HIS C N 1
ATOM 7214 C CA . HIS C 1 251 ? -3.439 29.649 -43.197 1.00 43.48 250 HIS C CA 1
ATOM 7215 C C . HIS C 1 251 ? -4.229 28.364 -43.033 1.00 43.24 250 HIS C C 1
ATOM 7216 O O . HIS C 1 251 ? -4.082 27.445 -43.827 1.00 43.21 250 HIS C O 1
ATOM 7223 N N . LEU C 1 252 ? -5.040 28.307 -41.981 1.00 43.01 251 LEU C N 1
ATOM 7224 C CA . LEU C 1 252 ? -5.832 27.121 -41.695 1.00 42.63 251 LEU C CA 1
ATOM 7225 C C . LEU C 1 252 ? -6.778 26.908 -42.864 1.00 42.86 251 LEU C C 1
ATOM 7226 O O . LEU C 1 252 ? -7.064 25.772 -43.238 1.00 43.15 251 LEU C O 1
ATOM 7231 N N . ILE C 1 253 ? -7.229 28.009 -43.466 1.00 41.96 252 ILE C N 1
ATOM 7232 C CA . ILE C 1 253 ? -8.150 27.913 -44.608 1.00 41.19 252 ILE C CA 1
ATOM 7233 C C . ILE C 1 253 ? -7.445 27.223 -45.752 1.00 41.71 252 ILE C C 1
ATOM 7234 O O . ILE C 1 253 ? -7.971 26.307 -46.370 1.00 40.87 252 ILE C O 1
ATOM 7239 N N . SER C 1 254 ? -6.227 27.669 -46.006 1.00 42.79 253 SER C N 1
ATOM 7240 C CA . SER C 1 254 ? -5.435 27.133 -47.107 1.00 43.54 253 SER C CA 1
ATOM 7241 C C . SER C 1 254 ? -5.085 25.671 -46.897 1.00 43.89 253 SER C C 1
ATOM 7242 O O . SER C 1 254 ? -5.149 24.887 -47.835 1.00 42.10 253 SER C O 1
ATOM 7245 N N . HIS C 1 255 ? -4.724 25.313 -45.665 1.00 44.36 254 HIS C N 1
ATOM 7246 C CA . HIS C 1 255 ? -4.392 23.915 -45.349 1.00 44.74 254 HIS C CA 1
ATOM 7247 C C . HIS C 1 255 ? -5.612 23.017 -45.511 1.00 44.08 254 HIS C C 1
ATOM 7248 O O . HIS C 1 255 ? -5.501 21.860 -45.948 1.00 44.45 254 HIS C O 1
ATOM 7255 N N . ALA C 1 256 ? -6.779 23.558 -45.182 1.00 42.91 255 ALA C N 1
ATOM 7256 C CA . ALA C 1 256 ? -8.034 22.801 -45.290 1.00 43.40 255 ALA C CA 1
ATOM 7257 C C . ALA C 1 256 ? -8.303 22.534 -46.760 1.00 43.99 255 ALA C C 1
ATOM 7258 O O . ALA C 1 256 ? -8.689 21.423 -47.116 1.00 45.35 255 ALA C O 1
ATOM 7260 N N . LEU C 1 257 ? -8.062 23.536 -47.608 1.00 44.51 256 LEU C N 1
ATOM 7261 C CA . LEU C 1 257 ? -8.276 23.388 -49.053 1.00 44.58 256 LEU C CA 1
ATOM 7262 C C . LEU C 1 257 ? -7.414 22.251 -49.555 1.00 45.17 256 LEU C C 1
ATOM 7263 O O . LEU C 1 257 ? -7.843 21.408 -50.338 1.00 46.45 256 LEU C O 1
ATOM 7268 N N . ASP C 1 258 ? -6.192 22.223 -49.071 1.00 45.35 257 ASP C N 1
ATOM 7269 C CA . ASP C 1 258 ? -5.211 21.244 -49.524 1.00 47.09 257 ASP C CA 1
ATOM 7270 C C . ASP C 1 258 ? -5.669 19.826 -49.239 1.00 48.06 257 ASP C C 1
ATOM 7271 O O . ASP C 1 258 ? -5.240 18.893 -49.912 1.00 48.62 257 ASP C O 1
ATOM 7276 N N . LYS C 1 259 ? -6.540 19.661 -48.248 1.00 48.58 258 LYS C N 1
ATOM 7277 C CA . LYS C 1 259 ? -6.923 18.316 -47.819 1.00 48.58 258 LYS C CA 1
ATOM 7278 C C . LYS C 1 259 ? -7.990 17.727 -48.721 1.00 48.54 258 LYS C C 1
ATOM 7279 O O . LYS C 1 259 ? -8.130 16.516 -48.771 1.00 47.43 258 LYS C O 1
ATOM 7285 N N . PHE C 1 260 ? -8.763 18.557 -49.416 1.00 48.80 259 PHE C N 1
ATOM 7286 C CA . PHE C 1 260 ? -9.840 18.006 -50.248 1.00 48.98 259 PHE C CA 1
ATOM 7287 C C . PHE C 1 260 ? -9.699 18.341 -51.731 1.00 50.02 259 PHE C C 1
ATOM 7288 O O . PHE C 1 260 ? -10.300 17.693 -52.575 1.00 51.30 259 PHE C O 1
ATOM 7296 N N . LEU C 1 261 ? -8.894 19.339 -52.060 1.00 51.83 260 LEU C N 1
ATOM 7297 C CA . LEU C 1 261 ? -8.669 19.648 -53.471 1.00 52.35 260 LEU C CA 1
ATOM 7298 C C . LEU C 1 261 ? -7.617 18.700 -53.999 1.00 54.40 260 LEU C C 1
ATOM 7299 O O . LEU C 1 261 ? -6.644 18.387 -53.300 1.00 53.32 260 LEU C O 1
ATOM 7304 N N . PRO C 1 262 ? -7.832 18.208 -55.231 1.00 57.09 261 PRO C N 1
ATOM 7305 C CA . PRO C 1 262 ? -6.862 17.336 -55.876 1.00 57.55 261 PRO C CA 1
ATOM 7306 C C . PRO C 1 262 ? -5.735 18.183 -56.416 1.00 57.60 261 PRO C C 1
ATOM 7307 O O . PRO C 1 262 ? -4.573 17.768 -56.414 1.00 57.67 261 PRO C O 1
ATOM 7311 N N . ASN C 1 263 ? -6.111 19.369 -56.883 1.00 57.55 262 ASN C N 1
ATOM 7312 C CA . ASN C 1 263 ? -5.139 20.321 -57.474 1.00 57.14 262 ASN C CA 1
ATOM 7313 C C . ASN C 1 263 ? -5.156 21.720 -56.857 1.00 54.47 262 ASN C C 1
ATOM 7314 O O . ASN C 1 263 ? -5.618 22.684 -57.457 1.00 54.47 262 ASN C O 1
ATOM 7319 N N . PRO C 1 264 ? -4.632 21.830 -55.649 1.00 51.56 263 PRO C N 1
ATOM 7320 C CA . PRO C 1 264 ? -4.621 23.129 -54.998 1.00 50.59 263 PRO C CA 1
ATOM 7321 C C . PRO C 1 264 ? -3.720 24.122 -55.706 1.00 48.80 263 PRO C C 1
ATOM 7322 O O . PRO C 1 264 ? -2.802 23.750 -56.405 1.00 48.31 263 PRO C O 1
ATOM 7326 N N . GLN C 1 265 ? -4.032 25.388 -55.539 1.00 46.57 264 GLN C N 1
ATOM 7327 C CA . GLN C 1 265 ? -3.206 26.441 -56.087 1.00 45.72 264 GLN C CA 1
ATOM 7328 C C . GLN C 1 265 ? -1.999 26.666 -55.163 1.00 45.61 264 GLN C C 1
ATOM 7329 O O . GLN C 1 265 ? -1.884 26.076 -54.076 1.00 44.22 264 GLN C O 1
ATOM 7335 N N . LEU C 1 266 ? -1.115 27.558 -55.585 1.00 44.11 265 LEU C N 1
ATOM 7336 C CA . LEU C 1 266 ? 0.036 27.874 -54.769 1.00 45.01 265 LEU C CA 1
ATOM 7337 C C . LEU C 1 266 ? -0.417 28.264 -53.354 1.00 44.63 265 LEU C C 1
ATOM 7338 O O . LEU C 1 266 ? -1.431 28.919 -53.152 1.00 45.44 265 LEU C O 1
ATOM 7343 N N . HIS C 1 267 ? 0.332 27.799 -52.378 1.00 44.35 266 HIS C N 1
ATOM 7344 C CA . HIS C 1 267 ? 0.078 28.117 -50.970 1.00 43.94 266 HIS C CA 1
ATOM 7345 C C . HIS C 1 267 ? -0.182 29.622 -50.790 1.00 43.84 266 HIS C C 1
ATOM 7346 O O . HIS C 1 267 ? -1.182 30.061 -50.224 1.00 43.39 266 HIS C O 1
ATOM 7353 N N . GLY C 1 268 ? 0.740 30.400 -51.313 1.00 43.71 267 GLY C N 1
ATOM 7354 C CA . GLY C 1 268 ? 0.693 31.847 -51.190 1.00 43.82 267 GLY C CA 1
ATOM 7355 C C . GLY C 1 268 ? -0.564 32.468 -51.768 1.00 43.89 267 GLY C C 1
ATOM 7356 O O . GLY C 1 268 ? -1.112 33.443 -51.212 1.00 43.79 267 GLY C O 1
ATOM 7357 N N . ILE C 1 269 ? -1.024 31.890 -52.875 1.00 43.15 268 ILE C N 1
ATOM 7358 C CA . ILE C 1 269 ? -2.186 32.403 -53.584 1.00 42.94 268 ILE C CA 1
ATOM 7359 C C . ILE C 1 269 ? -3.410 32.125 -52.745 1.00 42.92 268 ILE C C 1
ATOM 7360 O O . ILE C 1 269 ? -4.230 33.014 -52.499 1.00 43.20 268 ILE C O 1
ATOM 7365 N N . GLN C 1 270 ? -3.511 30.893 -52.266 1.00 42.86 269 GLN C N 1
ATOM 7366 C CA . GLN C 1 270 ? -4.640 30.521 -51.413 1.00 43.25 269 GLN C CA 1
ATOM 7367 C C . GLN C 1 270 ? -4.599 31.372 -50.138 1.00 43.52 269 GLN C C 1
ATOM 7368 O O . GLN C 1 270 ? -5.609 31.910 -49.709 1.00 43.49 269 GLN C O 1
ATOM 7374 N N . VAL C 1 271 ? -3.414 31.527 -49.568 1.00 42.85 270 VAL C N 1
ATOM 7375 C CA . VAL C 1 271 ? -3.286 32.263 -48.310 1.00 43.15 270 VAL C CA 1
ATOM 7376 C C . VAL C 1 271 ? -3.655 33.734 -48.466 1.00 43.41 270 VAL C C 1
ATOM 7377 O O . VAL C 1 271 ? -4.231 34.354 -47.554 1.00 42.62 270 VAL C O 1
ATOM 7381 N N . GLY C 1 272 ? -3.333 34.280 -49.621 1.00 42.98 271 GLY C N 1
ATOM 7382 C CA . GLY C 1 272 ? -3.627 35.673 -49.891 1.00 44.05 271 GLY C CA 1
ATOM 7383 C C . GLY C 1 272 ? -5.118 35.945 -49.920 1.00 43.96 271 GLY C C 1
ATOM 7384 O O . GLY C 1 272 ? -5.601 36.868 -49.297 1.00 44.22 271 GLY C O 1
ATOM 7385 N N . VAL C 1 273 ? -5.843 35.124 -50.652 1.00 44.09 272 VAL C N 1
ATOM 7386 C CA . VAL C 1 273 ? -7.277 35.292 -50.771 1.00 43.28 272 VAL C CA 1
ATOM 7387 C C . VAL C 1 273 ? -7.849 35.122 -49.373 1.00 43.50 272 VAL C C 1
ATOM 7388 O O . VAL C 1 273 ? -8.676 35.912 -48.926 1.00 43.06 272 VAL C O 1
ATOM 7392 N N . ALA C 1 274 ? -7.369 34.109 -48.669 1.00 43.45 273 ALA C N 1
ATOM 7393 C CA . ALA C 1 274 ? -7.861 33.820 -47.331 1.00 43.45 273 ALA C CA 1
ATOM 7394 C C . ALA C 1 274 ? -7.627 35.019 -46.404 1.00 43.49 273 ALA C C 1
ATOM 7395 O O . ALA C 1 274 ? -8.434 35.304 -45.511 1.00 41.97 273 ALA C O 1
ATOM 7397 N N . THR C 1 275 ? -6.528 35.736 -46.645 1.00 43.18 274 THR C N 1
ATOM 7398 C CA . THR C 1 275 ? -6.150 36.869 -45.794 1.00 42.02 274 THR C CA 1
ATOM 7399 C C . THR C 1 275 ? -7.137 38.012 -45.998 1.00 42.25 274 THR C C 1
ATOM 7400 O O . THR C 1 275 ? -7.634 38.629 -45.047 1.00 41.48 274 THR C O 1
ATOM 7404 N N . TYR C 1 276 ? -7.467 38.248 -47.258 1.00 43.18 275 TYR C N 1
ATOM 7405 C CA . TYR C 1 276 ? -8.460 39.260 -47.582 1.00 44.41 275 TYR C CA 1
ATOM 7406 C C . TYR C 1 276 ? -9.758 38.943 -46.834 1.00 44.03 275 TYR C C 1
ATOM 7407 O O . TYR C 1 276 ? -10.352 39.798 -46.157 1.00 43.47 275 TYR C O 1
ATOM 7416 N N . ILE C 1 277 ? -10.156 37.682 -46.916 1.00 43.51 276 ILE C N 1
ATOM 7417 C CA . ILE C 1 277 ? -11.405 37.238 -46.309 1.00 43.44 276 ILE C CA 1
ATOM 7418 C C . ILE C 1 277 ? -11.379 37.466 -44.812 1.00 43.13 276 ILE C C 1
ATOM 7419 O O . ILE C 1 277 ? -12.327 37.995 -44.242 1.00 42.14 276 ILE C O 1
ATOM 7432 N N . SER C 1 279 ? -9.558 39.462 -43.094 1.00 46.84 278 SER C N 1
ATOM 7433 C CA . SER C 1 279 ? -9.483 40.881 -42.721 1.00 47.19 278 SER C CA 1
ATOM 7434 C C . SER C 1 279 ? -10.902 41.422 -42.533 1.00 46.62 278 SER C C 1
ATOM 7435 O O . SER C 1 279 ? -11.157 42.242 -41.643 1.00 47.69 278 SER C O 1
ATOM 7438 N N . LYS C 1 280 ? -11.828 40.936 -43.351 1.00 46.13 279 LYS C N 1
ATOM 7439 C CA . LYS C 1 280 ? -13.205 41.464 -43.327 1.00 46.98 279 LYS C CA 1
ATOM 7440 C C . LYS C 1 280 ? -13.934 40.845 -42.137 1.00 46.44 279 LYS C C 1
ATOM 7441 O O . LYS C 1 280 ? -14.799 41.458 -41.517 1.00 47.84 279 LYS C O 1
ATOM 7447 N N . VAL C 1 281 ? -13.540 39.629 -41.802 1.00 46.54 280 VAL C N 1
ATOM 7448 C CA . VAL C 1 281 ? -14.094 38.937 -40.631 1.00 46.34 280 VAL C CA 1
ATOM 7449 C C . VAL C 1 281 ? -13.551 39.600 -39.358 1.00 47.43 280 VAL C C 1
ATOM 7450 O O . VAL C 1 281 ? -14.285 39.828 -38.402 1.00 47.72 280 VAL C O 1
ATOM 7454 N N . HIS C 1 282 ? -12.264 39.924 -39.360 1.00 47.39 281 HIS C N 1
ATOM 7455 C CA . HIS C 1 282 ? -11.663 40.600 -38.208 1.00 48.17 281 HIS C CA 1
ATOM 7456 C C . HIS C 1 282 ? -12.143 42.042 -38.102 1.00 47.65 281 HIS C C 1
ATOM 7457 O O . HIS C 1 282 ? -12.201 42.591 -37.006 1.00 47.58 281 HIS C O 1
ATOM 7464 N N . LYS C 1 283 ? -12.464 42.647 -39.244 1.00 47.39 282 LYS C N 1
ATOM 7465 C CA . LYS C 1 283 ? -12.762 44.093 -39.322 1.00 47.80 282 LYS C CA 1
ATOM 7466 C C . LYS C 1 283 ? -11.533 44.829 -38.823 1.00 47.30 282 LYS C C 1
ATOM 7467 O O . LYS C 1 283 ? -11.594 45.686 -37.956 1.00 48.65 282 LYS C O 1
ATOM 7471 N N . HIS C 1 284 ? -10.402 44.423 -39.376 1.00 48.19 283 HIS C N 1
ATOM 7472 C CA . HIS C 1 284 ? -9.087 44.918 -38.970 1.00 48.49 283 HIS C CA 1
ATOM 7473 C C . HIS C 1 284 ? -8.133 45.000 -40.147 1.00 48.18 283 HIS C C 1
ATOM 7474 O O . HIS C 1 284 ? -7.918 44.024 -40.838 1.00 47.96 283 HIS C O 1
ATOM 7481 N N . ARG C 1 285 ? -7.600 46.194 -40.367 1.00 49.39 284 ARG C N 1
ATOM 7482 C CA . ARG C 1 285 ? -6.598 46.463 -41.406 1.00 49.72 284 ARG C CA 1
ATOM 7483 C C . ARG C 1 285 ? -7.125 46.118 -42.801 1.00 49.55 284 ARG C C 1
ATOM 7484 O O . ARG C 1 285 ? -6.374 45.747 -43.704 1.00 50.06 284 ARG C O 1
ATOM 7492 N N . GLU C 1 286 ? -8.432 46.244 -42.961 1.00 50.09 285 GLU C N 1
ATOM 7493 C CA . GLU C 1 286 ? -9.093 45.923 -44.239 1.00 51.11 285 GLU C CA 1
ATOM 7494 C C . GLU C 1 286 ? -8.545 46.729 -45.403 1.00 50.69 285 GLU C C 1
ATOM 7495 O O . GLU C 1 286 ? -8.257 46.185 -46.469 1.00 50.93 285 GLU C O 1
ATOM 7501 N N . GLU C 1 287 ? -8.408 48.032 -45.205 1.00 50.77 286 GLU C N 1
ATOM 7502 C CA . GLU C 1 287 ? -8.009 48.909 -46.306 1.00 50.71 286 GLU C CA 1
ATOM 7503 C C . GLU C 1 287 ? -6.578 48.656 -46.749 1.00 50.14 286 GLU C C 1
ATOM 7504 O O . GLU C 1 287 ? -6.287 48.642 -47.943 1.00 49.53 286 GLU C O 1
ATOM 7510 N N . ARG C 1 288 ? -5.698 48.417 -45.789 1.00 50.46 287 ARG C N 1
ATOM 7511 C CA . ARG C 1 288 ? -4.296 48.143 -46.100 1.00 51.22 287 ARG C CA 1
ATOM 7512 C C . ARG C 1 288 ? -4.158 46.870 -46.945 1.00 49.65 287 ARG C C 1
ATOM 7513 O O . ARG C 1 288 ? -3.404 46.796 -47.921 1.00 48.89 287 ARG C O 1
ATOM 7521 N N . ILE C 1 289 ? -4.891 45.855 -46.530 1.00 48.05 288 ILE C N 1
ATOM 7522 C CA . ILE C 1 289 ? -4.834 44.545 -47.189 1.00 46.93 288 ILE C CA 1
ATOM 7523 C C . ILE C 1 289 ? -5.434 44.645 -48.571 1.00 47.63 288 ILE C C 1
ATOM 7524 O O . ILE C 1 289 ? -4.859 44.128 -49.527 1.00 47.34 288 ILE C O 1
ATOM 7529 N N . LYS C 1 290 ? -6.559 45.353 -48.680 1.00 48.86 289 LYS C N 1
ATOM 7530 C CA . LYS C 1 290 ? -7.230 45.547 -49.972 1.00 48.71 289 LYS C CA 1
ATOM 7531 C C . LYS C 1 290 ? -6.295 46.299 -50.890 1.00 48.20 289 LYS C C 1
ATOM 7532 O O . LYS C 1 290 ? -6.121 45.939 -52.039 1.00 47.90 289 LYS C O 1
ATOM 7537 N N . LYS C 1 291 ? -5.667 47.342 -50.368 1.00 48.70 290 LYS C N 1
ATOM 7538 C CA . LYS C 1 291 ? -4.816 48.212 -51.197 1.00 49.55 290 LYS C CA 1
ATOM 7539 C C . LYS C 1 291 ? -3.617 47.461 -51.753 1.00 49.52 290 LYS C C 1
ATOM 7540 O O . LYS C 1 291 ? -3.314 47.551 -52.934 1.00 48.98 290 LYS C O 1
ATOM 7546 N N . ILE C 1 292 ? -2.943 46.707 -50.897 1.00 49.39 291 ILE C N 1
ATOM 7547 C CA . ILE C 1 292 ? -1.708 46.042 -51.309 1.00 50.05 291 ILE C CA 1
ATOM 7548 C C . ILE C 1 292 ? -1.997 44.934 -52.326 1.00 49.57 291 ILE C C 1
ATOM 7549 O O . ILE C 1 292 ? -1.291 44.796 -53.333 1.00 50.27 291 ILE C O 1
ATOM 7554 N N . LEU C 1 293 ? -3.065 44.183 -52.083 1.00 48.30 292 LEU C N 1
ATOM 7555 C CA . LEU C 1 293 ? -3.440 43.081 -52.971 1.00 47.55 292 LEU C CA 1
ATOM 7556 C C . LEU C 1 293 ? -3.994 43.594 -54.312 1.00 48.12 292 LEU C C 1
ATOM 7557 O O . LEU C 1 293 ? -3.937 42.919 -55.341 1.00 47.69 292 LEU C O 1
ATOM 7562 N N . SER C 1 294 ? -4.507 44.810 -54.308 1.00 48.68 293 SER C N 1
ATOM 7563 C CA . SER C 1 294 ? -5.013 45.413 -55.549 1.00 49.33 293 SER C CA 1
ATOM 7564 C C . SER C 1 294 ? -3.855 46.010 -56.319 1.00 48.84 293 SER C C 1
ATOM 7565 O O . SER C 1 294 ? -3.565 45.635 -57.447 1.00 48.01 293 SER C O 1
ATOM 7568 N N . ASP C 1 295 ? -3.193 46.946 -55.660 1.00 49.11 294 ASP C N 1
ATOM 7569 C CA . ASP C 1 295 ? -2.087 47.693 -56.265 1.00 49.89 294 ASP C CA 1
ATOM 7570 C C . ASP C 1 295 ? -1.028 46.797 -56.892 1.00 49.97 294 ASP C C 1
ATOM 7571 O O . ASP C 1 295 ? -0.452 47.166 -57.902 1.00 50.72 294 ASP C O 1
ATOM 7576 N N . THR C 1 296 ? -0.764 45.635 -56.297 1.00 49.12 295 THR C N 1
ATOM 7577 C CA . THR C 1 296 ? 0.284 44.746 -56.796 1.00 48.03 295 THR C CA 1
ATOM 7578 C C . THR C 1 296 ? -0.220 43.927 -57.972 1.00 48.61 295 THR C C 1
ATOM 7579 O O . THR C 1 296 ? 0.555 43.298 -58.681 1.00 50.44 295 THR C O 1
ATOM 7583 N N . GLY C 1 297 ? -1.526 43.926 -58.177 1.00 48.03 296 GLY C N 1
ATOM 7584 C CA . GLY C 1 297 ? -2.113 43.106 -59.239 1.00 47.55 296 GLY C CA 1
ATOM 7585 C C . GLY C 1 297 ? -2.437 41.691 -58.792 1.00 47.55 296 GLY C C 1
ATOM 7586 O O . GLY C 1 297 ? -2.787 40.828 -59.598 1.00 48.59 296 GLY C O 1
ATOM 7587 N N . PHE C 1 298 ? -2.325 41.460 -57.495 1.00 46.47 297 PHE C N 1
ATOM 7588 C CA . PHE C 1 298 ? -2.620 40.129 -56.932 1.00 46.41 297 PHE C CA 1
ATOM 7589 C C . PHE C 1 298 ? -4.031 39.661 -57.301 1.00 46.92 297 PHE C C 1
ATOM 7590 O O . PHE C 1 298 ? -4.235 38.541 -57.796 1.00 45.85 297 PHE C O 1
ATOM 7598 N N . PHE C 1 299 ? -5.002 40.526 -57.057 1.00 47.10 298 PHE C N 1
ATOM 7599 C CA . PHE C 1 299 ? -6.386 40.167 -57.312 1.00 48.40 298 PHE C CA 1
ATOM 7600 C C . PHE C 1 299 ? -6.586 39.903 -58.791 1.00 49.01 298 PHE C C 1
ATOM 7601 O O . PHE C 1 299 ? -7.244 38.931 -59.187 1.00 49.23 298 PHE C O 1
ATOM 7609 N N A ASN C 1 300 ? -6.008 40.780 -59.602 0.50 48.87 299 ASN C N 1
ATOM 7610 N N B ASN C 1 300 ? -6.032 40.783 -59.614 0.50 49.41 299 ASN C N 1
ATOM 7611 C CA A ASN C 1 300 ? -6.082 40.654 -61.053 0.50 49.02 299 ASN C CA 1
ATOM 7612 C CA B ASN C 1 300 ? -6.198 40.657 -61.056 0.50 49.96 299 ASN C CA 1
ATOM 7613 C C A ASN C 1 300 ? -5.695 39.251 -61.436 0.50 49.50 299 ASN C C 1
ATOM 7614 C C B ASN C 1 300 ? -5.654 39.296 -61.523 0.50 50.05 299 ASN C C 1
ATOM 7615 O O A ASN C 1 300 ? -6.436 38.522 -62.103 0.50 49.12 299 ASN C O 1
ATOM 7616 O O B ASN C 1 300 ? -6.278 38.621 -62.343 0.50 49.84 299 ASN C O 1
ATOM 7625 N N . TYR C 1 301 ? -4.510 38.892 -60.967 1.00 49.50 300 TYR C N 1
ATOM 7626 C CA . TYR C 1 301 ? -3.887 37.598 -61.289 1.00 49.54 300 TYR C CA 1
ATOM 7627 C C . TYR C 1 301 ? -4.735 36.416 -60.847 1.00 49.78 300 TYR C C 1
ATOM 7628 O O . TYR C 1 301 ? -4.912 35.434 -61.579 1.00 50.10 300 TYR C O 1
ATOM 7637 N N . VAL C 1 302 ? -5.260 36.521 -59.642 1.00 49.36 301 VAL C N 1
ATOM 7638 C CA . VAL C 1 302 ? -6.026 35.428 -59.041 1.00 49.80 301 VAL C CA 1
ATOM 7639 C C . VAL C 1 302 ? -7.296 35.140 -59.840 1.00 49.51 301 VAL C C 1
ATOM 7640 O O . VAL C 1 302 ? -7.734 33.990 -59.922 1.00 48.89 301 VAL C O 1
ATOM 7644 N N . LYS C 1 303 ? -7.854 36.171 -60.467 1.00 50.47 302 LYS C N 1
ATOM 7645 C CA . LYS C 1 303 ? -9.110 36.013 -61.230 1.00 51.23 302 LYS C CA 1
ATOM 7646 C C . LYS C 1 303 ? -8.938 34.948 -62.304 1.00 50.89 302 LYS C C 1
ATOM 7647 O O . LYS C 1 303 ? -9.847 34.151 -62.566 1.00 50.84 302 LYS C O 1
ATOM 7652 N N . GLY C 1 304 ? -7.754 34.915 -62.896 1.00 50.46 303 GLY C N 1
ATOM 7653 C CA . GLY C 1 304 ? -7.467 33.981 -63.984 1.00 50.47 303 GLY C CA 1
ATOM 7654 C C . GLY C 1 304 ? -7.386 32.510 -63.577 1.00 51.06 303 GLY C C 1
ATOM 7655 O O . GLY C 1 304 ? -7.302 31.617 -64.426 1.00 50.92 303 GLY C O 1
ATOM 7656 N N . LEU C 1 305 ? -7.422 32.247 -62.277 1.00 51.84 304 LEU C N 1
ATOM 7657 C CA . LEU C 1 305 ? -7.224 30.878 -61.780 1.00 51.25 304 LEU C CA 1
ATOM 7658 C C . LEU C 1 305 ? -8.540 30.134 -61.552 1.00 51.19 304 LEU C C 1
ATOM 7659 O O . LEU C 1 305 ? -8.560 28.917 -61.387 1.00 50.25 304 LEU C O 1
ATOM 7664 N N . ASN C 1 306 ? -9.635 30.880 -61.527 1.00 51.09 305 ASN C N 1
ATOM 7665 C CA . ASN C 1 306 ? -10.964 30.293 -61.344 1.00 51.24 305 ASN C CA 1
ATOM 7666 C C . ASN C 1 306 ? -11.092 29.434 -60.092 1.00 50.96 305 ASN C C 1
ATOM 7667 O O . ASN C 1 306 ? -11.593 28.310 -60.151 1.00 51.83 305 ASN C O 1
ATOM 7680 N N . LYS C 1 308 ? -12.944 28.381 -56.753 1.00 48.03 307 LYS C N 1
ATOM 7681 C CA . LYS C 1 308 ? -14.384 28.297 -56.487 1.00 48.37 307 LYS C CA 1
ATOM 7682 C C . LYS C 1 308 ? -14.742 28.862 -55.126 1.00 47.60 307 LYS C C 1
ATOM 7683 O O . LYS C 1 308 ? -14.089 28.598 -54.145 1.00 48.11 307 LYS C O 1
ATOM 7687 N N . LYS C 1 309 ? -15.821 29.621 -55.098 1.00 47.73 308 LYS C N 1
ATOM 7688 C CA . LYS C 1 309 ? -16.404 30.113 -53.850 1.00 48.20 308 LYS C CA 1
ATOM 7689 C C . LYS C 1 309 ? -16.738 28.931 -52.943 1.00 48.08 308 LYS C C 1
ATOM 7690 O O . LYS C 1 309 ? -16.567 28.980 -51.725 1.00 48.99 308 LYS C O 1
ATOM 7696 N N . SER C 1 310 ? -17.243 27.872 -53.546 1.00 47.40 309 SER C N 1
ATOM 7697 C CA . SER C 1 310 ? -17.753 26.742 -52.763 1.00 47.57 309 SER C CA 1
ATOM 7698 C C . SER C 1 310 ? -16.604 26.054 -52.036 1.00 47.85 309 SER C C 1
ATOM 7699 O O . SER C 1 310 ? -16.759 25.574 -50.918 1.00 49.43 309 SER C O 1
ATOM 7702 N N . ASP C 1 311 ? -15.437 26.038 -52.667 1.00 47.67 310 ASP C N 1
ATOM 7703 C CA . ASP C 1 311 ? -14.267 25.405 -52.053 1.00 47.77 310 ASP C CA 1
ATOM 7704 C C . ASP C 1 311 ? -13.810 26.214 -50.854 1.00 46.52 310 ASP C C 1
ATOM 7705 O O . ASP C 1 311 ? -13.490 25.656 -49.812 1.00 46.27 310 ASP C O 1
ATOM 7710 N N . PHE C 1 312 ? -13.826 27.534 -50.976 1.00 45.52 311 PHE C N 1
ATOM 7711 C CA . PHE C 1 312 ? -13.471 28.376 -49.831 1.00 45.27 311 PHE C CA 1
ATOM 7712 C C . PHE C 1 312 ? -14.483 28.207 -48.707 1.00 44.93 311 PHE C C 1
ATOM 7713 O O . PHE C 1 312 ? -14.105 28.115 -47.551 1.00 45.96 311 PHE C O 1
ATOM 7721 N N . LYS C 1 313 ? -15.765 28.159 -49.037 1.00 44.40 312 LYS C N 1
ATOM 7722 C CA . LYS C 1 313 ? -16.773 28.054 -47.985 1.00 44.93 312 LYS C CA 1
ATOM 7723 C C . LYS C 1 313 ? -16.513 26.798 -47.168 1.00 44.38 312 LYS C C 1
ATOM 7724 O O . LYS C 1 313 ? -16.609 26.812 -45.945 1.00 44.49 312 LYS C O 1
ATOM 773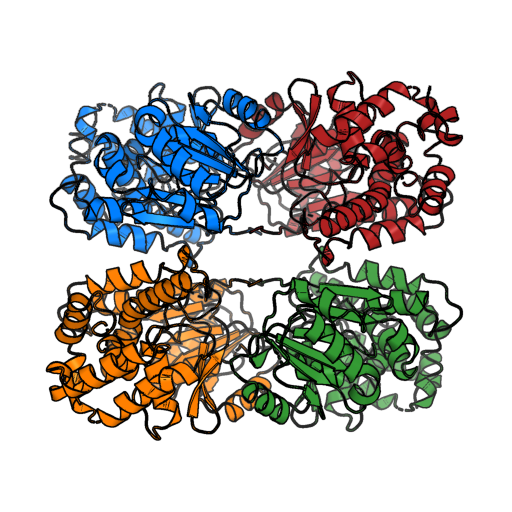0 N N . ARG C 1 314 ? -16.152 25.721 -47.852 1.00 43.70 313 ARG C N 1
ATOM 7731 C CA . ARG C 1 314 ? -15.905 24.443 -47.168 1.00 42.91 313 ARG C CA 1
ATOM 7732 C C . ARG C 1 314 ? -14.622 24.514 -46.339 1.00 42.80 313 ARG C C 1
ATOM 7733 O O . ARG C 1 314 ? -14.543 24.011 -45.204 1.00 42.30 313 ARG C O 1
ATOM 7741 N N . ALA C 1 315 ? -13.610 25.141 -46.912 1.00 41.84 314 ALA C N 1
ATOM 7742 C CA . ALA C 1 315 ? -12.327 25.265 -46.220 1.00 41.01 314 ALA C CA 1
ATOM 7743 C C . ALA C 1 315 ? -12.534 26.071 -44.945 1.00 40.42 314 ALA C C 1
ATOM 7744 O O . ALA C 1 315 ? -11.960 25.781 -43.896 1.00 39.72 314 ALA C O 1
ATOM 7746 N N . ILE C 1 316 ? -13.383 27.083 -45.043 1.00 40.87 315 ILE C N 1
ATOM 7747 C CA . ILE C 1 316 ? -13.685 27.935 -43.891 1.00 41.59 315 ILE C CA 1
ATOM 7748 C C . ILE C 1 316 ? -14.272 27.058 -42.787 1.00 42.40 315 ILE C C 1
ATOM 7749 O O . ILE C 1 316 ? -13.855 27.161 -41.634 1.00 41.71 315 ILE C O 1
ATOM 7754 N N . SER C 1 317 ? -15.196 26.180 -43.162 1.00 42.85 316 SER C N 1
ATOM 7755 C CA . SER C 1 317 ? -15.901 25.334 -42.181 1.00 44.77 316 SER C CA 1
ATOM 7756 C C . SER C 1 317 ? -14.972 24.327 -41.517 1.00 44.25 316 SER C C 1
ATOM 7757 O O . SER C 1 317 ? -15.169 23.942 -40.366 1.00 45.65 316 SER C O 1
ATOM 7760 N N . GLU C 1 318 ? -13.960 23.919 -42.266 1.00 43.94 317 GLU C N 1
ATOM 7761 C CA . GLU C 1 318 ? -13.057 22.847 -41.848 1.00 45.10 317 GLU C CA 1
ATOM 7762 C C . GLU C 1 318 ? -11.714 23.376 -41.339 1.00 44.63 317 GLU C C 1
ATOM 7763 O O . GLU C 1 318 ? -10.863 22.603 -40.908 1.00 44.96 317 GLU C O 1
ATOM 7769 N N . ALA C 1 319 ? -11.557 24.695 -41.353 1.00 43.14 318 ALA C N 1
ATOM 7770 C CA . ALA C 1 319 ? -10.289 25.315 -40.968 1.00 44.48 318 ALA C CA 1
ATOM 7771 C C . ALA C 1 319 ? -9.852 24.893 -39.568 1.00 44.85 318 ALA C C 1
ATOM 7772 O O . ALA C 1 319 ? -8.682 24.604 -39.316 1.00 45.03 318 ALA C O 1
ATOM 7774 N N . HIS C 1 320 ? -10.814 24.865 -38.666 1.00 45.51 319 HIS C N 1
ATOM 7775 C CA . HIS C 1 320 ? -10.546 24.586 -37.273 1.00 46.80 319 HIS C CA 1
ATOM 7776 C C . HIS C 1 320 ? -10.009 23.168 -37.075 1.00 47.07 319 HIS C C 1
ATOM 7777 O O . HIS C 1 320 ? -9.309 22.905 -36.096 1.00 48.19 319 HIS C O 1
ATOM 7784 N N . LEU C 1 321 ? -10.312 22.269 -38.010 1.00 46.53 320 LEU C N 1
ATOM 7785 C CA . LEU C 1 321 ? -9.932 20.860 -37.842 1.00 46.97 320 LEU C CA 1
ATOM 7786 C C . LEU C 1 321 ? -8.431 20.689 -38.015 1.00 46.80 320 LEU C C 1
ATOM 7787 O O . LEU C 1 321 ? -7.837 19.737 -37.499 1.00 48.05 320 LEU C O 1
ATOM 7792 N N . ILE C 1 322 ? -7.806 21.632 -38.701 1.00 46.82 321 ILE C N 1
ATOM 7793 C CA . ILE C 1 322 ? -6.368 21.553 -38.948 1.00 46.41 321 ILE C CA 1
ATOM 7794 C C . ILE C 1 322 ? -5.566 21.726 -37.649 1.00 47.75 321 ILE C C 1
ATOM 7795 O O . ILE C 1 322 ? -4.543 21.062 -37.430 1.00 47.83 321 ILE C O 1
ATOM 7800 N N . LYS C 1 323 ? -6.032 22.619 -36.783 1.00 48.26 322 LYS C N 1
ATOM 7801 C CA . LYS C 1 323 ? -5.403 22.842 -35.472 1.00 48.50 322 LYS C CA 1
ATOM 7802 C C . LYS C 1 323 ? -6.492 23.029 -34.415 1.00 47.54 322 LYS C C 1
ATOM 7803 O O . LYS C 1 323 ? -6.806 24.144 -34.037 1.00 48.12 322 LYS C O 1
ATOM 7807 N N . PRO C 1 324 ? -7.075 21.929 -33.930 1.00 47.41 323 PRO C N 1
ATOM 7808 C CA . PRO C 1 324 ? -8.268 22.042 -33.083 1.00 47.07 323 PRO C CA 1
ATOM 7809 C C . PRO C 1 324 ? -8.009 22.571 -31.691 1.00 46.70 323 PRO C C 1
ATOM 7810 O O . PRO C 1 324 ? -8.936 22.908 -30.992 1.00 47.21 323 PRO C O 1
ATOM 7814 N N . ALA C 1 325 ? -6.761 22.637 -31.276 1.00 47.90 324 ALA C N 1
ATOM 7815 C CA . ALA C 1 325 ? -6.451 23.095 -29.910 1.00 47.98 324 ALA C CA 1
ATOM 7816 C C . ALA C 1 325 ? -6.193 24.587 -29.924 1.00 47.63 324 ALA C C 1
ATOM 7817 O O . ALA C 1 325 ? -6.096 25.218 -28.878 1.00 48.38 324 ALA C O 1
ATOM 7819 N N . ARG C 1 326 ? -6.081 25.148 -31.123 1.00 47.61 325 ARG C N 1
ATOM 7820 C CA . ARG C 1 326 ? -5.926 26.597 -31.241 1.00 46.72 325 ARG C CA 1
ATOM 7821 C C . ARG C 1 326 ? -7.272 27.293 -31.089 1.00 46.46 325 ARG C C 1
ATOM 7822 O O . ARG C 1 326 ? -8.330 26.671 -31.036 1.00 46.03 325 ARG C O 1
ATOM 7830 N N . TYR C 1 327 ? -7.223 28.609 -31.060 1.00 46.64 326 TYR C N 1
ATOM 7831 C CA . TYR C 1 327 ? -8.439 29.385 -30.921 1.00 46.55 326 TYR C CA 1
ATOM 7832 C C . TYR C 1 327 ? -8.385 30.681 -31.715 1.00 46.39 326 TYR C C 1
ATOM 7833 O O . TYR C 1 327 ? -8.290 31.791 -31.163 1.00 46.81 326 TYR C O 1
ATOM 7842 N N . THR C 1 328 ? -8.481 30.502 -33.026 1.00 44.97 327 THR C N 1
ATOM 7843 C CA . THR C 1 328 ? -8.518 31.606 -33.956 1.00 44.15 327 THR C CA 1
ATOM 7844 C C . THR C 1 328 ? -9.960 32.043 -34.098 1.00 43.71 327 THR C C 1
ATOM 7845 O O . THR C 1 328 ? -10.857 31.453 -33.510 1.00 44.46 327 THR C O 1
ATOM 7849 N N . TYR C 1 329 ? -10.190 33.061 -34.901 1.00 43.65 328 TYR C N 1
ATOM 7850 C CA . TYR C 1 329 ? -11.569 33.508 -35.147 1.00 44.06 328 TYR C CA 1
ATOM 7851 C C . TYR C 1 329 ? -12.424 32.379 -35.709 1.00 43.44 328 TYR C C 1
ATOM 7852 O O . TYR C 1 329 ? -13.627 32.316 -35.422 1.00 42.96 328 TYR C O 1
ATOM 7861 N N . LEU C 1 330 ? -11.806 31.498 -36.501 1.00 42.39 329 LEU C N 1
ATOM 7862 C CA . LEU C 1 330 ? -12.537 30.434 -37.219 1.00 42.61 329 LEU C CA 1
ATOM 7863 C C . LEU C 1 330 ? -12.737 29.199 -36.322 1.00 43.96 329 LEU C C 1
ATOM 7864 O O . LEU C 1 330 ? -13.175 28.131 -36.764 1.00 43.34 329 LEU C O 1
ATOM 7869 N N . HIS C 1 331 ? -12.437 29.363 -35.042 1.00 45.09 330 HIS C N 1
ATOM 7870 C CA . HIS C 1 331 ? -12.752 28.316 -34.077 1.00 45.87 330 HIS C CA 1
ATOM 7871 C C . HIS C 1 331 ? -14.075 28.665 -33.421 1.00 46.37 330 HIS C C 1
ATOM 7872 O O . HIS C 1 331 ? -14.525 28.000 -32.499 1.00 46.55 330 HIS C O 1
ATOM 7879 N N . VAL C 1 332 ? -14.664 29.745 -33.919 1.00 47.47 331 VAL C N 1
ATOM 7880 C CA . VAL C 1 332 ? -15.974 30.225 -33.456 1.00 47.38 331 VAL C CA 1
ATOM 7881 C C . VAL C 1 332 ? -16.972 30.199 -34.605 1.00 47.66 331 VAL C C 1
ATOM 7882 O O . VAL C 1 332 ? -16.772 30.839 -35.635 1.00 47.69 331 VAL C O 1
ATOM 7886 N N . GLU C 1 333 ? -18.040 29.440 -34.409 1.00 48.51 332 GLU C N 1
ATOM 7887 C CA . GLU C 1 333 ? -19.033 29.175 -35.463 1.00 49.67 332 GLU C CA 1
ATOM 7888 C C . GLU C 1 333 ? -19.536 30.466 -36.131 1.00 48.88 332 GLU C C 1
ATOM 7889 O O . GLU C 1 333 ? -19.620 30.570 -37.357 1.00 47.45 332 GLU C O 1
ATOM 7892 N N . LYS C 1 334 ? -19.864 31.452 -35.308 1.00 48.70 333 LYS C N 1
ATOM 7893 C CA . LYS C 1 334 ? -20.407 32.714 -35.812 1.00 49.65 333 LYS C CA 1
ATOM 7894 C C . LYS C 1 334 ? -19.461 33.318 -36.845 1.00 48.29 333 LYS C C 1
ATOM 7895 O O . LYS C 1 334 ? -19.880 33.781 -37.907 1.00 46.75 333 LYS C O 1
ATOM 7901 N N . ASN C 1 335 ? -18.177 33.307 -36.520 1.00 47.50 334 ASN C N 1
ATOM 7902 C CA . ASN C 1 335 ? -17.179 33.946 -37.378 1.00 47.37 334 ASN C CA 1
ATOM 7903 C C . ASN C 1 335 ? -17.064 33.201 -38.700 1.00 47.17 334 ASN C C 1
ATOM 7904 O O . ASN C 1 335 ? -16.709 33.777 -39.727 1.00 46.83 334 ASN C O 1
ATOM 7909 N N . CYS C 1 336 ? -17.410 31.921 -38.665 1.00 47.13 335 CYS C N 1
ATOM 7910 C CA . CYS C 1 336 ? -17.372 31.080 -39.871 1.00 48.33 335 CYS C CA 1
ATOM 7911 C C . CYS C 1 336 ? -18.487 31.418 -40.811 1.00 48.35 335 CYS C C 1
ATOM 7912 O O . CYS C 1 336 ? -18.329 31.387 -42.033 1.00 47.93 335 CYS C O 1
ATOM 7915 N N . GLU C 1 337 ? -19.613 31.773 -40.227 1.00 50.20 336 GLU C N 1
ATOM 7916 C CA . GLU C 1 337 ? -20.785 32.078 -41.016 1.00 50.69 336 GLU C CA 1
ATOM 7917 C C . GLU C 1 337 ? -20.551 33.440 -41.625 1.00 48.48 336 GLU C C 1
ATOM 7918 O O . GLU C 1 337 ? -20.834 33.661 -42.788 1.00 48.22 336 GLU C O 1
ATOM 7924 N N . THR C 1 338 ? -19.965 34.332 -40.840 1.00 47.72 337 THR C N 1
ATOM 7925 C CA . THR C 1 338 ? -19.648 35.663 -41.340 1.00 46.92 337 THR C CA 1
ATOM 7926 C C . THR C 1 338 ? -18.693 35.498 -42.521 1.00 46.88 337 THR C C 1
ATOM 7927 O O . THR C 1 338 ? -18.826 36.153 -43.556 1.00 46.42 337 THR C O 1
ATOM 7931 N N . ALA C 1 339 ? -17.734 34.592 -42.360 1.00 46.28 338 ALA C N 1
ATOM 7932 C CA . ALA C 1 339 ? -16.713 34.380 -43.391 1.00 46.38 338 ALA C CA 1
ATOM 7933 C C . ALA C 1 339 ? -17.360 33.877 -44.662 1.00 47.01 338 ALA C C 1
ATOM 7934 O O . ALA C 1 339 ? -16.985 34.260 -45.768 1.00 45.47 338 ALA C O 1
ATOM 7936 N N . LYS C 1 340 ? -18.335 33.000 -44.490 1.00 47.67 339 LYS C N 1
ATOM 7937 C CA . LYS C 1 340 ? -19.044 32.420 -45.643 1.00 49.30 339 LYS C CA 1
ATOM 7938 C C . LYS C 1 340 ? -19.934 33.450 -46.321 1.00 49.43 339 LYS C C 1
ATOM 7939 O O . LYS C 1 340 ? -20.036 33.459 -47.541 1.00 49.80 339 LYS C O 1
ATOM 7944 N N . GLU C 1 341 ? -20.541 34.333 -45.530 1.00 50.16 340 GLU C N 1
ATOM 7945 C CA . GLU C 1 341 ? -21.414 35.381 -46.068 1.00 51.26 340 GLU C CA 1
ATOM 7946 C C . GLU C 1 341 ? -20.559 36.383 -46.834 1.00 50.33 340 GLU C C 1
ATOM 7947 O O . GLU C 1 341 ? -21.003 37.021 -47.780 1.00 50.48 340 GLU C O 1
ATOM 7953 N N . ILE C 1 342 ? -19.311 36.502 -46.413 1.00 50.54 341 ILE C N 1
ATOM 7954 C CA . ILE C 1 342 ? -18.372 37.426 -47.061 1.00 50.62 341 ILE C CA 1
ATOM 7955 C C . ILE C 1 342 ? -18.031 36.899 -48.444 1.00 50.85 341 ILE C C 1
ATOM 7956 O O . ILE C 1 342 ? -17.998 37.645 -49.419 1.00 51.11 341 ILE C O 1
ATOM 7961 N N . VAL C 1 343 ? -17.805 35.593 -48.514 1.00 51.14 342 VAL C N 1
ATOM 7962 C CA . VAL C 1 343 ? -17.443 34.940 -49.774 1.00 51.71 342 VAL C CA 1
ATOM 7963 C C . VAL C 1 343 ? -18.599 35.020 -50.766 1.00 53.77 342 VAL C C 1
ATOM 7964 O O . VAL C 1 343 ? -18.384 35.026 -51.973 1.00 54.75 342 VAL C O 1
ATOM 7968 N N . ASP C 1 344 ? -19.822 35.113 -50.262 1.00 55.63 343 ASP C N 1
ATOM 7969 C CA . ASP C 1 344 ? -21.006 35.112 -51.153 1.00 57.53 343 ASP C CA 1
ATOM 7970 C C . ASP C 1 344 ? -21.347 36.510 -51.622 1.00 57.10 343 ASP C C 1
ATOM 7971 O O . ASP C 1 344 ? -21.975 36.678 -52.652 1.00 57.55 343 ASP C O 1
ATOM 7976 N N . THR C 1 345 ? -20.905 37.496 -50.853 1.00 57.68 344 THR C N 1
ATOM 7977 C CA . THR C 1 345 ? -21.342 38.891 -50.994 1.00 57.78 344 THR C CA 1
ATOM 7978 C C . THR C 1 345 ? -20.290 39.814 -51.560 1.00 56.80 344 THR C C 1
ATOM 7979 O O . THR C 1 345 ? -20.512 40.526 -52.531 1.00 57.85 344 THR C O 1
ATOM 7983 N N . ASP C 1 346 ? -19.159 39.845 -50.884 1.00 55.59 345 ASP C N 1
ATOM 7984 C CA . ASP C 1 346 ? -18.084 40.765 -51.247 1.00 54.60 345 ASP C CA 1
ATOM 7985 C C . ASP C 1 346 ? -17.883 40.919 -52.738 1.00 53.45 345 ASP C C 1
ATOM 7986 O O . ASP C 1 346 ? -17.889 39.946 -53.498 1.00 52.31 345 ASP C O 1
ATOM 7991 N N . GLU C 1 347 ? -17.670 42.166 -53.133 1.00 52.83 346 GLU C N 1
ATOM 7992 C CA . GLU C 1 347 ? -17.591 42.543 -54.553 1.00 52.67 346 GLU C CA 1
ATOM 7993 C C . GLU C 1 347 ? -16.325 41.992 -55.196 1.00 51.61 346 GLU C C 1
ATOM 7994 O O . GLU C 1 347 ? -16.370 41.416 -56.285 1.00 51.42 346 GLU C O 1
ATOM 7997 N N . ILE C 1 348 ? -15.192 42.164 -54.526 1.00 51.35 347 ILE C N 1
ATOM 7998 C CA . ILE C 1 348 ? -13.937 41.663 -55.070 1.00 50.52 347 ILE C CA 1
ATOM 7999 C C . ILE C 1 348 ? -13.991 40.148 -55.243 1.00 49.71 347 ILE C C 1
ATOM 8000 O O . ILE C 1 348 ? -13.605 39.617 -56.280 1.00 49.32 347 ILE C O 1
ATOM 8005 N N . LEU C 1 349 ? -14.492 39.453 -54.233 1.00 49.21 348 LEU C N 1
ATOM 8006 C CA . LEU C 1 349 ? -14.556 37.996 -54.293 1.00 49.17 348 LEU C CA 1
ATOM 8007 C C . LEU C 1 349 ? -15.493 37.557 -55.404 1.00 49.67 348 LEU C C 1
ATOM 8008 O O . LEU C 1 349 ? -15.194 36.594 -56.109 1.00 49.77 348 LEU C O 1
ATOM 8013 N N . ARG C 1 350 ? -16.613 38.269 -55.568 1.00 49.87 349 ARG C N 1
ATOM 8014 C CA . ARG C 1 350 ? -17.618 37.889 -56.572 1.00 50.09 349 ARG C CA 1
ATOM 8015 C C . ARG C 1 350 ? -16.921 37.909 -57.919 1.00 50.95 349 ARG C C 1
ATOM 8016 O O . ARG C 1 350 ? -17.232 37.115 -58.819 1.00 50.32 349 ARG C O 1
ATOM 8018 N N . ASN C 1 351 ? -15.941 38.801 -58.029 1.00 51.60 350 ASN C N 1
ATOM 8019 C CA . ASN C 1 351 ? -15.232 38.993 -59.289 1.00 53.95 350 ASN C CA 1
ATOM 8020 C C . ASN C 1 351 ? -14.161 37.942 -59.554 1.00 53.11 350 ASN C C 1
ATOM 8021 O O . ASN C 1 351 ? -14.090 37.363 -60.647 1.00 54.00 350 ASN C O 1
ATOM 8026 N N . ILE C 1 352 ? -13.332 37.718 -58.538 1.00 53.10 351 ILE C N 1
ATOM 8027 C CA . ILE C 1 352 ? -12.154 36.841 -58.650 1.00 53.27 351 ILE C CA 1
ATOM 8028 C C . ILE C 1 352 ? -12.420 35.396 -58.225 1.00 53.22 351 ILE C C 1
ATOM 8029 O O . ILE C 1 352 ? -11.509 34.634 -58.061 1.00 55.60 351 ILE C O 1
ATOM 8034 N N . LEU C 1 353 ? -13.658 34.992 -58.057 1.00 54.23 352 LEU C N 1
ATOM 8035 C CA . LEU C 1 353 ? -13.913 33.602 -57.702 1.00 55.06 352 LEU C CA 1
ATOM 8036 C C . LEU C 1 353 ? -15.150 33.161 -58.445 1.00 56.19 352 LEU C C 1
ATOM 8037 O O . LEU C 1 353 ? -16.035 33.959 -58.719 1.00 57.04 352 LEU C O 1
ATOM 8042 N N . VAL C 1 354 ? -15.198 31.889 -58.792 1.00 58.43 353 VAL C N 1
ATOM 8043 C CA . VAL C 1 354 ? -16.310 31.385 -59.583 1.00 59.98 353 VAL C CA 1
ATOM 8044 C C . VAL C 1 354 ? -17.173 30.381 -58.817 1.00 60.59 353 VAL C C 1
ATOM 8045 O O . VAL C 1 354 ? -17.034 30.180 -57.606 1.00 61.05 353 VAL C O 1
ATOM 8050 N N . SER D 1 6 ? 30.985 31.759 -27.007 1.00 81.07 5 SER D N 1
ATOM 8051 C CA . SER D 1 6 ? 30.353 30.883 -25.976 1.00 81.24 5 SER D CA 1
ATOM 8052 C C . SER D 1 6 ? 29.405 31.727 -25.098 1.00 81.09 5 SER D C 1
ATOM 8053 O O . SER D 1 6 ? 29.616 31.916 -23.894 1.00 82.71 5 SER D O 1
ATOM 8056 N N . HIS D 1 7 ? 28.338 32.207 -25.741 1.00 78.58 6 HIS D N 1
ATOM 8057 C CA . HIS D 1 7 ? 27.528 33.332 -25.230 1.00 76.61 6 HIS D CA 1
ATOM 8058 C C . HIS D 1 7 ? 26.010 33.132 -25.328 1.00 73.16 6 HIS D C 1
ATOM 8059 O O . HIS D 1 7 ? 25.505 32.600 -26.309 1.00 72.42 6 HIS D O 1
ATOM 8066 N N . ARG D 1 8 ? 25.314 33.583 -24.282 1.00 69.24 7 ARG D N 1
ATOM 8067 C CA . ARG D 1 8 ? 23.867 33.351 -24.090 1.00 67.16 7 ARG D CA 1
ATOM 8068 C C . ARG D 1 8 ? 22.978 34.576 -24.291 1.00 62.87 7 ARG D C 1
ATOM 8069 O O . ARG D 1 8 ? 23.257 35.650 -23.805 1.00 64.66 7 ARG D O 1
ATOM 8074 N N . ILE D 1 9 ? 21.888 34.372 -25.013 1.00 58.37 8 ILE D N 1
ATOM 8075 C CA . ILE D 1 9 ? 21.007 35.452 -25.460 1.00 54.00 8 ILE D CA 1
ATOM 8076 C C . ILE D 1 9 ? 19.739 35.517 -24.653 1.00 51.37 8 ILE D C 1
ATOM 8077 O O . ILE D 1 9 ? 19.033 34.558 -24.546 1.00 49.10 8 ILE D O 1
ATOM 8082 N N . ALA D 1 10 ? 19.462 36.684 -24.105 1.00 50.03 9 ALA D N 1
ATOM 8083 C CA . ALA D 1 10 ? 18.235 36.918 -23.319 1.00 49.49 9 ALA D CA 1
ATOM 8084 C C . ALA D 1 10 ? 17.394 38.007 -23.979 1.00 48.29 9 ALA D C 1
ATOM 8085 O O . ALA D 1 10 ? 17.533 39.210 -23.699 1.00 49.96 9 ALA D O 1
ATOM 8087 N N . ILE D 1 11 ? 16.542 37.588 -24.899 1.00 48.10 10 ILE D N 1
ATOM 8088 C CA . ILE D 1 11 ? 15.628 38.524 -25.546 1.00 47.02 10 ILE D CA 1
ATOM 8089 C C . ILE D 1 11 ? 14.597 38.950 -24.491 1.00 45.84 10 ILE D C 1
ATOM 8090 O O . ILE D 1 11 ? 14.073 38.134 -23.784 1.00 44.89 10 ILE D O 1
ATOM 8095 N N . PRO D 1 12 ? 14.305 40.236 -24.389 1.00 44.61 11 PRO D N 1
ATOM 8096 C CA . PRO D 1 12 ? 13.274 40.630 -23.445 1.00 44.81 11 PRO D CA 1
ATOM 8097 C C . PRO D 1 12 ? 11.932 39.948 -23.647 1.00 44.95 11 PRO D C 1
ATOM 8098 O O . PRO D 1 12 ? 11.447 39.790 -24.767 1.00 45.83 11 PRO D O 1
ATOM 8102 N N . LEU D 1 13 ? 11.348 39.581 -22.514 1.00 43.62 12 LEU D N 1
ATOM 8103 C CA . LEU D 1 13 ? 10.051 38.926 -22.449 1.00 42.77 12 LEU D CA 1
ATOM 8104 C C . LEU D 1 13 ? 8.933 39.881 -22.820 1.00 43.23 12 LEU D C 1
ATOM 8105 O O . LEU D 1 13 ? 7.929 39.471 -23.432 1.00 42.36 12 LEU D O 1
ATOM 8110 N N . ILE D 1 14 ? 9.096 41.131 -22.396 1.00 43.50 13 ILE D N 1
ATOM 8111 C CA . ILE D 1 14 ? 8.055 42.160 -22.545 1.00 44.23 13 ILE D CA 1
ATOM 8112 C C . ILE D 1 14 ? 8.560 43.308 -23.409 1.00 44.02 13 ILE D C 1
ATOM 8113 O O . ILE D 1 14 ? 9.607 43.893 -23.144 1.00 43.89 13 ILE D O 1
ATOM 8118 N N . LEU D 1 15 ? 7.827 43.576 -24.474 1.00 43.87 14 LEU D N 1
ATOM 8119 C CA . LEU D 1 15 ? 8.131 44.702 -25.345 1.00 45.56 14 LEU D CA 1
ATOM 8120 C C . LEU D 1 15 ? 6.849 45.398 -25.715 1.00 46.86 14 LEU D C 1
ATOM 8121 O O . LEU D 1 15 ? 6.001 44.813 -26.358 1.00 47.89 14 LEU D O 1
ATOM 8126 N N . GLU D 1 16 ? 6.712 46.632 -25.259 1.00 47.16 15 GLU D N 1
ATOM 8127 C CA . GLU D 1 16 ? 5.504 47.438 -25.493 1.00 48.12 15 GLU D CA 1
ATOM 8128 C C . GLU D 1 16 ? 5.890 48.856 -25.815 1.00 47.89 15 GLU D C 1
ATOM 8129 O O . GLU D 1 16 ? 6.424 49.573 -24.978 1.00 48.02 15 GLU D O 1
ATOM 8135 N N . VAL D 1 17 ? 5.597 49.246 -27.037 1.00 47.67 16 VAL D N 1
ATOM 8136 C CA . VAL D 1 17 ? 5.815 50.600 -27.472 1.00 48.24 16 VAL D CA 1
ATOM 8137 C C . VAL D 1 17 ? 4.557 51.126 -28.107 1.00 48.69 16 VAL D C 1
ATOM 8138 O O . VAL D 1 17 ? 4.133 50.631 -29.122 1.00 48.27 16 VAL D O 1
ATOM 8142 N N . GLY D 1 18 ? 3.970 52.138 -27.483 1.00 50.54 17 GLY D N 1
ATOM 8143 C CA . GLY D 1 18 ? 2.735 52.752 -27.978 1.00 50.04 17 GLY D CA 1
ATOM 8144 C C . GLY D 1 18 ? 2.020 53.633 -26.986 1.00 50.90 17 GLY D C 1
ATOM 8145 O O . GLY D 1 18 ? 2.624 54.258 -26.116 1.00 50.50 17 GLY D O 1
ATOM 8146 N N . ASN D 1 19 ? 0.703 53.644 -27.128 1.00 51.22 18 ASN D N 1
ATOM 8147 C CA . ASN D 1 19 ? -0.166 54.508 -26.346 1.00 52.33 18 ASN D CA 1
ATOM 8148 C C . ASN D 1 19 ? -0.778 53.793 -25.169 1.00 52.75 18 ASN D C 1
ATOM 8149 O O . ASN D 1 19 ? -0.967 52.576 -25.181 1.00 51.18 18 ASN D O 1
ATOM 8154 N N . ASN D 1 20 ? -1.048 54.576 -24.135 1.00 53.87 19 ASN D N 1
ATOM 8155 C CA . ASN D 1 20 ? -1.719 54.072 -22.948 1.00 54.94 19 ASN D CA 1
ATOM 8156 C C . ASN D 1 20 ? -0.966 52.908 -22.326 1.00 54.12 19 ASN D C 1
ATOM 8157 O O . ASN D 1 20 ? -1.556 51.905 -21.956 1.00 56.35 19 ASN D O 1
ATOM 8162 N N . LYS D 1 21 ? 0.339 53.054 -22.175 1.00 52.74 20 LYS D N 1
ATOM 8163 C CA . LYS D 1 21 ? 1.123 51.985 -21.584 1.00 52.82 20 LYS D CA 1
ATOM 8164 C C . LYS D 1 21 ? 1.349 52.143 -20.095 1.00 53.26 20 LYS D C 1
ATOM 8165 O O . LYS D 1 21 ? 1.287 51.171 -19.352 1.00 52.38 20 LYS D O 1
ATOM 8171 N N . ILE D 1 22 ? 1.602 53.371 -19.666 1.00 54.54 21 ILE D N 1
ATOM 8172 C CA . ILE D 1 22 ? 1.868 53.650 -18.247 1.00 56.13 21 ILE D CA 1
ATOM 8173 C C . ILE D 1 22 ? 0.746 53.147 -17.380 1.00 56.36 21 ILE D C 1
ATOM 8174 O O . ILE D 1 22 ? 0.946 52.459 -16.393 1.00 56.51 21 ILE D O 1
ATOM 8179 N N . TYR D 1 23 ? -0.450 53.522 -17.785 1.00 58.44 22 TYR D N 1
ATOM 8180 C CA . TYR D 1 23 ? -1.651 53.181 -17.064 1.00 60.01 22 TYR D CA 1
ATOM 8181 C C . TYR D 1 23 ? -1.875 51.688 -16.938 1.00 55.64 22 TYR D C 1
ATOM 8182 O O . TYR D 1 23 ? -2.524 51.235 -16.020 1.00 54.34 22 TYR D O 1
ATOM 8191 N N . ASN D 1 24 ? -1.376 50.931 -17.894 1.00 51.79 23 ASN D N 1
ATOM 8192 C CA . ASN D 1 24 ? -1.646 49.507 -17.939 1.00 51.28 23 ASN D CA 1
ATOM 8193 C C . ASN D 1 24 ? -0.404 48.685 -17.600 1.00 49.39 23 ASN D C 1
ATOM 8194 O O . ASN D 1 24 ? -0.294 47.498 -17.926 1.00 47.44 23 ASN D O 1
ATOM 8199 N N . ILE D 1 25 ? 0.531 49.351 -16.942 1.00 47.82 24 ILE D N 1
ATOM 8200 C CA . ILE D 1 25 ? 1.826 48.747 -16.633 1.00 47.54 24 ILE D CA 1
ATOM 8201 C C . ILE D 1 25 ? 1.631 47.458 -15.842 1.00 46.83 24 ILE D C 1
ATOM 8202 O O . ILE D 1 25 ? 2.335 46.482 -16.023 1.00 45.49 24 ILE D O 1
ATOM 8207 N N . GLY D 1 26 ? 0.620 47.464 -14.984 1.00 47.14 25 GLY D N 1
ATOM 8208 C CA . GLY D 1 26 ? 0.283 46.307 -14.160 1.00 46.23 25 GLY D CA 1
ATOM 8209 C C . GLY D 1 26 ? 0.010 45.067 -14.989 1.00 46.26 25 GLY D C 1
ATOM 8210 O O . GLY D 1 26 ? 0.629 44.020 -14.793 1.00 45.72 25 GLY D O 1
ATOM 8211 N N . GLN D 1 27 ? -0.914 45.193 -15.931 1.00 47.09 26 GLN D N 1
ATOM 8212 C CA . GLN D 1 27 ? -1.316 44.061 -16.784 1.00 48.11 26 GLN D CA 1
ATOM 8213 C C . GLN D 1 27 ? -0.161 43.696 -17.705 1.00 48.20 26 GLN D C 1
ATOM 8214 O O . GLN D 1 27 ? 0.041 42.528 -18.058 1.00 48.67 26 GLN D O 1
ATOM 8217 N N . ILE D 1 28 ? 0.609 44.707 -18.084 1.00 47.90 27 ILE D N 1
ATOM 8218 C CA . ILE D 1 28 ? 1.709 44.490 -19.017 1.00 46.96 27 ILE D CA 1
ATOM 8219 C C . ILE D 1 28 ? 2.760 43.580 -18.358 1.00 48.44 27 ILE D C 1
ATOM 8220 O O . ILE D 1 28 ? 3.214 42.609 -18.965 1.00 50.16 27 ILE D O 1
ATOM 8225 N N . ILE D 1 29 ? 3.110 43.872 -17.104 1.00 48.51 28 ILE D N 1
ATOM 8226 C CA . ILE D 1 29 ? 4.213 43.145 -16.459 1.00 48.72 28 ILE D CA 1
ATOM 8227 C C . ILE D 1 29 ? 3.753 41.857 -15.795 1.00 48.89 28 ILE D C 1
ATOM 8228 O O . ILE D 1 29 ? 4.571 41.096 -15.289 1.00 47.93 28 ILE D O 1
ATOM 8233 N N . LYS D 1 30 ? 2.446 41.616 -15.809 1.00 49.10 29 LYS D N 1
ATOM 8234 C CA . LYS D 1 30 ? 1.876 40.415 -15.162 1.00 49.35 29 LYS D CA 1
ATOM 8235 C C . LYS D 1 30 ? 2.473 39.171 -15.819 1.00 49.14 29 LYS D C 1
ATOM 8236 O O . LYS D 1 30 ? 2.626 38.112 -15.217 1.00 47.81 29 LYS D O 1
ATOM 8239 N N . LYS D 1 31 ? 2.834 39.325 -17.075 1.00 50.48 30 LYS D N 1
ATOM 8240 C CA . LYS D 1 31 ? 3.405 38.225 -17.837 1.00 51.89 30 LYS D CA 1
ATOM 8241 C C . LYS D 1 31 ? 4.679 37.685 -17.159 1.00 51.68 30 LYS D C 1
ATOM 8242 O O . LYS D 1 31 ? 5.060 36.531 -17.318 1.00 51.42 30 LYS D O 1
ATOM 8248 N N . GLY D 1 32 ? 5.343 38.548 -16.408 1.00 51.62 31 GLY D N 1
ATOM 8249 C CA . GLY D 1 32 ? 6.601 38.198 -15.755 1.00 50.79 31 GLY D CA 1
ATOM 8250 C C . GLY D 1 32 ? 6.378 37.380 -14.498 1.00 50.59 31 GLY D C 1
ATOM 8251 O O . GLY D 1 32 ? 7.299 36.798 -13.944 1.00 50.21 31 GLY D O 1
ATOM 8252 N N . ASN D 1 33 ? 5.137 37.336 -14.048 1.00 50.54 32 ASN D N 1
ATOM 8253 C CA A ASN D 1 33 ? 4.780 36.553 -12.864 0.50 51.61 32 ASN D CA 1
ATOM 8254 C CA B ASN D 1 33 ? 4.779 36.571 -12.867 0.50 51.43 32 ASN D CA 1
ATOM 8255 C C . ASN D 1 33 ? 5.482 37.043 -11.597 1.00 52.03 32 ASN D C 1
ATOM 8256 O O . ASN D 1 33 ? 5.724 36.261 -10.681 1.00 53.12 32 ASN D O 1
ATOM 8265 N N . PHE D 1 34 ? 5.804 38.333 -11.558 1.00 51.05 33 PHE D N 1
ATOM 8266 C CA . PHE D 1 34 ? 6.470 38.937 -10.383 1.00 50.48 33 PHE D CA 1
ATOM 8267 C C . PHE D 1 34 ? 5.495 39.041 -9.228 1.00 50.16 33 PHE D C 1
ATOM 8268 O O . PHE D 1 34 ? 4.345 39.410 -9.422 1.00 51.78 33 PHE D O 1
ATOM 8276 N N . LYS D 1 35 ? 5.947 38.710 -8.027 1.00 50.08 34 LYS D N 1
ATOM 8277 C CA . LYS D 1 35 ? 5.068 38.744 -6.857 1.00 51.27 34 LYS D CA 1
ATOM 8278 C C . LYS D 1 35 ? 5.300 40.024 -6.077 1.00 50.93 34 LYS D C 1
ATOM 8279 O O . LYS D 1 35 ? 4.389 40.565 -5.469 1.00 51.35 34 LYS D O 1
ATOM 8283 N N . ARG D 1 36 ? 6.527 40.519 -6.129 1.00 50.70 35 ARG D N 1
ATOM 8284 C CA . ARG D 1 36 ? 6.936 41.658 -5.306 1.00 50.52 35 ARG D CA 1
ATOM 8285 C C . ARG D 1 36 ? 8.050 42.498 -5.924 1.00 48.38 35 ARG D C 1
ATOM 8286 O O . ARG D 1 36 ? 9.194 42.049 -6.118 1.00 49.62 35 ARG D O 1
ATOM 8294 N N . VAL D 1 37 ? 7.698 43.742 -6.203 1.00 44.76 36 VAL D N 1
ATOM 8295 C CA . VAL D 1 37 ? 8.585 44.636 -6.927 1.00 42.98 36 VAL D CA 1
ATOM 8296 C C . VAL D 1 37 ? 8.905 45.904 -6.170 1.00 42.27 36 VAL D C 1
ATOM 8297 O O . VAL D 1 37 ? 8.198 46.315 -5.262 1.00 43.78 36 VAL D O 1
ATOM 8301 N N . SER D 1 38 ? 9.990 46.518 -6.589 1.00 41.53 37 SER D N 1
ATOM 8302 C CA . SER D 1 38 ? 10.369 47.852 -6.138 1.00 42.08 37 SER D CA 1
ATOM 8303 C C . SER D 1 38 ? 10.414 48.798 -7.322 1.00 42.42 37 SER D C 1
ATOM 8304 O O . SER D 1 38 ? 10.936 48.463 -8.403 1.00 41.90 37 SER D O 1
ATOM 8307 N N . LEU D 1 39 ? 9.873 49.989 -7.094 1.00 41.37 38 LEU D N 1
ATOM 8308 C CA . LEU D 1 39 ? 9.852 51.036 -8.111 1.00 40.84 38 LEU D CA 1
ATOM 8309 C C . LEU D 1 39 ? 10.862 52.124 -7.826 1.00 40.15 38 LEU D C 1
ATOM 8310 O O . LEU D 1 39 ? 10.898 52.707 -6.739 1.00 42.29 38 LEU D O 1
ATOM 8315 N N . TYR D 1 40 ? 11.677 52.397 -8.828 1.00 39.64 39 TYR D N 1
ATOM 8316 C CA . TYR D 1 40 ? 12.688 53.456 -8.756 1.00 39.45 39 TYR D CA 1
ATOM 8317 C C . TYR D 1 40 ? 12.391 54.528 -9.800 1.00 39.60 39 TYR D C 1
ATOM 8318 O O . TYR D 1 40 ? 12.381 54.277 -11.011 1.00 41.17 39 TYR D O 1
ATOM 8327 N N . PHE D 1 41 ? 12.116 55.715 -9.292 1.00 39.63 40 PHE D N 1
ATOM 8328 C CA . PHE D 1 41 ? 11.745 56.870 -10.104 1.00 40.07 40 PHE D CA 1
ATOM 8329 C C . PHE D 1 41 ? 12.842 57.909 -10.161 1.00 40.16 40 PHE D C 1
ATOM 8330 O O . PHE D 1 41 ? 13.477 58.243 -9.154 1.00 39.34 40 PHE D O 1
ATOM 8338 N N . GLY D 1 42 ? 13.050 58.422 -11.361 1.00 41.78 41 GLY D N 1
ATOM 8339 C CA . GLY D 1 42 ? 13.890 59.586 -11.534 1.00 43.02 41 GLY D CA 1
ATOM 8340 C C . GLY D 1 42 ? 13.260 60.791 -10.861 1.00 43.64 41 GLY D C 1
ATOM 8341 O O . GLY D 1 42 ? 12.069 60.797 -10.568 1.00 44.17 41 GLY D O 1
ATOM 8342 N N . GLU D 1 43 ? 14.071 61.798 -10.579 1.00 44.13 42 GLU D N 1
ATOM 8343 C CA . GLU D 1 43 ? 13.572 63.010 -9.912 1.00 45.69 42 GLU D CA 1
ATOM 8344 C C . GLU D 1 43 ? 12.442 63.678 -10.691 1.00 43.76 42 GLU D C 1
ATOM 8345 O O . GLU D 1 43 ? 12.504 63.878 -11.901 1.00 42.57 42 GLU D O 1
ATOM 8351 N N . GLY D 1 44 ? 11.388 63.971 -9.952 1.00 42.96 43 GLY D N 1
ATOM 8352 C CA . GLY D 1 44 ? 10.211 64.634 -10.484 1.00 42.90 43 GLY D CA 1
ATOM 8353 C C . GLY D 1 44 ? 9.254 63.688 -11.185 1.00 43.39 43 GLY D C 1
ATOM 8354 O O . GLY D 1 44 ? 8.108 64.034 -11.456 1.00 45.61 43 GLY D O 1
ATOM 8355 N N . ILE D 1 45 ? 9.706 62.472 -11.457 1.00 41.97 44 ILE D N 1
ATOM 8356 C CA . ILE D 1 45 ? 8.908 61.570 -12.271 1.00 41.49 44 ILE D CA 1
ATOM 8357 C C . ILE D 1 45 ? 7.707 61.020 -11.504 1.00 42.31 44 ILE D C 1
ATOM 8358 O O . ILE D 1 45 ? 6.635 60.835 -12.076 1.00 42.72 44 ILE D O 1
ATOM 8363 N N . TYR D 1 46 ? 7.872 60.771 -10.212 1.00 42.92 45 TYR D N 1
ATOM 8364 C CA . TYR D 1 46 ? 6.762 60.231 -9.415 1.00 42.45 45 TYR D CA 1
ATOM 8365 C C . TYR D 1 46 ? 5.608 61.195 -9.437 1.00 43.17 45 TYR D C 1
ATOM 8366 O O . TYR D 1 46 ? 4.447 60.791 -9.566 1.00 41.45 45 TYR D O 1
ATOM 8375 N N . GLU D 1 47 ? 5.949 62.470 -9.298 1.00 44.58 46 GLU D N 1
ATOM 8376 C CA . GLU D 1 47 ? 4.953 63.560 -9.238 1.00 46.81 46 GLU D CA 1
ATOM 8377 C C . GLU D 1 47 ? 4.039 63.481 -10.476 1.00 45.91 46 GLU D C 1
ATOM 8378 O O . GLU D 1 47 ? 2.839 63.739 -10.408 1.00 45.63 46 GLU D O 1
ATOM 8384 N N . LEU D 1 48 ? 4.626 63.069 -11.594 1.00 45.41 47 LEU D N 1
ATOM 8385 C CA . LEU D 1 48 ? 3.917 63.016 -12.885 1.00 45.42 47 LEU D CA 1
ATOM 8386 C C . LEU D 1 48 ? 3.093 61.729 -13.060 1.00 44.87 47 LEU D C 1
ATOM 8387 O O . LEU D 1 48 ? 1.931 61.781 -13.439 1.00 45.50 47 LEU D O 1
ATOM 8392 N N . PHE D 1 49 ? 3.690 60.574 -12.785 1.00 45.03 48 PHE D N 1
ATOM 8393 C CA . PHE D 1 49 ? 3.063 59.280 -13.147 1.00 45.46 48 PHE D CA 1
ATOM 8394 C C . PHE D 1 49 ? 2.962 58.258 -12.021 1.00 45.59 48 PHE D C 1
ATOM 8395 O O . PHE D 1 49 ? 2.455 57.150 -12.209 1.00 46.95 48 PHE D O 1
ATOM 8403 N N . GLY D 1 50 ? 3.452 58.635 -10.855 1.00 45.23 49 GLY D N 1
ATOM 8404 C CA . GLY D 1 50 ? 3.626 57.712 -9.745 1.00 45.18 49 GLY D CA 1
ATOM 8405 C C . GLY D 1 50 ? 2.379 57.017 -9.263 1.00 45.45 49 GLY D C 1
ATOM 8406 O O . GLY D 1 50 ? 2.307 55.790 -9.188 1.00 44.89 49 GLY D O 1
ATOM 8407 N N . GLU D 1 51 ? 1.384 57.814 -8.932 1.00 46.93 50 GLU D N 1
ATOM 8408 C CA . GLU D 1 51 ? 0.157 57.266 -8.373 1.00 47.97 50 GLU D CA 1
ATOM 8409 C C . GLU D 1 51 ? -0.451 56.283 -9.349 1.00 46.57 50 GLU D C 1
ATOM 8410 O O . GLU D 1 51 ? -0.811 55.172 -8.985 1.00 46.43 50 GLU D O 1
ATOM 8416 N N . THR D 1 52 ? -0.573 56.700 -10.599 1.00 46.29 51 THR D N 1
ATOM 8417 C CA . THR D 1 52 ? -1.162 55.833 -11.614 1.00 46.86 51 THR D CA 1
ATOM 8418 C C . THR D 1 52 ? -0.429 54.513 -11.720 1.00 46.00 51 THR D C 1
ATOM 8419 O O . THR D 1 52 ? -1.053 53.456 -11.799 1.00 44.91 51 THR D O 1
ATOM 8423 N N . ILE D 1 53 ? 0.896 54.589 -11.725 1.00 45.40 52 ILE D N 1
ATOM 8424 C CA . ILE D 1 53 ? 1.718 53.388 -11.862 1.00 45.41 52 ILE D CA 1
ATOM 8425 C C . ILE D 1 53 ? 1.490 52.465 -10.673 1.00 45.69 52 ILE D C 1
ATOM 8426 O O . ILE D 1 53 ? 1.306 51.264 -10.848 1.00 45.09 52 ILE D O 1
ATOM 8431 N N . GLU D 1 54 ? 1.466 53.035 -9.471 1.00 46.54 53 GLU D N 1
ATOM 8432 C CA . GLU D 1 54 ? 1.274 52.241 -8.245 1.00 46.92 53 GLU D CA 1
ATOM 8433 C C . GLU D 1 54 ? -0.083 51.557 -8.275 1.00 46.45 53 GLU D C 1
ATOM 8434 O O . GLU D 1 54 ? -0.219 50.375 -7.973 1.00 47.01 53 GLU D O 1
ATOM 8440 N N . LYS D 1 55 ? -1.095 52.327 -8.641 1.00 46.74 54 LYS D N 1
ATOM 8441 C CA . LYS D 1 55 ? -2.474 51.822 -8.660 1.00 46.64 54 LYS D CA 1
ATOM 8442 C C . LYS D 1 55 ? -2.546 50.638 -9.586 1.00 45.54 54 LYS D C 1
ATOM 8443 O O . LYS D 1 55 ? -3.077 49.576 -9.274 1.00 44.96 54 LYS D O 1
ATOM 8446 N N . SER D 1 56 ? -1.990 50.859 -10.758 1.00 44.51 55 SER D N 1
ATOM 8447 C CA . SER D 1 56 ? -2.030 49.868 -11.824 1.00 43.99 55 SER D CA 1
ATOM 8448 C C . SER D 1 56 ? -1.363 48.576 -11.365 1.00 44.59 55 SER D C 1
ATOM 8449 O O . SER D 1 56 ? -1.880 47.488 -11.593 1.00 44.96 55 SER D O 1
ATOM 8452 N N . ILE D 1 57 ? -0.226 48.698 -10.695 1.00 44.25 56 ILE D N 1
ATOM 8453 C CA . ILE D 1 57 ? 0.536 47.520 -10.273 1.00 43.88 56 ILE D CA 1
ATOM 8454 C C . ILE D 1 57 ? -0.206 46.807 -9.146 1.00 44.76 56 ILE D C 1
ATOM 8455 O O . ILE D 1 57 ? -0.399 45.584 -9.162 1.00 44.30 56 ILE D O 1
ATOM 8460 N N . LYS D 1 58 ? -0.669 47.583 -8.183 1.00 45.71 57 LYS D N 1
ATOM 8461 C CA . LYS D 1 58 ? -1.362 46.990 -7.040 1.00 47.41 57 LYS D CA 1
ATOM 8462 C C . LYS D 1 58 ? -2.644 46.294 -7.522 1.00 47.74 57 LYS D C 1
ATOM 8463 O O . LYS D 1 58 ? -2.994 45.223 -7.035 1.00 48.33 57 LYS D O 1
ATOM 8468 N N . SER D 1 59 ? -3.323 46.867 -8.507 1.00 48.11 58 SER D N 1
ATOM 8469 C CA . SER D 1 59 ? -4.586 46.275 -8.943 1.00 49.02 58 SER D CA 1
ATOM 8470 C C . SER D 1 59 ? -4.355 45.020 -9.761 1.00 48.89 58 SER D C 1
ATOM 8471 O O . SER D 1 59 ? -5.312 44.333 -10.105 1.00 49.02 58 SER D O 1
ATOM 8474 N N . SER D 1 60 ? -3.105 44.737 -10.105 1.00 48.98 59 SER D N 1
ATOM 8475 C CA . SER D 1 60 ? -2.800 43.514 -10.862 1.00 49.22 59 SER D CA 1
ATOM 8476 C C . SER D 1 60 ? -2.291 42.463 -9.895 1.00 49.57 59 SER D C 1
ATOM 8477 O O . SER D 1 60 ? -1.716 41.449 -10.277 1.00 48.14 59 SER D O 1
ATOM 8480 N N . ASN D 1 61 ? -2.517 42.746 -8.621 1.00 50.32 60 ASN D N 1
ATOM 8481 C CA . ASN D 1 61 ? -2.165 41.822 -7.548 1.00 51.45 60 ASN D CA 1
ATOM 8482 C C . ASN D 1 61 ? -0.679 41.621 -7.374 1.00 49.95 60 ASN D C 1
ATOM 8483 O O . ASN D 1 61 ? -0.225 40.534 -7.066 1.00 49.78 60 ASN D O 1
ATOM 8488 N N . ILE D 1 62 ? 0.081 42.676 -7.612 1.00 49.07 61 ILE D N 1
ATOM 8489 C CA . ILE D 1 62 ? 1.520 42.644 -7.385 1.00 47.72 61 ILE D CA 1
ATOM 8490 C C . ILE D 1 62 ? 1.843 43.559 -6.215 1.00 47.91 61 ILE D C 1
ATOM 8491 O O . ILE D 1 62 ? 1.378 44.698 -6.152 1.00 47.88 61 ILE D O 1
ATOM 8496 N N . GLU D 1 63 ? 2.615 43.035 -5.272 1.00 48.02 62 GLU D N 1
ATOM 8497 C CA . GLU D 1 63 ? 3.040 43.814 -4.107 1.00 48.67 62 GLU D CA 1
ATOM 8498 C C . GLU D 1 63 ? 4.163 44.751 -4.484 1.00 48.06 62 GLU D C 1
ATOM 8499 O O . GLU D 1 63 ? 5.028 44.431 -5.301 1.00 47.78 62 GLU D O 1
ATOM 8505 N N . ILE D 1 64 ? 4.132 45.919 -3.868 1.00 46.92 63 ILE D N 1
ATOM 8506 C CA . ILE D 1 64 ? 5.194 46.899 -4.008 1.00 46.52 63 ILE D CA 1
ATOM 8507 C C . ILE D 1 64 ? 5.951 47.027 -2.695 1.00 46.67 63 ILE D C 1
ATOM 8508 O O . ILE D 1 64 ? 5.427 47.487 -1.688 1.00 47.94 63 ILE D O 1
ATOM 8513 N N . GLU D 1 65 ? 7.193 46.591 -2.719 1.00 46.24 64 GLU D N 1
ATOM 8514 C CA . GLU D 1 65 ? 8.026 46.598 -1.521 1.00 46.66 64 GLU D CA 1
ATOM 8515 C C . GLU D 1 65 ? 8.424 48.019 -1.184 1.00 45.96 64 GLU D C 1
ATOM 8516 O O . GLU D 1 65 ? 8.455 48.407 -0.046 1.00 47.83 64 GLU D O 1
ATOM 8522 N N . ALA D 1 66 ? 8.743 48.790 -2.201 1.00 45.52 65 ALA D N 1
ATOM 8523 C CA . ALA D 1 66 ? 9.310 50.113 -1.970 1.00 44.47 65 ALA D CA 1
ATOM 8524 C C . ALA D 1 66 ? 9.185 50.994 -3.186 1.00 44.31 65 ALA D C 1
ATOM 8525 O O . ALA D 1 66 ? 9.159 50.536 -4.322 1.00 43.95 65 ALA D O 1
ATOM 8527 N N . VAL D 1 67 ? 9.120 52.280 -2.907 1.00 44.04 66 VAL D N 1
ATOM 8528 C CA . VAL D 1 67 ? 9.108 53.289 -3.940 1.00 43.75 66 VAL D CA 1
ATOM 8529 C C . VAL D 1 67 ? 10.198 54.254 -3.584 1.00 44.55 66 VAL D C 1
ATOM 8530 O O . VAL D 1 67 ? 10.200 54.801 -2.502 1.00 45.52 66 VAL D O 1
ATOM 8534 N N . GLU D 1 68 ? 11.165 54.408 -4.481 1.00 46.04 67 GLU D N 1
ATOM 8535 C CA . GLU D 1 68 ? 12.343 55.236 -4.201 1.00 46.06 67 GLU D CA 1
ATOM 8536 C C . GLU D 1 68 ? 12.639 56.166 -5.345 1.00 45.94 67 GLU D C 1
ATOM 8537 O O . GLU D 1 68 ? 12.132 56.020 -6.462 1.00 45.30 67 GLU D O 1
ATOM 8543 N N . THR D 1 69 ? 13.553 57.077 -5.065 1.00 46.11 68 THR D N 1
ATOM 8544 C CA . THR D 1 69 ? 14.047 58.029 -6.051 1.00 46.83 68 THR D CA 1
ATOM 8545 C C . THR D 1 69 ? 15.498 57.780 -6.387 1.00 48.69 68 THR D C 1
ATOM 8546 O O . THR D 1 69 ? 16.322 57.527 -5.522 1.00 48.67 68 THR D O 1
ATOM 8550 N N . VAL D 1 70 ? 15.794 57.863 -7.673 1.00 50.63 69 VAL D N 1
ATOM 8551 C CA . VAL D 1 70 ? 17.159 57.750 -8.160 1.00 53.21 69 VAL D CA 1
ATOM 8552 C C . VAL D 1 70 ? 17.733 59.140 -8.341 1.00 56.14 69 VAL D C 1
ATOM 8553 O O . VAL D 1 70 ? 17.187 59.948 -9.087 1.00 57.77 69 VAL D O 1
ATOM 8557 N N . LYS D 1 71 ? 18.835 59.408 -7.652 1.00 59.19 70 LYS D N 1
ATOM 8558 C CA . LYS D 1 71 ? 19.425 60.737 -7.607 1.00 61.18 70 LYS D CA 1
ATOM 8559 C C . LYS D 1 71 ? 20.749 60.868 -8.392 1.00 63.22 70 LYS D C 1
ATOM 8560 O O . LYS D 1 71 ? 21.274 61.969 -8.529 1.00 65.85 70 LYS D O 1
ATOM 8565 N N . ASN D 1 72 ? 21.294 59.774 -8.912 1.00 63.01 71 ASN D N 1
ATOM 8566 C CA . ASN D 1 72 ? 22.520 59.883 -9.710 1.00 62.10 71 ASN D CA 1
ATOM 8567 C C . ASN D 1 72 ? 23.033 58.572 -10.298 1.00 60.99 71 ASN D C 1
ATOM 8568 O O . ASN D 1 72 ? 22.446 57.522 -10.110 1.00 61.64 71 ASN D O 1
ATOM 8573 N N . ILE D 1 73 ? 24.152 58.643 -10.998 1.00 59.93 72 ILE D N 1
ATOM 8574 C CA . ILE D 1 73 ? 24.699 57.462 -11.676 1.00 59.03 72 ILE D CA 1
ATOM 8575 C C . ILE D 1 73 ? 26.106 57.142 -11.186 1.00 57.76 72 ILE D C 1
ATOM 8576 O O . ILE D 1 73 ? 26.901 56.557 -11.923 1.00 57.41 72 ILE D O 1
ATOM 8581 N N . ASP D 1 74 ? 26.392 57.535 -9.942 1.00 56.57 73 ASP D N 1
ATOM 8582 C CA . ASP D 1 74 ? 27.692 57.246 -9.308 1.00 57.00 73 ASP D CA 1
ATOM 8583 C C . ASP D 1 74 ? 27.814 55.772 -8.922 1.00 54.21 73 ASP D C 1
ATOM 8584 O O . ASP D 1 74 ? 27.020 55.251 -8.138 1.00 52.56 73 ASP D O 1
ATOM 8589 N N . PHE D 1 75 ? 28.843 55.123 -9.455 1.00 52.62 74 PHE D N 1
ATOM 8590 C CA . PHE D 1 75 ? 29.028 53.684 -9.260 1.00 52.57 74 PHE D CA 1
ATOM 8591 C C . PHE D 1 75 ? 28.965 53.270 -7.783 1.00 51.98 74 PHE D C 1
ATOM 8592 O O . PHE D 1 75 ? 28.350 52.276 -7.446 1.00 51.67 74 PHE D O 1
ATOM 8600 N N . ASP D 1 76 ? 29.609 54.022 -6.907 1.00 51.60 75 ASP D N 1
ATOM 8601 C CA . ASP D 1 76 ? 29.655 53.652 -5.486 1.00 52.18 75 ASP D CA 1
ATOM 8602 C C . ASP D 1 76 ? 28.264 53.710 -4.862 1.00 49.42 75 ASP D C 1
ATOM 8603 O O . ASP D 1 76 ? 27.868 52.810 -4.116 1.00 48.86 75 ASP D O 1
ATOM 8608 N N . GLU D 1 77 ? 27.524 54.769 -5.166 1.00 47.02 76 GLU D N 1
ATOM 8609 C CA . GLU D 1 77 ? 26.217 54.958 -4.539 1.00 46.41 76 GLU D CA 1
ATOM 8610 C C . GLU D 1 77 ? 25.293 53.876 -5.053 1.00 45.02 76 GLU D C 1
ATOM 8611 O O . GLU D 1 77 ? 24.454 53.357 -4.315 1.00 45.26 76 GLU D O 1
ATOM 8615 N N . ILE D 1 78 ? 25.487 53.523 -6.315 1.00 43.29 77 ILE D N 1
ATOM 8616 C CA . ILE D 1 78 ? 24.668 52.488 -6.947 1.00 43.57 77 ILE D CA 1
ATOM 8617 C C . ILE D 1 78 ? 24.894 51.127 -6.280 1.00 43.34 77 ILE D C 1
ATOM 8618 O O . ILE D 1 78 ? 23.937 50.438 -5.932 1.00 43.60 77 ILE D O 1
ATOM 8623 N N . GLY D 1 79 ? 26.155 50.779 -6.042 1.00 41.69 78 GLY D N 1
ATOM 8624 C CA . GLY D 1 79 ? 26.469 49.509 -5.403 1.00 40.86 78 GLY D CA 1
ATOM 8625 C C . GLY D 1 79 ? 25.894 49.491 -4.005 1.00 41.74 78 GLY D C 1
ATOM 8626 O O . GLY D 1 79 ? 25.340 48.490 -3.545 1.00 42.63 78 GLY D O 1
ATOM 8627 N N . THR D 1 80 ? 26.021 50.611 -3.314 1.00 42.09 79 THR D N 1
ATOM 8628 C CA . THR D 1 80 ? 25.511 50.686 -1.953 1.00 42.51 79 THR D CA 1
ATOM 8629 C C . THR D 1 80 ? 24.013 50.453 -1.988 1.00 42.65 79 THR D C 1
ATOM 8630 O O . THR D 1 80 ? 23.484 49.622 -1.258 1.00 42.88 79 THR D O 1
ATOM 8634 N N . ASN D 1 81 ? 23.331 51.168 -2.868 1.00 42.58 80 ASN D N 1
ATOM 8635 C CA . ASN D 1 81 ? 21.877 51.060 -2.921 1.00 43.30 80 ASN D CA 1
ATOM 8636 C C . ASN D 1 81 ? 21.434 49.686 -3.417 1.00 42.52 80 ASN D C 1
ATOM 8637 O O . ASN D 1 81 ? 20.391 49.191 -3.005 1.00 42.81 80 ASN D O 1
ATOM 8642 N N . ALA D 1 82 ? 22.249 49.068 -4.272 1.00 40.78 81 ALA D N 1
ATOM 8643 C CA . ALA D 1 82 ? 21.911 47.747 -4.826 1.00 41.04 81 ALA D CA 1
ATOM 8644 C C . ALA D 1 82 ? 21.741 46.771 -3.686 1.00 42.01 81 ALA D C 1
ATOM 8645 O O . ALA D 1 82 ? 20.746 46.043 -3.631 1.00 41.12 81 ALA D O 1
ATOM 8647 N N . PHE D 1 83 ? 22.720 46.788 -2.778 1.00 43.15 82 PHE D N 1
ATOM 8648 C CA . PHE D 1 83 ? 22.802 45.804 -1.699 1.00 44.59 82 PHE D CA 1
ATOM 8649 C C . PHE D 1 83 ? 21.895 46.150 -0.544 1.00 44.59 82 PHE D C 1
ATOM 8650 O O . PHE D 1 83 ? 21.788 45.403 0.402 1.00 43.91 82 PHE D O 1
ATOM 8658 N N . LYS D 1 84 ? 21.177 47.252 -0.694 1.00 45.89 83 LYS D N 1
ATOM 8659 C CA . LYS D 1 84 ? 20.174 47.664 0.291 1.00 47.06 83 LYS D CA 1
ATOM 8660 C C . LYS D 1 84 ? 18.805 47.139 -0.122 1.00 45.59 83 LYS D C 1
ATOM 8661 O O . LYS D 1 84 ? 17.873 47.130 0.670 1.00 45.80 83 LYS D O 1
ATOM 8667 N N . ILE D 1 85 ? 18.699 46.690 -1.368 1.00 43.96 84 ILE D N 1
ATOM 8668 C CA . ILE D 1 85 ? 17.427 46.146 -1.863 1.00 42.78 84 ILE D CA 1
ATOM 8669 C C . ILE D 1 85 ? 17.084 44.885 -1.063 1.00 43.60 84 ILE D C 1
ATOM 8670 O O . ILE D 1 85 ? 17.887 43.961 -0.980 1.00 43.10 84 ILE D O 1
ATOM 8675 N N . PRO D 1 86 ? 15.893 44.844 -0.459 1.00 44.65 85 PRO D N 1
ATOM 8676 C CA . PRO D 1 86 ? 15.518 43.652 0.336 1.00 44.83 85 PRO D CA 1
ATOM 8677 C C . PRO D 1 86 ? 15.493 42.363 -0.458 1.00 44.88 85 PRO D C 1
ATOM 8678 O O . PRO D 1 86 ? 15.116 42.349 -1.623 1.00 44.83 85 PRO D O 1
ATOM 8682 N N . ALA D 1 87 ? 15.883 41.289 0.211 1.00 45.53 86 ALA D N 1
ATOM 8683 C CA . ALA D 1 87 ? 16.015 39.989 -0.441 1.00 46.63 86 ALA D CA 1
ATOM 8684 C C . ALA D 1 87 ? 14.688 39.455 -0.994 1.00 46.74 86 ALA D C 1
ATOM 8685 O O . ALA D 1 87 ? 14.687 38.580 -1.842 1.00 47.41 86 ALA D O 1
ATOM 8687 N N . GLU D 1 88 ? 13.560 39.972 -0.525 1.00 47.82 87 GLU D N 1
ATOM 8688 C CA . GLU D 1 88 ? 12.258 39.414 -0.970 1.00 49.30 87 GLU D CA 1
ATOM 8689 C C . GLU D 1 88 ? 11.765 40.056 -2.267 1.00 48.34 87 GLU D C 1
ATOM 8690 O O . GLU D 1 88 ? 10.767 39.645 -2.837 1.00 48.80 87 GLU D O 1
ATOM 8696 N N . VAL D 1 89 ? 12.500 41.042 -2.747 1.00 47.26 88 VAL D N 1
ATOM 8697 C CA . VAL D 1 89 ? 12.141 41.713 -3.989 1.00 46.86 88 VAL D CA 1
ATOM 8698 C C . VAL D 1 89 ? 12.439 40.828 -5.193 1.00 47.23 88 VAL D C 1
ATOM 8699 O O . VAL D 1 89 ? 13.525 40.249 -5.305 1.00 48.39 88 VAL D O 1
ATOM 8703 N N . ASP D 1 90 ? 11.442 40.737 -6.069 1.00 46.74 89 ASP D N 1
ATOM 8704 C CA . ASP D 1 90 ? 11.441 39.862 -7.255 1.00 47.83 89 ASP D CA 1
ATOM 8705 C C . ASP D 1 90 ? 11.925 40.578 -8.502 1.00 45.25 89 ASP D C 1
ATOM 8706 O O . ASP D 1 90 ? 12.305 39.962 -9.489 1.00 44.98 89 ASP D O 1
ATOM 8711 N N . ALA D 1 91 ? 11.758 41.880 -8.504 1.00 43.51 90 ALA D N 1
ATOM 8712 C CA . ALA D 1 91 ? 11.932 42.641 -9.728 1.00 44.19 90 ALA D CA 1
ATOM 8713 C C . ALA D 1 91 ? 12.048 44.113 -9.442 1.00 42.99 90 ALA D C 1
ATOM 8714 O O . ALA D 1 91 ? 11.432 44.637 -8.506 1.00 43.30 90 ALA D O 1
ATOM 8716 N N . LEU D 1 92 ? 12.822 44.761 -10.289 1.00 42.02 91 LEU D N 1
ATOM 8717 C CA . LEU D 1 92 ? 13.031 46.192 -10.221 1.00 42.00 91 LEU D CA 1
ATOM 8718 C C . LEU D 1 92 ? 12.387 46.873 -11.420 1.00 42.44 91 LEU D C 1
ATOM 8719 O O . LEU D 1 92 ? 12.529 46.432 -12.569 1.00 42.00 91 LEU D O 1
ATOM 8724 N N . ILE D 1 93 ? 11.658 47.944 -11.138 1.00 42.37 92 ILE D N 1
ATOM 8725 C CA . ILE D 1 93 ? 11.083 48.759 -12.186 1.00 41.81 92 ILE D CA 1
ATOM 8726 C C . ILE D 1 93 ? 11.688 50.135 -12.132 1.00 41.42 92 ILE D C 1
ATOM 8727 O O . ILE D 1 93 ? 11.674 50.786 -11.086 1.00 42.02 92 ILE D O 1
ATOM 8732 N N . GLY D 1 94 ? 12.257 50.546 -13.262 1.00 41.79 93 GLY D N 1
ATOM 8733 C CA . GLY D 1 94 ? 12.878 51.861 -13.415 1.00 42.38 93 GLY D CA 1
ATOM 8734 C C . GLY D 1 94 ? 12.045 52.789 -14.286 1.00 42.80 93 GLY D C 1
ATOM 8735 O O . GLY D 1 94 ? 11.770 52.505 -15.464 1.00 43.45 93 GLY D O 1
ATOM 8736 N N . ILE D 1 95 ? 11.630 53.896 -13.694 1.00 41.25 94 ILE D N 1
ATOM 8737 C CA . ILE D 1 95 ? 10.829 54.875 -14.410 1.00 40.22 94 ILE D CA 1
ATOM 8738 C C . ILE D 1 95 ? 11.509 56.229 -14.399 1.00 40.50 94 ILE D C 1
ATOM 8739 O O . ILE D 1 95 ? 11.621 56.881 -13.365 1.00 41.43 94 ILE D O 1
ATOM 8744 N N . GLY D 1 96 ? 11.958 56.644 -15.572 1.00 41.39 95 GLY D N 1
ATOM 8745 C CA . GLY D 1 96 ? 12.564 57.953 -15.748 1.00 41.51 95 GLY D CA 1
ATOM 8746 C C . GLY D 1 96 ? 13.441 58.098 -16.987 1.00 41.96 95 GLY D C 1
ATOM 8747 O O . GLY D 1 96 ? 13.386 57.320 -17.944 1.00 41.55 95 GLY D O 1
ATOM 8748 N N . GLY D 1 97 ? 14.278 59.116 -16.942 1.00 43.06 96 GLY D N 1
ATOM 8749 C CA . GLY D 1 97 ? 15.226 59.362 -18.007 1.00 43.50 96 GLY D CA 1
ATOM 8750 C C . GLY D 1 97 ? 16.341 58.331 -18.078 1.00 43.86 96 GLY D C 1
ATOM 8751 O O . GLY D 1 97 ? 16.419 57.394 -17.305 1.00 44.24 96 GLY D O 1
ATOM 8752 N N . GLY D 1 98 ? 17.239 58.566 -19.017 1.00 43.97 97 GLY D N 1
ATOM 8753 C CA . GLY D 1 98 ? 18.331 57.663 -19.318 1.00 43.85 97 GLY D CA 1
ATOM 8754 C C . GLY D 1 98 ? 19.257 57.326 -18.175 1.00 43.32 97 GLY D C 1
ATOM 8755 O O . GLY D 1 98 ? 19.722 56.202 -18.058 1.00 43.71 97 GLY D O 1
ATOM 8756 N N . LYS D 1 99 ? 19.533 58.311 -17.351 1.00 43.32 98 LYS D N 1
ATOM 8757 C CA . LYS D 1 99 ? 20.425 58.157 -16.227 1.00 44.32 98 LYS D CA 1
ATOM 8758 C C . LYS D 1 99 ? 19.751 57.315 -15.180 1.00 43.78 98 LYS D C 1
ATOM 8759 O O . LYS D 1 99 ? 20.356 56.395 -14.633 1.00 45.82 98 LYS D O 1
ATOM 8765 N N . ALA D 1 100 ? 18.492 57.611 -14.934 1.00 43.03 99 ALA D N 1
ATOM 8766 C CA . ALA D 1 100 ? 17.708 56.872 -13.961 1.00 43.76 99 ALA D CA 1
ATOM 8767 C C . ALA D 1 100 ? 17.631 55.400 -14.359 1.00 43.30 99 ALA D C 1
ATOM 8768 O O . ALA D 1 100 ? 17.824 54.498 -13.549 1.00 43.38 99 ALA D O 1
ATOM 8770 N N . ILE D 1 101 ? 17.317 55.186 -15.624 1.00 43.34 100 ILE D N 1
ATOM 8771 C CA . ILE D 1 101 ? 17.137 53.828 -16.152 1.00 43.45 100 ILE D CA 1
ATOM 8772 C C . ILE D 1 101 ? 18.424 53.053 -15.978 1.00 43.09 100 ILE D C 1
ATOM 8773 O O . ILE D 1 101 ? 18.432 51.935 -15.487 1.00 43.85 100 ILE D O 1
ATOM 8778 N N . ASP D 1 102 ? 19.521 53.665 -16.376 1.00 43.36 101 ASP D N 1
ATOM 8779 C CA . ASP D 1 102 ? 20.820 52.994 -16.308 1.00 44.31 101 ASP D CA 1
ATOM 8780 C C . ASP D 1 102 ? 21.216 52.657 -14.863 1.00 42.47 101 ASP D C 1
ATOM 8781 O O . ASP D 1 102 ? 21.887 51.673 -14.606 1.00 43.72 101 ASP D O 1
ATOM 8786 N N . ALA D 1 103 ? 20.787 53.468 -13.922 1.00 40.83 102 ALA D N 1
ATOM 8787 C CA . ALA D 1 103 ? 21.152 53.255 -12.530 1.00 40.10 102 ALA D CA 1
ATOM 8788 C C . ALA D 1 103 ? 20.442 52.022 -12.017 1.00 40.12 102 ALA D C 1
ATOM 8789 O O . ALA D 1 103 ? 21.051 51.158 -11.375 1.00 40.59 102 ALA D O 1
ATOM 8791 N N . VAL D 1 104 ? 19.152 51.935 -12.340 1.00 39.72 103 VAL D N 1
ATOM 8792 C CA . VAL D 1 104 ? 18.296 50.870 -11.810 1.00 39.63 103 VAL D CA 1
ATOM 8793 C C . VAL D 1 104 ? 18.684 49.577 -12.506 1.00 39.96 103 VAL D C 1
ATOM 8794 O O . VAL D 1 104 ? 18.762 48.519 -11.892 1.00 39.01 103 VAL D O 1
ATOM 8798 N N . LYS D 1 105 ? 18.958 49.701 -13.798 1.00 40.73 104 LYS D N 1
ATOM 8799 C CA . LYS D 1 105 ? 19.408 48.563 -14.593 1.00 41.90 104 LYS D CA 1
ATOM 8800 C C . LYS D 1 105 ? 20.657 47.952 -13.963 1.00 41.65 104 LYS D C 1
ATOM 8801 O O . LYS D 1 105 ? 20.789 46.734 -13.872 1.00 40.84 104 LYS D O 1
ATOM 8807 N N . TYR D 1 106 ? 21.545 48.807 -13.478 1.00 40.65 105 TYR D N 1
ATOM 8808 C CA . TYR D 1 106 ? 22.812 48.320 -12.964 1.00 40.87 105 TYR D CA 1
ATOM 8809 C C . TYR D 1 106 ? 22.588 47.643 -11.643 1.00 41.36 105 TYR D C 1
ATOM 8810 O O . TYR D 1 106 ? 23.259 46.660 -11.328 1.00 43.33 105 TYR D O 1
ATOM 8827 N N . ALA D 1 108 ? 19.918 46.019 -10.834 1.00 39.70 107 ALA D N 1
ATOM 8828 C CA . ALA D 1 108 ? 19.309 44.743 -11.180 1.00 39.97 107 ALA D CA 1
ATOM 8829 C C . ALA D 1 108 ? 20.412 43.783 -11.592 1.00 39.17 107 ALA D C 1
ATOM 8830 O O . ALA D 1 108 ? 20.382 42.600 -11.261 1.00 41.14 107 ALA D O 1
ATOM 8832 N N . PHE D 1 109 ? 21.399 44.322 -12.282 1.00 38.95 108 PHE D N 1
ATOM 8833 C CA . PHE D 1 109 ? 22.538 43.536 -12.722 1.00 39.59 108 PHE D CA 1
ATOM 8834 C C . PHE D 1 109 ? 23.260 42.998 -11.497 1.00 40.76 108 PHE D C 1
ATOM 8835 O O . PHE D 1 109 ? 23.558 41.814 -11.411 1.00 43.03 108 PHE D O 1
ATOM 8843 N N . LEU D 1 110 ? 23.534 43.865 -10.533 1.00 40.21 109 LEU D N 1
ATOM 8844 C CA . LEU D 1 110 ? 24.332 43.453 -9.368 1.00 39.73 109 LEU D CA 1
ATOM 8845 C C . LEU D 1 110 ? 23.577 42.472 -8.470 1.00 38.76 109 LEU D C 1
ATOM 8846 O O . LEU D 1 110 ? 24.195 41.660 -7.792 1.00 39.11 109 LEU D O 1
ATOM 8851 N N . ARG D 1 111 ? 22.249 42.523 -8.482 1.00 37.79 110 ARG D N 1
ATOM 8852 C CA . ARG D 1 111 ? 21.456 41.609 -7.658 1.00 38.26 110 ARG D CA 1
ATOM 8853 C C . ARG D 1 111 ? 20.833 40.475 -8.466 1.00 39.04 110 ARG D C 1
ATOM 8854 O O . ARG D 1 111 ? 20.065 39.672 -7.944 1.00 36.52 110 ARG D O 1
ATOM 8862 N N . LYS D 1 112 ? 21.179 40.411 -9.742 1.00 39.60 111 LYS D N 1
ATOM 8863 C CA . LYS D 1 112 ? 20.663 39.363 -10.582 1.00 42.58 111 LYS D CA 1
ATOM 8864 C C . LYS D 1 112 ? 19.150 39.354 -10.438 1.00 42.60 111 LYS D C 1
ATOM 8865 O O . LYS D 1 112 ? 18.556 38.344 -10.157 1.00 44.43 111 LYS D O 1
ATOM 8870 N N . LEU D 1 113 ? 18.538 40.515 -10.625 1.00 43.00 112 LEU D N 1
ATOM 8871 C CA . LEU D 1 113 ? 17.069 40.640 -10.586 1.00 41.73 112 LEU D CA 1
ATOM 8872 C C . LEU D 1 113 ? 16.471 41.019 -11.944 1.00 40.37 112 LEU D C 1
ATOM 8873 O O . LEU D 1 113 ? 17.058 41.749 -12.714 1.00 39.55 112 LEU D O 1
ATOM 8878 N N . PRO D 1 114 ? 15.279 40.524 -12.233 1.00 40.49 113 PRO D N 1
ATOM 8879 C CA . PRO D 1 114 ? 14.624 41.023 -13.430 1.00 40.33 113 PRO D CA 1
ATOM 8880 C C . PRO D 1 114 ? 14.456 42.524 -13.362 1.00 40.48 113 PRO D C 1
ATOM 8881 O O . PRO D 1 114 ? 14.272 43.094 -12.276 1.00 39.99 113 PRO D O 1
ATOM 8885 N N . PHE D 1 115 ? 14.571 43.147 -14.527 1.00 40.55 114 PHE D N 1
ATOM 8886 C CA . PHE D 1 115 ? 14.451 44.582 -14.656 1.00 41.24 114 PHE D CA 1
ATOM 8887 C C . PHE D 1 115 ? 13.451 44.973 -15.732 1.00 41.04 114 PHE D C 1
ATOM 8888 O O . PHE D 1 115 ? 13.541 44.515 -16.860 1.00 41.18 114 PHE D O 1
ATOM 8896 N N . ILE D 1 116 ? 12.519 45.841 -15.357 1.00 41.08 115 ILE D N 1
ATOM 8897 C CA . ILE D 1 116 ? 11.556 46.446 -16.294 1.00 41.43 115 ILE D CA 1
ATOM 8898 C C . ILE D 1 116 ? 11.901 47.916 -16.522 1.00 41.65 115 ILE D C 1
ATOM 8899 O O . ILE D 1 116 ? 11.891 48.719 -15.589 1.00 40.92 115 ILE D O 1
ATOM 8904 N N . SER D 1 117 ? 12.225 48.220 -17.778 1.00 42.01 116 SER D N 1
ATOM 8905 C CA . SER D 1 117 ? 12.622 49.561 -18.234 1.00 41.54 116 SER D CA 1
ATOM 8906 C C . SER D 1 117 ? 11.402 50.356 -18.722 1.00 40.91 116 SER D C 1
ATOM 8907 O O . SER D 1 117 ? 10.716 49.942 -19.646 1.00 42.54 116 SER D O 1
ATOM 8910 N N . VAL D 1 118 ? 11.126 51.472 -18.061 1.00 41.11 117 VAL D N 1
ATOM 8911 C CA . VAL D 1 118 ? 9.979 52.357 -18.391 1.00 39.85 117 VAL D CA 1
ATOM 8912 C C . VAL D 1 118 ? 10.480 53.787 -18.610 1.00 40.76 117 VAL D C 1
ATOM 8913 O O . VAL D 1 118 ? 10.403 54.613 -17.726 1.00 42.31 117 VAL D O 1
ATOM 8917 N N . PRO D 1 119 ? 11.059 54.065 -19.770 1.00 40.96 118 PRO D N 1
ATOM 8918 C CA . PRO D 1 119 ? 11.679 55.352 -20.002 1.00 42.31 118 PRO D CA 1
ATOM 8919 C C . PRO D 1 119 ? 10.716 56.444 -20.339 1.00 43.31 118 PRO D C 1
ATOM 8920 O O . PRO D 1 119 ? 9.780 56.242 -21.083 1.00 45.02 118 PRO D O 1
ATOM 8924 N N . THR D 1 120 ? 10.978 57.614 -19.786 1.00 44.43 119 THR D N 1
ATOM 8925 C CA . THR D 1 120 ? 10.120 58.782 -19.975 1.00 45.01 119 THR D CA 1
ATOM 8926 C C . THR D 1 120 ? 10.753 59.687 -21.026 1.00 45.62 119 THR D C 1
ATOM 8927 O O . THR D 1 120 ? 10.214 60.718 -21.433 1.00 45.42 119 THR D O 1
ATOM 8931 N N . SER D 1 121 ? 11.907 59.263 -21.487 1.00 47.33 120 SER D N 1
ATOM 8932 C CA . SER D 1 121 ? 12.552 59.926 -22.624 1.00 50.31 120 SER D CA 1
ATOM 8933 C C . SER D 1 121 ? 13.422 58.928 -23.329 1.00 50.94 120 SER D C 1
ATOM 8934 O O . SER D 1 121 ? 13.693 57.852 -22.794 1.00 53.31 120 SER D O 1
ATOM 8937 N N . THR D 1 122 ? 13.843 59.276 -24.537 1.00 51.17 121 THR D N 1
ATOM 8938 C CA . THR D 1 122 ? 14.702 58.383 -25.309 1.00 52.38 121 THR D CA 1
ATOM 8939 C C . THR D 1 122 ? 15.953 59.057 -25.815 1.00 50.57 121 THR D C 1
ATOM 8940 O O . THR D 1 122 ? 16.136 59.214 -27.004 1.00 53.43 121 THR D O 1
ATOM 8944 N N . SER D 1 123 ? 16.830 59.428 -24.902 1.00 49.48 122 SER D N 1
ATOM 8945 C CA . SER D 1 123 ? 18.027 60.162 -25.280 1.00 50.16 122 SER D CA 1
ATOM 8946 C C . SER D 1 123 ? 19.054 59.229 -25.866 1.00 48.64 122 SER D C 1
ATOM 8947 O O . SER D 1 123 ? 20.029 59.668 -26.476 1.00 46.49 122 SER D O 1
ATOM 8950 N N . ASN D 1 124 ? 18.806 57.937 -25.683 1.00 48.07 123 ASN D N 1
ATOM 8951 C CA . ASN D 1 124 ? 19.684 56.905 -26.228 1.00 46.81 123 ASN D CA 1
ATOM 8952 C C . ASN D 1 124 ? 19.152 55.485 -26.031 1.00 46.80 123 ASN D C 1
ATOM 8953 O O . ASN D 1 124 ? 18.093 55.298 -25.434 1.00 47.59 123 ASN D O 1
ATOM 8958 N N . ASP D 1 125 ? 19.887 54.492 -26.533 1.00 45.75 124 ASP D N 1
ATOM 8959 C CA . ASP D 1 125 ? 19.411 53.096 -26.497 1.00 46.27 124 ASP D CA 1
ATOM 8960 C C . ASP D 1 125 ? 19.766 52.361 -25.210 1.00 45.67 124 ASP D C 1
ATOM 8961 O O . ASP D 1 125 ? 19.691 51.140 -25.119 1.00 44.77 124 ASP D O 1
ATOM 8966 N N . GLY D 1 126 ? 20.139 53.127 -24.199 1.00 45.83 125 GLY D N 1
ATOM 8967 C CA . GLY D 1 126 ? 20.423 52.550 -22.879 1.00 44.99 125 GLY D CA 1
ATOM 8968 C C . GLY D 1 126 ? 19.205 51.839 -22.305 1.00 44.96 125 GLY D C 1
ATOM 8969 O O . GLY D 1 126 ? 19.309 50.889 -21.551 1.00 47.72 125 GLY D O 1
ATOM 8970 N N . PHE D 1 127 ? 18.027 52.299 -22.669 1.00 45.49 126 PHE D N 1
ATOM 8971 C CA . PHE D 1 127 ? 16.803 51.761 -22.037 1.00 44.64 126 PHE D CA 1
ATOM 8972 C C . PHE D 1 127 ? 16.482 50.369 -22.552 1.00 45.03 126 PHE D C 1
ATOM 8973 O O . PHE D 1 127 ? 15.643 49.677 -21.989 1.00 45.29 126 PHE D O 1
ATOM 8981 N N . SER D 1 128 ? 17.170 49.940 -23.603 1.00 45.01 127 SER D N 1
ATOM 8982 C CA . SER D 1 128 ? 16.885 48.622 -24.168 1.00 45.32 127 SER D CA 1
ATOM 8983 C C . SER D 1 128 ? 18.089 47.690 -24.223 1.00 44.92 127 SER D C 1
ATOM 8984 O O . SER D 1 128 ? 17.970 46.541 -24.630 1.00 45.36 127 SER D O 1
ATOM 8987 N N . SER D 1 129 ? 19.238 48.191 -23.829 1.00 44.45 128 SER D N 1
ATOM 8988 C CA . SER D 1 129 ? 20.483 47.470 -24.062 1.00 44.22 128 SER D CA 1
ATOM 8989 C C . SER D 1 129 ? 21.140 46.830 -22.837 1.00 45.73 128 SER D C 1
ATOM 8990 O O . SER D 1 129 ? 20.744 47.046 -21.695 1.00 46.69 128 SER D O 1
ATOM 8993 N N . PRO D 1 130 ? 22.203 46.060 -23.092 1.00 44.42 129 PRO D N 1
ATOM 8994 C CA . PRO D 1 130 ? 22.950 45.408 -22.049 1.00 45.97 129 PRO D CA 1
ATOM 8995 C C . PRO D 1 130 ? 24.058 46.274 -21.465 1.00 46.90 129 PRO D C 1
ATOM 8996 O O . PRO D 1 130 ? 24.860 45.770 -20.695 1.00 49.01 129 PRO D O 1
ATOM 9000 N N . VAL D 1 131 ? 24.148 47.543 -21.849 1.00 47.10 130 VAL D N 1
ATOM 9001 C CA . VAL D 1 131 ? 25.191 48.372 -21.261 1.00 46.95 130 VAL D CA 1
ATOM 9002 C C . VAL D 1 131 ? 24.610 49.560 -20.525 1.00 45.65 130 VAL D C 1
ATOM 9003 O O . VAL D 1 131 ? 23.567 50.084 -20.868 1.00 45.09 130 VAL D O 1
ATOM 9007 N N . ALA D 1 132 ? 25.320 49.944 -19.482 1.00 44.47 131 ALA D N 1
ATOM 9008 C CA . ALA D 1 132 ? 24.933 51.053 -18.659 1.00 44.65 131 ALA D CA 1
ATOM 9009 C C . ALA D 1 132 ? 25.995 52.136 -18.724 1.00 45.35 131 ALA D C 1
ATOM 9010 O O . ALA D 1 132 ? 27.178 51.860 -18.762 1.00 45.12 131 ALA D O 1
ATOM 9012 N N . SER D 1 133 ? 25.538 53.378 -18.741 1.00 45.63 132 SER D N 1
ATOM 9013 C CA . SER D 1 133 ? 26.443 54.505 -18.707 1.00 46.52 132 SER D CA 1
ATOM 9014 C C . SER D 1 133 ? 26.468 55.098 -17.301 1.00 46.98 132 SER D C 1
ATOM 9015 O O . SER D 1 133 ? 25.481 55.595 -16.806 1.00 48.50 132 SER D O 1
ATOM 9018 N N . LEU D 1 134 ? 27.606 55.002 -16.646 1.00 48.03 133 LEU D N 1
ATOM 9019 C CA . LEU D 1 134 ? 27.721 55.421 -15.259 1.00 49.27 133 LEU D CA 1
ATOM 9020 C C . LEU D 1 134 ? 28.927 56.318 -15.054 1.00 50.63 133 LEU D C 1
ATOM 9021 O O . LEU D 1 134 ? 29.804 56.423 -15.918 1.00 47.85 133 LEU D O 1
ATOM 9026 N N . LEU D 1 135 ? 28.970 56.910 -13.866 1.00 52.83 134 LEU D N 1
ATOM 9027 C CA . LEU D 1 135 ? 30.142 57.687 -13.423 1.00 56.45 134 LEU D CA 1
ATOM 9028 C C . LEU D 1 135 ? 31.100 56.793 -12.674 1.00 58.15 134 LEU D C 1
ATOM 9029 O O . LEU D 1 135 ? 30.776 56.214 -11.644 1.00 58.95 134 LEU D O 1
ATOM 9034 N N . ILE D 1 136 ? 32.287 56.686 -13.228 1.00 60.77 135 ILE D N 1
ATOM 9035 C CA . ILE D 1 136 ? 33.357 55.916 -12.637 1.00 62.82 135 ILE D CA 1
ATOM 9036 C C . ILE D 1 136 ? 34.544 56.841 -12.473 1.00 64.79 135 ILE D C 1
ATOM 9037 O O . ILE D 1 136 ? 35.189 57.225 -13.448 1.00 65.58 135 ILE D O 1
ATOM 9042 N N . ASN D 1 137 ? 34.784 57.232 -11.225 1.00 65.96 136 ASN D N 1
ATOM 9043 C CA . ASN D 1 137 ? 35.897 58.115 -10.876 1.00 66.18 136 ASN D CA 1
ATOM 9044 C C . ASN D 1 137 ? 35.702 59.453 -11.512 1.00 64.54 136 ASN D C 1
ATOM 9045 O O . ASN D 1 137 ? 36.649 60.050 -12.009 1.00 64.21 136 ASN D O 1
ATOM 9050 N N . GLY D 1 138 ? 34.445 59.880 -11.513 1.00 63.19 137 GLY D N 1
ATOM 9051 C CA . GLY D 1 138 ? 34.038 61.202 -11.996 1.00 60.93 137 GLY D CA 1
ATOM 9052 C C . GLY D 1 138 ? 33.839 61.262 -13.500 1.00 59.41 137 GLY D C 1
ATOM 9053 O O . GLY D 1 138 ? 33.414 62.282 -14.021 1.00 60.00 137 GLY D O 1
ATOM 9054 N N . LYS D 1 139 ? 34.146 60.163 -14.186 1.00 56.49 138 LYS D N 1
ATOM 9055 C CA . LYS D 1 139 ? 34.079 60.100 -15.650 1.00 55.09 138 LYS D CA 1
ATOM 9056 C C . LYS D 1 139 ? 32.944 59.201 -16.164 1.00 53.58 138 LYS D C 1
ATOM 9057 O O . LYS D 1 139 ? 32.828 58.042 -15.767 1.00 52.84 138 LYS D O 1
ATOM 9062 N N . ARG D 1 140 ? 32.123 59.749 -17.058 1.00 51.22 139 ARG D N 1
ATOM 9063 C CA . ARG D 1 140 ? 31.082 58.965 -17.697 1.00 49.17 139 ARG D CA 1
ATOM 9064 C C . ARG D 1 140 ? 31.743 57.838 -18.475 1.00 48.21 139 ARG D C 1
ATOM 9065 O O . ARG D 1 140 ? 32.649 58.061 -19.252 1.00 48.53 139 ARG D O 1
ATOM 9073 N N . THR D 1 141 ? 31.263 56.622 -18.234 1.00 47.79 140 THR D N 1
ATOM 9074 C CA . THR D 1 141 ? 31.856 55.397 -18.745 1.00 47.48 140 THR D CA 1
ATOM 9075 C C . THR D 1 141 ? 30.785 54.340 -19.044 1.00 46.67 140 THR D C 1
ATOM 9076 O O . THR D 1 141 ? 29.831 54.159 -18.299 1.00 46.25 140 THR D O 1
ATOM 9080 N N . SER D 1 142 ? 30.948 53.657 -20.159 1.00 46.35 141 SER D N 1
ATOM 9081 C CA . SER D 1 142 ? 30.016 52.606 -20.530 1.00 46.45 141 SER D CA 1
ATOM 9082 C C . SER D 1 142 ? 30.533 51.294 -19.990 1.00 45.45 141 SER D C 1
ATOM 9083 O O . SER D 1 142 ? 31.676 50.900 -20.237 1.00 45.10 141 SER D O 1
ATOM 9086 N N . VAL D 1 143 ? 29.663 50.628 -19.245 1.00 44.91 142 VAL D N 1
ATOM 9087 C CA . VAL D 1 143 ? 29.998 49.376 -18.581 1.00 43.66 142 VAL D CA 1
ATOM 9088 C C . VAL D 1 143 ? 28.940 48.302 -18.829 1.00 44.38 142 VAL D C 1
ATOM 9089 O O . VAL D 1 143 ? 27.772 48.606 -19.108 1.00 44.94 142 VAL D O 1
ATOM 9093 N N . PRO D 1 144 ? 29.359 47.043 -18.781 1.00 44.50 143 PRO D N 1
ATOM 9094 C CA . PRO D 1 144 ? 28.476 45.896 -18.981 1.00 43.57 143 PRO D CA 1
ATOM 9095 C C . PRO D 1 144 ? 27.480 45.810 -17.889 1.00 44.93 143 PRO D C 1
ATOM 9096 O O . PRO D 1 144 ? 27.821 45.978 -16.720 1.00 45.31 143 PRO D O 1
ATOM 9100 N N . ALA D 1 145 ? 26.238 45.568 -18.288 1.00 44.59 144 ALA D N 1
ATOM 9101 C CA . ALA D 1 145 ? 25.135 45.348 -17.362 1.00 44.93 144 ALA D CA 1
ATOM 9102 C C . ALA D 1 145 ? 24.323 44.150 -17.848 1.00 45.22 144 ALA D C 1
ATOM 9103 O O . ALA D 1 145 ? 24.867 43.112 -18.181 1.00 44.99 144 ALA D O 1
ATOM 9105 N N . LYS D 1 146 ? 23.016 44.290 -17.861 1.00 46.90 145 LYS D N 1
ATOM 9106 C CA . LYS D 1 146 ? 22.166 43.263 -18.445 1.00 48.33 145 LYS D CA 1
ATOM 9107 C C . LYS D 1 146 ? 20.977 43.894 -19.170 1.00 47.03 145 LYS D C 1
ATOM 9108 O O . LYS D 1 146 ? 20.454 44.931 -18.768 1.00 47.83 145 LYS D O 1
ATOM 9113 N N . THR D 1 147 ? 20.592 43.263 -20.270 1.00 45.97 146 THR D N 1
ATOM 9114 C CA . THR D 1 147 ? 19.476 43.732 -21.061 1.00 45.36 146 THR D CA 1
ATOM 9115 C C . THR D 1 147 ? 18.197 43.667 -20.238 1.00 43.47 146 THR D C 1
ATOM 9116 O O . THR D 1 147 ? 18.007 42.759 -19.498 1.00 43.67 146 THR D O 1
ATOM 9120 N N . PRO D 1 148 ? 17.315 44.645 -20.368 1.00 42.94 147 PRO D N 1
ATOM 9121 C CA . PRO D 1 148 ? 16.089 44.542 -19.603 1.00 42.34 147 PRO D CA 1
ATOM 9122 C C . PRO D 1 148 ? 15.282 43.325 -19.964 1.00 43.07 147 PRO D C 1
ATOM 9123 O O . PRO D 1 148 ? 15.391 42.817 -21.104 1.00 44.68 147 PRO D O 1
ATOM 9127 N N . ASP D 1 149 ? 14.481 42.877 -18.998 1.00 42.32 148 ASP D N 1
ATOM 9128 C CA . ASP D 1 149 ? 13.568 41.755 -19.180 1.00 43.43 148 ASP D CA 1
ATOM 9129 C C . ASP D 1 149 ? 12.266 42.239 -19.787 1.00 43.08 148 ASP D C 1
ATOM 9130 O O . ASP D 1 149 ? 11.521 41.485 -20.407 1.00 43.74 148 ASP D O 1
ATOM 9135 N N . GLY D 1 150 ? 12.025 43.526 -19.610 1.00 42.98 149 GLY D N 1
ATOM 9136 C CA . GLY D 1 150 ? 10.848 44.181 -20.147 1.00 43.14 149 GLY D CA 1
ATOM 9137 C C . GLY D 1 15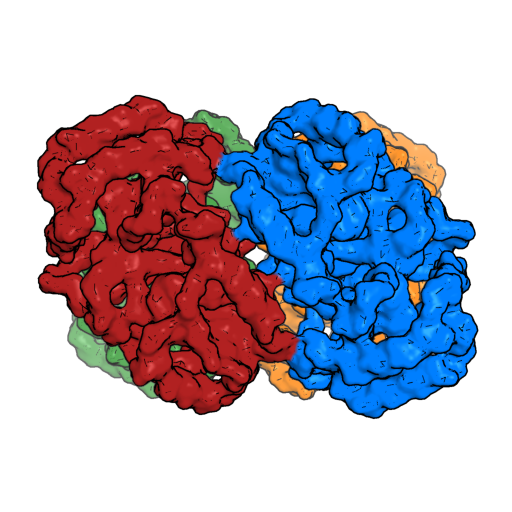0 ? 11.145 45.628 -20.486 1.00 43.10 149 GLY D C 1
ATOM 9138 O O . GLY D 1 150 ? 11.916 46.288 -19.778 1.00 43.96 149 GLY D O 1
ATOM 9139 N N . ILE D 1 151 ? 10.543 46.094 -21.578 1.00 42.36 150 ILE D N 1
ATOM 9140 C CA . ILE D 1 151 ? 10.667 47.470 -22.042 1.00 43.04 150 ILE D CA 1
ATOM 9141 C C . ILE D 1 151 ? 9.288 47.999 -22.321 1.00 43.53 150 ILE D C 1
ATOM 9142 O O . ILE D 1 151 ? 8.550 47.424 -23.105 1.00 45.23 150 ILE D O 1
ATOM 9147 N N . VAL D 1 152 ? 8.928 49.077 -21.650 1.00 43.30 151 VAL D N 1
ATOM 9148 C CA . VAL D 1 152 ? 7.600 49.678 -21.814 1.00 43.59 151 VAL D CA 1
ATOM 9149 C C . VAL D 1 152 ? 7.718 51.161 -22.110 1.00 43.98 151 VAL D C 1
ATOM 9150 O O . VAL D 1 152 ? 8.068 51.931 -21.246 1.00 44.44 151 VAL D O 1
ATOM 9154 N N . VAL D 1 153 ? 7.464 51.547 -23.352 1.00 43.79 152 VAL D N 1
ATOM 9155 C CA . VAL D 1 153 ? 7.598 52.933 -23.769 1.00 43.50 152 VAL D CA 1
ATOM 9156 C C . VAL D 1 153 ? 6.290 53.502 -24.219 1.00 44.57 152 VAL D C 1
ATOM 9157 O O . VAL D 1 153 ? 5.706 53.062 -25.203 1.00 45.81 152 VAL D O 1
ATOM 9161 N N . ASP D 1 154 ? 5.857 54.506 -23.479 1.00 45.49 153 ASP D N 1
ATOM 9162 C CA . ASP D 1 154 ? 4.621 55.202 -23.728 1.00 45.93 153 ASP D CA 1
ATOM 9163 C C . ASP D 1 154 ? 4.898 56.437 -24.540 1.00 46.15 153 ASP D C 1
ATOM 9164 O O . ASP D 1 154 ? 5.502 57.392 -24.066 1.00 46.24 153 ASP D O 1
ATOM 9169 N N . ILE D 1 155 ? 4.416 56.414 -25.769 1.00 46.56 154 ILE D N 1
ATOM 9170 C CA . ILE D 1 155 ? 4.692 57.461 -26.742 1.00 47.29 154 ILE D CA 1
ATOM 9171 C C . ILE D 1 155 ? 4.095 58.794 -26.339 1.00 47.83 154 ILE D C 1
ATOM 9172 O O . ILE D 1 155 ? 4.623 59.842 -26.699 1.00 47.61 154 ILE D O 1
ATOM 9177 N N . ASP D 1 156 ? 3.011 58.760 -25.573 1.00 48.91 155 ASP D N 1
ATOM 9178 C CA . ASP D 1 156 ? 2.413 60.010 -25.069 1.00 51.26 155 ASP D CA 1
ATOM 9179 C C . ASP D 1 156 ? 3.423 60.674 -24.146 1.00 50.36 155 ASP D C 1
ATOM 9180 O O . ASP D 1 156 ? 3.664 61.867 -24.239 1.00 50.08 155 ASP D O 1
ATOM 9185 N N . VAL D 1 157 ? 4.035 59.885 -23.270 1.00 49.48 156 VAL D N 1
ATOM 9186 C CA . VAL D 1 157 ? 5.020 60.432 -22.344 1.00 48.76 156 VAL D CA 1
ATOM 9187 C C . VAL D 1 157 ? 6.225 60.989 -23.131 1.00 49.44 156 VAL D C 1
ATOM 9188 O O . VAL D 1 157 ? 6.720 62.089 -22.848 1.00 49.15 156 VAL D O 1
ATOM 9192 N N . ILE D 1 158 ? 6.657 60.249 -24.149 1.00 48.97 157 ILE D N 1
ATOM 9193 C CA . ILE D 1 158 ? 7.819 60.666 -24.929 1.00 49.81 157 ILE D CA 1
ATOM 9194 C C . ILE D 1 158 ? 7.514 61.951 -25.701 1.00 51.16 157 ILE D C 1
ATOM 9195 O O . ILE D 1 158 ? 8.387 62.786 -25.867 1.00 50.57 157 ILE D O 1
ATOM 9200 N N . LYS D 1 159 ? 6.266 62.096 -26.148 1.00 52.58 158 LYS D N 1
ATOM 9201 C CA . LYS D 1 159 ? 5.804 63.315 -26.854 1.00 54.39 158 LYS D CA 1
ATOM 9202 C C . LYS D 1 159 ? 6.109 64.542 -26.011 1.00 52.89 158 LYS D C 1
ATOM 9203 O O . LYS D 1 159 ? 6.434 65.596 -26.522 1.00 53.06 158 LYS D O 1
ATOM 9206 N N . GLY D 1 160 ? 5.975 64.382 -24.710 1.00 52.04 159 GLY D N 1
ATOM 9207 C CA . GLY D 1 160 ? 6.079 65.488 -23.783 1.00 52.16 159 GLY D CA 1
ATOM 9208 C C . GLY D 1 160 ? 7.481 65.715 -23.249 1.00 52.75 159 GLY D C 1
ATOM 9209 O O . GLY D 1 160 ? 7.688 66.573 -22.406 1.00 53.02 159 GLY D O 1
ATOM 9210 N N . SER D 1 161 ? 8.454 64.953 -23.738 1.00 53.34 160 SER D N 1
ATOM 9211 C CA . SER D 1 161 ? 9.833 65.120 -23.264 1.00 53.72 160 SER D CA 1
ATOM 9212 C C . SER D 1 161 ? 10.484 66.328 -23.931 1.00 52.57 160 SER D C 1
ATOM 9213 O O . SER D 1 161 ? 10.050 66.775 -24.975 1.00 52.83 160 SER D O 1
ATOM 9216 N N . PRO D 1 162 ? 11.524 66.871 -23.308 1.00 52.20 161 PRO D N 1
ATOM 9217 C CA . PRO D 1 162 ? 12.233 67.991 -23.916 1.00 51.84 161 PRO D CA 1
ATOM 9218 C C . PRO D 1 162 ? 12.959 67.569 -25.156 1.00 51.42 161 PRO D C 1
ATOM 9219 O O . PRO D 1 162 ? 13.476 66.446 -25.220 1.00 50.14 161 PRO D O 1
ATOM 9223 N N . GLU D 1 163 ? 12.982 68.481 -26.130 1.00 51.36 162 GLU D N 1
ATOM 9224 C CA . GLU D 1 163 ? 13.499 68.174 -27.463 1.00 51.31 162 GLU D CA 1
ATOM 9225 C C . GLU D 1 163 ? 14.949 67.670 -27.400 1.00 49.40 162 GLU D C 1
ATOM 9226 O O . GLU D 1 163 ? 15.362 66.845 -28.194 1.00 47.88 162 GLU D O 1
ATOM 9229 N N . LYS D 1 164 ? 15.718 68.148 -26.438 1.00 47.55 163 LYS D N 1
ATOM 9230 C CA . LYS D 1 164 ? 17.123 67.763 -26.402 1.00 45.91 163 LYS D CA 1
ATOM 9231 C C . LYS D 1 164 ? 17.282 66.235 -26.334 1.00 44.93 163 LYS D C 1
ATOM 9232 O O . LYS D 1 164 ? 18.231 65.681 -26.863 1.00 42.36 163 LYS D O 1
ATOM 9238 N N . PHE D 1 165 ? 16.341 65.554 -25.699 1.00 43.69 164 PHE D N 1
ATOM 9239 C CA . PHE D 1 165 ? 16.440 64.116 -25.601 1.00 43.89 164 PHE D CA 1
ATOM 9240 C C . PHE D 1 165 ? 16.071 63.474 -26.912 1.00 43.45 164 PHE D C 1
ATOM 9241 O O . PHE D 1 165 ? 16.576 62.406 -27.239 1.00 42.58 164 PHE D O 1
ATOM 9249 N N . ILE D 1 166 ? 15.200 64.112 -27.678 1.00 42.34 165 ILE D N 1
ATOM 9250 C CA . ILE D 1 166 ? 14.790 63.533 -28.957 1.00 42.51 165 ILE D CA 1
ATOM 9251 C C . ILE D 1 166 ? 15.959 63.638 -29.907 1.00 43.49 165 ILE D C 1
ATOM 9252 O O . ILE D 1 166 ? 16.296 62.667 -30.589 1.00 43.54 165 ILE D O 1
ATOM 9257 N N . TYR D 1 167 ? 16.621 64.799 -29.895 1.00 42.78 166 TYR D N 1
ATOM 9258 C CA . TYR D 1 167 ? 17.768 65.017 -30.780 1.00 43.19 166 TYR D CA 1
ATOM 9259 C C . TYR D 1 167 ? 18.862 64.056 -30.402 1.00 43.15 166 TYR D C 1
ATOM 9260 O O . TYR D 1 167 ? 19.555 63.514 -31.258 1.00 43.82 166 TYR D O 1
ATOM 9269 N N . SER D 1 168 ? 18.987 63.818 -29.108 1.00 42.34 167 SER D N 1
ATOM 9270 C CA . SER D 1 168 ? 19.994 62.902 -28.615 1.00 43.12 167 SER D CA 1
ATOM 9271 C C . SER D 1 168 ? 19.712 61.516 -29.140 1.00 43.35 167 SER D C 1
ATOM 9272 O O . SER D 1 168 ? 20.611 60.792 -29.550 1.00 42.68 167 SER D O 1
ATOM 9275 N N . GLY D 1 169 ? 18.434 61.156 -29.129 1.00 43.83 168 GLY D N 1
ATOM 9276 C CA . GLY D 1 169 ? 17.995 59.854 -29.621 1.00 43.93 168 GLY D CA 1
ATOM 9277 C C . GLY D 1 169 ? 18.249 59.684 -31.107 1.00 44.12 168 GLY D C 1
ATOM 9278 O O . GLY D 1 169 ? 18.694 58.636 -31.545 1.00 44.14 168 GLY D O 1
ATOM 9279 N N . ILE D 1 170 ? 17.964 60.723 -31.880 1.00 43.75 169 ILE D N 1
ATOM 9280 C CA . ILE D 1 170 ? 18.204 60.684 -33.314 1.00 43.37 169 ILE D CA 1
ATOM 9281 C C . ILE D 1 170 ? 19.686 60.381 -33.552 1.00 44.52 169 ILE D C 1
ATOM 9282 O O . ILE D 1 170 ? 20.075 59.594 -34.421 1.00 44.85 169 ILE D O 1
ATOM 9287 N N . GLY D 1 171 ? 20.517 60.990 -32.725 1.00 44.14 170 GLY D N 1
ATOM 9288 C CA . GLY D 1 171 ? 21.952 60.877 -32.896 1.00 43.41 170 GLY D CA 1
ATOM 9289 C C . GLY D 1 171 ? 22.437 59.480 -32.610 1.00 43.36 170 GLY D C 1
ATOM 9290 O O . GLY D 1 171 ? 23.288 58.966 -33.325 1.00 43.66 170 GLY D O 1
ATOM 9291 N N . ASP D 1 172 ? 21.878 58.844 -31.587 1.00 43.66 171 ASP D N 1
ATOM 9292 C CA . ASP D 1 172 ? 22.348 57.506 -31.172 1.00 44.87 171 ASP D CA 1
ATOM 9293 C C . ASP D 1 172 ? 21.809 56.475 -32.163 1.00 45.68 171 ASP D C 1
ATOM 9294 O O . ASP D 1 172 ? 22.393 55.435 -32.354 1.00 48.76 171 ASP D O 1
ATOM 9299 N N . LEU D 1 173 ? 20.716 56.808 -32.834 1.00 46.00 172 LEU D N 1
ATOM 9300 C CA . LEU D 1 173 ? 20.082 55.877 -33.789 1.00 46.66 172 LEU D CA 1
ATOM 9301 C C . LEU D 1 173 ? 20.855 55.825 -35.088 1.00 46.70 172 LEU D C 1
ATOM 9302 O O . LEU D 1 173 ? 21.201 54.749 -35.594 1.00 44.54 172 LEU D O 1
ATOM 9307 N N . VAL D 1 174 ? 21.122 57.009 -35.615 1.00 45.25 173 VAL D N 1
ATOM 9308 C CA . VAL D 1 174 ? 21.791 57.121 -36.891 1.00 46.16 173 VAL D CA 1
ATOM 9309 C C . VAL D 1 174 ? 23.169 56.471 -36.841 1.00 44.35 173 VAL D C 1
ATOM 9310 O O . VAL D 1 174 ? 23.691 56.048 -37.847 1.00 43.95 173 VAL D O 1
ATOM 9314 N N . SER D 1 175 ? 23.746 56.387 -35.654 1.00 44.47 174 SER D N 1
ATOM 9315 C CA . SER D 1 175 ? 25.078 55.807 -35.503 1.00 44.89 174 SER D CA 1
ATOM 9316 C C . SER D 1 175 ? 25.142 54.354 -35.943 1.00 44.09 174 SER D C 1
ATOM 9317 O O . SER D 1 175 ? 26.216 53.820 -36.158 1.00 45.00 174 SER D O 1
ATOM 9320 N N . ASN D 1 176 ? 23.991 53.714 -36.075 1.00 43.46 175 ASN D N 1
ATOM 9321 C CA . ASN D 1 176 ? 23.957 52.306 -36.488 1.00 45.37 175 ASN D CA 1
ATOM 9322 C C . ASN D 1 176 ? 24.551 52.168 -37.893 1.00 44.00 175 ASN D C 1
ATOM 9323 O O . ASN D 1 176 ? 25.178 51.174 -38.216 1.00 43.55 175 ASN D O 1
ATOM 9328 N N . ILE D 1 177 ? 24.383 53.196 -38.710 1.00 42.86 176 ILE D N 1
ATOM 9329 C CA . ILE D 1 177 ? 24.852 53.127 -40.089 1.00 44.68 176 ILE D CA 1
ATOM 9330 C C . ILE D 1 177 ? 26.377 53.037 -40.144 1.00 45.32 176 ILE D C 1
ATOM 9331 O O . ILE D 1 177 ? 26.927 52.197 -40.836 1.00 45.50 176 ILE D O 1
ATOM 9336 N N . THR D 1 178 ? 27.054 53.902 -39.404 1.00 44.50 177 THR D N 1
ATOM 9337 C CA . THR D 1 178 ? 28.520 53.885 -39.386 1.00 43.21 177 THR D CA 1
ATOM 9338 C C . THR D 1 178 ? 29.075 52.718 -38.542 1.00 43.51 177 THR D C 1
ATOM 9339 O O . THR D 1 178 ? 30.150 52.166 -38.844 1.00 43.07 177 THR D O 1
ATOM 9343 N N . ALA D 1 179 ? 28.333 52.321 -37.511 1.00 42.80 178 ALA D N 1
ATOM 9344 C CA . ALA D 1 179 ? 28.768 51.214 -36.668 1.00 43.15 178 ALA D CA 1
ATOM 9345 C C . ALA D 1 179 ? 28.853 49.922 -37.487 1.00 43.13 178 ALA D C 1
ATOM 9346 O O . ALA D 1 179 ? 29.821 49.158 -37.394 1.00 42.84 178 ALA D O 1
ATOM 9348 N N . LEU D 1 180 ? 27.831 49.696 -38.303 1.00 44.01 179 LEU D N 1
ATOM 9349 C CA . LEU D 1 180 ? 27.756 48.477 -39.095 1.00 43.34 179 LEU D CA 1
ATOM 9350 C C . LEU D 1 180 ? 28.856 48.478 -40.118 1.00 42.78 179 LEU D C 1
ATOM 9351 O O . LEU D 1 180 ? 29.439 47.451 -40.401 1.00 44.44 179 LEU D O 1
ATOM 9356 N N . TYR D 1 181 ? 29.175 49.641 -4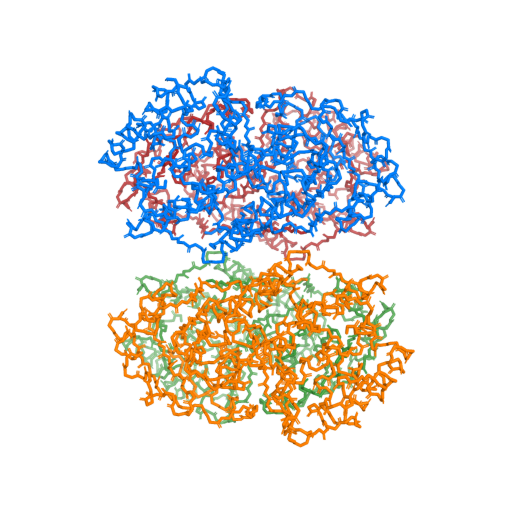0.657 1.00 43.28 180 TYR D N 1
ATOM 9357 C CA . TYR D 1 181 ? 30.253 49.744 -41.668 1.00 43.58 180 TYR D CA 1
ATOM 9358 C C . TYR D 1 181 ? 31.616 49.418 -41.028 1.00 43.12 180 TYR D C 1
ATOM 9359 O O . TYR D 1 181 ? 32.431 48.686 -41.578 1.00 42.94 180 TYR D O 1
ATOM 9368 N N . ASP D 1 182 ? 31.843 49.956 -39.849 1.00 43.14 181 ASP D N 1
ATOM 9369 C CA . ASP D 1 182 ? 33.088 49.691 -39.131 1.00 43.97 181 ASP D CA 1
ATOM 9370 C C . ASP D 1 182 ? 33.178 48.211 -38.805 1.00 43.97 181 ASP D C 1
ATOM 9371 O O . ASP D 1 182 ? 34.262 47.618 -38.834 1.00 43.30 181 ASP D O 1
ATOM 9376 N N . TRP D 1 183 ? 32.033 47.618 -38.485 1.00 44.00 182 TRP D N 1
ATOM 9377 C CA . TRP D 1 183 ? 31.991 46.207 -38.086 1.00 43.34 182 TRP D CA 1
ATOM 9378 C C . TRP D 1 183 ? 32.402 45.330 -39.276 1.00 44.11 182 TRP D C 1
ATOM 9379 O O . TRP D 1 183 ? 33.212 44.404 -39.148 1.00 43.67 182 TRP D O 1
ATOM 9390 N N . LYS D 1 184 ? 31.904 45.681 -40.452 1.00 43.68 183 LYS D N 1
ATOM 9391 C CA . LYS D 1 184 ? 32.236 44.933 -41.658 1.00 44.78 183 LYS D CA 1
ATOM 9392 C C . LYS D 1 184 ? 33.714 45.099 -41.967 1.00 45.04 183 LYS D C 1
ATOM 9393 O O . LYS D 1 184 ? 34.369 44.150 -42.396 1.00 46.02 183 LYS D O 1
ATOM 9398 N N . PHE D 1 185 ? 34.234 46.304 -41.748 1.00 44.99 184 PHE D N 1
ATOM 9399 C CA . PHE D 1 185 ? 35.674 46.604 -41.989 1.00 45.31 184 PHE D CA 1
ATOM 9400 C C . PHE D 1 185 ? 36.534 45.765 -41.049 1.00 45.75 184 PHE D C 1
ATOM 9401 O O . PHE D 1 185 ? 37.588 45.236 -41.415 1.00 46.02 184 PHE D O 1
ATOM 9409 N N . GLU D 1 186 ? 36.026 45.608 -39.847 1.00 45.05 185 GLU D N 1
ATOM 9410 C CA . GLU D 1 186 ? 36.740 44.895 -38.816 1.00 47.02 185 GLU D CA 1
ATOM 9411 C C . GLU D 1 186 ? 36.859 43.451 -39.234 1.00 47.57 185 GLU D C 1
ATOM 9412 O O . GLU D 1 186 ? 37.925 42.850 -39.158 1.00 46.45 185 GLU D O 1
ATOM 9418 N N . GLU D 1 187 ? 35.745 42.911 -39.706 1.00 48.42 186 GLU D N 1
ATOM 9419 C CA . GLU D 1 187 ? 35.692 41.504 -40.101 1.00 49.05 186 GLU D CA 1
ATOM 9420 C C . GLU D 1 187 ? 36.618 41.257 -41.278 1.00 48.73 186 GLU D C 1
ATOM 9421 O O . GLU D 1 187 ? 37.294 40.245 -41.342 1.00 48.72 186 GLU D O 1
ATOM 9427 N N . GLU D 1 188 ? 36.640 42.181 -42.221 1.00 49.26 187 GLU D N 1
ATOM 9428 C CA . GLU D 1 188 ? 37.498 42.029 -43.391 1.00 50.03 187 GLU D CA 1
ATOM 9429 C C . GLU D 1 188 ? 38.955 41.942 -42.953 1.00 50.41 187 GLU D C 1
ATOM 9430 O O . GLU D 1 188 ? 39.793 41.373 -43.641 1.00 51.10 187 GLU D O 1
ATOM 9436 N N . ASN D 1 189 ? 39.236 42.507 -41.792 1.00 50.97 188 ASN D N 1
ATOM 9437 C CA . ASN D 1 189 ? 40.588 42.531 -41.234 1.00 50.96 188 ASN D CA 1
ATOM 9438 C C . ASN D 1 189 ? 40.742 41.467 -40.163 1.00 52.14 188 ASN D C 1
ATOM 9439 O O . ASN D 1 189 ? 41.645 41.530 -39.324 1.00 52.56 188 ASN D O 1
ATOM 9444 N N . HIS D 1 190 ? 39.826 40.504 -40.197 1.00 52.51 189 HIS D N 1
ATOM 9445 C CA . HIS D 1 190 ? 39.879 39.318 -39.331 1.00 52.90 189 HIS D CA 1
ATOM 9446 C C . HIS D 1 190 ? 39.952 39.618 -37.852 1.00 51.81 189 HIS D C 1
ATOM 9447 O O . HIS D 1 190 ? 40.513 38.843 -37.090 1.00 50.92 189 HIS D O 1
ATOM 9454 N N . LYS D 1 191 ? 39.383 40.742 -37.456 1.00 51.36 190 LYS D N 1
ATOM 9455 C CA . LYS D 1 191 ? 39.435 41.169 -36.055 1.00 52.29 190 LYS D CA 1
ATOM 9456 C C . LYS D 1 191 ? 38.093 41.000 -35.364 1.00 50.94 190 LYS D C 1
ATOM 9457 O O . LYS D 1 191 ? 37.907 41.391 -34.206 1.00 50.22 190 LYS D O 1
ATOM 9463 N N . SER D 1 192 ? 37.154 40.443 -36.101 1.00 50.76 191 SER D N 1
ATOM 9464 C CA . SER D 1 192 ? 35.901 39.956 -35.514 1.00 51.44 191 SER D CA 1
ATOM 9465 C C . SER D 1 192 ? 35.020 39.246 -36.532 1.00 51.16 191 SER D C 1
ATOM 9466 O O . SER D 1 192 ? 35.323 39.171 -37.722 1.00 51.56 191 SER D O 1
ATOM 9469 N N . ILE D 1 193 ? 33.931 38.708 -36.025 1.00 51.58 192 ILE D N 1
ATOM 9470 C CA . ILE D 1 193 ? 32.953 38.011 -36.850 1.00 52.16 192 ILE D CA 1
ATOM 9471 C C . ILE D 1 193 ? 31.563 38.620 -36.683 1.00 50.64 192 ILE D C 1
ATOM 9472 O O . ILE D 1 193 ? 31.083 38.832 -35.581 1.00 50.33 192 ILE D O 1
ATOM 9477 N N . ILE D 1 194 ? 30.942 38.928 -37.809 1.00 49.96 193 ILE D N 1
ATOM 9478 C CA . ILE D 1 194 ? 29.627 39.561 -37.821 1.00 49.64 193 ILE D CA 1
ATOM 9479 C C . ILE D 1 194 ? 28.495 38.570 -37.511 1.00 48.86 193 ILE D C 1
ATOM 9480 O O . ILE D 1 194 ? 28.507 37.400 -37.911 1.00 46.44 193 ILE D O 1
ATOM 9485 N N . ASP D 1 195 ? 27.538 39.081 -36.755 1.00 47.97 194 ASP D N 1
ATOM 9486 C CA . ASP D 1 195 ? 26.312 38.363 -36.457 1.00 46.99 194 ASP D CA 1
ATOM 9487 C C . ASP D 1 195 ? 25.205 38.842 -37.404 1.00 44.86 194 ASP D C 1
ATOM 9488 O O . ASP D 1 195 ? 24.666 39.958 -37.300 1.00 43.64 194 ASP D O 1
ATOM 9493 N N . ASP D 1 196 ? 24.902 37.978 -38.351 1.00 43.20 195 ASP D N 1
ATOM 9494 C CA . ASP D 1 196 ? 24.049 38.347 -39.477 1.00 42.31 195 ASP D CA 1
ATOM 9495 C C . ASP D 1 196 ? 22.691 38.835 -39.034 1.00 42.21 195 ASP D C 1
ATOM 9496 O O . ASP D 1 196 ? 22.188 39.846 -39.528 1.00 43.28 195 ASP D O 1
ATOM 9501 N N . PHE D 1 197 ? 22.096 38.148 -38.074 1.00 41.72 196 PHE D N 1
ATOM 9502 C CA . PHE D 1 197 ? 20.760 38.544 -37.647 1.00 41.39 196 PHE D CA 1
ATOM 9503 C C . PHE D 1 197 ? 20.832 39.883 -36.950 1.00 41.78 196 PHE D C 1
ATOM 9504 O O . PHE D 1 197 ? 19.954 40.734 -37.135 1.00 43.17 196 PHE D O 1
ATOM 9512 N N . ALA D 1 198 ? 21.869 40.085 -36.142 1.00 42.06 197 ALA D N 1
ATOM 9513 C CA . ALA D 1 198 ? 22.001 41.368 -35.439 1.00 41.44 197 ALA D CA 1
ATOM 9514 C C . ALA D 1 198 ? 22.053 42.481 -36.485 1.00 41.57 197 ALA D C 1
ATOM 9515 O O . ALA D 1 198 ? 21.413 43.526 -36.348 1.00 43.43 197 ALA D O 1
ATOM 9517 N N . VAL D 1 199 ? 22.811 42.251 -37.549 1.00 42.65 198 VAL D N 1
ATOM 9518 C CA . VAL D 1 199 ? 22.989 43.281 -38.588 1.00 41.73 198 VAL D CA 1
ATOM 9519 C C . VAL D 1 199 ? 21.634 43.558 -39.236 1.00 43.62 198 VAL D C 1
ATOM 9520 O O . VAL D 1 199 ? 21.251 44.686 -39.508 1.00 45.06 198 VAL D O 1
ATOM 9532 N N . ILE D 1 201 ? 18.505 43.255 -38.165 1.00 49.26 200 ILE D N 1
ATOM 9533 C CA . ILE D 1 201 ? 17.487 43.984 -37.412 1.00 51.64 200 ILE D CA 1
ATOM 9534 C C . ILE D 1 201 ? 17.894 45.428 -37.144 1.00 51.19 200 ILE D C 1
ATOM 9535 O O . ILE D 1 201 ? 17.082 46.337 -37.294 1.00 51.53 200 ILE D O 1
ATOM 9540 N N . SER D 1 202 ? 19.154 45.629 -36.797 1.00 50.75 201 SER D N 1
ATOM 9541 C CA . SER D 1 202 ? 19.646 46.970 -36.562 1.00 51.87 201 SER D CA 1
ATOM 9542 C C . SER D 1 202 ? 19.433 47.742 -37.890 1.00 52.88 201 SER D C 1
ATOM 9543 O O . SER D 1 202 ? 18.820 48.807 -37.938 1.00 53.04 201 SER D O 1
ATOM 9546 N N . LYS D 1 203 ? 19.886 47.163 -38.989 1.00 53.02 202 LYS D N 1
ATOM 9547 C CA . LYS D 1 203 ? 19.778 47.826 -40.294 1.00 52.46 202 LYS D CA 1
ATOM 9548 C C . LYS D 1 203 ? 18.316 48.142 -40.616 1.00 51.73 202 LYS D C 1
ATOM 9549 O O . LYS D 1 203 ? 17.980 49.232 -41.108 1.00 50.19 202 LYS D O 1
ATOM 9555 N N . LYS D 1 204 ? 17.426 47.203 -40.325 1.00 52.29 203 LYS D N 1
ATOM 9556 C CA . LYS D 1 204 ? 15.993 47.411 -40.650 1.00 53.17 203 LYS D CA 1
ATOM 9557 C C . LYS D 1 204 ? 15.396 48.519 -39.782 1.00 53.93 203 LYS D C 1
ATOM 9558 O O . LYS D 1 204 ? 14.549 49.277 -40.231 1.00 54.25 203 LYS D O 1
ATOM 9561 N N . SER D 1 205 ? 15.829 48.609 -38.535 1.00 54.32 204 SER D N 1
ATOM 9562 C CA . SER D 1 205 ? 15.230 49.586 -37.640 1.00 55.30 204 SER D CA 1
ATOM 9563 C C . SER D 1 205 ? 15.575 50.967 -38.196 1.00 54.59 204 SER D C 1
ATOM 9564 O O . SER D 1 205 ? 14.704 51.808 -38.465 1.00 55.24 204 SER D O 1
ATOM 9567 N N . VAL D 1 206 ? 16.862 51.148 -38.426 1.00 53.03 205 VAL D N 1
ATOM 9568 C CA . VAL D 1 206 ? 17.396 52.406 -38.887 1.00 52.66 205 VAL D CA 1
ATOM 9569 C C . VAL D 1 206 ? 16.745 52.844 -40.211 1.00 53.71 205 VAL D C 1
ATOM 9570 O O . VAL D 1 206 ? 16.309 53.992 -40.374 1.00 53.52 205 VAL D O 1
ATOM 9574 N N . ASN D 1 207 ? 16.676 51.925 -41.161 1.00 53.73 206 ASN D N 1
ATOM 9575 C CA . ASN D 1 207 ? 16.195 52.275 -42.503 1.00 54.71 206 ASN D CA 1
ATOM 9576 C C . ASN D 1 207 ? 14.718 52.621 -42.471 1.00 55.15 206 ASN D C 1
ATOM 9577 O O . ASN D 1 207 ? 14.209 53.420 -43.259 1.00 56.26 206 ASN D O 1
ATOM 9582 N N . SER D 1 208 ? 14.020 52.047 -41.518 1.00 55.95 207 SER D N 1
ATOM 9583 C CA . SER D 1 208 ? 12.595 52.333 -41.370 1.00 56.60 207 SER D CA 1
ATOM 9584 C C . SER D 1 208 ? 12.432 53.789 -40.918 1.00 56.52 207 SER D C 1
ATOM 9585 O O . SER D 1 208 ? 11.584 54.549 -41.395 1.00 55.14 207 SER D O 1
ATOM 9588 N N . PHE D 1 209 ? 13.280 54.160 -39.980 1.00 56.78 208 PHE D N 1
ATOM 9589 C CA . PHE D 1 209 ? 13.235 55.488 -39.375 1.00 56.77 208 PHE D CA 1
ATOM 9590 C C . PHE D 1 209 ? 13.634 56.556 -40.374 1.00 57.72 208 PHE D C 1
ATOM 9591 O O . PHE D 1 209 ? 12.937 57.541 -40.578 1.00 56.39 208 PHE D O 1
ATOM 9599 N N . VAL D 1 210 ? 14.780 56.337 -40.984 1.00 59.73 209 VAL D N 1
ATOM 9600 C CA . VAL D 1 210 ? 15.322 57.265 -41.981 1.00 61.84 209 VAL D CA 1
ATOM 9601 C C . VAL D 1 210 ? 14.363 57.561 -43.146 1.00 63.96 209 VAL D C 1
ATOM 9602 O O . VAL D 1 210 ? 14.449 58.614 -43.776 1.00 64.57 209 VAL D O 1
ATOM 9606 N N . ARG D 1 211 ? 13.441 56.650 -43.425 1.00 65.67 210 ARG D N 1
ATOM 9607 C CA . ARG D 1 211 ? 12.552 56.836 -44.560 1.00 67.23 210 ARG D CA 1
ATOM 9608 C C . ARG D 1 211 ? 11.243 57.509 -44.167 1.00 67.64 210 ARG D C 1
ATOM 9609 O O . ARG D 1 211 ? 10.477 57.941 -45.016 1.00 68.00 210 ARG D O 1
ATOM 9617 N N . THR D 1 212 ? 10.980 57.561 -42.872 1.00 68.50 211 THR D N 1
ATOM 9618 C CA . THR D 1 212 ? 9.686 58.040 -42.371 1.00 69.23 211 THR D CA 1
ATOM 9619 C C . THR D 1 212 ? 9.524 59.528 -42.602 1.00 69.90 211 THR D C 1
ATOM 9620 O O . THR D 1 212 ? 10.304 60.335 -42.111 1.00 70.32 211 THR D O 1
ATOM 9624 N N . ASP D 1 213 ? 8.493 59.882 -43.353 1.00 70.72 212 ASP D N 1
ATOM 9625 C CA . ASP D 1 213 ? 8.128 61.294 -43.547 1.00 70.97 212 ASP D CA 1
ATOM 9626 C C . ASP D 1 213 ? 7.716 61.885 -42.222 1.00 70.29 212 ASP D C 1
ATOM 9627 O O . ASP D 1 213 ? 7.168 61.189 -41.356 1.00 70.36 212 ASP D O 1
ATOM 9632 N N . PHE D 1 214 ? 7.965 63.180 -42.079 1.00 69.30 213 PHE D N 1
ATOM 9633 C CA . PHE D 1 214 ? 7.611 63.875 -40.835 1.00 68.52 213 PHE D CA 1
ATOM 9634 C C . PHE D 1 214 ? 7.466 65.387 -40.905 1.00 66.07 213 PHE D C 1
ATOM 9635 O O . PHE D 1 214 ? 8.221 66.112 -41.554 1.00 64.71 213 PHE D O 1
ATOM 9643 N N . LYS D 1 215 ? 6.443 65.821 -40.192 1.00 64.61 214 LYS D N 1
ATOM 9644 C CA . LYS D 1 215 ? 6.127 67.235 -40.052 1.00 63.84 214 LYS D CA 1
ATOM 9645 C C . LYS D 1 215 ? 7.076 67.793 -38.997 1.00 62.14 214 LYS D C 1
ATOM 9646 O O . LYS D 1 215 ? 7.763 68.784 -39.225 1.00 63.14 214 LYS D O 1
ATOM 9650 N N . SER D 1 216 ? 7.104 67.144 -37.839 1.00 59.06 215 SER D N 1
ATOM 9651 C CA . SER D 1 216 ? 8.006 67.560 -36.764 1.00 57.13 215 SER D CA 1
ATOM 9652 C C . SER D 1 216 ? 8.548 66.410 -35.949 1.00 55.73 215 SER D C 1
ATOM 9653 O O . SER D 1 216 ? 8.115 65.270 -36.073 1.00 54.70 215 SER D O 1
ATOM 9656 N N . ILE D 1 217 ? 9.501 66.727 -35.091 1.00 54.37 216 ILE D N 1
ATOM 9657 C CA . ILE D 1 217 ? 10.148 65.695 -34.297 1.00 53.09 216 ILE D CA 1
ATOM 9658 C C . ILE D 1 217 ? 9.275 65.245 -33.123 1.00 53.72 216 ILE D C 1
ATOM 9659 O O . ILE D 1 217 ? 9.611 64.282 -32.421 1.00 53.80 216 ILE D O 1
ATOM 9664 N N . LYS D 1 218 ? 8.145 65.914 -32.927 1.00 54.52 217 LYS D N 1
ATOM 9665 C CA . LYS D 1 218 ? 7.208 65.504 -31.861 1.00 55.53 217 LYS D CA 1
ATOM 9666 C C . LYS D 1 218 ? 5.982 64.818 -32.458 1.00 54.68 217 LYS D C 1
ATOM 9667 O O . LYS D 1 218 ? 5.025 64.483 -31.775 1.00 53.84 217 LYS D O 1
ATOM 9672 N N . ASP D 1 219 ? 6.093 64.563 -33.751 1.00 55.45 218 ASP D N 1
ATOM 9673 C CA . ASP D 1 219 ? 5.133 63.746 -34.507 1.00 56.37 218 ASP D CA 1
ATOM 9674 C C . ASP D 1 219 ? 5.082 62.343 -33.916 1.00 55.20 218 ASP D C 1
ATOM 9675 O O . ASP D 1 219 ? 6.095 61.717 -33.684 1.00 53.95 218 ASP D O 1
ATOM 9680 N N . GLU D 1 220 ? 3.879 61.848 -33.716 1.00 54.95 219 GLU D N 1
ATOM 9681 C CA . GLU D 1 220 ? 3.674 60.565 -33.061 1.00 55.19 219 GLU D CA 1
ATOM 9682 C C . GLU D 1 220 ? 4.254 59.380 -33.858 1.00 52.94 219 GLU D C 1
ATOM 9683 O O . GLU D 1 220 ? 4.792 58.451 -33.280 1.00 52.24 219 GLU D O 1
ATOM 9689 N N . VAL D 1 221 ? 4.125 59.416 -35.179 1.00 50.96 220 VAL D N 1
ATOM 9690 C CA . VAL D 1 221 ? 4.631 58.343 -36.052 1.00 48.78 220 VAL D CA 1
ATOM 9691 C C . VAL D 1 221 ? 6.149 58.382 -36.024 1.00 48.46 220 VAL D C 1
ATOM 9692 O O . VAL D 1 221 ? 6.831 57.375 -35.982 1.00 49.44 220 VAL D O 1
ATOM 9696 N N . PHE D 1 222 ? 6.674 59.586 -36.028 1.00 47.36 221 PHE D N 1
ATOM 9697 C CA . PHE D 1 222 ? 8.113 59.784 -35.999 1.00 46.17 221 PHE D CA 1
ATOM 9698 C C . PHE D 1 222 ? 8.705 59.223 -34.722 1.00 45.79 221 PHE D C 1
ATOM 9699 O O . PHE D 1 222 ? 9.692 58.499 -34.732 1.00 44.89 221 PHE D O 1
ATOM 9707 N N . LEU D 1 223 ? 8.072 59.570 -33.619 1.00 44.77 222 LEU D N 1
ATOM 9708 C CA . LEU D 1 223 ? 8.543 59.145 -32.305 1.00 45.27 222 LEU D CA 1
ATOM 9709 C C . LEU D 1 223 ? 8.444 57.632 -32.182 1.00 46.29 222 LEU D C 1
ATOM 9710 O O . LEU D 1 223 ? 9.347 56.970 -31.684 1.00 45.11 222 LEU D O 1
ATOM 9715 N N . LYS D 1 224 ? 7.339 57.077 -32.662 1.00 48.29 223 LYS D N 1
ATOM 9716 C CA . LYS D 1 224 ? 7.141 55.637 -32.531 1.00 49.32 223 LYS D CA 1
ATOM 9717 C C . LYS D 1 224 ? 8.253 54.908 -33.287 1.00 48.93 223 LYS D C 1
ATOM 9718 O O . LYS D 1 224 ? 8.786 53.900 -32.839 1.00 48.73 223 LYS D O 1
ATOM 9724 N N . GLU D 1 225 ? 8.627 55.454 -34.433 1.00 48.22 224 GLU D N 1
ATOM 9725 C CA . GLU D 1 225 ? 9.697 54.849 -35.229 1.00 49.74 224 GLU D CA 1
ATOM 9726 C C . GLU D 1 225 ? 11.032 55.008 -34.527 1.00 48.21 224 GLU D C 1
ATOM 9727 O O . GLU D 1 225 ? 11.848 54.111 -34.515 1.00 49.97 224 GLU D O 1
ATOM 9733 N N . LEU D 1 226 ? 11.260 56.175 -33.958 1.00 46.93 225 LEU D N 1
ATOM 9734 C CA . LEU D 1 226 ? 12.504 56.432 -33.256 1.00 46.06 225 LEU D CA 1
ATOM 9735 C C . LEU D 1 226 ? 12.659 55.429 -32.132 1.00 44.93 225 LEU D C 1
ATOM 9736 O O . LEU D 1 226 ? 13.692 54.787 -31.992 1.00 43.47 225 LEU D O 1
ATOM 9741 N N . VAL D 1 227 ? 11.612 55.292 -31.344 1.00 44.29 226 VAL D N 1
ATOM 9742 C CA . VAL D 1 227 ? 11.662 54.417 -30.192 1.00 45.91 226 VAL D CA 1
ATOM 9743 C C . VAL D 1 227 ? 11.818 52.952 -30.607 1.00 46.82 226 VAL D C 1
ATOM 9744 O O . VAL D 1 227 ? 12.561 52.210 -29.964 1.00 47.76 226 VAL D O 1
ATOM 9748 N N . ASP D 1 228 ? 11.096 52.534 -31.644 1.00 46.78 227 ASP D N 1
ATOM 9749 C CA . ASP D 1 228 ? 11.183 51.150 -32.121 1.00 47.91 227 ASP D CA 1
ATOM 9750 C C . ASP D 1 228 ? 12.626 50.819 -32.473 1.00 46.50 227 ASP D C 1
ATOM 9751 O O . ASP D 1 228 ? 13.153 49.789 -32.095 1.00 45.69 227 ASP D O 1
ATOM 9756 N N . SER D 1 229 ? 13.278 51.729 -33.173 1.00 45.23 228 SER D N 1
ATOM 9757 C CA . SER D 1 229 ? 14.640 51.467 -33.619 1.00 46.27 228 SER D CA 1
ATOM 9758 C C . SER D 1 229 ? 15.620 51.412 -32.463 1.00 46.10 228 SER D C 1
ATOM 9759 O O . SER D 1 229 ? 16.452 50.510 -32.412 1.00 46.24 228 SER D O 1
ATOM 9762 N N . LEU D 1 230 ? 15.513 52.375 -31.551 1.00 44.59 229 LEU D N 1
ATOM 9763 C CA . LEU D 1 230 ? 16.400 52.428 -30.384 1.00 44.56 229 LEU D CA 1
ATOM 9764 C C . LEU D 1 230 ? 16.213 51.125 -29.582 1.00 43.75 229 LEU D C 1
ATOM 9765 O O . LEU D 1 230 ? 17.163 50.579 -29.052 1.00 44.52 229 LEU D O 1
ATOM 9770 N N . THR D 1 231 ? 14.994 50.622 -29.542 1.00 43.08 230 THR D N 1
ATOM 9771 C CA . THR D 1 231 ? 14.684 49.383 -28.814 1.00 44.17 230 THR D CA 1
ATOM 9772 C C . THR D 1 231 ? 15.396 48.223 -29.496 1.00 44.74 230 THR D C 1
ATOM 9773 O O . THR D 1 231 ? 16.053 47.357 -28.879 1.00 44.06 230 THR D O 1
ATOM 9793 N N . ASN D 1 233 ? 17.957 48.368 -31.419 1.00 45.56 232 ASN D N 1
ATOM 9794 C CA . ASN D 1 233 ? 19.419 48.485 -31.333 1.00 47.37 232 ASN D CA 1
ATOM 9795 C C . ASN D 1 233 ? 19.929 47.737 -30.132 1.00 46.55 232 ASN D C 1
ATOM 9796 O O . ASN D 1 233 ? 20.896 47.022 -30.214 1.00 47.66 232 ASN D O 1
ATOM 9801 N N . GLY D 1 234 ? 19.235 47.905 -29.015 1.00 47.33 233 GLY D N 1
ATOM 9802 C CA . GLY D 1 234 ? 19.575 47.218 -27.753 1.00 46.39 233 GLY D CA 1
ATOM 9803 C C . GLY D 1 234 ? 19.452 45.723 -27.884 1.00 46.26 233 GLY D C 1
ATOM 9804 O O . GLY D 1 234 ? 20.275 44.970 -27.391 1.00 48.35 233 GLY D O 1
ATOM 9805 N N . ILE D 1 235 ? 18.401 45.275 -28.542 1.00 45.67 234 ILE D N 1
ATOM 9806 C CA . ILE D 1 235 ? 18.196 43.833 -28.668 1.00 44.81 234 ILE D CA 1
ATOM 9807 C C . ILE D 1 235 ? 19.271 43.312 -29.615 1.00 43.99 234 ILE D C 1
ATOM 9808 O O . ILE D 1 235 ? 19.749 42.194 -29.463 1.00 44.59 234 ILE D O 1
ATOM 9813 N N . ALA D 1 236 ? 19.678 44.142 -30.564 1.00 43.06 235 ALA D N 1
ATOM 9814 C CA . ALA D 1 236 ? 20.685 43.705 -31.552 1.00 43.33 235 ALA D CA 1
ATOM 9815 C C . ALA D 1 236 ? 21.978 43.429 -30.814 1.00 43.36 235 ALA D C 1
ATOM 9816 O O . ALA D 1 236 ? 22.694 42.458 -31.121 1.00 41.27 235 ALA D O 1
ATOM 9826 N N . GLU D 1 238 ? 22.262 42.616 -27.632 1.00 44.39 237 GLU D N 1
ATOM 9827 C CA . GLU D 1 238 ? 22.077 41.405 -26.826 1.00 43.87 237 GLU D CA 1
ATOM 9828 C C . GLU D 1 238 ? 22.293 40.176 -27.711 1.00 43.73 237 GLU D C 1
ATOM 9829 O O . GLU D 1 238 ? 22.931 39.212 -27.327 1.00 44.20 237 GLU D O 1
ATOM 9835 N N . ILE D 1 239 ? 21.766 40.232 -28.924 1.00 43.98 238 ILE D N 1
ATOM 9836 C CA . ILE D 1 239 ? 21.874 39.111 -29.841 1.00 43.14 238 ILE D CA 1
ATOM 9837 C C . ILE D 1 239 ? 23.323 38.873 -30.248 1.00 42.71 238 ILE D C 1
ATOM 9838 O O . ILE D 1 239 ? 23.790 37.736 -30.290 1.00 43.77 238 ILE D O 1
ATOM 9843 N N . ALA D 1 240 ? 24.051 39.939 -30.506 1.00 42.52 239 ALA D N 1
ATOM 9844 C CA . ALA D 1 240 ? 25.435 39.803 -30.981 1.00 41.57 239 ALA D CA 1
ATOM 9845 C C . ALA D 1 240 ? 26.371 39.413 -29.837 1.00 42.53 239 ALA D C 1
ATOM 9846 O O . ALA D 1 240 ? 27.396 38.766 -30.053 1.00 42.02 239 ALA D O 1
ATOM 9848 N N . GLY D 1 241 ? 26.027 39.824 -28.620 1.00 42.51 240 GLY D N 1
ATOM 9849 C CA . GLY D 1 241 ? 26.851 39.521 -27.453 1.00 42.12 240 GLY D CA 1
ATOM 9850 C C . GLY D 1 241 ? 27.917 40.593 -27.271 1.00 44.16 240 GLY D C 1
ATOM 9851 O O . GLY D 1 241 ? 28.814 40.481 -26.448 1.00 45.26 240 GLY D O 1
ATOM 9852 N N . ASN D 1 242 ? 27.800 41.654 -28.051 1.00 44.38 241 ASN D N 1
ATOM 9853 C CA . ASN D 1 242 ? 28.645 42.822 -27.854 1.00 43.22 241 ASN D CA 1
ATOM 9854 C C . ASN D 1 242 ? 27.959 44.016 -28.434 1.00 43.29 241 ASN D C 1
ATOM 9855 O O . ASN D 1 242 ? 26.860 43.897 -28.978 1.00 44.85 241 ASN D O 1
ATOM 9860 N N . SER D 1 243 ? 28.632 45.148 -28.368 1.00 42.71 242 SER D N 1
ATOM 9861 C CA . SER D 1 243 ? 28.016 46.424 -28.688 1.00 44.75 242 SER D CA 1
ATOM 9862 C C . SER D 1 243 ? 28.141 46.815 -30.156 1.00 43.60 242 SER D C 1
ATOM 9863 O O . SER D 1 243 ? 27.515 47.764 -30.590 1.00 43.41 242 SER D O 1
ATOM 9866 N N . SER D 1 244 ? 28.913 46.056 -30.911 1.00 44.53 243 SER D N 1
ATOM 9867 C CA . SER D 1 244 ? 29.257 46.424 -32.281 1.00 45.09 243 SER D CA 1
ATOM 9868 C C . SER D 1 244 ? 28.101 46.781 -33.193 1.00 45.88 243 SER D C 1
ATOM 9869 O O . SER D 1 244 ? 28.257 47.659 -34.016 1.00 46.28 243 SER D O 1
ATOM 9872 N N . PRO D 1 245 ? 26.951 46.084 -33.076 1.00 46.91 244 PRO D N 1
ATOM 9873 C CA . PRO D 1 245 ? 25.858 46.433 -33.976 1.00 47.49 244 PRO D CA 1
ATOM 9874 C C . PRO D 1 245 ? 25.449 47.898 -33.866 1.00 47.54 244 PRO D C 1
ATOM 9875 O O . PRO D 1 245 ? 24.896 48.456 -34.805 1.00 49.30 244 PRO D O 1
ATOM 9879 N N . ALA D 1 246 ? 25.711 48.513 -32.722 1.00 47.62 245 ALA D N 1
ATOM 9880 C CA . ALA D 1 246 ? 25.256 49.888 -32.501 1.00 48.96 245 ALA D CA 1
ATOM 9881 C C . ALA D 1 246 ? 26.381 50.792 -32.030 1.00 49.36 245 ALA D C 1
ATOM 9882 O O . ALA D 1 246 ? 26.161 51.939 -31.661 1.00 52.77 245 ALA D O 1
ATOM 9884 N N . SER D 1 247 ? 27.583 50.260 -31.990 1.00 48.86 246 SER D N 1
ATOM 9885 C CA . SER D 1 247 ? 28.715 51.030 -31.488 1.00 48.08 246 SER D CA 1
ATOM 9886 C C . SER D 1 247 ? 30.003 50.772 -32.265 1.00 47.23 246 SER D C 1
ATOM 9887 O O . SER D 1 247 ? 30.633 49.710 -32.154 1.00 48.39 246 SER D O 1
ATOM 9890 N N . GLY D 1 248 ? 30.355 51.764 -33.062 1.00 45.46 247 GLY D N 1
ATOM 9891 C CA . GLY D 1 248 ? 31.596 51.773 -33.836 1.00 45.29 247 GLY D CA 1
ATOM 9892 C C . GLY D 1 248 ? 32.499 52.945 -33.460 1.00 44.99 247 GLY D C 1
ATOM 9893 O O . GLY D 1 248 ? 32.479 53.434 -32.332 1.00 44.80 247 GLY D O 1
ATOM 9894 N N . ALA D 1 249 ? 33.286 53.410 -34.420 1.00 43.42 248 ALA D N 1
ATOM 9895 C CA . ALA D 1 249 ? 34.200 54.520 -34.165 1.00 42.29 248 ALA D CA 1
ATOM 9896 C C . ALA D 1 249 ? 33.451 55.754 -33.655 1.00 41.36 248 ALA D C 1
ATOM 9897 O O . ALA D 1 249 ? 33.921 56.498 -32.798 1.00 41.14 248 ALA D O 1
ATOM 9899 N N . GLU D 1 250 ? 32.277 55.971 -34.174 1.00 40.51 249 GLU D N 1
ATOM 9900 C CA . GLU D 1 250 ? 31.542 57.153 -33.783 1.00 42.37 249 GLU D CA 1
ATOM 9901 C C . GLU D 1 250 ? 31.336 57.134 -32.262 1.00 43.09 249 GLU D C 1
ATOM 9902 O O . GLU D 1 250 ? 31.442 58.151 -31.579 1.00 44.07 249 GLU D O 1
ATOM 9908 N N . HIS D 1 251 ? 31.041 55.962 -31.730 1.00 43.46 250 HIS D N 1
ATOM 9909 C CA . HIS D 1 251 ? 30.861 55.807 -30.275 1.00 43.24 250 HIS D CA 1
ATOM 9910 C C . HIS D 1 251 ? 32.209 55.942 -29.526 1.00 43.21 250 HIS D C 1
ATOM 9911 O O . HIS D 1 251 ? 32.296 56.488 -28.425 1.00 43.04 250 HIS D O 1
ATOM 9918 N N . LEU D 1 252 ? 33.261 55.433 -30.139 1.00 42.65 251 LEU D N 1
ATOM 9919 C CA . LEU D 1 252 ? 34.576 55.494 -29.521 1.00 42.77 251 LEU D CA 1
ATOM 9920 C C . LEU D 1 252 ? 34.954 56.957 -29.370 1.00 42.59 251 LEU D C 1
ATOM 9921 O O . LEU D 1 252 ? 35.562 57.349 -28.381 1.00 42.63 251 LEU D O 1
ATOM 9926 N N . ILE D 1 253 ? 34.527 57.766 -30.337 1.00 41.69 252 ILE D N 1
ATOM 9927 C CA . ILE D 1 253 ? 34.825 59.184 -30.306 1.00 41.13 252 ILE D CA 1
ATOM 9928 C C . ILE D 1 253 ? 34.143 59.789 -29.081 1.00 41.88 252 ILE D C 1
ATOM 9929 O O . ILE D 1 253 ? 34.766 60.515 -28.290 1.00 41.16 252 ILE D O 1
ATOM 9934 N N . SER D 1 254 ? 32.876 59.451 -28.912 1.00 42.65 253 SER D N 1
ATOM 9935 C CA . SER D 1 254 ? 32.094 60.003 -27.806 1.00 43.61 253 SER D CA 1
ATOM 9936 C C . SER D 1 254 ? 32.654 59.579 -26.472 1.00 43.97 253 SER D C 1
ATOM 9937 O O . SER D 1 254 ? 32.744 60.379 -25.540 1.00 42.45 253 SER D O 1
ATOM 9940 N N . HIS D 1 255 ? 33.024 58.311 -26.374 1.00 44.50 254 HIS D N 1
ATOM 9941 C CA . HIS D 1 255 ? 33.523 57.781 -25.098 1.00 44.74 254 HIS D CA 1
ATOM 9942 C C . HIS D 1 255 ? 34.878 58.422 -24.731 1.00 43.94 254 HIS D C 1
ATOM 9943 O O . HIS D 1 255 ? 35.214 58.609 -23.550 1.00 43.64 254 HIS D O 1
ATOM 9950 N N . ALA D 1 256 ? 35.629 58.773 -25.765 1.00 42.84 255 ALA D N 1
ATOM 9951 C CA . ALA D 1 256 ? 36.934 59.422 -25.580 1.00 43.29 255 ALA D CA 1
ATOM 9952 C C . ALA D 1 256 ? 36.706 60.845 -25.088 1.00 43.99 255 ALA D C 1
ATOM 9953 O O . ALA D 1 256 ? 37.437 61.316 -24.217 1.00 45.16 255 ALA D O 1
ATOM 9955 N N . LEU D 1 257 ? 35.684 61.517 -25.627 1.00 44.69 256 LEU D N 1
ATOM 9956 C CA . LEU D 1 257 ? 35.354 62.877 -25.176 1.00 44.58 256 LEU D CA 1
ATOM 9957 C C . LEU D 1 257 ? 35.040 62.815 -23.685 1.00 45.31 256 LEU D C 1
ATOM 9958 O O . LEU D 1 257 ? 35.484 63.648 -22.886 1.00 46.37 256 LEU D O 1
ATOM 9963 N N . ASP D 1 258 ? 34.304 61.786 -23.312 1.00 45.46 257 ASP D N 1
ATOM 9964 C CA . ASP D 1 258 ? 33.836 61.662 -21.925 1.00 47.20 257 ASP D CA 1
ATOM 9965 C C . ASP D 1 258 ? 35.019 61.538 -20.947 1.00 48.02 257 ASP D C 1
ATOM 9966 O O . ASP D 1 258 ? 34.901 61.847 -19.769 1.00 48.76 257 ASP D O 1
ATOM 9971 N N . LYS D 1 259 ? 36.163 61.094 -21.435 1.00 48.17 258 LYS D N 1
ATOM 9972 C CA . LYS D 1 259 ? 37.281 60.836 -20.553 1.00 48.45 258 LYS D CA 1
ATOM 9973 C C . LYS D 1 259 ? 38.110 62.086 -20.231 1.00 48.50 258 LYS D C 1
ATOM 9974 O O . LYS D 1 259 ? 38.826 62.115 -19.231 1.00 46.92 258 LYS D O 1
ATOM 9980 N N . PHE D 1 260 ? 38.011 63.118 -21.063 1.00 48.72 259 PHE D N 1
ATOM 9981 C CA . PHE D 1 260 ? 38.747 64.342 -20.778 1.00 49.09 259 PHE D CA 1
ATOM 9982 C C . PHE D 1 260 ? 37.891 65.597 -20.633 1.00 49.95 259 PHE D C 1
ATOM 9983 O O . PHE D 1 260 ? 38.374 66.589 -20.131 1.00 51.41 259 PHE D O 1
ATOM 9991 N N . LEU D 1 261 ? 36.638 65.558 -21.048 1.00 51.58 260 LEU D N 1
ATOM 9992 C CA . LEU D 1 261 ? 35.754 66.690 -20.822 1.00 52.21 260 LEU D CA 1
ATOM 9993 C C . LEU D 1 261 ? 35.186 66.604 -19.409 1.00 54.28 260 LEU D C 1
ATOM 9994 O O . LEU D 1 261 ? 34.828 65.530 -18.938 1.00 53.38 260 LEU D O 1
ATOM 9999 N N . PRO D 1 262 ? 35.125 67.740 -18.717 1.00 57.16 261 PRO D N 1
ATOM 10000 C CA . PRO D 1 262 ? 34.484 67.771 -17.407 1.00 57.52 261 PRO D CA 1
ATOM 10001 C C . PRO D 1 262 ? 32.991 67.717 -17.565 1.00 57.40 261 PRO D C 1
ATOM 10002 O O . PRO D 1 262 ? 32.318 67.072 -16.788 1.00 57.46 261 PRO D O 1
ATOM 10006 N N . ASN D 1 263 ? 32.501 68.419 -18.582 1.00 57.59 262 ASN D N 1
ATOM 10007 C CA . ASN D 1 263 ? 31.063 68.534 -18.869 1.00 56.90 262 ASN D CA 1
ATOM 10008 C C . ASN D 1 263 ? 30.682 68.100 -20.266 1.00 54.31 262 ASN D C 1
ATOM 10009 O O . ASN D 1 263 ? 30.364 68.906 -21.128 1.00 54.65 262 ASN D O 1
ATOM 10014 N N . PRO D 1 264 ? 30.705 66.799 -20.501 1.00 51.60 263 PRO D N 1
ATOM 10015 C CA . PRO D 1 264 ? 30.324 66.305 -21.812 1.00 50.55 263 PRO D CA 1
ATOM 10016 C C . PRO D 1 264 ? 28.863 66.562 -22.113 1.00 48.92 263 PRO D C 1
ATOM 10017 O O . PRO D 1 264 ? 28.061 66.726 -21.203 1.00 48.45 263 PRO D O 1
ATOM 10021 N N . GLN D 1 265 ? 28.548 66.628 -23.397 1.00 46.51 264 GLN D N 1
ATOM 10022 C CA . GLN D 1 265 ? 27.170 66.756 -23.828 1.00 45.69 264 GLN D CA 1
ATOM 10023 C C . GLN D 1 265 ? 26.527 65.381 -23.788 1.00 45.62 264 GLN D C 1
ATOM 10024 O O . GLN D 1 265 ? 27.192 64.355 -23.496 1.00 44.39 264 GLN D O 1
ATOM 10030 N N . LEU D 1 266 ? 25.238 65.366 -24.107 1.00 44.40 265 LEU D N 1
ATOM 10031 C CA . LEU D 1 266 ? 24.475 64.131 -24.155 1.00 44.81 265 LEU D CA 1
ATOM 10032 C C . LEU D 1 266 ? 25.184 63.142 -25.094 1.00 44.66 265 LEU D C 1
ATOM 10033 O O . LEU D 1 266 ? 25.698 63.486 -26.169 1.00 45.40 265 LEU D O 1
ATOM 10038 N N . HIS D 1 267 ? 25.226 61.905 -24.645 1.00 44.21 266 HIS D N 1
ATOM 10039 C CA . HIS D 1 267 ? 25.812 60.812 -25.416 1.00 43.72 266 HIS D CA 1
ATOM 10040 C C . HIS D 1 267 ? 25.360 60.858 -26.865 1.00 43.79 266 HIS D C 1
ATOM 10041 O O . HIS D 1 267 ? 26.168 60.828 -27.807 1.00 43.04 266 HIS D O 1
ATOM 10048 N N . GLY D 1 268 ? 24.050 60.931 -27.020 1.00 43.81 267 GLY D N 1
ATOM 10049 C CA . GLY D 1 268 ? 23.416 60.950 -28.341 1.00 43.83 267 GLY D CA 1
ATOM 10050 C C . GLY D 1 268 ? 23.857 62.102 -29.214 1.00 43.45 267 GLY D C 1
ATOM 10051 O O . GLY D 1 268 ? 24.027 61.959 -30.425 1.00 43.55 267 GLY D O 1
ATOM 10052 N N . ILE D 1 269 ? 24.059 63.246 -28.579 1.00 43.14 268 ILE D N 1
ATOM 10053 C CA . ILE D 1 269 ? 24.446 64.452 -29.298 1.00 42.93 268 ILE D CA 1
ATOM 10054 C C . ILE D 1 269 ? 25.867 64.287 -29.794 1.00 42.94 268 ILE D C 1
ATOM 10055 O O . ILE D 1 269 ? 26.162 64.505 -30.965 1.00 43.38 268 ILE D O 1
ATOM 10060 N N . GLN D 1 270 ? 26.741 63.851 -28.899 1.00 42.64 269 GLN D N 1
ATOM 10061 C CA . GLN D 1 270 ? 28.139 63.639 -29.261 1.00 43.13 269 GLN D CA 1
ATOM 10062 C C . GLN D 1 270 ? 28.213 62.578 -30.352 1.00 43.58 269 GLN D C 1
ATOM 10063 O O . GLN D 1 270 ? 28.957 62.722 -31.328 1.00 43.62 269 GLN D O 1
ATOM 10069 N N . VAL D 1 271 ? 27.425 61.520 -30.191 1.00 43.32 270 VAL D N 1
ATOM 10070 C CA . VAL D 1 271 ? 27.454 60.389 -31.135 1.00 43.26 270 VAL D CA 1
ATOM 10071 C C . VAL D 1 271 ? 26.962 60.828 -32.522 1.00 43.37 270 VAL D C 1
ATOM 10072 O O . VAL D 1 271 ? 27.496 60.428 -33.557 1.00 42.40 270 VAL D O 1
ATOM 10076 N N . GLY D 1 272 ? 25.948 61.675 -32.531 1.00 43.13 271 GLY D N 1
ATOM 10077 C CA . GLY D 1 272 ? 25.395 62.132 -33.806 1.00 43.96 271 GLY D CA 1
ATOM 10078 C C . GLY D 1 272 ? 26.434 62.898 -34.629 1.00 44.25 271 GLY D C 1
ATOM 10079 O O . GLY D 1 272 ? 26.611 62.623 -35.816 1.00 44.20 271 GLY D O 1
ATOM 10080 N N . VAL D 1 273 ? 27.130 63.835 -33.977 1.00 43.61 272 VAL D N 1
ATOM 10081 C CA . VAL D 1 273 ? 28.149 64.623 -34.640 1.00 43.27 272 VAL D CA 1
ATOM 10082 C C . VAL D 1 273 ? 29.254 63.664 -35.097 1.00 43.18 272 VAL D C 1
ATOM 10083 O O . VAL D 1 273 ? 29.707 63.694 -36.236 1.00 42.68 272 VAL D O 1
ATOM 10087 N N . ALA D 1 274 ? 29.639 62.760 -34.216 1.00 43.41 273 ALA D N 1
ATOM 10088 C CA . ALA D 1 274 ? 30.664 61.764 -34.555 1.00 43.55 273 ALA D CA 1
ATOM 10089 C C . ALA D 1 274 ? 30.252 60.941 -35.784 1.00 43.31 273 ALA D C 1
ATOM 10090 O O . ALA D 1 274 ? 31.077 60.618 -36.641 1.00 42.06 273 ALA D O 1
ATOM 10092 N N . THR D 1 275 ? 28.959 60.654 -35.891 1.00 43.03 274 THR D N 1
ATOM 10093 C CA . THR D 1 275 ? 28.436 59.818 -36.982 1.00 41.92 274 THR D CA 1
ATOM 10094 C C . THR D 1 275 ? 28.537 60.534 -38.311 1.00 42.10 274 THR D C 1
ATOM 10095 O O . THR D 1 275 ? 28.921 59.956 -39.330 1.00 41.83 274 THR D O 1
ATOM 10099 N N . TYR D 1 276 ? 28.207 61.813 -38.298 1.00 43.16 275 TYR D N 1
ATOM 10100 C CA . TYR D 1 276 ? 28.366 62.631 -39.498 1.00 44.41 275 TYR D CA 1
ATOM 10101 C C . TYR D 1 276 ? 29.835 62.564 -39.928 1.00 43.98 275 TYR D C 1
ATOM 10102 O O . TYR D 1 276 ? 30.158 62.341 -41.091 1.00 43.49 275 TYR D O 1
ATOM 10111 N N . ILE D 1 277 ? 30.720 62.740 -38.956 1.00 43.62 276 ILE D N 1
ATOM 10112 C CA . ILE D 1 277 ? 32.153 62.797 -39.254 1.00 43.59 276 ILE D CA 1
ATOM 10113 C C . ILE D 1 277 ? 32.595 61.482 -39.857 1.00 43.29 276 ILE D C 1
ATOM 10114 O O . ILE D 1 277 ? 33.277 61.448 -40.869 1.00 42.57 276 ILE D O 1
ATOM 10127 N N . SER D 1 279 ? 30.891 59.268 -41.375 1.00 46.79 278 SER D N 1
ATOM 10128 C CA . SER D 1 279 ? 30.303 58.982 -42.666 1.00 47.13 278 SER D CA 1
ATOM 10129 C C . SER D 1 279 ? 31.221 59.506 -43.768 1.00 46.61 278 SER D C 1
ATOM 10130 O O . SER D 1 279 ? 31.339 58.882 -44.826 1.00 47.53 278 SER D O 1
ATOM 10133 N N . LYS D 1 280 ? 31.871 60.644 -43.505 1.00 46.10 279 LYS D N 1
ATOM 10134 C CA . LYS D 1 280 ? 32.676 61.320 -44.528 1.00 46.73 279 LYS D CA 1
ATOM 10135 C C . LYS D 1 280 ? 34.011 60.591 -44.608 1.00 46.52 279 LYS D C 1
ATOM 10136 O O . LYS D 1 280 ? 34.619 60.488 -45.671 1.00 48.20 279 LYS D O 1
ATOM 10141 N N . VAL D 1 281 ? 34.445 60.051 -43.477 1.00 46.44 280 VAL D N 1
ATOM 10142 C CA . VAL D 1 281 ? 35.666 59.244 -43.434 1.00 46.32 280 VAL D CA 1
ATOM 10143 C C . VAL D 1 281 ? 35.422 57.904 -44.152 1.00 47.49 280 VAL D C 1
ATOM 10144 O O . VAL D 1 281 ? 36.265 57.412 -44.902 1.00 47.84 280 VAL D O 1
ATOM 10148 N N . HIS D 1 282 ? 34.259 57.314 -43.918 1.00 47.39 281 HIS D N 1
ATOM 10149 C CA . HIS D 1 282 ? 33.926 56.051 -44.569 1.00 48.13 281 HIS D CA 1
ATOM 10150 C C . HIS D 1 282 ? 33.628 56.250 -46.048 1.00 47.59 281 HIS D C 1
ATOM 10151 O O . HIS D 1 282 ? 33.808 55.341 -46.845 1.00 47.39 281 HIS D O 1
ATOM 10158 N N . LYS D 1 283 ? 33.161 57.445 -46.392 1.00 47.52 282 LYS D N 1
ATOM 10159 C CA . LYS D 1 283 ? 32.664 57.736 -47.750 1.00 47.97 282 LYS D CA 1
ATOM 10160 C C . LYS D 1 283 ? 31.536 56.755 -48.026 1.00 47.42 282 LYS D C 1
ATOM 10161 O O . LYS D 1 283 ? 31.509 56.059 -49.023 1.00 48.57 282 LYS D O 1
ATOM 10166 N N . HIS D 1 284 ? 30.626 56.698 -47.068 1.00 48.09 283 HIS D N 1
ATOM 10167 C CA . HIS D 1 284 ? 29.513 55.750 -47.073 1.00 48.51 283 HIS D CA 1
ATOM 10168 C C . HIS D 1 284 ? 28.251 56.299 -46.411 1.00 48.16 283 HIS D C 1
ATOM 10169 O O . HIS D 1 284 ? 28.263 56.744 -45.276 1.00 47.63 283 HIS D O 1
ATOM 10176 N N . ARG D 1 285 ? 27.177 56.294 -47.185 1.00 49.48 284 ARG D N 1
ATOM 10177 C CA . ARG D 1 285 ? 25.859 56.778 -46.763 1.00 49.68 284 ARG D CA 1
ATOM 10178 C C . ARG D 1 285 ? 25.878 58.234 -46.292 1.00 49.50 284 ARG D C 1
ATOM 10179 O O . ARG D 1 285 ? 25.085 58.652 -45.440 1.00 49.69 284 ARG D O 1
ATOM 10187 N N . GLU D 1 286 ? 26.783 59.005 -46.883 1.00 50.14 285 GLU D N 1
ATOM 10188 C CA . GLU D 1 286 ? 26.968 60.411 -46.512 1.00 51.05 285 GLU D CA 1
ATOM 10189 C C . GLU D 1 286 ? 25.700 61.236 -46.657 1.00 50.78 285 GLU D C 1
ATOM 10190 O O . GLU D 1 286 ? 25.339 62.000 -45.751 1.00 51.05 285 GLU D O 1
ATOM 10196 N N . GLU D 1 287 ? 25.022 61.086 -47.787 1.00 50.76 286 GLU D N 1
ATOM 10197 C CA . GLU D 1 287 ? 23.841 61.911 -48.062 1.00 50.70 286 GLU D CA 1
ATOM 10198 C C . GLU D 1 287 ? 22.698 61.580 -47.110 1.00 50.16 286 GLU D C 1
ATOM 10199 O O . GLU D 1 287 ? 21.998 62.462 -46.623 1.00 49.90 286 GLU D O 1
ATOM 10205 N N . ARG D 1 288 ? 22.524 60.306 -46.821 1.00 50.13 287 ARG D N 1
ATOM 10206 C CA . ARG D 1 288 ? 21.418 59.886 -45.970 1.00 51.13 287 ARG D CA 1
ATOM 10207 C C . ARG D 1 288 ? 21.588 60.516 -44.598 1.00 49.78 287 ARG D C 1
ATOM 10208 O O . ARG D 1 288 ? 20.653 61.047 -43.980 1.00 49.16 287 ARG D O 1
ATOM 10216 N N . ILE D 1 289 ? 22.811 60.399 -44.109 1.00 48.26 288 ILE D N 1
ATOM 10217 C CA . ILE D 1 289 ? 23.152 60.883 -42.766 1.00 46.86 288 ILE D CA 1
ATOM 10218 C C . ILE D 1 289 ? 23.041 62.400 -42.687 1.00 47.72 288 ILE D C 1
ATOM 10219 O O . ILE D 1 289 ? 22.489 62.955 -41.726 1.00 47.26 288 ILE D O 1
ATOM 10224 N N . LYS D 1 290 ? 23.525 63.068 -43.728 1.00 48.97 289 LYS D N 1
ATOM 10225 C CA . LYS D 1 290 ? 23.448 64.519 -43.798 1.00 48.94 289 LYS D CA 1
ATOM 10226 C C . LYS D 1 290 ? 21.975 64.918 -43.812 1.00 48.46 289 LYS D C 1
ATOM 10227 O O . LYS D 1 290 ? 21.569 65.830 -43.093 1.00 47.75 289 LYS D O 1
ATOM 10232 N N . LYS D 1 291 ? 21.184 64.208 -44.616 1.00 48.64 290 LYS D N 1
ATOM 10233 C CA . LYS D 1 291 ? 19.776 64.576 -44.827 1.00 49.64 290 LYS D CA 1
ATOM 10234 C C . LYS D 1 291 ? 18.999 64.449 -43.526 1.00 49.68 290 LYS D C 1
ATOM 10235 O O . LYS D 1 291 ? 18.260 65.350 -43.141 1.00 49.21 290 LYS D O 1
ATOM 10237 N N . ILE D 1 292 ? 19.176 63.332 -42.841 1.00 49.37 291 ILE D N 1
ATOM 10238 C CA . ILE D 1 292 ? 18.360 63.058 -41.671 1.00 50.01 291 ILE D CA 1
ATOM 10239 C C . ILE D 1 292 ? 18.720 64.008 -40.520 1.00 49.58 291 ILE D C 1
ATOM 10240 O O . ILE D 1 292 ? 17.844 64.535 -39.827 1.00 50.56 291 ILE D O 1
ATOM 10245 N N . LEU D 1 293 ? 20.004 64.272 -40.360 1.00 48.16 292 LEU D N 1
ATOM 10246 C CA . LEU D 1 293 ? 20.479 65.159 -39.293 1.00 47.48 292 LEU D CA 1
ATOM 10247 C C . LEU D 1 293 ? 20.152 66.626 -39.560 1.00 48.26 292 LEU D C 1
ATOM 10248 O O . LEU D 1 293 ? 20.054 67.426 -38.622 1.00 47.94 292 LEU D O 1
ATOM 10253 N N . SER D 1 294 ? 19.963 66.967 -40.835 1.00 48.88 293 SER D N 1
ATOM 10254 C CA . SER D 1 294 ? 19.569 68.329 -41.237 1.00 49.28 293 SER D CA 1
ATOM 10255 C C . SER D 1 294 ? 18.083 68.498 -41.074 1.00 48.79 293 SER D C 1
ATOM 10256 O O . SER D 1 294 ? 17.620 69.382 -40.359 1.00 47.87 293 SER D O 1
ATOM 10259 N N . ASP D 1 295 ? 17.359 67.641 -41.787 1.00 49.28 294 ASP D N 1
ATOM 10260 C CA . ASP D 1 295 ? 15.893 67.679 -41.854 1.00 49.93 294 ASP D CA 1
ATOM 10261 C C . ASP D 1 295 ? 15.252 67.657 -40.472 1.00 49.91 294 ASP D C 1
ATOM 10262 O O . ASP D 1 295 ? 14.236 68.287 -40.257 1.00 50.62 294 ASP D O 1
ATOM 10267 N N . THR D 1 296 ? 15.849 66.943 -39.529 1.00 49.11 295 THR D N 1
ATOM 10268 C CA . THR D 1 296 ? 15.246 66.832 -38.193 1.00 48.15 295 THR D CA 1
ATOM 10269 C C . THR D 1 296 ? 15.568 68.029 -37.324 1.00 48.60 295 THR D C 1
ATOM 10270 O O . THR D 1 296 ? 15.019 68.176 -36.234 1.00 50.16 295 THR D O 1
ATOM 10274 N N . GLY D 1 297 ? 16.475 68.869 -37.800 1.00 48.01 296 GLY D N 1
ATOM 10275 C CA . GLY D 1 297 ? 16.934 70.031 -37.024 1.00 47.48 296 GLY D CA 1
ATOM 10276 C C . GLY D 1 297 ? 18.034 69.702 -36.013 1.00 47.77 296 GLY D C 1
ATOM 10277 O O . GLY D 1 297 ? 18.372 70.517 -35.155 1.00 48.64 296 GLY D O 1
ATOM 10278 N N . PHE D 1 298 ? 18.599 68.500 -36.132 1.00 46.89 297 PHE D N 1
ATOM 10279 C CA . PHE D 1 298 ? 19.682 68.063 -35.246 1.00 46.24 297 PHE D CA 1
ATOM 10280 C C . PHE D 1 298 ? 20.879 69.007 -35.300 1.00 46.76 297 PHE D C 1
ATOM 10281 O O . PHE D 1 298 ? 21.415 69.415 -34.267 1.00 45.59 297 PHE D O 1
ATOM 10289 N N . PHE D 1 299 ? 21.290 69.344 -36.516 1.00 47.08 298 PHE D N 1
ATOM 10290 C CA . PHE D 1 299 ? 22.435 70.217 -36.696 1.00 48.38 298 PHE D CA 1
ATOM 10291 C C . PHE D 1 299 ? 22.146 71.593 -36.089 1.00 49.09 298 PHE D C 1
ATOM 10292 O O . PHE D 1 299 ? 22.992 72.148 -35.392 1.00 49.28 298 PHE D O 1
ATOM 10300 N N A ASN D 1 300 ? 20.968 72.161 -36.339 0.50 49.70 299 ASN D N 1
ATOM 10301 N N B ASN D 1 300 ? 20.948 72.111 -36.350 0.50 49.64 299 ASN D N 1
ATOM 10302 C CA A ASN D 1 300 ? 20.697 73.514 -35.840 0.50 50.37 299 ASN D CA 1
ATOM 10303 C CA B ASN D 1 300 ? 20.558 73.438 -35.880 0.50 50.24 299 ASN D CA 1
ATOM 10304 C C A ASN D 1 300 ? 20.727 73.501 -34.333 0.50 50.49 299 ASN D C 1
ATOM 10305 C C B ASN D 1 300 ? 20.713 73.478 -34.381 0.50 50.42 299 ASN D C 1
ATOM 10306 O O A ASN D 1 300 ? 21.207 74.437 -33.692 0.50 51.46 299 ASN D O 1
ATOM 10307 O O B ASN D 1 300 ? 21.266 74.415 -33.801 0.50 51.45 299 ASN D O 1
ATOM 10316 N N . TYR D 1 301 ? 20.210 72.422 -33.768 1.00 49.62 300 TYR D N 1
ATOM 10317 C CA . TYR D 1 301 ? 20.188 72.304 -32.321 1.00 49.48 300 TYR D CA 1
ATOM 10318 C C . TYR D 1 301 ? 21.596 72.229 -31.745 1.00 49.86 300 TYR D C 1
ATOM 10319 O O . TYR D 1 301 ? 21.911 72.833 -30.717 1.00 49.89 300 TYR D O 1
ATOM 10328 N N . VAL D 1 302 ? 22.439 71.462 -32.413 1.00 49.32 301 VAL D N 1
ATOM 10329 C CA . VAL D 1 302 ? 23.798 71.253 -31.940 1.00 49.69 301 VAL D CA 1
ATOM 10330 C C . VAL D 1 302 ? 24.604 72.571 -31.956 1.00 49.36 301 VAL D C 1
ATOM 10331 O O . VAL D 1 302 ? 25.418 72.818 -31.082 1.00 48.35 301 VAL D O 1
ATOM 10335 N N . LYS D 1 303 ? 24.319 73.430 -32.922 1.00 50.39 302 LYS D N 1
ATOM 10336 C CA . LYS D 1 303 ? 25.059 74.682 -33.081 1.00 51.15 302 LYS D CA 1
ATOM 10337 C C . LYS D 1 303 ? 25.024 75.481 -31.781 1.00 50.93 302 LYS D C 1
ATOM 10338 O O . LYS D 1 303 ? 26.019 76.092 -31.376 1.00 50.64 302 LYS D O 1
ATOM 10344 N N . GLY D 1 304 ? 23.879 75.424 -31.110 1.00 50.48 303 GLY D N 1
ATOM 10345 C CA . GLY D 1 304 ? 23.664 76.181 -29.884 1.00 50.23 303 GLY D CA 1
ATOM 10346 C C . GLY D 1 304 ? 24.504 75.737 -28.700 1.00 50.94 303 GLY D C 1
ATOM 10347 O O . GLY D 1 304 ? 24.558 76.410 -27.681 1.00 50.75 303 GLY D O 1
ATOM 10348 N N . LEU D 1 305 ? 25.176 74.601 -28.835 1.00 52.01 304 LEU D N 1
ATOM 10349 C CA . LEU D 1 305 ? 25.859 73.990 -27.696 1.00 51.15 304 LEU D CA 1
ATOM 10350 C C . LEU D 1 305 ? 27.327 74.404 -27.641 1.00 51.03 304 LEU D C 1
ATOM 10351 O O . LEU D 1 305 ? 27.993 74.247 -26.632 1.00 49.95 304 LEU D O 1
ATOM 10356 N N . ASN D 1 306 ? 27.829 74.915 -28.750 1.00 51.00 305 ASN D N 1
ATOM 10357 C CA . ASN D 1 306 ? 29.233 75.344 -28.834 1.00 51.28 305 ASN D CA 1
ATOM 10358 C C . ASN D 1 306 ? 30.257 74.264 -28.500 1.00 50.73 305 ASN D C 1
ATOM 10359 O O . ASN D 1 306 ? 31.201 74.506 -27.765 1.00 51.74 305 ASN D O 1
ATOM 10372 N N . LYS D 1 308 ? 33.518 72.196 -29.204 1.00 47.94 307 LYS D N 1
ATOM 10373 C CA . LYS D 1 308 ? 34.793 72.619 -29.787 1.00 48.08 307 LYS D CA 1
ATOM 10374 C C . LYS D 1 308 ? 35.347 71.627 -30.796 1.00 47.72 307 LYS D C 1
ATOM 10375 O O . LYS D 1 308 ? 35.380 70.412 -30.570 1.00 48.26 307 LYS D O 1
ATOM 10380 N N . LYS D 1 309 ? 35.799 72.176 -31.910 1.00 47.52 308 LYS D N 1
ATOM 10381 C CA . LYS D 1 309 ? 36.518 71.418 -32.925 1.00 48.21 308 LYS D CA 1
ATOM 10382 C C . LYS D 1 309 ? 37.701 70.701 -32.287 1.00 48.10 308 LYS D C 1
ATOM 10383 O O . LYS D 1 309 ? 37.985 69.550 -32.592 1.00 48.86 308 LYS D O 1
ATOM 10389 N N . SER D 1 310 ? 38.394 71.404 -31.403 1.00 47.42 309 SER D N 1
ATOM 10390 C CA . SER D 1 310 ? 39.646 70.883 -30.840 1.00 47.56 309 SER D CA 1
ATOM 10391 C C . SER D 1 310 ? 39.381 69.649 -29.994 1.00 47.71 309 SER D C 1
ATOM 10392 O O . SER D 1 310 ? 40.196 68.726 -29.935 1.00 49.66 309 SER D O 1
ATOM 10395 N N . ASP D 1 311 ? 38.225 69.625 -29.349 1.00 47.68 310 ASP D N 1
ATOM 10396 C CA . ASP D 1 311 ? 37.857 68.493 -28.490 1.00 47.70 310 ASP D CA 1
ATOM 10397 C C . ASP D 1 311 ? 37.609 67.276 -29.374 1.00 46.31 310 ASP D C 1
ATOM 10398 O O . ASP D 1 311 ? 38.064 66.179 -29.079 1.00 45.75 310 ASP D O 1
ATOM 10403 N N . PHE D 1 312 ? 36.921 67.489 -30.486 1.00 45.33 311 PHE D N 1
ATOM 10404 C CA . PHE D 1 312 ? 36.677 66.399 -31.413 1.00 45.27 311 PHE D CA 1
ATOM 10405 C C . PHE D 1 312 ? 37.951 65.852 -32.022 1.00 44.84 311 PHE D C 1
ATOM 10406 O O . PHE D 1 312 ? 38.086 64.652 -32.204 1.00 45.68 311 PHE D O 1
ATOM 10414 N N . LYS D 1 313 ? 38.889 66.733 -32.325 1.00 44.52 312 LYS D N 1
ATOM 10415 C CA . LYS D 1 313 ? 40.139 66.297 -32.926 1.00 44.87 312 LYS D CA 1
ATOM 10416 C C . LYS D 1 313 ? 40.878 65.422 -31.928 1.00 44.35 312 LYS D C 1
ATOM 10417 O O . LYS D 1 313 ? 41.434 64.387 -32.283 1.00 44.55 312 LYS D O 1
ATOM 10422 N N . ARG D 1 314 ? 40.856 65.811 -30.666 1.00 43.46 313 ARG D N 1
ATOM 10423 C CA . ARG D 1 314 ? 41.547 65.001 -29.658 1.00 43.10 313 ARG D CA 1
ATOM 10424 C C . ARG D 1 314 ? 40.852 63.639 -29.464 1.00 42.60 313 ARG D C 1
ATOM 10425 O O . ARG D 1 314 ? 41.503 62.592 -29.319 1.00 41.65 313 ARG D O 1
ATOM 10433 N N . ALA D 1 315 ? 39.527 63.684 -29.457 1.00 41.77 314 ALA D N 1
ATOM 10434 C CA . ALA D 1 315 ? 38.701 62.469 -29.261 1.00 40.99 314 ALA D CA 1
ATOM 10435 C C . ALA D 1 315 ? 38.968 61.495 -30.386 1.00 40.30 314 ALA D C 1
ATOM 10436 O O . ALA D 1 315 ? 39.058 60.284 -30.177 1.00 39.57 314 ALA D O 1
ATOM 10438 N N . ILE D 1 316 ? 39.129 62.047 -31.578 1.00 40.31 315 ILE D N 1
ATOM 10439 C CA . ILE D 1 316 ? 39.423 61.240 -32.757 1.00 41.43 315 ILE D CA 1
ATOM 10440 C C . ILE D 1 316 ? 40.749 60.513 -32.584 1.00 42.28 315 ILE D C 1
ATOM 10441 O O . ILE D 1 316 ? 40.870 59.339 -32.925 1.00 41.38 315 ILE D O 1
ATOM 10446 N N . SER D 1 317 ? 41.732 61.220 -32.041 1.00 43.18 316 SER D N 1
ATOM 10447 C CA . SER D 1 317 ? 43.076 60.648 -31.848 1.00 44.80 316 SER D CA 1
ATOM 10448 C C . SER D 1 317 ? 43.089 59.558 -30.807 1.00 43.85 316 SER D C 1
ATOM 10449 O O . SER D 1 317 ? 43.870 58.625 -30.906 1.00 45.44 316 SER D O 1
ATOM 10452 N N . GLU D 1 318 ? 42.210 59.699 -29.827 1.00 43.61 317 GLU D N 1
ATOM 10453 C CA . GLU D 1 318 ? 42.188 58.840 -28.638 1.00 45.02 317 GLU D CA 1
ATOM 10454 C C . GLU D 1 318 ? 41.088 57.791 -28.695 1.00 44.35 317 GLU D C 1
ATOM 10455 O O . GLU D 1 318 ? 40.935 57.001 -27.774 1.00 45.13 317 GLU D O 1
ATOM 10461 N N . ALA D 1 319 ? 40.337 57.785 -29.781 1.00 43.02 318 ALA D N 1
ATOM 10462 C CA . ALA D 1 319 ? 39.176 56.896 -29.910 1.00 44.55 318 ALA D CA 1
ATOM 10463 C C . ALA D 1 319 ? 39.603 55.440 -29.785 1.00 44.86 318 ALA D C 1
ATOM 10464 O O . ALA D 1 319 ? 38.946 54.623 -29.148 1.00 45.14 318 ALA D O 1
ATOM 10466 N N . HIS D 1 320 ? 40.722 55.132 -30.404 1.00 45.42 319 HIS D N 1
ATOM 10467 C CA . HIS D 1 320 ? 41.208 53.767 -30.439 1.00 46.98 319 HIS D CA 1
ATOM 10468 C C . HIS D 1 320 ? 41.571 53.229 -29.057 1.00 46.94 319 HIS D C 1
ATOM 10469 O O . HIS D 1 320 ? 41.535 52.005 -28.848 1.00 48.37 319 HIS D O 1
ATOM 10476 N N . LEU D 1 321 ? 41.870 54.127 -28.124 1.00 46.34 320 LEU D N 1
ATOM 10477 C CA . LEU D 1 321 ? 42.312 53.715 -26.792 1.00 46.84 320 LEU D CA 1
ATOM 10478 C C . LEU D 1 321 ? 41.159 53.147 -26.010 1.00 46.48 320 LEU D C 1
ATOM 10479 O O . LEU D 1 321 ? 41.375 52.387 -25.095 1.00 47.85 320 LEU D O 1
ATOM 10484 N N . ILE D 1 322 ? 39.939 53.502 -26.377 1.00 46.51 321 ILE D N 1
ATOM 10485 C CA . ILE D 1 322 ? 38.770 53.031 -25.639 1.00 46.76 321 ILE D CA 1
ATOM 10486 C C . ILE D 1 322 ? 38.635 51.513 -25.796 1.00 47.54 321 ILE D C 1
ATOM 10487 O O . ILE D 1 322 ? 38.361 50.809 -24.831 1.00 47.26 321 ILE D O 1
ATOM 10492 N N . LYS D 1 323 ? 38.867 51.028 -27.007 1.00 48.00 322 LYS D N 1
ATOM 10493 C CA . LYS D 1 323 ? 38.759 49.592 -27.325 1.00 48.54 322 LYS D CA 1
ATOM 10494 C C . LYS D 1 323 ? 39.919 49.175 -28.225 1.00 47.38 322 LYS D C 1
ATOM 10495 O O . LYS D 1 323 ? 39.757 49.000 -29.420 1.00 47.71 322 LYS D O 1
ATOM 10499 N N . PRO D 1 324 ? 41.098 48.989 -27.640 1.00 47.22 323 PRO D N 1
ATOM 10500 C CA . PRO D 1 324 ? 42.312 48.815 -28.451 1.00 47.17 323 PRO D CA 1
ATOM 10501 C C . PRO D 1 324 ? 42.398 47.520 -29.245 1.00 46.86 323 PRO D C 1
ATOM 10502 O O . PRO D 1 324 ? 43.177 47.436 -30.172 1.00 46.96 323 PRO D O 1
ATOM 10506 N N . ALA D 1 325 ? 41.598 46.528 -28.893 1.00 47.75 324 ALA D N 1
ATOM 10507 C CA . ALA D 1 325 ? 41.668 45.230 -29.550 1.00 47.91 324 ALA D CA 1
ATOM 10508 C C . ALA D 1 325 ? 40.715 45.201 -30.728 1.00 47.64 324 ALA D C 1
ATOM 10509 O O . ALA D 1 325 ? 40.736 44.275 -31.522 1.00 48.48 324 ALA D O 1
ATOM 10511 N N . ARG D 1 326 ? 39.884 46.229 -30.851 1.00 47.67 325 ARG D N 1
ATOM 10512 C CA . ARG D 1 326 ? 39.023 46.335 -32.025 1.00 46.70 325 ARG D CA 1
ATOM 10513 C C . ARG D 1 326 ? 39.804 46.874 -33.199 1.00 46.32 325 ARG D C 1
ATOM 10514 O O . ARG D 1 326 ? 40.959 47.246 -33.106 1.00 45.82 325 ARG D O 1
ATOM 10522 N N . TYR D 1 327 ? 39.125 46.933 -34.325 1.00 46.90 326 TYR D N 1
ATOM 10523 C CA . TYR D 1 327 ? 39.733 47.452 -35.529 1.00 46.57 326 TYR D CA 1
ATOM 10524 C C . TYR D 1 327 ? 38.724 48.216 -36.378 1.00 46.46 326 TYR D C 1
ATOM 10525 O O . TYR D 1 327 ? 38.270 47.757 -37.434 1.00 47.01 326 TYR D O 1
ATOM 10534 N N . THR D 1 328 ? 38.379 49.395 -35.882 1.00 44.88 327 THR D N 1
ATOM 10535 C CA . THR D 1 328 ? 37.500 50.290 -36.613 1.00 44.26 327 THR D CA 1
ATOM 10536 C C . THR D 1 328 ? 38.358 51.150 -37.508 1.00 43.74 327 THR D C 1
ATOM 10537 O O . THR D 1 328 ? 39.571 51.055 -37.479 1.00 44.19 327 THR D O 1
ATOM 10541 N N . TYR D 1 329 ? 37.728 51.998 -38.294 1.00 43.62 328 TYR D N 1
ATOM 10542 C CA . TYR D 1 329 ? 38.499 52.896 -39.185 1.00 44.21 328 TYR D CA 1
ATOM 10543 C C . TYR D 1 329 ? 39.503 53.743 -38.406 1.00 43.42 328 TYR D C 1
ATOM 10544 O O . TYR D 1 329 ? 40.560 54.066 -38.930 1.00 42.33 328 TYR D O 1
ATOM 10553 N N . LEU D 1 330 ? 39.143 54.099 -37.164 1.00 42.80 329 LEU D N 1
ATOM 10554 C CA . LEU D 1 330 ? 39.949 55.010 -36.336 1.00 42.56 329 LEU D CA 1
ATOM 10555 C C . LEU D 1 330 ? 41.051 54.258 -35.585 1.00 43.46 329 LEU D C 1
ATOM 10556 O O . LEU D 1 330 ? 41.691 54.794 -34.694 1.00 42.75 329 LEU D O 1
ATOM 10561 N N . HIS D 1 331 ? 41.262 53.007 -35.967 1.00 44.98 330 HIS D N 1
ATOM 10562 C CA . HIS D 1 331 ? 42.390 52.221 -35.449 1.00 45.65 330 HIS D CA 1
ATOM 10563 C C . HIS D 1 331 ? 43.484 52.278 -36.497 1.00 46.43 330 HIS D C 1
ATOM 10564 O O . HIS D 1 331 ? 44.521 51.634 -36.390 1.00 46.61 330 HIS D O 1
ATOM 10571 N N . VAL D 1 332 ? 43.229 53.088 -37.514 1.00 47.42 331 VAL D N 1
ATOM 10572 C CA . VAL D 1 332 ? 44.208 53.339 -38.577 1.00 47.36 331 VAL D CA 1
ATOM 10573 C C . VAL D 1 332 ? 44.551 54.817 -38.658 1.00 47.63 331 VAL D C 1
ATOM 10574 O O . VAL D 1 332 ? 43.680 55.667 -38.855 1.00 47.45 331 VAL D O 1
ATOM 10578 N N . GLU D 1 333 ? 45.836 55.107 -38.492 1.00 48.65 332 GLU D N 1
ATOM 10579 C CA . GLU D 1 333 ? 46.333 56.491 -38.363 1.00 49.60 332 GLU D CA 1
ATOM 10580 C C . GLU D 1 333 ? 45.816 57.399 -39.488 1.00 48.78 332 GLU D C 1
ATOM 10581 O O . GLU D 1 333 ? 45.302 58.488 -39.257 1.00 47.58 332 GLU D O 1
ATOM 10587 N N . LYS D 1 334 ? 45.917 56.913 -40.708 1.00 48.57 333 LYS D N 1
ATOM 10588 C CA . LYS D 1 334 ? 45.526 57.693 -41.873 1.00 49.48 333 LYS D CA 1
ATOM 10589 C C . LYS D 1 334 ? 44.080 58.172 -41.755 1.00 48.07 333 LYS D C 1
ATOM 10590 O O . LYS D 1 334 ? 43.739 59.293 -42.102 1.00 46.50 333 LYS D O 1
ATOM 10593 N N . ASN D 1 335 ? 43.219 57.291 -41.288 1.00 47.51 334 ASN D N 1
ATOM 10594 C CA . ASN D 1 335 ? 41.797 57.613 -41.199 1.00 47.35 334 ASN D CA 1
ATOM 10595 C C . ASN D 1 335 ? 41.544 58.659 -40.119 1.00 47.09 334 ASN D C 1
ATOM 10596 O O . ASN D 1 335 ? 40.587 59.424 -40.183 1.00 46.95 334 ASN D O 1
ATOM 10601 N N . CYS D 1 336 ? 42.438 58.699 -39.148 1.00 46.79 335 CYS D N 1
ATOM 10602 C CA . CYS D 1 336 ? 42.374 59.691 -38.097 1.00 48.10 335 CYS D CA 1
ATOM 10603 C C . CYS D 1 336 ? 42.746 61.068 -38.620 1.00 48.35 335 CYS D C 1
ATOM 10604 O O . CYS D 1 336 ? 42.104 62.050 -38.251 1.00 47.68 335 CYS D O 1
ATOM 10607 N N A GLU D 1 337 ? 43.790 61.188 -39.447 0.50 47.85 336 GLU D N 1
ATOM 10608 N N B GLU D 1 337 ? 43.752 61.114 -39.494 0.50 48.09 336 GLU D N 1
ATOM 10609 C CA A GLU D 1 337 ? 44.113 62.513 -39.982 0.50 48.35 336 GLU D CA 1
ATOM 10610 C CA B GLU D 1 337 ? 44.181 62.375 -40.060 0.50 48.70 336 GLU D CA 1
ATOM 10611 C C A GLU D 1 337 ? 42.975 62.927 -40.899 0.50 47.82 336 GLU D C 1
ATOM 10612 C C B GLU D 1 337 ? 43.051 62.893 -40.926 0.50 48.01 336 GLU D C 1
ATOM 10613 O O A GLU D 1 337 ? 42.574 64.089 -40.892 0.50 48.15 336 GLU D O 1
ATOM 10614 O O B GLU D 1 337 ? 42.742 64.082 -40.910 0.50 48.26 336 GLU D O 1
ATOM 10625 N N . THR D 1 338 ? 42.418 61.978 -41.648 1.00 47.49 337 THR D N 1
ATOM 10626 C CA . THR D 1 338 ? 41.321 62.322 -42.553 1.00 46.78 337 THR D CA 1
ATOM 10627 C C . THR D 1 338 ? 40.193 62.886 -41.710 1.00 46.74 337 THR D C 1
ATOM 10628 O O . THR D 1 338 ? 39.606 63.907 -42.039 1.00 46.16 337 THR D O 1
ATOM 10632 N N . ALA D 1 339 ? 39.921 62.233 -40.587 1.00 46.23 338 ALA D N 1
ATOM 10633 C CA . ALA D 1 339 ? 38.821 62.657 -39.717 1.00 46.33 338 ALA D CA 1
ATOM 10634 C C . ALA D 1 339 ? 39.102 64.074 -39.200 1.00 47.10 338 ALA D C 1
ATOM 10635 O O . ALA D 1 339 ? 38.216 64.939 -39.138 1.00 45.13 338 ALA D O 1
ATOM 10637 N N . LYS D 1 340 ? 40.354 64.303 -38.836 1.00 47.41 339 LYS D N 1
ATOM 10638 C CA . LYS D 1 340 ? 40.740 65.608 -38.296 1.00 49.38 339 LYS D CA 1
ATOM 10639 C C . LYS D 1 340 ? 40.698 66.692 -39.355 1.00 49.31 339 LYS D C 1
ATOM 10640 O O . LYS D 1 340 ? 40.361 67.821 -39.036 1.00 49.69 339 LYS D O 1
ATOM 10646 N N . GLU D 1 341 ? 41.002 66.335 -40.607 1.00 49.93 340 GLU D N 1
ATOM 10647 C CA A GLU D 1 341 ? 40.944 67.314 -41.711 0.50 50.39 340 GLU D CA 1
ATOM 10648 C CA B GLU D 1 341 ? 40.940 67.268 -41.746 0.50 50.77 340 GLU D CA 1
ATOM 10649 C C . GLU D 1 341 ? 39.493 67.643 -42.001 1.00 50.27 340 GLU D C 1
ATOM 10650 O O . GLU D 1 341 ? 39.173 68.745 -42.394 1.00 50.37 340 GLU D O 1
ATOM 10661 N N . ILE D 1 342 ? 38.624 66.678 -41.778 1.00 50.54 341 ILE D N 1
ATOM 10662 C CA . ILE D 1 342 ? 37.182 66.860 -42.012 1.00 50.66 341 ILE D CA 1
ATOM 10663 C C . ILE D 1 342 ? 36.636 67.882 -41.018 1.00 50.64 341 ILE D C 1
ATOM 10664 O O . ILE D 1 342 ? 35.874 68.761 -41.366 1.00 50.88 341 ILE D O 1
ATOM 10669 N N . VAL D 1 343 ? 37.067 67.763 -39.774 1.00 51.02 342 VAL D N 1
ATOM 10670 C CA . VAL D 1 343 ? 36.594 68.646 -38.709 1.00 51.66 342 VAL D CA 1
ATOM 10671 C C . VAL D 1 343 ? 37.063 70.085 -38.971 1.00 54.01 342 VAL D C 1
ATOM 10672 O O . VAL D 1 343 ? 36.401 71.055 -38.584 1.00 54.63 342 VAL D O 1
ATOM 10676 N N . ASP D 1 344 ? 38.195 70.223 -39.653 1.00 55.63 343 ASP D N 1
ATOM 10677 C CA . ASP D 1 344 ? 38.766 71.549 -39.888 1.00 57.44 343 ASP D CA 1
ATOM 10678 C C . ASP D 1 344 ? 38.156 72.186 -41.120 1.00 57.06 343 ASP D C 1
ATOM 10679 O O . ASP D 1 344 ? 38.115 73.392 -41.235 1.00 57.41 343 ASP D O 1
ATOM 10684 N N . THR D 1 345 ? 37.647 71.356 -42.015 1.00 57.76 344 THR D N 1
ATOM 10685 C CA . THR D 1 345 ? 37.267 71.792 -43.360 1.00 57.75 344 THR D CA 1
ATOM 10686 C C . THR D 1 345 ? 35.782 71.844 -43.582 1.00 56.81 344 THR D C 1
ATOM 10687 O O . THR D 1 345 ? 35.255 72.828 -44.073 1.00 57.89 344 THR D O 1
ATOM 10691 N N . ASP D 1 346 ? 35.122 70.734 -43.293 1.00 55.60 345 ASP D N 1
ATOM 10692 C CA . ASP D 1 346 ? 33.700 70.595 -43.564 1.00 54.57 345 ASP D CA 1
ATOM 10693 C C . ASP D 1 346 ? 32.881 71.832 -43.229 1.00 53.47 345 ASP D C 1
ATOM 10694 O O . ASP D 1 346 ? 33.039 72.464 -42.175 1.00 51.90 345 ASP D O 1
ATOM 10699 N N . GLU D 1 347 ? 31.960 72.129 -44.136 1.00 52.64 346 GLU D N 1
ATOM 10700 C CA . GLU D 1 347 ? 31.160 73.346 -44.049 1.00 52.56 346 GLU D CA 1
ATOM 10701 C C . GLU D 1 347 ? 30.186 73.288 -42.890 1.00 51.45 346 GLU D C 1
ATOM 10702 O O . GLU D 1 347 ? 30.049 74.244 -42.133 1.00 51.08 346 GLU D O 1
ATOM 10705 N N . ILE D 1 348 ? 29.498 72.163 -42.756 1.00 51.41 347 ILE D N 1
ATOM 10706 C CA . ILE D 1 348 ? 28.530 72.002 -41.665 1.00 50.57 347 ILE D CA 1
ATOM 10707 C C . ILE D 1 348 ? 29.251 72.089 -40.312 1.00 49.78 347 ILE D C 1
ATOM 10708 O O . ILE D 1 348 ? 28.828 72.806 -39.403 1.00 48.99 347 ILE D O 1
ATOM 10713 N N . LEU D 1 349 ? 30.361 71.376 -40.192 1.00 49.10 348 LEU D N 1
ATOM 10714 C CA . LEU D 1 349 ? 31.100 71.378 -38.933 1.00 49.18 348 LEU D CA 1
ATOM 10715 C C . LEU D 1 349 ? 31.644 72.792 -38.620 1.00 49.57 348 LEU D C 1
ATOM 10716 O O . LEU D 1 349 ? 31.667 73.213 -37.464 1.00 49.56 348 LEU D O 1
ATOM 10721 N N . ARG D 1 350 ? 32.083 73.515 -39.641 1.00 49.48 349 ARG D N 1
ATOM 10722 C CA . ARG D 1 350 ? 32.638 74.853 -39.408 1.00 50.02 349 ARG D CA 1
ATOM 10723 C C . ARG D 1 350 ? 31.544 75.704 -38.751 1.00 50.88 349 ARG D C 1
ATOM 10724 O O . ARG D 1 350 ? 31.800 76.562 -37.900 1.00 50.00 349 ARG D O 1
ATOM 10726 N N . ASN D 1 351 ? 30.310 75.414 -39.133 1.00 51.49 350 ASN D N 1
ATOM 10727 C CA . ASN D 1 351 ? 29.162 76.168 -38.671 1.00 51.60 350 ASN D CA 1
ATOM 10728 C C . ASN D 1 351 ? 28.761 75.781 -37.248 1.00 52.89 350 ASN D C 1
ATOM 10729 O O . ASN D 1 351 ? 28.609 76.630 -36.368 1.00 53.81 350 ASN D O 1
ATOM 10734 N N . ILE D 1 352 ? 28.570 74.488 -37.041 1.00 52.89 351 ILE D N 1
ATOM 10735 C CA . ILE D 1 352 ? 28.034 73.974 -35.766 1.00 53.18 351 ILE D CA 1
ATOM 10736 C C . ILE D 1 352 ? 29.093 73.684 -34.698 1.00 53.22 351 ILE D C 1
ATOM 10737 O O . ILE D 1 352 ? 28.781 73.180 -33.656 1.00 55.32 351 ILE D O 1
ATOM 10742 N N . LEU D 1 353 ? 30.344 74.037 -34.921 1.00 54.17 352 LEU D N 1
ATOM 10743 C CA . LEU D 1 353 ? 31.351 73.778 -33.902 1.00 54.99 352 LEU D CA 1
ATOM 10744 C C . LEU D 1 353 ? 32.199 75.028 -33.797 1.00 56.39 352 LEU D C 1
ATOM 10745 O O . LEU D 1 353 ? 32.330 75.777 -34.766 1.00 57.10 352 LEU D O 1
ATOM 10750 N N . VAL D 1 354 ? 32.752 75.275 -32.620 1.00 58.77 353 VAL D N 1
ATOM 10751 C CA . VAL D 1 354 ? 33.539 76.482 -32.420 1.00 59.96 353 VAL D CA 1
ATOM 10752 C C . VAL D 1 354 ? 35.031 76.186 -32.178 1.00 61.73 353 VAL D C 1
ATOM 10753 O O . VAL D 1 354 ? 35.458 75.052 -31.916 1.00 60.23 353 VAL D O 1
#

Radius of gyration: 32.54 Å; Cα contacts (8 Å, |Δi|>4): 2889; chains: 4; bounding box: 78×96×90 Å

CATH classification: 3.40.50.1970 (+1 more: 1.20.1090.10)

Nearest PDB structures (foldseek):
  3ce9-assembly1_C  TM=1.003E+00  e=9.824E-61  Clostridium acetobutylicum ATCC 824
  4mca-assembly1_B  TM=7.561E-01  e=1.394E-15  Serratia plymuthica A30
  1jqa-assembly1_A  TM=6.689E-01  e=1.788E-14  Geobacillus stearothermophilus
  1jpu-assembly1_A  TM=6.473E-01  e=2.332E-14  Geobacillus stearothermophilus
  1ta9-assembly1_A  TM=6.141E-01  e=8.807E-14  Schizosaccharomyces pombe

Organism: Clostridium acetobutylicum (strain ATCC 824 / DSM 792 / JCM 1419 / IAM 19013 / LMG 5710 / NBRC 13948 / NRRL B-527 / VKM B-1787 / 2291 / W) (NCBI:txid272562)

B-factor: mean 49.28, std 7.94, range [28.33, 96.16]

Foldseek 3Di:
DDDFQFAPADAFEAPQQLQVQVRCVSVVFQEEEEEEEPPQCVPRVVSNVVNNVVSNHHYPYYYYDDFQAPVVLVVVVVVPDPSHQEYEFEEAQGRQLSRQLVQVVVHAYAQEYLEALALSSAAQWGFGQDVLFTAIDGGGGHNYYHYHLVSHLPDDVNSLLSLLQLLLQLQQLVVQVVVQVVVVLDDDDVVLLLLVVLSVVLLPDDDPASSDSVNSSSSVVNSNLRSSSVRNDNSSRDALLQLLLSLLRVPDSDRDRSSLSSNVSSQLVVLSVHCNVSSVCSCVVRCSLVVLLVVEALVSSLRSLQCSCVSPVSTGGLSNDPVSSVSSSVCCVDPPSNVRRYD/DDDFQFAPAEAFEAPQQLQVQVRCVSVVFQEEEEEEEPPQCVPRVVSNVVNNVVSNHHYPYYYYDDFQAPVVLVVVVVVPDPSHQEYEFEEAQGRQLSRQLVQVVVHAYAQEYLEALALSSAAQWGFGQDVLFTDIDGGGGHNYYHYHLVSHLPDDVNSLLSLLQLLLQLQQLLVQVVVQVVVVLDDDDVVLCLLVVLSVVLLVDDDPASSDSVNSSSSVSNSNLRSSSVRNDNSSRDALLQLLLSLLRVPDSDRDRSSLSSNVSSQLVVLSVHCNVSSCCSCVVRCSLVVLLVVADLVSSLVSLQCSCVSPVSTGGLSVDPVSSVVSSVCCVDPDSNVRRD/DDDFQFAPAEAFEAPQQLQVQVRCVSVVFAEEEEEEEPPQCVPRVVSNVVNNVVSNHHYPYYYYDDFQAPVVLVVVVVVPDPSHQEYEFEEAQGRQLSRQLVQVVVHAYAQEYLEALALSSAAQWGFGQDVLFTDIDGGGGHNYYHYHLVSHLPDDVNSLLSLLQLLLLLQQLVVQVVVQVVVVLDDDDVVLCLLVVLSVVQLPDDDPASSDSVNSSSSVVNSNLRSSSVRNDNSSRDALLQLLLSLLRVPDSDRDRSSLSSNVSSQLVVLSVHCNVSSVCSCVVRCSLVVLLVVEALVSSLVSLQCSCVSPVSTGGLSVDPVSSVSSSVCCVDPPSNVRSYD/DADFQFAPAEAFEAPFQLQVQVRCVSVVFAEEEEEEEPPQCVPRVVSNVVNNVVSNHHYPYYYYDDFQAPVVLVVVVVVPDPSHQEYEFEEAQGRQLSRQLVQVVVHAYAQEYLEALALSSAAQWGFGQDVLFTDIDGGGGHNYYHYHLVSHLPDDVNSLLSLLQLLLLLQQLVVQVVVQVVVVLDDDDVVLCLLVVLSVVQLVDDDPASSDSVNSSSSVVNSNLRSSSVRNDNSSRDALLQLLLSLLRVPDSDGDRSSLSSNVSSQLVVLSVHCNVSSVCSCVVRCSLVVLLVVEALVSSLVSLQCSCVSPVSTGGLSVDPVSSVVSNVCCVDPPSNVRSYD

Secondary structure (DSSP, 8-state):
-------SEEEEESS-GGGHHHHHGGGT-SEEEEEEETTHIIIIIHHHHHHHHTTT-EEEEEEEE---BHHHHHHHHTTS-TT--EEEEEESHHHHHHHH--TTTT--EEEEES--SSGGGTSSEEEEEETTEEEEEE----SEEEEEHHHHHTS-HHHHHHHHHHHHHHHHHHHHHHHHHHTTS----TTT--HHHHHHHHHH---S-TT-HHHHHHHHHHH-------SSSSTTT-SHHHHHHHHHHHH-SS---HHHHHHHHHH--TTTTSSHHHHHHHHHHTTHHHHHHTT--HHHHHHHHHHHHHHSTTS--GGGSHHHHHHHHHHHHH-HHHHHH--/-------SEEEEESS-GGGHHHHHHTTT-SEEEEEEETTHHHHHHHHHHHHHHTTT-EEEEEEEE---BHHHHHHHHTTS-TT--EEEEEESHHHHHHHH--TTTT--EEEEES--SSGGGTSSEEEEEETTEEEEEE----SEEEEEHHHHHTS-HHHHHHHHHHHHHHHHHHHHHHHHHHTTS----TTT--HHHHHHHHHH---S-TT-HHHHHHHHHHH-------SSSSTTT-SHHHHHHHHHHHH-SS---HHHHHHHHHH--TTTTSSHHHHHHHHHHTTHHHHHHTT--HHHHHHHHHHHHHHSTTS--GGGSHHHHHHHHHHHHH-HHHHH--/-------SEEEEESS-GGGHHHHHGGGT-SEEEEEEETTHHHHHHHHHHHHHHTTT-EEEEEEEE---BHHHHHHHHTTS-TT--EEEEEESHHHHHHHH--TTTT--EEEEES--SSGGGGSSEEEEEETTEEEEEE----SEEEEEHHHHHTS-HHHHHHHHHHHHHHHHHHHHHHHHHHTTS----TTT--HHHHHHHHHH---S-TT-HHHHHHHHHHH-------SSSSTTT-SHHHHHHHHHHHH-SS---HHHHHHHHHH--TTTTSSHHHHHHHHHHTTHHHHHHTT--HHHHHHHHHHHHHHSTT---GGGSHHHHHHHHHHHHH-HHHHHH--/-------SEEEEESS-GGGHHHHHGGGT-SEEEEEEETTHHHHHHHHHHHHHHTTT-EEEEEEEE---BHHHHHHHHTTS-TT--EEEEEESHHHHHHHH--TTTT--EEEEES--SSGGGTSSEEEEEETTEEEEEE----SEEEEEHHHHHTS-HHHHHHHHHHHHHHHHHHHHHHHHHHTTS----TTT--HHHHHHHHHH---S-TT-HHHHHHHHHHH-------SSSSTTT-SHHHHHHHHHHHH-SS---HHHHHHHHHH--TTTTSSHHHHHHHHHHTTHHHHHHTT--HHHHHHHHHHHHHHSTTS--GGGSHHHHHHHHHHHHH-HHHHHH--

InterPro domains:
  IPR016205 Glycerol dehydrogenase [PIRSF000112] (2-351)
  IPR016205 Glycerol dehydrogenase [PTHR43616] (5-337)
  IPR032837 Glycerol-1-phosphate dehydrogenase, N-terminal domain [PF13685] (16-161)

Sequence (1371 aa):
SHRIAIPLILEVGNNKIYNIGQIIKKGNFKRVSLYFGEGIYELFGETIEKSIKSSNIEIEAVETVKNNIDFDEIGTNAFKIPAEVDALIGIGGGKAIDAVKYAFLRKLPFISVPTSTSNDGFSSPVASLLINGKRTSVPAKTPDGIVVDIDVIKGSPEKFIYSGIGDLVSNITALYDWKFEEENHKSIIDDFAVISKKSVNSFVRTDFKSIKDEVFLKELVDSLTNGIAEIAGNSSPASGAEHLISHALDKFLPNPQLHGIQVGVATYISKVHKHREERIKKILSDTGFFNNYVKGLNKKSDFKRAISEAHLIKPARYTYLHVEKNCETAKEIVDTDEILRNNILVSHRIAIPLILEVGNNKIYNIGQIIKKGNFKRVSLYFGEGIYELFGETIEKSIKSSNIEEIEAVETVKNIDFDEIGTNAFKIPAEVDALIGIGGGKAIDAVKYAFLRKLPFISVPTSTSNDGFSSPVASLLINGKRTSVPAKTPDGIVVDIDVIKGSPEKFIYSGIGDLVSNITALYDWKFEEENHKSIIDDFAVISKKSVNSFVRTDFKSIKDEVFLKELVDSLTNGIAEIAGNSSPASGAEHLISHALDKFLPNPQLHGIQVGVATYISKVHKHREERIKKILSDTGFFNYVKGLNKKSDFKRAISEAHLIKPARYTYLHVEKNCETAKEIVDTDEILRNILSHRIAIPLILEVGNNKIYNIGQIIKKGNFKRVSLYFGEGIYELFGETIEKSIKSSNIEIEAVETVKNIDFDEIGTNAFKIPAEVDALIGIGGGKAIDAVKYAFLRKLPFISVPTSTSNDGFSSPVASLLINGKRTSVPAKTPDGIVVDIDVIKGSPEKFIYSGIGDLVSNNITALYDWKFEEENHKSIIDDFAVISKKSVNSFVRTDFKSIKDEVFLKELVDSLTNGIAEIAGNSSPASGAEHLISHALDKFLPNPQLHGIQVGVATYISKVHKHREERIKKILSDTGFFNNYVKGLNKKSDFKRAISEAHLIKPARYTYLHVEKNCETAKEIVDTDEILRNILVSHRIAIPLILEVGNNKIYNIGQIIKKGNNFKRVSLYFGEGIYELFGETIEKSIKSSNIEIEAVETVKNIDFDEIGTNAFKIPAEVDALIGIGGGKAIDAVKYAFLRKLPFISVPTSTSNDGFSSPVASLLINGKRTSVPAKTPDGIVVDIDVIKGSPEKFIYSGIGDLVSNITALYDWKFEEENHKSIIDDFAVISKKSVNSFVRTDFKSIKDEVFLKELVDSLTNGIAEIAGNSSPASGAEHLISHALDKFLPNPQLHGIQVGVATYISKVHKHREERIKKILSDTGFFNNYVKGLNKKSDFKRAISEAHLIKPARYTYLHVEKNCEETAKEEIVDTDEILRNILV